Protein AF-A0A9D6WRH6-F1 (afdb_monomer)

Secondary structure (DSSP, 8-state):
---------PPPP--PPPPPPPPPPPPP----PPPPPHHHHTTSS-------------PPP-PPPPPPPPP-PPPPPHHHHHHHHHHTTSS-HHHHHHHHHHHHTT-GGGS-GGG--SS---S-HHHHHHHHHTTGGGS-HHHHHHHHHHHS-------PPPP-------PPPPPPPPPPPPSEEEEEEEEEEEEETTEEEEEETTEEEEEEPPTT--EEETTEEE-GGG--TTPEEEEEEEE-TTS-EEEEEEEEE--------S----S---------BPPPEES--SSS-EEEEEEEE-TTS-EEEEEEE-SSSPEEEEEEEETTEEEEEEPTT--TT-EEEEEEE-TT--EEEEEEEEETTEEEEEEEEEEEETTTTEEEEPPPEE-S---TTS--EEEEEEEEEEEETTEEEEEEEEEEEEEEETTEEEEEEEEEEEETTTTEEPPPEEEEEESS-EEEEEEEE-TTSEEEEEEEEEETTEEEEEEEEEETTTTTT---SGGGSPP-EEEESSS-EEEEEEE-TT--EEEEEEEE-TTS-EEEEEEEE-TT-SSPPPPEEEE--TTEEEEEEEESSTT-EEEEEEETTTTSEEEEEEE-SSSBPPPEE----S----EEEEEEE-TT--EEEEEE-TTS-EEEEEE-------SS-EEEEEEE-SSSEEEEEEEEPPS-SSS---PPP-------PPP-PPPPBPTTTSSBHHHHHHHHHHHHHHHHHHHTT--TTSS---TTSSEEEEEESS-GGGS-TTSTT--S--SEEE-SS-EEEESTTT--TTS-HHHIIIIIIIHHHHHHHHHTTS-S--TTTHHHHHHHH-HHHHHHHHHHHHHHHHHH-TT--SGGGGHHHHHHSTTTTTT----TT--HHHHHTHHHHHHIIIIISTT-THHHHHHHHHHHHHHHHHS---HHHHHHHHHHHHSTT--HHHHHHHHHHHHHSS-TTHHHHHHHHHSTTGGGS-TT---HHHHHHHHHHTSPP--S--SS-SS-S----SS--EEEEE---S-S-SS-TTS-EEEEEE----BTTBPPPTT-EEEEEEE---SS---S-S-EEEEEEES-TTSPSPSPPEEPPPEEETTEEEEEEEEETGGG-SEEEEEEES--TT--EEEEEEEE----SS----PPPEEE--

Mean predicted aligned error: 19.71 Å

Structure (mmCIF, N/CA/C/O backbone):
data_AF-A0A9D6WRH6-F1
#
_entry.id   AF-A0A9D6WRH6-F1
#
loop_
_atom_site.group_PDB
_atom_site.id
_atom_site.type_symbol
_atom_site.label_atom_id
_atom_site.label_alt_id
_atom_site.label_comp_id
_atom_site.label_asym_id
_atom_site.label_entity_id
_atom_site.label_seq_id
_atom_site.pdbx_PDB_ins_code
_atom_site.Cartn_x
_atom_site.Cartn_y
_atom_site.Cartn_z
_atom_site.occupancy
_atom_site.B_iso_or_equiv
_atom_site.auth_seq_id
_atom_site.auth_comp_id
_atom_site.auth_asym_id
_atom_site.auth_atom_id
_atom_site.pdbx_PDB_model_num
ATOM 1 N N . MET A 1 1 ? 48.234 -14.033 -48.242 1.00 42.25 1 MET A N 1
ATOM 2 C CA . MET A 1 1 ? 48.655 -15.411 -48.594 1.00 42.25 1 MET A CA 1
ATOM 3 C C . MET A 1 1 ? 48.492 -16.272 -47.348 1.00 42.25 1 MET A C 1
ATOM 5 O O . MET A 1 1 ? 48.811 -15.734 -46.292 1.00 42.25 1 MET A O 1
ATOM 9 N N . PRO A 1 2 ? 48.002 -17.525 -47.413 1.00 48.94 2 PRO A N 1
ATOM 10 C CA . PRO A 1 2 ? 47.829 -18.382 -48.590 1.00 48.94 2 PRO A CA 1
ATOM 11 C C . PRO A 1 2 ? 46.372 -18.519 -49.087 1.00 48.94 2 PRO A C 1
ATOM 13 O O . PRO A 1 2 ? 45.418 -18.184 -48.392 1.00 48.94 2 PRO A O 1
ATOM 16 N N . THR A 1 3 ? 46.264 -18.952 -50.344 1.00 34.38 3 THR A N 1
ATOM 17 C CA . THR A 1 3 ? 45.092 -19.122 -51.224 1.00 34.38 3 THR A CA 1
ATOM 18 C C . THR A 1 3 ? 44.457 -20.534 -51.128 1.00 34.38 3 THR A C 1
ATOM 20 O O . THR A 1 3 ? 45.040 -21.415 -50.499 1.00 34.38 3 THR A O 1
ATOM 23 N N . PRO A 1 4 ? 43.258 -20.756 -51.722 1.00 51.03 4 PRO A N 1
ATOM 24 C CA . PRO A 1 4 ? 42.224 -21.656 -51.201 1.00 51.03 4 PRO A CA 1
ATOM 25 C C . PRO A 1 4 ? 42.016 -22.962 -51.992 1.00 51.03 4 PRO A C 1
ATOM 27 O O . PRO A 1 4 ? 42.247 -23.035 -53.199 1.00 51.03 4 PRO A O 1
ATOM 30 N N . GLY A 1 5 ? 41.485 -23.976 -51.302 1.00 37.66 5 GLY A N 1
ATOM 31 C CA . GLY A 1 5 ? 41.056 -25.253 -51.873 1.00 37.66 5 GLY A CA 1
ATOM 32 C C . GLY A 1 5 ? 39.575 -25.276 -52.273 1.00 37.66 5 GLY A C 1
ATOM 33 O O . GLY A 1 5 ? 38.698 -25.126 -51.431 1.00 37.66 5 GLY A O 1
ATOM 34 N N . ALA A 1 6 ? 39.359 -25.486 -53.573 1.00 40.09 6 ALA A N 1
ATOM 35 C CA . ALA A 1 6 ? 38.265 -26.182 -54.263 1.00 40.09 6 ALA A CA 1
ATOM 36 C C . ALA A 1 6 ? 36.810 -26.060 -53.749 1.00 40.09 6 ALA A C 1
ATOM 38 O O . ALA A 1 6 ? 36.377 -26.682 -52.781 1.00 40.09 6 ALA A O 1
ATOM 39 N N . THR A 1 7 ? 36.011 -25.367 -54.560 1.00 39.03 7 THR A N 1
ATOM 40 C CA . THR A 1 7 ? 34.548 -25.311 -54.571 1.00 39.03 7 THR A CA 1
ATOM 41 C C . THR A 1 7 ? 33.910 -26.655 -54.948 1.00 39.03 7 THR A C 1
ATOM 43 O O . THR A 1 7 ? 34.120 -27.182 -56.039 1.00 39.03 7 THR A O 1
ATOM 46 N N . ARG A 1 8 ? 33.038 -27.181 -54.076 1.00 33.41 8 ARG A N 1
ATOM 47 C CA . ARG A 1 8 ? 32.064 -28.230 -54.416 1.00 33.41 8 ARG A CA 1
ATOM 48 C C . ARG A 1 8 ? 30.687 -27.576 -54.515 1.00 33.41 8 ARG A C 1
ATOM 50 O O . ARG A 1 8 ? 30.111 -27.177 -53.508 1.00 33.41 8 ARG A O 1
ATOM 57 N N . ALA A 1 9 ? 30.193 -27.418 -55.740 1.00 36.41 9 ALA A N 1
ATOM 58 C CA . ALA A 1 9 ? 28.872 -26.869 -56.017 1.00 36.41 9 ALA A CA 1
ATOM 59 C C . ALA A 1 9 ? 27.783 -27.822 -55.495 1.00 36.41 9 ALA A C 1
ATOM 61 O O . ALA A 1 9 ? 27.545 -28.885 -56.071 1.00 36.41 9 ALA A O 1
ATOM 62 N N . LEU A 1 10 ? 27.129 -27.444 -54.394 1.00 33.78 10 LEU A N 1
ATOM 63 C CA . LEU A 1 10 ? 25.881 -28.057 -53.956 1.00 33.78 10 LEU A CA 1
ATOM 64 C C . LEU A 1 10 ? 24.722 -27.403 -54.711 1.00 33.78 10 LEU A C 1
ATOM 66 O O . LEU A 1 10 ? 24.527 -26.190 -54.688 1.00 33.78 10 LEU A O 1
ATOM 70 N N . LYS A 1 11 ? 23.988 -28.256 -55.420 1.00 31.83 11 LYS A N 1
ATOM 71 C CA . LYS A 1 11 ? 22.773 -27.970 -56.182 1.00 31.83 11 LYS A CA 1
ATOM 72 C C . LYS A 1 11 ? 21.721 -27.334 -55.249 1.00 31.83 11 LYS A C 1
ATOM 74 O O . LYS A 1 11 ? 21.487 -27.896 -54.179 1.00 31.83 11 LYS A O 1
ATOM 79 N N . PRO A 1 12 ? 21.083 -26.206 -55.610 1.00 37.59 12 PRO A N 1
ATOM 80 C CA . PRO A 1 12 ? 20.029 -25.625 -54.784 1.00 37.59 12 PRO A CA 1
ATOM 81 C C . PRO A 1 12 ? 18.842 -26.599 -54.698 1.00 37.59 12 PRO A C 1
ATOM 83 O O . PRO A 1 12 ? 18.499 -27.220 -55.711 1.00 37.59 12 PRO A O 1
ATOM 86 N N . PRO A 1 13 ? 18.212 -26.767 -53.522 1.00 38.06 13 PRO A N 1
ATOM 87 C CA . PRO A 1 13 ? 17.014 -27.580 -53.408 1.00 38.06 13 PRO A CA 1
ATOM 88 C C . PRO A 1 13 ? 15.895 -26.940 -54.234 1.00 38.06 13 PRO A C 1
ATOM 90 O O . PRO A 1 13 ? 15.552 -25.771 -54.066 1.00 38.06 13 PRO A O 1
ATOM 93 N N . THR A 1 14 ? 15.340 -27.724 -55.152 1.00 35.69 14 THR A N 1
ATOM 94 C CA . THR A 1 14 ? 14.099 -27.423 -55.861 1.00 35.69 14 THR A CA 1
ATOM 95 C C . THR A 1 14 ? 12.988 -27.172 -54.846 1.00 35.69 14 THR A C 1
ATOM 97 O O . THR A 1 14 ? 12.613 -28.076 -54.101 1.00 35.69 14 THR A O 1
ATOM 100 N N . LEU A 1 15 ? 12.473 -25.941 -54.831 1.00 34.56 15 LEU A N 1
ATOM 101 C CA . LEU A 1 15 ? 11.236 -25.556 -54.159 1.00 34.56 15 LEU A CA 1
ATOM 102 C C . LEU A 1 15 ? 10.099 -26.460 -54.649 1.00 34.56 15 LEU A C 1
ATOM 104 O O . LEU A 1 15 ? 9.642 -26.336 -55.785 1.00 34.56 15 LEU A O 1
ATOM 108 N N . ALA A 1 16 ? 9.645 -27.369 -53.788 1.00 34.75 16 ALA A N 1
ATOM 109 C CA . ALA A 1 16 ? 8.351 -28.003 -53.957 1.00 34.75 16 ALA A CA 1
ATOM 110 C C . ALA A 1 16 ? 7.280 -26.920 -53.774 1.00 34.75 16 ALA A C 1
ATOM 112 O O . ALA A 1 16 ? 7.214 -26.265 -52.732 1.00 34.75 16 ALA A O 1
ATOM 113 N N . ALA A 1 17 ? 6.482 -26.701 -54.816 1.00 35.50 17 ALA A N 1
ATOM 114 C CA . ALA A 1 17 ? 5.327 -25.825 -54.770 1.00 35.50 17 ALA A CA 1
ATOM 115 C C . ALA A 1 17 ? 4.370 -26.300 -53.665 1.00 35.50 17 ALA A C 1
ATOM 117 O O . ALA A 1 17 ? 3.933 -27.452 -53.662 1.00 35.50 17 ALA A O 1
ATOM 118 N N . TYR A 1 18 ? 4.054 -25.407 -52.728 1.00 34.09 18 TYR A N 1
ATOM 119 C CA . TYR A 1 18 ? 2.965 -25.608 -51.781 1.00 34.09 18 TYR A CA 1
ATOM 120 C C . TYR A 1 18 ? 1.647 -25.759 -52.558 1.00 34.09 18 TYR A C 1
ATOM 122 O O . TYR A 1 18 ? 1.380 -24.940 -53.443 1.00 34.09 18 TYR A O 1
ATOM 130 N N . PRO A 1 19 ? 0.800 -26.757 -52.249 1.00 40.59 19 PRO A N 1
ATOM 131 C CA . PRO A 1 19 ? -0.558 -26.766 -52.763 1.00 40.59 19 PRO A CA 1
ATOM 132 C C . PRO A 1 19 ? -1.299 -25.536 -52.226 1.00 40.59 19 PRO A C 1
ATOM 134 O O . PRO A 1 19 ? -1.196 -25.196 -51.045 1.00 40.59 19 PRO A O 1
ATOM 137 N N . ALA A 1 20 ? -2.022 -24.857 -53.116 1.00 39.69 20 ALA A N 1
ATOM 138 C CA . ALA A 1 20 ? -2.899 -23.747 -52.771 1.00 39.69 20 ALA A CA 1
ATOM 139 C C . ALA A 1 20 ? -3.843 -24.144 -51.615 1.00 39.69 20 ALA A C 1
ATOM 141 O O . ALA A 1 20 ? -4.304 -25.290 -51.580 1.00 39.69 20 ALA A O 1
ATOM 142 N N . PRO A 1 21 ? -4.139 -23.232 -50.671 1.00 37.03 21 PRO A N 1
ATOM 143 C CA . PRO A 1 21 ? -5.006 -23.540 -49.545 1.00 37.03 21 PRO A CA 1
ATOM 144 C C . PRO A 1 21 ? -6.384 -23.966 -50.057 1.00 37.03 21 PRO A C 1
ATOM 146 O O . PRO A 1 21 ? -7.042 -23.232 -50.796 1.00 37.03 21 PRO A O 1
ATOM 149 N N . GLN A 1 22 ? -6.808 -25.170 -49.669 1.00 38.00 22 GLN A N 1
ATOM 150 C CA . GLN A 1 22 ? -8.177 -25.624 -49.867 1.00 38.00 22 GLN A CA 1
ATOM 151 C C . GLN A 1 22 ? -9.124 -24.632 -49.187 1.00 38.00 22 GLN A C 1
ATOM 153 O O . GLN A 1 22 ? -8.962 -24.307 -48.009 1.00 38.00 22 GLN A O 1
ATOM 158 N N . ALA A 1 23 ? -10.103 -24.144 -49.948 1.00 38.94 23 ALA A N 1
ATOM 159 C CA . ALA A 1 23 ? -11.191 -23.341 -49.422 1.00 38.94 23 ALA A CA 1
ATOM 160 C C . ALA A 1 23 ? -11.913 -24.126 -48.317 1.00 38.94 23 ALA A C 1
ATOM 162 O O . ALA A 1 23 ? -12.358 -25.255 -48.531 1.00 38.94 23 ALA A O 1
ATOM 163 N N . LEU A 1 24 ? -12.005 -23.522 -47.132 1.00 42.53 24 LEU A N 1
ATOM 164 C CA . LEU A 1 24 ? -12.809 -24.034 -46.029 1.00 42.53 24 LEU A CA 1
ATOM 165 C C . LEU A 1 24 ? -14.279 -24.152 -46.475 1.00 42.53 24 LEU A C 1
ATOM 167 O O . LEU A 1 24 ? -14.772 -23.252 -47.164 1.00 42.53 24 LEU A O 1
ATOM 171 N N . PRO A 1 25 ? -15.004 -25.215 -46.081 1.00 48.84 25 PRO A N 1
ATOM 172 C CA . PRO A 1 25 ? -16.443 -25.278 -46.294 1.00 48.84 25 PRO A CA 1
ATOM 173 C C . PRO A 1 25 ? -17.135 -24.119 -45.551 1.00 48.84 25 PRO A C 1
ATOM 175 O O . PRO A 1 25 ? -16.696 -23.745 -44.458 1.00 48.84 25 PRO A O 1
ATOM 178 N N . PRO A 1 26 ? -18.206 -23.533 -46.116 1.00 38.16 26 PRO A N 1
ATOM 179 C CA . PRO A 1 26 ? -18.920 -22.437 -45.478 1.00 38.16 26 PRO A CA 1
ATOM 180 C C . PRO A 1 26 ? -19.505 -22.895 -44.137 1.00 38.16 26 PRO A C 1
ATOM 182 O O . PRO A 1 26 ? -20.247 -23.875 -44.064 1.00 38.16 26 PRO A O 1
ATOM 185 N N . LEU A 1 27 ? -19.155 -22.170 -43.072 1.00 39.16 27 LEU A N 1
ATOM 186 C CA . LEU A 1 27 ? -19.776 -22.288 -41.755 1.00 39.16 27 LEU A CA 1
ATOM 187 C C . LEU A 1 27 ? -21.293 -22.037 -41.870 1.00 39.16 27 LEU A C 1
ATOM 189 O O . LEU A 1 27 ? -21.699 -21.123 -42.594 1.00 39.16 27 LEU A O 1
ATOM 193 N N . PRO A 1 28 ? -22.141 -22.801 -41.156 1.00 38.50 28 PRO A N 1
ATOM 194 C CA . PRO A 1 28 ? -23.574 -22.549 -41.130 1.00 38.50 28 PRO A CA 1
ATOM 195 C C . PRO A 1 28 ? -23.846 -21.160 -40.544 1.00 38.50 28 PRO A C 1
ATOM 197 O O . PRO A 1 28 ? -23.297 -20.784 -39.508 1.00 38.50 28 PRO A O 1
ATOM 200 N N . ALA A 1 29 ? -24.685 -20.397 -41.244 1.00 34.34 29 ALA A N 1
ATOM 201 C CA . ALA A 1 29 ? -25.076 -19.046 -40.879 1.00 34.34 29 ALA A CA 1
ATOM 202 C C . ALA A 1 29 ? -25.641 -19.008 -39.451 1.00 34.34 29 ALA A C 1
ATOM 204 O O . ALA A 1 29 ? -26.727 -19.520 -39.181 1.00 34.34 29 ALA A O 1
ATOM 205 N N . ALA A 1 30 ? -24.907 -18.370 -38.540 1.00 35.16 30 ALA A N 1
ATOM 206 C CA . ALA A 1 30 ? -25.454 -17.940 -37.268 1.00 35.16 30 ALA A CA 1
ATOM 207 C C . ALA A 1 30 ? -26.499 -16.854 -37.555 1.00 35.16 30 ALA A C 1
ATOM 209 O O . ALA A 1 30 ? -26.175 -15.773 -38.049 1.00 35.16 30 ALA A O 1
ATOM 210 N N . THR A 1 31 ? -27.764 -17.153 -37.268 1.00 34.28 31 THR A N 1
ATOM 211 C CA . THR A 1 31 ? -28.851 -16.175 -37.229 1.00 34.28 31 THR A CA 1
ATOM 212 C C . THR A 1 31 ? -28.510 -15.099 -36.206 1.00 34.28 31 THR A C 1
ATOM 214 O O . THR A 1 31 ? -28.659 -15.296 -35.001 1.00 34.28 31 THR A O 1
ATOM 217 N N . ALA A 1 32 ? -28.024 -13.963 -36.699 1.00 35.00 32 ALA A N 1
ATOM 218 C CA . ALA A 1 32 ? -27.869 -12.750 -35.925 1.00 35.00 32 ALA A CA 1
ATOM 219 C C . ALA A 1 32 ? -29.259 -12.227 -35.544 1.00 35.00 32 ALA A C 1
ATOM 221 O O . ALA A 1 32 ? -30.036 -11.796 -36.396 1.00 35.00 32 ALA A O 1
ATOM 222 N N . THR A 1 33 ? -29.577 -12.265 -34.255 1.00 38.47 33 THR A N 1
ATOM 223 C CA . THR A 1 33 ? -30.693 -11.508 -33.690 1.00 38.47 33 THR A CA 1
ATOM 224 C C . THR A 1 33 ? -30.365 -10.017 -33.843 1.00 38.47 33 THR A C 1
ATOM 226 O O . THR A 1 33 ? -29.302 -9.596 -33.378 1.00 38.47 33 THR A O 1
ATOM 229 N N . PRO A 1 34 ? -31.204 -9.199 -34.500 1.00 37.56 34 PRO A N 1
ATOM 230 C CA . PRO A 1 34 ? -30.867 -7.805 -34.744 1.00 37.56 34 PRO A CA 1
ATOM 231 C C . PRO A 1 34 ? -30.864 -7.015 -33.433 1.00 37.56 34 PRO A C 1
ATOM 233 O O . PRO A 1 34 ? -31.747 -7.167 -32.583 1.00 37.56 34 PRO A O 1
ATOM 236 N N . ALA A 1 35 ? -29.855 -6.156 -33.289 1.00 39.03 35 ALA A N 1
ATOM 237 C CA . ALA A 1 35 ? -29.775 -5.166 -32.230 1.00 39.03 35 ALA A CA 1
ATOM 238 C C . ALA A 1 35 ? -31.049 -4.308 -32.225 1.00 39.03 35 ALA A C 1
ATOM 240 O O . ALA A 1 35 ? -31.414 -3.712 -33.241 1.00 39.03 35 ALA A O 1
ATOM 241 N N . ARG A 1 36 ? -31.733 -4.256 -31.077 1.00 37.69 36 ARG A N 1
ATOM 242 C CA . ARG A 1 36 ? -32.869 -3.351 -30.873 1.00 37.69 36 ARG A CA 1
ATOM 243 C C . ARG A 1 36 ? -32.381 -1.911 -30.957 1.00 37.69 36 ARG A C 1
ATOM 245 O O . ARG A 1 36 ? -31.366 -1.556 -30.359 1.00 37.69 36 ARG A O 1
ATOM 252 N N . SER A 1 37 ? -33.116 -1.094 -31.700 1.00 45.59 37 SER A N 1
ATOM 253 C CA . SER A 1 37 ? -32.831 0.327 -31.824 1.00 45.59 37 SER A CA 1
ATOM 254 C C . SER A 1 37 ? -33.123 1.049 -30.503 1.00 45.59 37 SER A C 1
ATOM 256 O O . SER A 1 37 ? -34.049 0.696 -29.770 1.00 45.59 37 SER A O 1
ATOM 258 N N . LEU A 1 38 ? -32.365 2.109 -30.218 1.00 35.97 38 LEU A N 1
ATOM 259 C CA . LEU A 1 38 ? -32.570 3.008 -29.073 1.00 35.97 38 LEU A CA 1
ATOM 260 C C . LEU A 1 38 ? -33.975 3.662 -29.069 1.00 35.97 38 LEU A C 1
ATOM 262 O O . LEU A 1 38 ? -34.431 4.148 -28.037 1.00 35.97 38 LEU A O 1
ATOM 266 N N . ALA A 1 39 ? -34.696 3.618 -30.196 1.00 40.88 39 ALA A N 1
ATOM 267 C CA . ALA A 1 39 ? -36.069 4.100 -30.325 1.00 40.88 39 ALA A CA 1
ATOM 268 C C . ALA A 1 39 ? -37.129 3.135 -29.747 1.00 40.88 39 ALA A C 1
ATOM 270 O O . ALA A 1 39 ? -38.227 3.580 -29.411 1.00 40.88 39 ALA A O 1
ATOM 271 N N . ASP A 1 40 ? -36.805 1.848 -29.566 1.00 42.38 40 ASP A N 1
ATOM 272 C CA . ASP A 1 40 ? -37.726 0.850 -28.995 1.00 42.38 40 ASP A CA 1
ATOM 273 C C . ASP A 1 40 ? -37.671 0.807 -27.459 1.00 42.38 40 ASP A C 1
ATOM 275 O O . ASP A 1 40 ? -38.641 0.425 -26.808 1.00 42.38 40 ASP A O 1
ATOM 279 N N . PHE A 1 41 ? -36.562 1.260 -26.864 1.00 39.97 41 PHE A N 1
ATOM 280 C CA . PHE A 1 41 ? -36.383 1.347 -25.408 1.00 39.97 41 PHE A CA 1
ATOM 281 C C . PHE A 1 41 ? -37.068 2.586 -24.794 1.00 39.97 41 PHE A C 1
ATOM 283 O O . PHE A 1 41 ? -37.435 2.585 -23.622 1.00 39.97 41 PHE A O 1
ATOM 290 N N . LEU A 1 42 ? -37.305 3.633 -25.593 1.00 35.47 42 LEU A N 1
ATOM 291 C CA . LEU A 1 42 ? -37.925 4.886 -25.140 1.00 35.47 42 LEU A CA 1
ATOM 292 C C . LEU A 1 42 ? -39.463 4.900 -25.221 1.00 35.47 42 LEU A C 1
ATOM 294 O O . LEU A 1 42 ? -40.083 5.870 -24.793 1.00 35.47 42 LEU A O 1
ATOM 298 N N . ARG A 1 43 ? -40.107 3.828 -25.708 1.00 37.91 43 ARG A N 1
ATOM 299 C CA . ARG A 1 43 ? -41.583 3.713 -25.731 1.00 37.91 43 ARG A CA 1
ATOM 300 C C . ARG A 1 43 ? -42.192 3.087 -24.472 1.00 37.91 43 ARG A C 1
ATOM 302 O O . ARG A 1 43 ? -43.409 3.107 -24.331 1.00 37.91 43 ARG A O 1
ATOM 309 N N . SER A 1 44 ? -41.384 2.563 -23.548 1.00 35.12 44 SER A N 1
ATOM 310 C CA . SER A 1 44 ? -41.869 1.871 -22.340 1.00 35.12 44 SER A CA 1
ATOM 311 C C . SER A 1 44 ? -41.997 2.742 -21.083 1.00 35.12 44 SER A C 1
ATOM 313 O O . SER A 1 44 ? -42.413 2.228 -20.051 1.00 35.12 44 SER A O 1
ATOM 315 N N . PHE A 1 45 ? -41.685 4.042 -21.137 1.00 35.69 45 PHE A N 1
ATOM 316 C CA . PHE A 1 45 ? -41.757 4.923 -19.963 1.00 35.69 45 PHE A CA 1
ATOM 317 C C . PHE A 1 45 ? -42.258 6.332 -20.300 1.00 35.69 45 PHE A C 1
ATOM 319 O O . PHE A 1 45 ? -41.503 7.290 -20.220 1.00 35.69 45 PHE A O 1
ATOM 326 N N . LEU A 1 46 ? -43.546 6.471 -20.622 1.00 31.20 46 LEU A N 1
ATOM 327 C CA . LEU A 1 46 ? -44.304 7.704 -20.368 1.00 31.20 46 LEU A CA 1
ATOM 328 C C . LEU A 1 46 ? -45.782 7.355 -20.107 1.00 31.20 46 LEU A C 1
ATOM 330 O O . LEU A 1 46 ? -46.370 6.618 -20.901 1.00 31.20 46 LEU A O 1
ATOM 334 N N . PRO A 1 47 ? -46.410 7.873 -19.034 1.00 34.44 47 PRO A N 1
ATOM 335 C CA . PRO A 1 47 ? -47.842 7.727 -18.827 1.00 34.44 47 PRO A CA 1
ATOM 336 C C . PRO A 1 47 ? -48.587 8.761 -19.678 1.00 34.44 47 PRO A C 1
ATOM 338 O O . PRO A 1 47 ? -48.380 9.968 -19.549 1.00 34.44 47 PRO A O 1
ATOM 341 N N . VAL A 1 48 ? -49.476 8.282 -20.547 1.00 29.69 48 VAL A N 1
ATOM 342 C CA . VAL A 1 48 ? -50.461 9.124 -21.231 1.00 29.69 48 VAL A CA 1
ATOM 343 C C . VAL A 1 48 ? -51.580 9.440 -20.243 1.00 29.69 48 VAL A C 1
ATOM 345 O O . VAL A 1 48 ? -52.344 8.564 -19.848 1.00 29.69 48 VAL A O 1
ATOM 348 N N . ILE A 1 49 ? -51.678 10.712 -19.863 1.00 41.91 49 ILE A N 1
ATOM 349 C CA . ILE A 1 49 ? -52.904 11.303 -19.332 1.00 41.91 49 ILE A CA 1
ATOM 350 C C . ILE A 1 49 ? -53.811 11.579 -20.535 1.00 41.91 49 ILE A C 1
ATOM 352 O O . ILE A 1 49 ? -53.527 12.472 -21.329 1.00 41.91 49 ILE A O 1
ATOM 356 N N . ALA A 1 50 ? -54.903 10.829 -20.664 1.00 32.94 50 ALA A N 1
ATOM 357 C CA . ALA A 1 50 ? -56.082 11.243 -21.419 1.00 32.94 50 ALA A CA 1
ATOM 358 C C . ALA A 1 50 ? -57.311 10.524 -20.850 1.00 32.94 50 ALA A C 1
ATOM 360 O O . ALA A 1 50 ? -57.321 9.303 -20.706 1.00 32.94 50 ALA A O 1
ATOM 361 N N . GLY A 1 51 ? -58.313 11.311 -20.462 1.00 37.72 51 GLY A N 1
ATOM 362 C CA . GLY A 1 51 ? -59.524 10.847 -19.799 1.00 37.72 51 GLY A CA 1
ATOM 363 C C . GLY A 1 51 ? -60.477 10.067 -20.703 1.00 37.72 51 GLY A C 1
ATOM 364 O O . GLY A 1 51 ? -60.452 10.174 -21.926 1.00 37.72 51 GLY A O 1
ATOM 365 N N . GLY A 1 52 ? -61.368 9.320 -20.059 1.00 30.47 52 GLY A N 1
ATOM 366 C CA . GLY A 1 52 ? -62.489 8.646 -20.700 1.00 30.47 52 GLY A CA 1
ATOM 367 C C . GLY A 1 52 ? -63.265 7.830 -19.677 1.00 30.47 52 GLY A C 1
ATOM 368 O O . GLY A 1 52 ? -62.764 6.837 -19.165 1.00 30.47 52 GLY A O 1
ATOM 369 N N . ALA A 1 53 ? -64.465 8.299 -19.346 1.00 45.12 53 ALA A N 1
ATOM 370 C CA . ALA A 1 53 ? -65.392 7.667 -18.422 1.00 45.12 53 ALA A CA 1
ATOM 371 C C . ALA A 1 53 ? -65.779 6.246 -18.870 1.00 45.12 53 ALA A C 1
ATOM 373 O O . ALA A 1 53 ? -66.049 6.009 -20.044 1.00 45.12 53 ALA A O 1
ATOM 374 N N . GLY A 1 54 ? -65.877 5.324 -17.913 1.00 30.70 54 GLY A N 1
ATOM 375 C CA . GLY A 1 54 ? -66.395 3.979 -18.141 1.00 30.70 54 GLY A CA 1
ATOM 376 C C . GLY A 1 54 ? -66.571 3.241 -16.823 1.00 30.70 54 GLY A C 1
ATOM 377 O O . GLY A 1 54 ? -65.621 2.682 -16.287 1.00 30.70 54 GLY A O 1
ATOM 378 N N . ALA A 1 55 ? -67.786 3.280 -16.283 1.00 46.22 55 ALA A N 1
ATOM 379 C CA . ALA A 1 55 ? -68.181 2.496 -15.125 1.00 46.22 55 ALA A CA 1
ATOM 380 C C . ALA A 1 55 ? -68.140 0.999 -15.462 1.00 46.22 55 ALA A C 1
ATOM 382 O O . ALA A 1 55 ? -68.806 0.573 -16.400 1.00 46.22 55 ALA A O 1
ATOM 383 N N . PHE A 1 56 ? -67.425 0.207 -14.663 1.00 29.58 56 PHE A N 1
ATOM 384 C CA . PHE A 1 56 ? -67.658 -1.231 -14.558 1.00 29.58 56 PHE A CA 1
ATOM 385 C C . PHE A 1 56 ? -67.546 -1.669 -13.098 1.00 29.58 56 PHE A C 1
ATOM 387 O O . PHE A 1 56 ? -66.496 -1.602 -12.463 1.00 29.58 56 PHE A O 1
ATOM 394 N N . THR A 1 57 ? -68.690 -2.093 -12.579 1.00 42.69 57 THR A N 1
ATOM 395 C CA . THR A 1 57 ? -68.891 -2.840 -11.344 1.00 42.69 57 THR A CA 1
ATOM 396 C C . THR A 1 57 ? -68.253 -4.224 -11.467 1.00 42.69 57 THR A C 1
ATOM 398 O O . THR A 1 57 ? -68.566 -4.969 -12.393 1.00 42.69 57 THR A O 1
ATOM 401 N N . ALA A 1 58 ? -67.401 -4.596 -10.509 1.00 30.45 58 ALA A N 1
ATOM 402 C CA . ALA A 1 58 ? -66.918 -5.964 -10.354 1.00 30.45 58 ALA A CA 1
ATOM 403 C C . ALA A 1 58 ? -67.134 -6.447 -8.913 1.00 30.45 58 ALA A C 1
ATOM 405 O O . ALA A 1 58 ? -66.607 -5.893 -7.949 1.00 30.45 58 ALA A O 1
ATOM 406 N N . THR A 1 59 ? -67.957 -7.485 -8.812 1.00 29.28 59 THR A N 1
ATOM 407 C CA . THR A 1 59 ? -68.305 -8.286 -7.636 1.00 29.28 59 THR A CA 1
ATOM 408 C C . THR A 1 59 ? -67.061 -8.934 -7.001 1.00 29.28 59 THR A C 1
ATOM 410 O O . THR A 1 59 ? -66.215 -9.451 -7.734 1.00 29.28 59 THR A O 1
ATOM 413 N N . PRO A 1 60 ? -66.929 -8.968 -5.659 1.00 33.12 60 PRO A N 1
ATOM 414 C CA . PRO A 1 60 ? -65.754 -9.530 -4.999 1.00 33.12 60 PRO A CA 1
ATOM 415 C C . PRO A 1 60 ? -65.792 -11.066 -4.981 1.00 33.12 60 PRO A C 1
ATOM 417 O O . PRO A 1 60 ? -66.764 -11.678 -4.544 1.00 33.12 60 PRO A O 1
ATOM 420 N N . THR A 1 61 ? -64.695 -11.687 -5.420 1.00 31.11 61 THR A N 1
ATOM 421 C CA . THR A 1 61 ? -64.393 -13.110 -5.188 1.00 31.11 61 THR A CA 1
ATOM 422 C C . THR A 1 61 ? -63.610 -13.227 -3.870 1.00 31.11 61 THR A C 1
ATOM 424 O O . THR A 1 61 ? -62.708 -12.417 -3.649 1.00 31.11 61 THR A O 1
ATOM 427 N N . PRO A 1 62 ? -63.926 -14.176 -2.968 1.00 34.16 62 PRO A N 1
ATOM 428 C CA . PRO A 1 62 ? -63.347 -14.215 -1.628 1.00 34.16 62 PRO A CA 1
ATOM 429 C C . PRO A 1 62 ? -61.913 -14.759 -1.650 1.00 34.16 62 PRO A C 1
ATOM 431 O O . PRO A 1 62 ? -61.678 -15.938 -1.917 1.00 34.16 62 PRO A O 1
ATOM 434 N N . THR A 1 63 ? -60.946 -13.904 -1.322 1.00 32.97 63 THR A N 1
ATOM 435 C CA . THR A 1 63 ? -59.555 -14.308 -1.097 1.00 32.97 63 THR A CA 1
ATOM 436 C C . THR A 1 63 ? -59.421 -14.915 0.297 1.00 32.97 63 THR A C 1
ATOM 438 O O . THR A 1 63 ? -59.721 -14.281 1.307 1.00 32.97 63 THR A O 1
ATOM 441 N N . ARG A 1 64 ? -58.973 -16.171 0.342 1.00 36.09 64 ARG A N 1
ATOM 442 C CA . ARG A 1 64 ? -58.684 -16.941 1.556 1.00 36.09 64 ARG A CA 1
ATOM 443 C C . ARG A 1 64 ? -57.592 -16.243 2.380 1.00 36.09 64 ARG A C 1
ATOM 445 O O . ARG A 1 64 ? -56.475 -16.070 1.899 1.00 36.09 64 ARG A O 1
ATOM 452 N N . THR A 1 65 ? -57.910 -15.886 3.621 1.00 32.38 65 THR A N 1
ATOM 453 C CA . THR A 1 65 ? -56.961 -15.391 4.626 1.00 32.38 65 THR A CA 1
ATOM 454 C C . THR A 1 65 ? -55.917 -16.472 4.945 1.00 32.38 65 THR A C 1
ATOM 456 O O . THR A 1 65 ? -56.315 -17.593 5.275 1.00 32.38 65 THR A O 1
ATOM 459 N N . PRO A 1 66 ? -54.603 -16.190 4.878 1.00 34.25 66 PRO A N 1
ATOM 460 C CA . PRO A 1 66 ? -53.593 -17.116 5.368 1.00 34.25 66 PRO A CA 1
ATOM 461 C C . PRO A 1 66 ? -53.637 -17.150 6.900 1.00 34.25 66 PRO A C 1
ATOM 463 O O . PRO A 1 66 ? -53.547 -16.121 7.568 1.00 34.25 66 PRO A O 1
ATOM 466 N N . THR A 1 67 ? -53.809 -18.347 7.454 1.00 34.09 67 THR A N 1
ATOM 467 C CA . THR A 1 67 ? -53.705 -18.613 8.890 1.00 34.09 67 THR A CA 1
ATOM 468 C C . THR A 1 67 ? -52.264 -18.340 9.348 1.00 34.09 67 THR A C 1
ATOM 470 O O . THR A 1 67 ? -51.342 -18.885 8.738 1.00 34.09 67 THR A O 1
ATOM 473 N N . PRO A 1 68 ? -52.030 -17.514 10.384 1.00 34.56 68 PRO A N 1
ATOM 474 C CA . PRO A 1 68 ? -50.686 -17.280 10.897 1.00 34.56 68 PRO A CA 1
ATOM 475 C C . PRO A 1 68 ? -50.143 -18.559 11.548 1.00 34.56 68 PRO A C 1
ATOM 477 O O . PRO A 1 68 ? -50.789 -19.144 12.418 1.00 34.56 68 PRO A O 1
ATOM 480 N N . SER A 1 69 ? -48.949 -18.988 11.129 1.00 34.72 69 SER A N 1
ATOM 481 C CA . SER A 1 69 ? -48.172 -19.993 11.862 1.00 34.72 69 SER A CA 1
ATOM 482 C C . SER A 1 69 ? -47.837 -19.463 13.261 1.00 34.72 69 SER A C 1
ATOM 484 O O . SER A 1 69 ? -47.442 -18.300 13.376 1.00 34.72 69 SER A O 1
ATOM 486 N N . PRO A 1 70 ? -47.964 -20.280 14.323 1.00 38.59 70 PRO A N 1
ATOM 487 C CA . PRO A 1 70 ? -47.642 -19.856 15.678 1.00 38.59 70 PRO A CA 1
ATOM 488 C C . PRO A 1 70 ? -46.149 -19.529 15.795 1.00 38.59 70 PRO A C 1
ATOM 490 O O . PRO A 1 70 ? -45.290 -20.366 15.519 1.00 38.59 70 PRO A O 1
ATOM 493 N N . THR A 1 71 ? -45.847 -18.301 16.213 1.00 35.22 71 THR A N 1
ATOM 494 C CA . THR A 1 71 ? -44.511 -17.874 16.636 1.00 35.22 71 THR A CA 1
ATOM 495 C C . THR A 1 71 ? -44.023 -18.801 17.757 1.00 35.22 71 THR A C 1
ATOM 497 O O . THR A 1 71 ? -44.769 -18.994 18.721 1.00 35.22 71 THR A O 1
ATOM 500 N N . PRO A 1 72 ? -42.808 -19.377 17.684 1.00 39.84 72 PRO A N 1
ATOM 501 C CA . PRO A 1 72 ? -42.264 -20.162 18.785 1.00 39.84 72 PRO A CA 1
ATOM 502 C C . PRO A 1 72 ? -42.133 -19.261 20.018 1.00 39.84 72 PRO A C 1
ATOM 504 O O . PRO A 1 72 ? -41.405 -18.270 20.009 1.00 39.84 72 PRO A O 1
ATOM 507 N N . THR A 1 73 ? -42.886 -19.569 21.070 1.00 57.91 73 THR A N 1
ATOM 508 C CA . THR A 1 73 ? -42.798 -18.876 22.357 1.00 57.91 73 THR A CA 1
ATOM 509 C C . THR A 1 73 ? -41.453 -19.198 22.998 1.00 57.91 73 THR A C 1
ATOM 511 O O . THR A 1 73 ? -41.190 -20.359 23.311 1.00 57.91 73 THR A O 1
ATOM 514 N N . LEU A 1 74 ? -40.608 -18.180 23.180 1.00 68.69 74 LEU A N 1
ATOM 515 C CA . LEU A 1 74 ? -39.376 -18.273 23.968 1.00 68.69 74 LEU A CA 1
ATOM 516 C C . LEU A 1 74 ? -39.681 -18.845 25.362 1.00 68.69 74 LEU A C 1
ATOM 518 O O . LEU A 1 74 ? -40.717 -18.528 25.954 1.00 68.69 74 LEU A O 1
ATOM 522 N N . ALA A 1 75 ? -38.785 -19.689 25.876 1.00 86.06 75 ALA A N 1
ATOM 523 C CA . ALA A 1 75 ? -38.900 -20.217 27.230 1.00 86.06 75 ALA A CA 1
ATOM 524 C C . ALA A 1 75 ? -38.851 -19.058 28.252 1.00 86.06 75 ALA A C 1
ATOM 526 O O . ALA A 1 75 ? -38.080 -18.115 28.066 1.00 86.06 75 ALA A O 1
ATOM 527 N N . PRO A 1 76 ? -39.670 -19.083 29.318 1.00 91.88 76 PRO A N 1
ATOM 528 C CA . PRO A 1 76 ? -39.717 -17.991 30.283 1.00 91.88 76 PRO A CA 1
ATOM 529 C C . PRO A 1 76 ? -38.411 -17.885 31.084 1.00 91.88 76 PRO A C 1
ATOM 531 O O . PRO A 1 76 ? -37.857 -18.888 31.541 1.00 91.88 76 PRO A O 1
ATOM 534 N N . ASN A 1 77 ? -37.934 -16.657 31.293 1.00 93.62 77 ASN A N 1
ATOM 535 C CA . ASN A 1 77 ? -36.792 -16.388 32.168 1.00 93.62 77 ASN A CA 1
ATOM 536 C C . ASN A 1 77 ? -37.188 -16.472 33.659 1.00 93.62 77 ASN A C 1
ATOM 538 O O . ASN A 1 77 ? -38.368 -16.508 34.016 1.00 93.62 77 ASN A O 1
ATOM 542 N N . THR A 1 78 ? -36.190 -16.467 34.547 1.00 95.00 78 THR A N 1
ATOM 543 C CA . THR A 1 78 ? -36.385 -16.566 36.007 1.00 95.00 78 THR A CA 1
ATOM 544 C C . THR A 1 78 ? -37.364 -15.521 36.563 1.00 95.00 78 THR A C 1
ATOM 546 O O . THR A 1 78 ? -38.192 -15.853 37.404 1.00 95.00 78 THR A O 1
ATOM 549 N N . PHE A 1 79 ? -37.344 -14.272 36.080 1.00 94.94 79 PHE A N 1
ATOM 550 C CA . PHE A 1 79 ? -38.259 -13.227 36.565 1.00 94.94 79 PHE A CA 1
ATOM 551 C C . PHE A 1 79 ? -39.699 -13.493 36.126 1.00 94.94 79 PHE A C 1
ATOM 553 O O . PHE A 1 79 ? -40.609 -13.386 36.942 1.00 94.94 79 PHE A O 1
ATOM 560 N N . GLN A 1 80 ? -39.902 -13.930 34.882 1.00 95.00 80 GLN A N 1
ATOM 561 C CA . GLN A 1 80 ? -41.224 -14.300 34.368 1.00 95.00 80 GLN A CA 1
ATOM 562 C C . GLN A 1 80 ? -41.821 -15.493 35.123 1.00 95.00 80 GLN A C 1
ATOM 564 O O . GLN A 1 80 ? -43.023 -15.516 35.385 1.00 95.00 80 GLN A O 1
ATOM 569 N N . LEU A 1 81 ? -40.994 -16.469 35.509 1.00 96.12 81 LEU A N 1
ATOM 570 C CA . LEU A 1 81 ? -41.431 -17.594 36.336 1.00 96.12 81 LEU A CA 1
ATOM 571 C C . LEU A 1 81 ? -41.808 -17.155 37.758 1.00 96.12 81 LEU A C 1
ATOM 573 O O . LEU A 1 81 ? -42.824 -17.618 38.280 1.00 96.12 81 LEU A O 1
ATOM 577 N N . ILE A 1 82 ? -41.038 -16.242 38.361 1.00 96.81 82 ILE A N 1
ATOM 578 C CA . ILE A 1 82 ? -41.344 -15.658 39.676 1.00 96.81 82 ILE A CA 1
ATOM 579 C C . ILE A 1 82 ? -42.633 -14.822 39.615 1.00 96.81 82 ILE A C 1
ATOM 581 O O . ILE A 1 82 ? -43.502 -14.988 40.467 1.00 96.81 82 ILE A O 1
ATOM 585 N N . ASP A 1 83 ? -42.813 -13.986 38.591 1.00 95.38 83 ASP A N 1
ATOM 586 C CA . ASP A 1 83 ? -44.023 -13.173 38.412 1.00 95.38 83 ASP A CA 1
ATOM 587 C C . ASP A 1 83 ? -45.261 -14.034 38.152 1.00 95.38 83 ASP A C 1
ATOM 589 O O . ASP A 1 83 ? -46.323 -13.787 38.723 1.00 95.38 83 ASP A O 1
ATOM 593 N N . ALA A 1 84 ? -45.128 -15.102 37.360 1.00 95.44 84 ALA A N 1
ATOM 594 C CA . ALA A 1 84 ? -46.202 -16.069 37.157 1.00 95.44 84 ALA A CA 1
ATOM 595 C C . ALA A 1 84 ? -46.547 -16.836 38.448 1.00 95.44 84 ALA A C 1
ATOM 597 O O . ALA A 1 84 ? -47.707 -17.190 38.669 1.00 95.44 84 ALA A O 1
ATOM 598 N N . ALA A 1 85 ? -45.565 -17.111 39.311 1.00 96.75 85 ALA A N 1
ATOM 599 C CA . ALA A 1 85 ? -45.799 -17.720 40.618 1.00 96.75 85 ALA A CA 1
ATOM 600 C C . ALA A 1 85 ? -46.504 -16.751 41.579 1.00 96.75 85 ALA A C 1
ATOM 602 O O . ALA A 1 85 ? -47.472 -17.150 42.230 1.00 96.75 85 ALA A O 1
ATOM 603 N N . LEU A 1 86 ? -46.084 -15.483 41.607 1.00 96.25 86 LEU A N 1
ATOM 604 C CA . LEU A 1 86 ? -46.717 -14.427 42.396 1.00 96.25 86 LEU A CA 1
ATOM 605 C C . LEU A 1 86 ? -48.168 -14.191 41.949 1.00 96.25 86 LEU A C 1
ATOM 607 O O . LEU A 1 86 ? -49.071 -14.183 42.779 1.00 96.25 86 LEU A O 1
ATOM 611 N N . ALA A 1 87 ? -48.417 -14.091 40.639 1.00 94.00 87 ALA A N 1
ATOM 612 C CA . ALA A 1 87 ? -49.756 -13.891 40.077 1.00 94.00 87 ALA A CA 1
ATOM 613 C C . ALA A 1 87 ? -50.728 -15.046 40.388 1.00 94.00 87 ALA A C 1
ATOM 615 O O . ALA A 1 87 ? -51.937 -14.838 40.463 1.00 94.00 87 ALA A O 1
ATOM 616 N N . ARG A 1 88 ? -50.209 -16.265 40.591 1.00 96.56 88 ARG A N 1
ATOM 617 C CA . ARG A 1 88 ? -50.992 -17.443 41.007 1.00 96.56 88 ARG A CA 1
ATOM 618 C C . ARG A 1 88 ? -51.078 -17.614 42.528 1.00 96.56 88 ARG A C 1
ATOM 620 O O . ARG A 1 88 ? -51.584 -18.639 42.974 1.00 96.56 88 ARG A O 1
ATOM 627 N N . ASN A 1 89 ? -50.579 -16.658 43.316 1.00 95.56 89 ASN A N 1
ATOM 628 C CA . ASN A 1 89 ? -50.445 -16.747 44.776 1.00 95.56 89 ASN A CA 1
ATOM 629 C C . ASN A 1 89 ? -49.647 -17.981 45.258 1.00 95.56 89 ASN A C 1
ATOM 631 O O . ASN A 1 89 ? -49.854 -18.458 46.371 1.00 95.56 89 ASN A O 1
ATOM 635 N N . ALA A 1 90 ? -48.742 -18.518 44.430 1.00 95.94 90 ALA A N 1
ATOM 636 C CA . ALA A 1 90 ? -47.892 -19.661 44.786 1.00 95.94 90 ALA A CA 1
ATOM 637 C C . ALA A 1 90 ? -46.683 -19.258 45.651 1.00 95.94 90 ALA A C 1
ATOM 639 O O . ALA A 1 90 ? -46.061 -20.108 46.286 1.00 95.94 90 ALA A O 1
ATOM 640 N N . ILE A 1 91 ? -46.349 -17.968 45.656 1.00 97.56 91 ILE A N 1
ATOM 641 C CA . ILE A 1 91 ? -45.351 -17.335 46.519 1.00 97.56 91 ILE A CA 1
ATOM 642 C C . ILE A 1 91 ? -45.901 -15.988 46.993 1.00 97.56 91 ILE A C 1
ATOM 644 O O . ILE A 1 91 ? -46.705 -15.363 46.297 1.00 97.56 91 ILE A O 1
ATOM 648 N N . SER A 1 92 ? -45.476 -15.538 48.170 1.00 97.31 92 SER A N 1
ATOM 649 C CA . SER A 1 92 ? -45.809 -14.202 48.665 1.00 97.31 92 SER A CA 1
ATOM 650 C C . SER A 1 92 ? -45.028 -13.112 47.922 1.00 97.31 92 SER A C 1
ATOM 652 O O . SER A 1 92 ? -44.022 -13.377 47.262 1.00 97.31 92 SER A O 1
ATOM 654 N N . LEU A 1 93 ? -45.466 -11.860 48.075 1.00 95.62 93 LEU A N 1
ATOM 655 C CA . LEU A 1 93 ? -44.757 -10.690 47.552 1.00 95.62 93 LEU A CA 1
ATOM 656 C C . LEU A 1 93 ? -43.312 -10.606 48.082 1.00 95.62 93 LEU A C 1
ATOM 658 O O . LEU A 1 93 ? -42.384 -10.363 47.315 1.00 95.62 93 LEU A O 1
ATOM 662 N N . ASP A 1 94 ? -43.118 -10.912 49.368 1.00 96.00 94 ASP A N 1
ATOM 663 C CA . ASP A 1 94 ? -41.805 -10.973 50.022 1.00 96.00 94 ASP A CA 1
ATOM 664 C C . ASP A 1 94 ? -40.895 -12.056 49.422 1.00 96.00 94 ASP A C 1
ATOM 666 O O . ASP A 1 94 ? -39.705 -11.826 49.192 1.00 96.00 94 ASP A O 1
ATOM 670 N N . GLN A 1 95 ? -41.451 -13.238 49.135 1.00 96.38 95 GLN A N 1
ATOM 671 C CA . GLN A 1 95 ? -40.720 -14.326 48.481 1.00 96.38 95 GLN A CA 1
ATOM 672 C C . GLN A 1 95 ? -40.353 -13.959 47.040 1.00 96.38 95 GLN A C 1
ATOM 674 O O . GLN A 1 95 ? -39.225 -14.207 46.622 1.00 96.38 95 GLN A O 1
ATOM 679 N N . ALA A 1 96 ? -41.266 -13.329 46.297 1.00 96.94 96 ALA A N 1
ATOM 680 C CA . ALA A 1 96 ? -41.008 -12.889 44.930 1.00 96.94 96 ALA A CA 1
ATOM 681 C C . ALA A 1 96 ? -39.876 -11.850 44.863 1.00 96.94 96 ALA A C 1
ATOM 683 O O . ALA A 1 96 ? -38.950 -12.014 44.068 1.00 96.94 96 ALA A O 1
ATOM 684 N N . ALA A 1 97 ? -39.898 -10.834 45.734 1.00 94.69 97 ALA A N 1
ATOM 685 C CA . ALA A 1 97 ? -38.834 -9.832 45.821 1.00 94.69 97 ALA A CA 1
ATOM 686 C C . ALA A 1 97 ? -37.484 -10.468 46.200 1.00 94.69 97 ALA A C 1
ATOM 688 O O . ALA A 1 97 ? -36.471 -10.231 45.543 1.00 94.69 97 ALA A O 1
ATOM 689 N N . THR A 1 98 ? -37.484 -11.362 47.193 1.00 95.44 98 THR A N 1
ATOM 690 C CA . THR A 1 98 ? -36.280 -12.080 47.640 1.00 95.44 98 THR A CA 1
ATOM 691 C C . THR A 1 98 ? -35.687 -12.960 46.532 1.00 95.44 98 THR A C 1
ATOM 693 O O . THR A 1 98 ? -34.483 -12.924 46.282 1.00 95.44 98 THR A O 1
ATOM 696 N N . TYR A 1 99 ? -36.517 -13.721 45.811 1.00 97.19 99 TYR A N 1
ATOM 697 C CA . TYR A 1 99 ? -36.053 -14.581 44.719 1.00 97.19 99 TYR A CA 1
ATOM 698 C C . TYR A 1 99 ? -35.556 -13.786 43.511 1.00 97.19 99 TYR A C 1
ATOM 700 O O . TYR A 1 99 ? -34.558 -14.183 42.908 1.00 97.19 99 TYR A O 1
ATOM 708 N N . LYS A 1 100 ? -36.183 -12.648 43.180 1.00 95.06 100 LYS A N 1
ATOM 709 C CA . LYS A 1 100 ? -35.672 -11.743 42.138 1.00 95.06 100 LYS A CA 1
ATOM 710 C C . LYS A 1 100 ? -34.303 -11.175 42.519 1.00 95.06 100 LYS A C 1
ATOM 712 O O . LYS A 1 100 ? -33.414 -11.147 41.674 1.00 95.06 100 LYS A O 1
ATOM 717 N N . MET A 1 101 ? -34.098 -10.826 43.790 1.00 94.06 101 MET A N 1
ATOM 718 C CA . MET A 1 101 ? -32.806 -10.359 44.305 1.00 94.06 101 MET A CA 1
ATOM 719 C C . MET A 1 101 ? -31.724 -11.443 44.252 1.00 94.06 101 MET A C 1
ATOM 721 O O . MET A 1 101 ? -30.636 -11.199 43.735 1.00 94.06 101 MET A O 1
ATOM 725 N N . TYR A 1 102 ? -32.019 -12.673 44.679 1.00 94.69 102 TYR A N 1
ATOM 726 C CA . TYR A 1 102 ? -31.067 -13.780 44.542 1.00 94.69 102 TYR A CA 1
ATOM 727 C C . TYR A 1 102 ? -30.741 -14.110 43.080 1.00 94.69 102 TYR A C 1
ATOM 729 O O . TYR A 1 102 ? -29.588 -14.394 42.756 1.00 94.69 102 TYR A O 1
ATOM 737 N N . ALA A 1 103 ? -31.731 -14.048 42.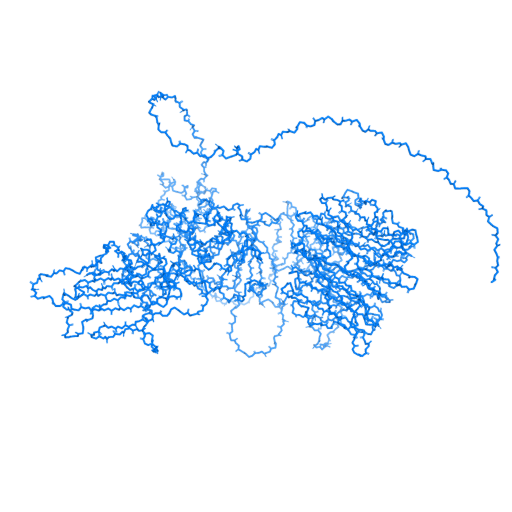187 1.00 91.56 103 ALA A N 1
ATOM 738 C CA . ALA A 1 103 ? -31.519 -14.239 40.756 1.00 91.56 103 ALA A CA 1
ATOM 739 C C . ALA A 1 103 ? -30.644 -13.132 40.142 1.00 91.56 103 ALA A C 1
ATOM 741 O O . ALA A 1 103 ? -29.809 -13.434 39.288 1.00 91.56 103 ALA A O 1
ATOM 742 N N . LEU A 1 104 ? -30.815 -11.886 40.594 1.00 90.62 104 LEU A N 1
ATOM 743 C CA . LEU A 1 104 ? -30.082 -10.712 40.124 1.00 90.62 104 LEU A CA 1
ATOM 744 C C . LEU A 1 104 ? -28.616 -10.703 40.581 1.00 90.62 104 LEU A C 1
ATOM 746 O O . LEU A 1 104 ? -27.725 -10.472 39.772 1.00 90.62 104 LEU A O 1
ATOM 750 N N . PHE A 1 105 ? -28.358 -11.010 41.854 1.00 89.38 105 PHE A N 1
ATOM 751 C CA . PHE A 1 105 ? -27.014 -10.993 42.452 1.00 89.38 105 PHE A CA 1
ATOM 752 C C . PHE A 1 105 ? -26.277 -12.342 42.349 1.00 89.38 105 PHE A C 1
ATOM 754 O O . PHE A 1 105 ? -25.342 -12.613 43.098 1.00 89.38 105 PHE A O 1
ATOM 761 N N . GLY A 1 106 ? -26.696 -13.220 41.431 1.00 83.56 106 GLY A N 1
ATOM 762 C CA . GLY A 1 106 ? -25.994 -14.474 41.131 1.00 83.56 106 GLY A CA 1
ATOM 763 C C . GLY A 1 106 ? -26.124 -15.579 42.189 1.00 83.56 106 GLY A C 1
ATOM 764 O O . GLY A 1 106 ? -25.563 -16.659 42.017 1.00 83.56 106 GLY A O 1
ATOM 765 N N . ALA A 1 107 ? -26.921 -15.382 43.239 1.00 89.62 107 ALA A N 1
ATOM 766 C CA . ALA A 1 107 ? -27.204 -16.373 44.277 1.00 89.62 107 ALA A CA 1
ATOM 767 C C . ALA A 1 107 ? -28.291 -17.383 43.843 1.00 89.62 107 ALA A C 1
ATOM 769 O O . ALA A 1 107 ? -29.204 -17.702 44.604 1.00 89.62 107 ALA A O 1
ATOM 770 N N . ARG A 1 108 ? -28.208 -17.907 42.609 1.00 87.44 108 ARG A N 1
ATOM 771 C CA . ARG A 1 108 ? -29.250 -18.763 41.997 1.00 87.44 108 ARG A CA 1
ATOM 772 C C . ARG A 1 108 ? -29.617 -20.000 42.821 1.00 87.44 108 ARG A C 1
ATOM 774 O O . ARG A 1 108 ? -30.748 -20.454 42.723 1.00 87.44 108 ARG A O 1
ATOM 781 N N . SER A 1 109 ? -28.706 -20.526 43.640 1.00 92.12 109 SER A N 1
ATOM 782 C CA . SER A 1 109 ? -28.973 -21.663 44.536 1.00 92.12 109 SER A CA 1
ATOM 783 C C . SER A 1 109 ? -30.026 -21.372 45.611 1.00 92.12 109 SER A C 1
ATOM 785 O O . SER A 1 109 ? -30.583 -22.308 46.178 1.00 92.12 109 SER A O 1
ATOM 787 N N . GLN A 1 110 ? -30.311 -20.096 45.878 1.00 94.88 110 GLN A N 1
ATOM 788 C CA . GLN A 1 110 ? -31.329 -19.647 46.830 1.00 94.88 110 GLN A CA 1
ATOM 789 C C . GLN A 1 110 ? -32.709 -19.441 46.177 1.00 94.88 110 GLN A C 1
ATOM 791 O O . GLN A 1 110 ? -33.691 -19.180 46.871 1.00 94.88 110 GLN A O 1
ATOM 796 N N . VAL A 1 111 ? -32.809 -19.556 44.846 1.00 95.75 111 VAL A N 1
ATOM 797 C CA . VAL A 1 111 ? -34.083 -19.533 44.115 1.00 95.75 111 VAL A CA 1
ATOM 798 C C . VAL A 1 111 ? -34.570 -20.979 43.963 1.00 95.75 111 VAL A C 1
ATOM 800 O O . VAL A 1 111 ? -33.823 -21.806 43.439 1.00 95.75 111 VAL A O 1
ATOM 803 N N . PRO A 1 112 ? -35.800 -21.328 44.388 1.00 96.94 112 PRO A N 1
ATOM 804 C CA . PRO A 1 112 ? -36.344 -22.665 44.170 1.00 96.94 112 PRO A CA 1
ATOM 805 C C . PRO A 1 112 ? -36.269 -23.062 42.695 1.00 96.94 112 PRO A C 1
ATOM 807 O O . PRO A 1 112 ? -36.608 -22.268 41.817 1.00 96.94 112 PRO A O 1
ATOM 810 N N . THR A 1 113 ? -35.849 -24.295 42.416 1.00 94.50 113 THR A N 1
ATOM 811 C CA . THR A 1 113 ? -35.536 -24.762 41.054 1.00 94.50 113 THR A CA 1
ATOM 812 C C . THR A 1 113 ? -36.699 -24.607 40.075 1.00 94.50 113 THR A C 1
ATOM 814 O O . THR A 1 113 ? -36.457 -24.304 38.911 1.00 94.50 113 THR A O 1
ATOM 817 N N . GLN A 1 114 ? -37.955 -24.712 40.532 1.00 95.75 114 GLN A N 1
ATOM 818 C CA . GLN A 1 114 ? -39.137 -24.486 39.686 1.00 95.75 114 GLN A CA 1
ATOM 819 C C . GLN A 1 114 ? -39.314 -23.036 39.190 1.00 95.75 114 GLN A C 1
ATOM 821 O O . GLN A 1 114 ? -40.153 -22.791 38.324 1.00 95.75 114 GLN A O 1
ATOM 826 N N . TYR A 1 115 ? -38.567 -22.077 39.743 1.00 97.25 115 TYR A N 1
ATOM 827 C CA . TYR A 1 115 ? -38.606 -20.665 39.354 1.00 97.25 115 TYR A CA 1
ATOM 828 C C . TYR A 1 115 ? -37.348 -20.218 38.600 1.00 97.25 115 TYR A C 1
ATOM 830 O O . TYR A 1 115 ? -37.258 -19.053 38.229 1.00 97.25 115 TYR A O 1
ATOM 838 N N . ILE A 1 116 ? -36.387 -21.115 38.347 1.00 94.94 116 ILE A N 1
ATOM 839 C CA . ILE A 1 116 ? -35.176 -20.811 37.575 1.00 94.94 116 ILE A CA 1
ATOM 840 C C . ILE A 1 116 ? -35.460 -21.049 36.087 1.00 94.94 116 ILE A C 1
ATOM 842 O O . ILE A 1 116 ? -35.690 -22.180 35.665 1.00 94.94 116 ILE A O 1
ATOM 846 N N . GLY A 1 117 ? -35.435 -19.979 35.290 1.00 91.75 117 GLY A N 1
ATOM 847 C CA . GLY A 1 117 ? -35.609 -20.051 33.839 1.00 91.75 117 GLY A CA 1
ATOM 848 C C . GLY A 1 117 ? -34.328 -20.483 33.128 1.00 91.75 117 GLY A C 1
ATOM 849 O O . GLY A 1 117 ? -33.221 -20.254 33.622 1.00 91.75 117 GLY A O 1
ATOM 850 N N . THR A 1 118 ? -34.473 -21.102 31.955 1.00 86.19 118 THR A N 1
ATOM 851 C CA . THR A 1 118 ? -33.338 -21.485 31.095 1.00 86.19 118 THR A CA 1
ATOM 852 C C . THR A 1 118 ? -32.748 -20.293 30.346 1.00 86.19 118 THR A C 1
ATOM 854 O O . THR A 1 118 ? -31.573 -20.319 29.995 1.00 86.19 118 THR A O 1
ATOM 857 N N . GLU A 1 119 ? -33.542 -19.240 30.145 1.00 85.19 119 GLU A N 1
ATOM 858 C CA . GLU A 1 119 ? -33.098 -17.988 29.537 1.00 85.19 119 GLU A CA 1
ATOM 859 C C . GLU A 1 119 ? -32.472 -17.051 30.589 1.00 85.19 119 GLU A C 1
ATOM 861 O O . GLU A 1 119 ? -33.009 -16.924 31.702 1.00 85.19 119 GLU A O 1
ATOM 866 N N . PRO A 1 120 ? -31.352 -16.369 30.273 1.00 76.19 120 PRO A N 1
ATOM 867 C CA . PRO A 1 120 ? -30.820 -15.312 31.126 1.00 76.19 120 PRO A CA 1
ATOM 868 C C . PRO A 1 120 ? -31.877 -14.220 31.308 1.00 76.19 120 PRO A C 1
ATOM 870 O O . PRO A 1 120 ? -32.650 -13.935 30.396 1.00 76.19 120 PRO A O 1
ATOM 873 N N . VAL A 1 121 ? -31.937 -13.615 32.497 1.00 76.06 121 VAL A N 1
ATOM 874 C CA . VAL A 1 121 ? -32.864 -12.508 32.757 1.00 76.06 121 VAL A CA 1
ATOM 875 C C . VAL A 1 121 ? -32.428 -11.326 31.873 1.00 76.06 121 VAL A C 1
ATOM 877 O O . VAL A 1 121 ? -31.327 -10.818 32.076 1.00 76.06 121 VAL A O 1
ATOM 880 N N . PRO A 1 122 ? -33.219 -10.912 30.865 1.00 57.31 122 PRO A N 1
ATOM 881 C CA . PRO A 1 122 ? -32.814 -9.872 29.932 1.00 57.31 122 PRO A CA 1
ATOM 882 C C . PRO A 1 122 ? -33.001 -8.500 30.588 1.00 57.31 122 PRO A C 1
ATOM 884 O O . PRO A 1 122 ? -34.119 -8.130 30.942 1.00 57.31 122 PRO A O 1
ATOM 887 N N . GLY A 1 123 ? -31.918 -7.742 30.751 1.00 54.88 123 GLY A N 1
ATOM 888 C CA . GLY A 1 123 ? -31.976 -6.373 31.263 1.00 54.88 123 GLY A CA 1
ATOM 889 C C . GLY A 1 123 ? -30.688 -5.919 31.941 1.00 54.88 123 GLY A C 1
ATOM 890 O O . GLY A 1 123 ? -29.886 -6.731 32.393 1.00 54.88 123 GLY A O 1
ATOM 891 N N . ASP A 1 124 ? -30.506 -4.601 32.009 1.00 57.09 124 ASP A N 1
ATOM 892 C CA . ASP A 1 124 ? -29.509 -3.961 32.866 1.00 57.09 124 ASP A CA 1
ATOM 893 C C . ASP A 1 124 ? -29.800 -4.315 34.336 1.00 57.09 124 ASP A C 1
ATOM 895 O O . ASP A 1 124 ? -30.960 -4.275 34.767 1.00 57.09 124 ASP A O 1
ATOM 899 N N . GLY A 1 125 ? -28.763 -4.654 35.110 1.00 60.31 125 GLY A N 1
ATOM 900 C CA . GLY A 1 125 ? -28.887 -4.994 36.526 1.00 60.31 125 GLY A CA 1
ATOM 901 C C . GLY A 1 125 ? -29.633 -3.931 37.340 1.00 60.31 125 GLY A C 1
ATOM 902 O O . GLY A 1 125 ? -30.344 -4.278 38.280 1.00 60.31 125 GLY A O 1
ATOM 903 N N . THR A 1 126 ? -29.574 -2.658 36.936 1.00 58.84 126 THR A N 1
ATOM 904 C CA . THR A 1 126 ? -30.334 -1.571 37.569 1.00 58.84 126 THR A CA 1
ATOM 905 C C . THR A 1 126 ? -31.839 -1.648 37.287 1.00 58.84 126 THR A C 1
ATOM 907 O O . THR A 1 126 ? -32.636 -1.454 38.202 1.00 58.84 126 THR A O 1
ATOM 910 N N . LEU A 1 127 ? -32.267 -1.974 36.062 1.00 52.88 127 LEU A N 1
ATOM 911 C CA . LEU A 1 127 ? -33.696 -2.130 35.743 1.00 52.88 127 LEU A CA 1
ATOM 912 C C . LEU A 1 127 ? -34.281 -3.384 36.390 1.00 52.88 127 LEU A C 1
ATOM 914 O O . LEU A 1 127 ? -35.406 -3.362 36.882 1.00 52.88 127 LEU A O 1
ATOM 918 N N . LEU A 1 128 ? -33.502 -4.463 36.432 1.00 65.00 128 LEU A N 1
ATOM 919 C CA . LEU A 1 128 ? -33.893 -5.693 37.114 1.00 65.00 128 LEU A CA 1
ATOM 920 C C . LEU A 1 128 ? -33.954 -5.503 38.633 1.00 65.00 128 LEU A C 1
ATOM 922 O O . LEU A 1 128 ? -34.832 -6.071 39.281 1.00 65.00 128 LEU A O 1
ATOM 926 N N . PHE A 1 129 ? -33.081 -4.661 39.192 1.00 72.12 129 PHE A N 1
ATOM 927 C CA . PHE A 1 129 ? -33.173 -4.228 40.582 1.00 72.12 129 PHE A CA 1
ATOM 928 C C . PHE A 1 129 ? -34.454 -3.426 40.827 1.00 72.12 129 PHE A C 1
ATOM 930 O O . PHE A 1 129 ? -35.213 -3.759 41.729 1.00 72.12 129 PHE A O 1
ATOM 937 N N . LEU A 1 130 ? -34.756 -2.424 39.995 1.00 69.12 130 LEU A N 1
ATOM 938 C CA . LEU A 1 130 ? -35.988 -1.634 40.123 1.00 69.12 130 LEU A CA 1
ATOM 939 C C . LEU A 1 130 ? -37.250 -2.494 39.982 1.00 69.12 130 LEU A C 1
ATOM 941 O O . LEU A 1 130 ? -38.198 -2.317 40.739 1.00 69.12 130 LEU A O 1
ATOM 945 N N . GLU A 1 131 ? -37.248 -3.471 39.080 1.00 73.00 131 GLU A N 1
ATOM 946 C CA . GLU A 1 131 ? -38.344 -4.431 38.927 1.00 73.00 131 GLU A CA 1
ATOM 947 C C . GLU A 1 131 ? -38.478 -5.370 40.140 1.00 73.00 131 GLU A C 1
ATOM 949 O O . GLU A 1 131 ? -39.592 -5.732 40.523 1.00 73.00 131 GLU A O 1
ATOM 954 N N . ALA A 1 132 ? -37.368 -5.744 40.788 1.00 75.25 132 ALA A N 1
ATOM 955 C CA . ALA A 1 132 ? -37.388 -6.461 42.067 1.00 75.25 132 ALA A CA 1
ATOM 956 C C . ALA A 1 132 ? -37.900 -5.581 43.225 1.00 75.25 132 ALA A C 1
ATOM 958 O O . ALA A 1 132 ? -38.424 -6.099 44.211 1.00 75.25 132 ALA A O 1
ATOM 959 N N . MET A 1 133 ? -37.782 -4.259 43.078 1.00 82.12 133 MET A N 1
ATOM 960 C CA . MET A 1 133 ? -38.048 -3.251 44.106 1.00 82.12 133 MET A CA 1
ATOM 961 C C . MET A 1 133 ? -39.346 -2.466 43.895 1.00 82.12 133 MET A C 1
ATOM 963 O O . MET A 1 133 ? -39.694 -1.644 44.740 1.00 82.12 133 MET A O 1
ATOM 967 N N . LYS A 1 134 ? -40.094 -2.710 42.810 1.00 83.50 134 LYS A N 1
ATOM 968 C CA . LYS A 1 134 ? -41.308 -1.948 42.453 1.00 83.50 134 LYS A CA 1
ATOM 969 C C . LYS A 1 134 ? -42.385 -1.947 43.543 1.00 83.50 134 LYS A C 1
ATOM 971 O O . LYS A 1 134 ? -43.219 -1.051 43.593 1.00 83.50 134 LYS A O 1
ATOM 976 N N . ASP A 1 135 ? -42.350 -2.950 44.413 1.00 89.44 135 ASP A N 1
ATOM 977 C CA . ASP A 1 135 ? -43.276 -3.136 45.523 1.00 89.44 135 ASP A CA 1
ATOM 978 C C . ASP A 1 135 ? -42.627 -2.854 46.893 1.00 89.44 135 ASP A C 1
ATOM 980 O O . ASP A 1 135 ? -43.154 -3.299 47.912 1.00 89.44 135 ASP A O 1
ATOM 984 N N . TRP A 1 136 ? -41.503 -2.119 46.942 1.00 91.81 136 TRP A N 1
ATOM 985 C CA . TRP A 1 136 ? -40.703 -1.891 48.155 1.00 91.81 136 TRP A CA 1
ATOM 986 C C . TRP A 1 136 ? -41.547 -1.538 49.378 1.00 91.81 136 TRP A C 1
ATOM 988 O O . TRP A 1 136 ? -41.432 -2.194 50.409 1.00 91.81 136 TRP A O 1
ATOM 998 N N . ASP A 1 137 ? -42.456 -0.569 49.270 1.00 90.38 137 ASP A N 1
ATOM 999 C CA . ASP A 1 137 ? -43.259 -0.110 50.408 1.00 90.38 137 ASP A CA 1
ATOM 1000 C C . ASP A 1 137 ? -44.166 -1.199 50.993 1.00 90.38 137 ASP A C 1
ATOM 1002 O O . ASP A 1 137 ? -44.434 -1.189 52.197 1.00 90.38 137 ASP A O 1
ATOM 1006 N N . ARG A 1 138 ? -44.553 -2.184 50.176 1.00 92.06 138 ARG A N 1
ATOM 1007 C CA . ARG A 1 138 ? -45.431 -3.307 50.535 1.00 92.06 138 ARG A CA 1
ATOM 1008 C C . ARG A 1 138 ? -44.678 -4.511 51.108 1.00 92.06 138 ARG A C 1
ATOM 1010 O O . ARG A 1 138 ? -45.332 -5.444 51.569 1.00 92.06 138 ARG A O 1
ATOM 1017 N N . LEU A 1 139 ? -43.343 -4.503 51.079 1.00 93.94 139 LEU A N 1
ATOM 1018 C CA . LEU A 1 139 ? -42.520 -5.581 51.630 1.00 93.94 139 LEU A CA 1
ATOM 1019 C C . LEU A 1 139 ? -42.482 -5.535 53.160 1.00 93.94 139 LEU A C 1
ATOM 1021 O O . LEU A 1 139 ? -42.479 -4.454 53.770 1.00 93.94 139 LEU A O 1
ATOM 1025 N N . SER A 1 140 ? -42.399 -6.710 53.786 1.00 95.38 140 SER A N 1
ATOM 1026 C CA . SER A 1 140 ? -42.219 -6.797 55.236 1.00 95.38 140 SER A CA 1
ATOM 1027 C C . SER A 1 140 ? -40.870 -6.203 55.673 1.00 95.38 140 SER A C 1
ATOM 1029 O O . SER A 1 140 ? -39.904 -6.203 54.902 1.00 95.38 140 SER A O 1
ATOM 1031 N N . PRO A 1 141 ? -40.747 -5.717 56.925 1.00 92.50 141 PRO A N 1
ATOM 1032 C CA . PRO A 1 141 ? -39.475 -5.211 57.446 1.00 92.50 141 PRO A CA 1
ATOM 1033 C C . PRO A 1 141 ? -38.328 -6.227 57.346 1.00 92.50 141 PRO A C 1
ATOM 1035 O O . PRO A 1 141 ? -37.193 -5.847 57.078 1.00 92.50 141 PRO A O 1
ATOM 1038 N N . ALA A 1 142 ? -38.623 -7.522 57.510 1.00 89.50 142 ALA A N 1
ATOM 1039 C CA . ALA A 1 142 ? -37.632 -8.587 57.387 1.00 89.50 142 ALA A CA 1
ATOM 1040 C C . ALA A 1 142 ? -37.078 -8.690 55.957 1.00 89.50 142 ALA A C 1
ATOM 1042 O O . ALA A 1 142 ? -35.864 -8.757 55.775 1.00 89.50 142 ALA A O 1
ATOM 1043 N N . THR A 1 143 ? -37.945 -8.631 54.942 1.00 93.69 143 THR A N 1
ATOM 1044 C CA . THR A 1 143 ? -37.526 -8.635 53.535 1.00 93.69 143 THR A CA 1
ATOM 1045 C C . THR A 1 143 ? -36.796 -7.349 53.159 1.00 93.69 143 THR A C 1
ATOM 1047 O O . THR A 1 143 ? -35.765 -7.421 52.498 1.00 93.69 143 THR A O 1
ATOM 1050 N N . LYS A 1 144 ? -37.246 -6.181 53.636 1.00 92.19 144 LYS A N 1
ATOM 1051 C CA . LYS A 1 144 ? -36.525 -4.907 53.445 1.00 92.19 144 LYS A CA 1
ATOM 1052 C C . LYS A 1 144 ? -35.108 -4.963 54.022 1.00 92.19 144 LYS A C 1
ATOM 1054 O O . LYS A 1 144 ? -34.172 -4.542 53.353 1.00 92.19 144 LYS A O 1
ATOM 1059 N N . ASN A 1 145 ? -34.936 -5.531 55.217 1.00 88.00 145 ASN A N 1
ATOM 1060 C CA . ASN A 1 145 ? -33.620 -5.707 55.839 1.00 88.00 145 ASN A CA 1
ATOM 1061 C C . ASN A 1 145 ? -32.739 -6.691 55.057 1.00 88.00 145 ASN A C 1
ATOM 1063 O O . ASN A 1 145 ? -31.579 -6.389 54.797 1.00 88.00 145 ASN A O 1
ATOM 1067 N N . LEU A 1 146 ? -33.302 -7.825 54.625 1.00 88.62 146 LEU A N 1
ATOM 1068 C CA . LEU A 1 146 ? -32.591 -8.798 53.794 1.00 88.62 146 LEU A CA 1
ATOM 1069 C C . LEU A 1 146 ? -32.105 -8.169 52.482 1.00 88.62 146 LEU A C 1
ATOM 1071 O O . LEU A 1 146 ? -30.978 -8.405 52.066 1.00 88.62 146 LEU A O 1
ATOM 1075 N N . ILE A 1 147 ? -32.945 -7.368 51.828 1.00 88.69 147 ILE A N 1
ATOM 1076 C CA . ILE A 1 147 ? -32.590 -6.678 50.586 1.00 88.69 147 ILE A CA 1
ATOM 1077 C C . ILE A 1 147 ? -31.574 -5.563 50.850 1.00 88.69 147 ILE A C 1
ATOM 1079 O O . ILE A 1 147 ? -30.625 -5.430 50.081 1.00 88.69 147 ILE A O 1
ATOM 1083 N N . ASN A 1 148 ? -31.714 -4.820 51.953 1.00 85.19 148 ASN A N 1
ATOM 1084 C CA . ASN A 1 148 ? -30.726 -3.834 52.393 1.00 85.19 148 ASN A CA 1
ATOM 1085 C C . ASN A 1 148 ? -29.337 -4.463 52.565 1.00 85.19 148 ASN A C 1
ATOM 1087 O O . ASN A 1 148 ? -28.357 -3.854 52.150 1.00 85.19 148 ASN A O 1
ATOM 1091 N N . ASP A 1 149 ? -29.229 -5.694 53.066 1.00 85.50 149 ASP A N 1
ATOM 1092 C CA . ASP A 1 149 ? -27.941 -6.394 53.166 1.00 85.50 149 ASP A CA 1
ATOM 1093 C C . ASP A 1 149 ? -27.267 -6.654 51.804 1.00 85.50 149 ASP A C 1
ATOM 1095 O O . ASP A 1 149 ? -26.042 -6.774 51.754 1.00 85.50 149 ASP A O 1
ATOM 1099 N N . PHE A 1 150 ? -28.035 -6.724 50.706 1.00 79.62 150 PHE A N 1
ATOM 1100 C CA . PHE A 1 150 ? -27.504 -6.855 49.340 1.00 79.62 150 PHE A CA 1
ATOM 1101 C C . PHE A 1 150 ? -27.059 -5.523 48.726 1.00 79.62 150 PHE A C 1
ATOM 1103 O O . PHE A 1 150 ? -26.189 -5.523 47.858 1.00 79.62 150 PHE A O 1
ATOM 1110 N N . ILE A 1 151 ? -27.652 -4.402 49.148 1.00 76.38 151 ILE A N 1
ATOM 1111 C CA . ILE A 1 151 ? -27.441 -3.082 48.521 1.00 76.38 151 ILE A CA 1
ATOM 1112 C C . ILE A 1 151 ? -26.650 -2.102 49.381 1.00 76.38 151 ILE A C 1
ATOM 1114 O O . ILE A 1 151 ? -26.212 -1.070 48.878 1.00 76.38 151 ILE A O 1
ATOM 1118 N N . THR A 1 152 ? -26.449 -2.409 50.662 1.00 73.56 152 THR A N 1
ATOM 1119 C CA . THR A 1 152 ? -25.614 -1.600 51.547 1.00 73.56 152 THR A CA 1
ATOM 1120 C C . THR A 1 152 ? -24.165 -2.066 51.401 1.00 73.56 152 THR A C 1
ATOM 1122 O O . THR A 1 152 ? -23.879 -3.229 51.702 1.00 73.56 152 THR A O 1
ATOM 1125 N N . PRO A 1 153 ? -23.228 -1.208 50.955 1.00 45.41 153 PRO A N 1
ATOM 1126 C CA . PRO A 1 153 ? -21.814 -1.554 50.935 1.00 45.41 153 PRO A CA 1
ATOM 1127 C C . PRO A 1 153 ? -21.376 -1.923 52.353 1.00 45.41 153 PRO A C 1
ATOM 1129 O O . PRO A 1 153 ? -21.406 -1.087 53.255 1.00 45.41 153 PRO A O 1
ATOM 1132 N N . LYS A 1 154 ? -20.998 -3.185 52.576 1.00 49.41 154 LYS A N 1
ATOM 1133 C CA . LYS A 1 154 ? -20.379 -3.572 53.844 1.00 49.41 154 LYS A CA 1
ATOM 1134 C C . LYS A 1 154 ? -18.985 -2.960 53.868 1.00 49.41 154 LYS A C 1
ATOM 1136 O O . LYS A 1 154 ? -18.167 -3.275 53.004 1.00 49.41 154 LYS A O 1
ATOM 1141 N N . GLU A 1 155 ? -18.719 -2.085 54.836 1.00 36.12 155 GLU A N 1
ATOM 1142 C CA . GLU A 1 155 ? -17.353 -1.651 55.113 1.00 36.12 155 GLU A CA 1
ATOM 1143 C C . GLU A 1 155 ? -16.502 -2.895 55.372 1.00 36.12 155 GLU A C 1
ATOM 1145 O O . GLU A 1 155 ? -16.776 -3.684 56.280 1.00 36.12 155 GLU A O 1
ATOM 1150 N N . ILE A 1 156 ? -15.471 -3.086 54.551 1.00 34.94 156 ILE A N 1
ATOM 1151 C CA . ILE A 1 156 ? -14.411 -4.042 54.844 1.00 34.94 156 ILE A CA 1
ATOM 1152 C C . ILE A 1 156 ? -13.655 -3.449 56.033 1.00 34.94 156 ILE A C 1
ATOM 1154 O O . ILE A 1 156 ? -12.748 -2.633 55.871 1.00 34.94 156 ILE A O 1
ATOM 1158 N N . THR A 1 157 ? -14.064 -3.802 57.249 1.00 34.03 157 THR A N 1
ATOM 1159 C CA . THR A 1 157 ? -13.325 -3.438 58.451 1.00 34.03 157 THR A CA 1
ATOM 1160 C C . THR A 1 157 ? -12.014 -4.215 58.450 1.00 34.03 157 THR A C 1
ATOM 1162 O O . THR A 1 157 ? -11.948 -5.388 58.813 1.00 34.03 157 THR A O 1
ATOM 1165 N N . ASN A 1 158 ? -10.942 -3.535 58.043 1.00 37.50 158 ASN A N 1
ATOM 1166 C CA . ASN A 1 158 ? -9.552 -3.949 58.237 1.00 37.50 158 ASN A CA 1
ATOM 1167 C C . ASN A 1 158 ? -9.202 -3.956 59.737 1.00 37.50 158 ASN A C 1
ATOM 1169 O O . ASN A 1 158 ? -8.362 -3.190 60.202 1.00 37.50 158 ASN A O 1
ATOM 1173 N N . THR A 1 159 ? -9.859 -4.811 60.518 1.00 32.12 159 THR A N 1
ATOM 1174 C CA . THR A 1 159 ? -9.437 -5.117 61.885 1.00 32.12 159 THR A CA 1
ATOM 1175 C C . THR A 1 159 ? -8.587 -6.376 61.849 1.00 32.12 159 THR A C 1
ATOM 1177 O O . THR A 1 159 ? -9.067 -7.502 61.770 1.00 32.12 159 THR A O 1
ATOM 1180 N N . VAL A 1 160 ? -7.276 -6.143 61.853 1.00 34.22 160 VAL A N 1
ATOM 1181 C CA . VAL A 1 160 ? -6.245 -7.147 62.114 1.00 34.22 160 VAL A CA 1
ATOM 1182 C C . VAL A 1 160 ? -6.529 -7.776 63.489 1.00 34.22 160 VAL A C 1
ATOM 1184 O O . VAL A 1 160 ? -6.589 -7.036 64.474 1.00 34.22 160 VAL A O 1
ATOM 1187 N N . PRO A 1 161 ? -6.708 -9.106 63.605 1.00 33.22 161 PRO A N 1
ATOM 1188 C CA . PRO A 1 161 ? -6.813 -9.759 64.905 1.00 33.22 161 PRO A CA 1
ATOM 1189 C C . PRO A 1 161 ? -5.482 -9.651 65.669 1.00 33.22 161 PRO A C 1
ATOM 1191 O O . PRO A 1 161 ? -4.419 -9.676 65.042 1.00 33.22 161 PRO A O 1
ATOM 1194 N N . PRO A 1 162 ? -5.501 -9.552 67.010 1.00 36.19 162 PRO A N 1
ATOM 1195 C CA . PRO A 1 162 ? -4.293 -9.348 67.788 1.00 36.19 162 PRO A CA 1
ATOM 1196 C C . PRO A 1 162 ? -3.379 -10.571 67.719 1.00 36.19 162 PRO A C 1
ATOM 1198 O O . PRO A 1 162 ? -3.815 -11.716 67.840 1.00 36.19 162 PRO A O 1
ATOM 1201 N N . VAL A 1 163 ? -2.090 -10.281 67.562 1.00 39.09 163 VAL A N 1
ATOM 1202 C CA . VAL A 1 163 ? -0.975 -11.225 67.604 1.00 39.09 163 VAL A CA 1
ATOM 1203 C C . VAL A 1 163 ? -1.014 -12.032 68.906 1.00 39.09 163 VAL A C 1
ATOM 1205 O O . VAL A 1 163 ? -0.865 -11.477 69.993 1.00 39.09 163 VAL A O 1
ATOM 1208 N N . LEU A 1 164 ? -1.148 -13.354 68.782 1.00 30.92 164 LEU A N 1
ATOM 1209 C CA . LEU A 1 164 ? -0.723 -14.313 69.799 1.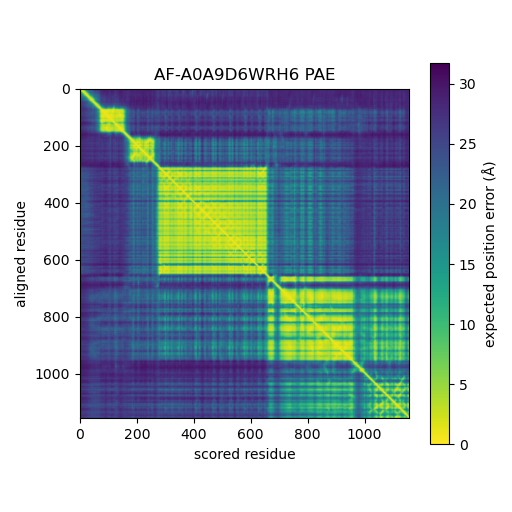00 30.92 164 LEU A CA 1
ATOM 1210 C C . LEU A 1 164 ? 0.548 -15.028 69.318 1.00 30.92 164 LEU A C 1
ATOM 1212 O O . LEU A 1 164 ? 0.727 -15.298 68.134 1.00 30.92 164 LEU A O 1
ATOM 1216 N N . ALA A 1 165 ? 1.441 -15.241 70.281 1.00 33.91 165 ALA A N 1
ATOM 1217 C CA . ALA A 1 165 ? 2.857 -15.585 70.179 1.00 33.91 165 ALA A CA 1
ATOM 1218 C C . ALA A 1 165 ? 3.167 -16.956 69.509 1.00 33.91 165 ALA A C 1
ATOM 1220 O O . ALA A 1 165 ? 2.261 -17.759 69.280 1.00 33.91 165 ALA A O 1
ATOM 1221 N N . PRO A 1 166 ? 4.449 -17.234 69.181 1.00 42.97 166 PRO A N 1
ATOM 1222 C CA . PRO A 1 166 ? 4.865 -18.193 68.163 1.00 42.97 166 PRO A CA 1
ATOM 1223 C C . PRO A 1 166 ? 5.027 -19.605 68.730 1.00 42.97 166 PRO A C 1
ATOM 1225 O O . PRO A 1 166 ? 5.643 -19.768 69.777 1.00 42.97 166 PRO A O 1
ATOM 1228 N N . ASN A 1 167 ? 4.501 -20.609 68.021 1.00 42.03 167 ASN A N 1
ATOM 1229 C CA . ASN A 1 167 ? 5.022 -21.984 67.939 1.00 42.03 167 ASN A CA 1
ATOM 1230 C C . ASN A 1 167 ? 4.026 -22.873 67.180 1.00 42.03 167 ASN A C 1
ATOM 1232 O O . ASN A 1 167 ? 3.209 -23.547 67.800 1.00 42.03 167 ASN A O 1
ATOM 1236 N N . VAL A 1 168 ? 4.109 -22.921 65.847 1.00 31.61 168 VAL A N 1
ATOM 1237 C CA . VAL A 1 168 ? 3.601 -24.062 65.067 1.00 31.61 168 VAL A CA 1
ATOM 1238 C C . VAL A 1 168 ? 4.530 -24.279 63.875 1.00 31.61 168 VAL A C 1
ATOM 1240 O O . VAL A 1 168 ? 4.848 -23.349 63.139 1.00 31.61 168 VAL A O 1
ATOM 1243 N N . ALA A 1 169 ? 4.999 -25.517 63.736 1.00 35.50 169 ALA A N 1
ATOM 1244 C CA . ALA A 1 169 ? 5.876 -25.979 62.674 1.00 35.50 169 ALA A CA 1
ATOM 1245 C C . ALA A 1 169 ? 5.315 -25.673 61.275 1.00 35.50 169 ALA A C 1
ATOM 1247 O O . ALA A 1 169 ? 4.119 -25.821 61.021 1.00 35.50 169 ALA A O 1
ATOM 1248 N N . VAL A 1 170 ? 6.214 -25.288 60.367 1.00 31.84 170 VAL A N 1
ATOM 1249 C CA . VAL A 1 170 ? 5.944 -25.079 58.942 1.00 31.84 170 VAL A CA 1
ATOM 1250 C C . VAL A 1 170 ? 5.385 -26.372 58.341 1.00 31.84 170 VAL A C 1
ATOM 1252 O O . VAL A 1 170 ? 6.108 -27.350 58.157 1.00 31.84 170 VAL A O 1
ATOM 1255 N N . GLN A 1 171 ? 4.086 -26.375 58.047 1.00 31.70 171 GLN A N 1
ATOM 1256 C CA . GLN A 1 171 ? 3.470 -27.335 57.134 1.00 31.70 171 GLN A CA 1
ATOM 1257 C C . GLN A 1 171 ? 3.966 -27.037 55.708 1.00 31.70 171 GLN A C 1
ATOM 1259 O O . GLN A 1 171 ? 4.019 -25.864 55.326 1.00 31.70 171 GLN A O 1
ATOM 1264 N N . PRO A 1 172 ? 4.333 -28.058 54.913 1.00 34.91 172 PRO A N 1
ATOM 1265 C CA . PRO A 1 172 ? 4.742 -27.860 53.532 1.00 34.91 172 PRO A CA 1
ATOM 1266 C C . PRO A 1 172 ? 3.581 -27.260 52.739 1.00 34.91 172 PRO A C 1
ATOM 1268 O O . PRO A 1 172 ? 2.452 -27.750 52.782 1.00 34.91 172 PRO A O 1
ATOM 1271 N N . THR A 1 173 ? 3.876 -26.177 52.027 1.00 31.97 173 THR A N 1
ATOM 1272 C CA . THR A 1 173 ? 2.965 -25.456 51.143 1.00 31.97 173 THR A CA 1
ATOM 1273 C C . THR A 1 173 ? 2.269 -26.449 50.213 1.00 31.97 173 THR A C 1
ATOM 1275 O O . THR A 1 173 ? 2.926 -27.126 49.421 1.00 31.97 173 THR A O 1
ATOM 1278 N N . GLN A 1 174 ? 0.942 -26.567 50.324 1.00 35.06 174 GLN A N 1
ATOM 1279 C CA . GLN A 1 174 ? 0.150 -27.369 49.396 1.00 35.06 174 GLN A CA 1
ATOM 1280 C C . GLN A 1 174 ? 0.388 -26.859 47.972 1.00 35.06 174 GLN A C 1
ATOM 1282 O O . GLN A 1 174 ? 0.080 -25.713 47.646 1.00 35.06 174 GLN A O 1
ATOM 1287 N N . VAL A 1 175 ? 0.947 -27.729 47.132 1.00 39.03 175 VAL A N 1
ATOM 1288 C CA . VAL A 1 175 ? 1.063 -27.528 45.688 1.00 39.03 175 VAL A CA 1
ATOM 1289 C C . VAL A 1 175 ? -0.345 -27.304 45.138 1.00 39.03 175 VAL A C 1
ATOM 1291 O O . VAL A 1 175 ? -1.221 -28.152 45.320 1.00 39.03 175 VAL A O 1
ATOM 1294 N N . ALA A 1 176 ? -0.573 -26.157 44.494 1.00 39.56 176 ALA A N 1
ATOM 1295 C CA . ALA A 1 176 ? -1.843 -25.858 43.845 1.00 39.56 176 ALA A CA 1
ATOM 1296 C C . ALA A 1 176 ? -2.213 -26.990 42.862 1.00 39.56 176 ALA A C 1
ATOM 1298 O O . ALA A 1 176 ? -1.331 -27.503 42.162 1.00 39.56 176 ALA A O 1
ATOM 1299 N N . PRO A 1 177 ? -3.488 -27.420 42.807 1.00 47.97 177 PRO A N 1
ATOM 1300 C CA . PRO A 1 177 ? -3.897 -28.508 41.930 1.00 47.97 177 PRO A CA 1
ATOM 1301 C C . PRO A 1 177 ? -3.585 -28.168 40.459 1.00 47.97 177 PRO A C 1
ATOM 1303 O O . PRO A 1 177 ? -3.733 -27.010 40.064 1.00 47.97 177 PRO A O 1
ATOM 1306 N N . PRO A 1 178 ? -3.169 -29.151 39.634 1.00 54.03 178 PRO A N 1
ATOM 1307 C CA . PRO A 1 178 ? -2.837 -28.920 38.230 1.00 54.03 178 PRO A CA 1
ATOM 1308 C C . PRO A 1 178 ? -3.999 -28.252 37.491 1.00 54.03 178 PRO A C 1
ATOM 1310 O O . PRO A 1 178 ? -5.122 -28.765 37.502 1.00 54.03 178 PRO A O 1
ATOM 1313 N N . GLN A 1 179 ? -3.733 -27.126 36.830 1.00 56.03 179 GLN A N 1
ATOM 1314 C CA . GLN A 1 179 ? -4.716 -26.461 35.982 1.00 56.03 179 GLN A CA 1
ATOM 1315 C C . GLN A 1 179 ? -5.027 -27.370 34.781 1.00 56.03 179 GLN A C 1
ATOM 1317 O O . GLN A 1 179 ? -4.143 -27.697 33.991 1.00 56.03 179 GLN A O 1
ATOM 1322 N N . LYS A 1 180 ? -6.277 -27.837 34.669 1.00 65.38 180 LYS A N 1
ATOM 1323 C CA . LYS A 1 180 ? -6.718 -28.684 33.550 1.00 65.38 180 LYS A CA 1
ATOM 1324 C C . LYS A 1 180 ? -7.047 -27.815 32.338 1.00 65.38 180 LYS A C 1
ATOM 1326 O O . LYS A 1 180 ? -7.880 -26.918 32.439 1.00 65.38 180 LYS A O 1
ATOM 1331 N N . PHE A 1 181 ? -6.430 -28.112 31.199 1.00 73.69 181 PHE A N 1
ATOM 1332 C CA . PHE A 1 181 ? -6.770 -27.493 29.920 1.00 73.69 181 PHE A CA 1
ATOM 1333 C C . PHE A 1 181 ? -8.089 -28.056 29.375 1.00 73.69 181 PHE A C 1
ATOM 1335 O O . PHE A 1 181 ? -8.352 -29.257 29.472 1.00 73.69 181 PHE A O 1
ATOM 1342 N N . SER A 1 182 ? -8.912 -27.191 28.782 1.00 77.94 182 SER A N 1
ATOM 1343 C CA . SER A 1 182 ? -10.046 -27.616 27.954 1.00 77.94 182 SER A CA 1
ATOM 1344 C C . SER A 1 182 ? -9.540 -28.312 26.678 1.00 77.94 182 SER A C 1
ATOM 1346 O O . SER A 1 182 ? -8.393 -28.098 26.298 1.00 77.94 182 SER A O 1
ATOM 1348 N N . PRO A 1 183 ? -10.351 -29.125 25.983 1.00 80.69 183 PRO A N 1
ATOM 1349 C CA . PRO A 1 183 ? -9.967 -29.682 24.684 1.00 80.69 183 PRO A CA 1
ATOM 1350 C C . PRO A 1 183 ? -9.628 -28.568 23.681 1.00 80.69 183 PRO A C 1
ATOM 1352 O O . PRO A 1 183 ? -10.406 -27.625 23.536 1.00 80.69 183 PRO A O 1
ATOM 1355 N N . GLY A 1 184 ? -8.488 -28.651 22.991 1.00 79.44 184 GLY A N 1
ATOM 1356 C CA . GLY A 1 184 ? -8.043 -27.594 22.076 1.00 79.44 184 GLY A CA 1
ATOM 1357 C C . GLY A 1 184 ? -6.535 -27.559 21.835 1.00 79.44 184 GLY A C 1
ATOM 1358 O O . GLY A 1 184 ? -5.796 -28.416 22.313 1.00 79.44 184 GLY A O 1
ATOM 1359 N N . THR A 1 185 ? -6.080 -26.567 21.067 1.00 76.75 185 THR A N 1
ATOM 1360 C CA . THR A 1 185 ? -4.650 -26.278 20.874 1.00 76.75 185 THR A CA 1
ATOM 1361 C C . THR A 1 185 ? -4.306 -24.983 21.600 1.00 76.75 185 THR A C 1
ATOM 1363 O O . THR A 1 185 ? -4.945 -23.962 21.358 1.00 76.75 185 THR A O 1
ATOM 1366 N N . PHE A 1 186 ? -3.310 -25.018 22.480 1.00 81.31 186 PHE A N 1
ATOM 1367 C CA . PHE A 1 186 ? -2.905 -23.894 23.323 1.00 81.31 186 PHE A CA 1
ATOM 1368 C C . PHE A 1 186 ? -1.456 -23.535 23.050 1.00 81.31 186 PHE A C 1
ATOM 1370 O O . PHE A 1 186 ? -0.620 -24.423 22.941 1.00 81.31 186 PHE A O 1
ATOM 1377 N N . HIS A 1 187 ? -1.146 -22.247 22.980 1.00 81.88 187 HIS A N 1
ATOM 1378 C CA . HIS A 1 187 ? 0.236 -21.789 22.961 1.00 81.88 187 HIS A CA 1
ATOM 1379 C C . HIS A 1 187 ? 0.757 -21.660 24.397 1.00 81.88 187 HIS A C 1
ATOM 1381 O O . HIS A 1 187 ? 0.094 -21.044 25.235 1.00 81.88 187 HIS A O 1
ATOM 1387 N N . ILE A 1 188 ? 1.921 -22.239 24.686 1.00 80.75 188 ILE A N 1
ATOM 1388 C CA . ILE A 1 188 ? 2.640 -22.086 25.947 1.00 80.75 188 ILE A CA 1
ATOM 1389 C C . ILE A 1 188 ? 3.998 -21.451 25.674 1.00 80.75 188 ILE A C 1
ATOM 1391 O O . ILE A 1 188 ? 4.776 -21.950 24.865 1.00 80.75 188 ILE A O 1
ATOM 1395 N N . HIS A 1 189 ? 4.247 -20.358 26.394 1.00 83.69 189 HIS A N 1
ATOM 1396 C CA . HIS A 1 189 ? 5.528 -19.675 26.473 1.00 83.69 189 HIS A CA 1
ATOM 1397 C C . HIS A 1 189 ? 5.908 -19.543 27.949 1.00 83.69 189 HIS A C 1
ATOM 1399 O O . HIS A 1 189 ? 5.156 -18.945 28.729 1.00 83.69 189 HIS A O 1
ATOM 1405 N N . GLY A 1 190 ? 7.026 -20.132 28.366 1.00 83.62 190 GLY A N 1
ATOM 1406 C CA . GLY A 1 190 ? 7.450 -20.058 29.763 1.00 83.62 190 GLY A CA 1
ATOM 1407 C C . GLY A 1 190 ? 8.741 -20.803 30.071 1.00 83.62 190 GLY A C 1
ATOM 1408 O O . GLY A 1 190 ? 9.213 -21.625 29.286 1.00 83.62 190 GLY A O 1
ATOM 1409 N N . ALA A 1 191 ? 9.308 -20.509 31.239 1.00 87.88 191 ALA A N 1
ATOM 1410 C CA . ALA A 1 191 ? 10.521 -21.158 31.714 1.00 87.88 191 ALA A CA 1
ATOM 1411 C C . ALA A 1 191 ? 10.188 -22.517 32.333 1.00 87.88 191 ALA A C 1
ATOM 1413 O O . ALA A 1 191 ? 9.277 -22.640 33.158 1.00 87.88 191 ALA A O 1
ATOM 1414 N N . LEU A 1 192 ? 10.948 -23.541 31.964 1.00 90.44 192 LEU A N 1
ATOM 1415 C CA . LEU A 1 192 ? 10.864 -24.852 32.587 1.00 90.44 192 LEU A CA 1
ATOM 1416 C C . LEU A 1 192 ? 11.487 -24.782 33.988 1.00 90.44 192 LEU A C 1
ATOM 1418 O O . LEU A 1 192 ? 12.702 -24.670 34.121 1.00 90.44 192 LEU A O 1
ATOM 1422 N N . THR A 1 193 ? 10.675 -24.843 35.042 1.00 91.19 193 THR A N 1
ATOM 1423 C CA . THR A 1 193 ? 11.143 -24.737 36.438 1.00 91.19 193 THR A CA 1
ATOM 1424 C C . THR A 1 193 ? 11.201 -26.072 37.163 1.00 91.19 193 THR A C 1
ATOM 1426 O O . THR A 1 193 ? 11.810 -26.165 38.226 1.00 91.19 193 THR A O 1
ATOM 1429 N N . GLY A 1 194 ? 10.585 -27.115 36.606 1.00 90.06 194 GLY A N 1
ATOM 1430 C CA . GLY A 1 194 ? 10.592 -28.447 37.196 1.00 90.06 194 GLY A CA 1
ATOM 1431 C C . GLY A 1 194 ? 10.407 -29.545 36.158 1.00 90.06 194 GLY A C 1
ATOM 1432 O O . GLY A 1 194 ? 9.641 -29.411 35.207 1.00 90.06 194 GLY A O 1
ATOM 1433 N N . LEU A 1 195 ? 11.110 -30.653 36.371 1.00 89.81 195 LEU A N 1
ATOM 1434 C CA . LEU A 1 195 ? 11.026 -31.882 35.588 1.00 89.81 195 LEU A CA 1
ATOM 1435 C C . LEU A 1 195 ? 10.837 -33.036 36.574 1.00 89.81 195 LEU A C 1
ATOM 1437 O O . LEU A 1 195 ? 11.734 -33.320 37.366 1.00 89.81 195 LEU A O 1
ATOM 1441 N N . THR A 1 196 ? 9.669 -33.681 36.581 1.00 85.69 196 THR A N 1
ATOM 1442 C CA . THR A 1 196 ? 9.398 -34.817 37.483 1.00 85.69 196 THR A CA 1
ATOM 1443 C C . THR A 1 196 ? 8.722 -35.952 36.723 1.00 85.69 196 THR A C 1
ATOM 1445 O O . THR A 1 196 ? 7.525 -35.916 36.441 1.00 85.69 196 THR A O 1
ATOM 1448 N N . GLY A 1 197 ? 9.503 -36.973 36.359 1.00 87.38 197 GLY A N 1
ATOM 1449 C CA . GLY A 1 197 ? 9.030 -38.092 35.541 1.00 87.38 197 GLY A CA 1
ATOM 1450 C C . GLY A 1 197 ? 8.504 -37.610 34.189 1.00 87.38 197 GLY A C 1
ATOM 1451 O O . GLY A 1 197 ? 9.259 -37.081 33.379 1.00 87.38 197 GLY A O 1
ATOM 1452 N N . ASN A 1 198 ? 7.197 -37.762 33.971 1.00 85.69 198 ASN A N 1
ATOM 1453 C CA . ASN A 1 198 ? 6.536 -37.370 32.729 1.00 85.69 198 ASN A CA 1
ATOM 1454 C C . ASN A 1 198 ? 5.863 -35.990 32.842 1.00 85.69 198 ASN A C 1
ATOM 1456 O O . ASN A 1 198 ? 4.987 -35.683 32.043 1.00 85.69 198 ASN A O 1
ATOM 1460 N N . GLN A 1 199 ? 6.178 -35.181 33.856 1.00 89.25 199 GLN A N 1
ATOM 1461 C CA . GLN A 1 199 ? 5.593 -33.852 34.038 1.00 89.25 199 GLN A CA 1
ATOM 1462 C C . GLN A 1 199 ? 6.627 -32.748 33.816 1.00 89.25 199 GLN A C 1
ATOM 1464 O O . GLN A 1 199 ? 7.716 -32.783 34.394 1.00 89.25 199 GLN A O 1
ATOM 1469 N N . LEU A 1 200 ? 6.254 -31.754 33.005 1.00 92.00 200 LEU A N 1
ATOM 1470 C CA . LEU A 1 200 ? 6.951 -30.473 32.898 1.00 92.00 200 LEU A CA 1
ATOM 1471 C C . LEU A 1 200 ? 6.234 -29.458 33.781 1.00 92.00 200 LEU A C 1
ATOM 1473 O O . LEU A 1 200 ? 5.047 -29.213 33.578 1.00 92.00 200 LEU A O 1
ATOM 1477 N N . GLN A 1 201 ? 6.931 -28.834 34.720 1.00 92.69 201 GLN A N 1
ATOM 1478 C CA . GLN A 1 201 ? 6.434 -27.638 35.384 1.00 92.69 201 GLN A CA 1
ATOM 1479 C C . GLN A 1 201 ? 6.966 -26.423 34.634 1.00 92.69 201 GLN A C 1
ATOM 1481 O O . GLN A 1 201 ? 8.157 -26.118 34.691 1.00 92.69 201 GLN A O 1
ATOM 1486 N N . VAL A 1 202 ? 6.076 -25.748 33.917 1.00 89.50 202 VAL A N 1
ATOM 1487 C CA . VAL A 1 202 ? 6.398 -24.551 33.143 1.00 89.50 202 VAL A CA 1
ATOM 1488 C C . VAL A 1 202 ? 5.810 -23.358 33.869 1.00 89.50 202 VAL A C 1
ATOM 1490 O O . VAL A 1 202 ? 4.593 -23.269 34.050 1.00 89.50 202 VAL A O 1
ATOM 1493 N N . VAL A 1 203 ? 6.663 -22.439 34.306 1.00 83.31 203 VAL A N 1
ATOM 1494 C CA . VAL A 1 203 ? 6.208 -21.152 34.827 1.00 83.31 203 VAL A CA 1
ATOM 1495 C C . VAL A 1 203 ? 5.931 -20.252 33.640 1.00 83.31 203 VAL A C 1
ATOM 1497 O O . VAL A 1 203 ? 6.834 -19.813 32.931 1.00 83.31 203 VAL A O 1
ATOM 1500 N N . THR A 1 204 ? 4.642 -20.030 33.418 1.00 77.94 204 THR A N 1
ATOM 1501 C CA . THR A 1 204 ? 4.124 -19.090 32.428 1.00 77.94 204 THR A CA 1
ATOM 1502 C C . THR A 1 204 ? 3.737 -17.788 33.122 1.00 77.94 204 THR A C 1
ATOM 1504 O O . THR A 1 204 ? 3.664 -17.709 34.349 1.00 77.94 204 THR A O 1
ATOM 1507 N N . GLU A 1 205 ? 3.369 -16.781 32.339 1.00 51.69 205 GLU A N 1
ATOM 1508 C CA . GLU A 1 205 ? 2.830 -15.510 32.840 1.00 51.69 205 GLU A CA 1
ATOM 1509 C C . GLU A 1 205 ? 1.504 -15.663 33.611 1.00 51.69 205 GLU A C 1
ATOM 1511 O O . GLU A 1 205 ? 1.093 -14.755 34.329 1.00 51.69 205 GLU A O 1
ATOM 1516 N N . ARG A 1 206 ? 0.831 -16.816 33.478 1.00 54.69 206 ARG A N 1
ATOM 1517 C CA . ARG A 1 206 ? -0.412 -17.164 34.189 1.00 54.69 206 ARG A CA 1
ATOM 1518 C C . ARG A 1 206 ? -0.169 -18.006 35.449 1.00 54.69 206 ARG A C 1
ATOM 1520 O O . ARG A 1 206 ? -1.128 -18.404 36.103 1.00 54.69 206 ARG A O 1
ATOM 1527 N N . GLY A 1 207 ? 1.095 -18.277 35.782 1.00 71.44 207 GLY A N 1
ATOM 1528 C CA . GLY A 1 207 ? 1.513 -19.120 36.901 1.00 71.44 207 GLY A CA 1
ATOM 1529 C C . GLY A 1 207 ? 2.191 -20.422 36.466 1.00 71.44 207 GLY A C 1
ATOM 1530 O O . GLY A 1 207 ? 2.352 -20.718 35.275 1.00 71.44 207 GLY A O 1
ATOM 1531 N N . ALA A 1 208 ? 2.611 -21.203 37.463 1.00 79.25 208 ALA A N 1
ATOM 1532 C CA . ALA A 1 208 ? 3.202 -22.520 37.261 1.00 79.25 208 ALA A CA 1
ATOM 1533 C C . ALA A 1 208 ? 2.139 -23.507 36.765 1.00 79.25 208 ALA A C 1
ATOM 1535 O O . ALA A 1 208 ? 1.171 -23.795 37.467 1.00 79.25 208 ALA A O 1
ATOM 1536 N N . THR A 1 209 ? 2.334 -24.047 35.567 1.00 82.44 209 THR A N 1
ATOM 1537 C CA . THR A 1 209 ? 1.477 -25.088 35.001 1.00 82.44 209 THR A CA 1
ATOM 1538 C C . THR A 1 209 ? 2.242 -26.397 34.925 1.00 82.44 209 THR A C 1
ATOM 1540 O O . THR A 1 209 ? 3.321 -26.464 34.342 1.00 82.44 209 THR A O 1
ATOM 1543 N N . ASN A 1 210 ? 1.659 -27.452 35.491 1.00 86.69 210 ASN A N 1
ATOM 1544 C CA . ASN A 1 210 ? 2.175 -28.809 35.358 1.00 86.69 210 ASN A CA 1
ATOM 1545 C C . ASN A 1 210 ? 1.560 -29.460 34.115 1.00 86.69 210 ASN A C 1
ATOM 1547 O O . ASN A 1 210 ? 0.354 -29.702 34.063 1.00 86.69 210 ASN A O 1
ATOM 1551 N N . ILE A 1 211 ? 2.389 -29.761 33.124 1.00 86.69 211 ILE A N 1
ATOM 1552 C CA . ILE A 1 211 ? 2.009 -30.399 31.868 1.00 86.69 211 ILE A CA 1
ATOM 1553 C C . ILE A 1 211 ? 2.394 -31.870 31.964 1.00 86.69 211 ILE A C 1
ATOM 1555 O O . ILE A 1 211 ? 3.576 -32.210 31.975 1.00 86.69 211 ILE A O 1
ATOM 1559 N N . ALA A 1 212 ? 1.400 -32.753 32.026 1.00 84.56 212 ALA A N 1
ATOM 1560 C CA . ALA A 1 212 ? 1.637 -34.187 31.930 1.00 84.56 212 ALA A CA 1
ATOM 1561 C C . ALA A 1 212 ? 1.878 -34.585 30.466 1.00 84.56 212 ALA A C 1
ATOM 1563 O O . ALA A 1 212 ? 1.042 -34.335 29.598 1.00 84.56 212 ALA A O 1
ATOM 1564 N N . ILE A 1 213 ? 3.017 -35.218 30.217 1.00 81.50 213 ILE A N 1
ATOM 1565 C CA . ILE A 1 213 ? 3.436 -35.785 28.941 1.00 81.50 213 ILE A CA 1
ATOM 1566 C C . ILE A 1 213 ? 3.119 -37.281 28.958 1.00 81.50 213 ILE A C 1
ATOM 1568 O O . ILE A 1 213 ? 3.407 -37.983 29.928 1.00 81.50 213 ILE A O 1
ATOM 1572 N N . GLN A 1 214 ? 2.513 -37.796 27.892 1.00 78.62 214 GLN A N 1
ATOM 1573 C CA . GLN A 1 214 ? 2.308 -39.235 27.757 1.00 78.62 214 GLN A CA 1
ATOM 1574 C C . GLN A 1 214 ? 3.596 -39.901 27.240 1.00 78.62 214 GLN A C 1
ATOM 1576 O O . GLN A 1 214 ? 4.339 -39.279 26.481 1.00 78.62 214 GLN A O 1
ATOM 1581 N N . PRO A 1 215 ? 3.877 -41.174 27.576 1.00 71.75 215 PRO A N 1
ATOM 1582 C CA . PRO A 1 215 ? 5.078 -41.879 27.105 1.00 71.75 215 PRO A CA 1
ATOM 1583 C C . PRO A 1 215 ? 5.253 -41.927 25.574 1.00 71.75 215 PRO A C 1
ATOM 1585 O O . PRO A 1 215 ? 6.346 -42.202 25.091 1.00 71.75 215 PRO A O 1
ATOM 1588 N N . ASN A 1 216 ? 4.185 -41.677 24.813 1.00 65.19 216 ASN A N 1
ATOM 1589 C CA . ASN A 1 216 ? 4.156 -41.641 23.350 1.00 65.19 216 ASN A CA 1
ATOM 1590 C C . ASN A 1 216 ? 4.116 -40.218 22.756 1.00 65.19 216 ASN A C 1
ATOM 1592 O O . ASN A 1 216 ? 4.006 -40.081 21.537 1.00 65.19 216 ASN A O 1
ATOM 1596 N N . SER A 1 217 ? 4.177 -39.163 23.572 1.00 68.19 217 SER A N 1
ATOM 1597 C CA . SER A 1 217 ? 4.249 -37.791 23.069 1.00 68.19 217 SER A CA 1
ATOM 1598 C C . SER A 1 217 ? 5.602 -37.549 22.394 1.00 68.19 217 SER A C 1
ATOM 1600 O O . SER A 1 217 ? 6.656 -37.801 22.975 1.00 68.19 217 SER A O 1
ATOM 1602 N N . ILE A 1 218 ? 5.576 -37.041 21.163 1.00 63.03 218 ILE A N 1
ATOM 1603 C CA . ILE A 1 218 ? 6.784 -36.668 20.422 1.00 63.03 218 ILE A CA 1
ATOM 1604 C C . ILE A 1 218 ? 7.130 -35.229 20.800 1.00 63.03 218 ILE A C 1
ATOM 1606 O O . ILE A 1 218 ? 6.401 -34.317 20.422 1.00 63.03 218 ILE A O 1
ATOM 1610 N N . LEU A 1 219 ? 8.233 -35.020 21.519 1.00 69.56 219 LEU A N 1
ATOM 1611 C CA . LEU A 1 219 ? 8.818 -33.689 21.677 1.00 69.56 219 LEU A CA 1
ATOM 1612 C C . LEU A 1 219 ? 9.746 -33.434 20.493 1.00 69.56 219 LEU A C 1
ATOM 1614 O O . LEU A 1 219 ? 10.539 -34.304 20.131 1.00 69.56 219 LEU A O 1
ATOM 1618 N N . ARG A 1 220 ? 9.660 -32.253 19.884 1.00 59.00 220 ARG A N 1
ATOM 1619 C CA . ARG A 1 220 ? 10.579 -31.831 18.822 1.00 59.00 220 ARG A CA 1
ATOM 1620 C C . ARG A 1 220 ? 11.336 -30.592 19.263 1.00 59.00 220 ARG A C 1
ATOM 1622 O O . ARG A 1 220 ? 10.706 -29.694 19.789 1.00 59.00 220 ARG A O 1
ATOM 1629 N N . LEU A 1 221 ? 12.644 -30.559 19.033 1.00 62.88 221 LEU A N 1
ATOM 1630 C CA . LEU A 1 221 ? 13.518 -29.395 19.178 1.00 62.88 221 LEU A CA 1
ATOM 1631 C C . LEU A 1 221 ? 14.232 -29.200 17.843 1.00 62.88 221 LEU A C 1
ATOM 1633 O O . LEU A 1 221 ? 14.871 -30.137 17.371 1.00 62.88 221 LEU A O 1
ATOM 1637 N N . ASP A 1 222 ? 14.087 -28.034 17.211 1.00 57.94 222 ASP A N 1
ATOM 1638 C CA . ASP A 1 222 ? 14.712 -27.728 15.913 1.00 57.94 222 ASP A CA 1
ATOM 1639 C C . ASP A 1 222 ? 14.476 -28.830 14.859 1.00 57.94 222 ASP A C 1
ATOM 1641 O O . ASP A 1 222 ? 15.384 -29.280 14.163 1.00 57.94 222 ASP A O 1
ATOM 1645 N N . ASN A 1 223 ? 13.230 -29.314 14.774 1.00 52.12 223 ASN A N 1
ATOM 1646 C CA . ASN A 1 223 ? 12.797 -30.441 13.932 1.00 52.12 223 ASN A CA 1
ATOM 1647 C C . ASN A 1 223 ? 13.412 -31.820 14.250 1.00 52.12 223 ASN A C 1
ATOM 1649 O O . ASN A 1 223 ? 13.145 -32.777 13.520 1.00 52.12 223 ASN A O 1
ATOM 1653 N N . GLN A 1 224 ? 14.151 -31.978 15.347 1.00 60.84 224 GLN A N 1
ATOM 1654 C CA . GLN A 1 224 ? 14.628 -33.276 15.830 1.00 60.84 224 GLN A CA 1
ATOM 1655 C C . GLN A 1 224 ? 13.757 -33.796 16.972 1.00 60.84 224 GLN A C 1
ATOM 1657 O O . GLN A 1 224 ? 13.397 -33.043 17.871 1.00 60.84 224 GLN A O 1
ATOM 1662 N N . ASN A 1 225 ? 13.424 -35.090 16.961 1.00 72.81 225 ASN A N 1
ATOM 1663 C CA . ASN A 1 225 ? 12.728 -35.709 18.088 1.00 72.81 225 ASN A CA 1
ATOM 1664 C C . ASN A 1 225 ? 13.665 -35.724 19.306 1.00 72.81 225 ASN A C 1
ATOM 1666 O O . ASN A 1 225 ? 14.735 -36.329 19.249 1.00 72.81 225 ASN A O 1
ATOM 1670 N N . VAL A 1 226 ? 13.251 -35.090 20.399 1.00 77.06 226 VAL A N 1
ATOM 1671 C CA . VAL A 1 226 ? 13.974 -35.084 21.673 1.00 77.06 226 VAL A CA 1
ATOM 1672 C C . VAL A 1 226 ? 13.206 -35.868 22.729 1.00 77.06 226 VAL A C 1
ATOM 1674 O O . VAL A 1 226 ? 11.987 -36.011 22.676 1.00 77.06 226 VAL A O 1
ATOM 1677 N N . THR A 1 227 ? 13.927 -36.419 23.695 1.00 81.38 227 THR A N 1
ATOM 1678 C CA . THR A 1 227 ? 13.342 -37.056 24.881 1.00 81.38 227 THR A CA 1
ATOM 1679 C C . THR A 1 227 ? 13.206 -36.026 26.001 1.00 81.38 227 THR A C 1
ATOM 1681 O O . THR A 1 227 ? 13.975 -35.070 26.058 1.00 81.38 227 THR A O 1
ATOM 1684 N N . ILE A 1 228 ? 12.271 -36.230 26.937 1.00 78.25 228 ILE A N 1
ATOM 1685 C CA . ILE A 1 228 ? 12.112 -35.365 28.129 1.00 78.25 228 ILE A CA 1
ATOM 1686 C C . ILE A 1 228 ? 13.443 -35.212 28.887 1.00 78.25 228 ILE A C 1
ATOM 1688 O O . ILE A 1 228 ? 13.736 -34.144 29.412 1.00 78.25 228 ILE A O 1
ATOM 1692 N N . ALA A 1 229 ? 14.278 -36.257 28.886 1.00 78.12 229 ALA A N 1
ATOM 1693 C CA . ALA A 1 229 ? 15.590 -36.266 29.531 1.00 78.12 229 ALA A CA 1
ATOM 1694 C C . ALA A 1 229 ? 16.598 -35.258 28.941 1.00 78.12 229 ALA A C 1
ATOM 1696 O O . ALA A 1 229 ? 17.638 -35.023 29.548 1.00 78.12 229 ALA A O 1
ATOM 1697 N N . GLN A 1 230 ? 16.320 -34.683 27.767 1.00 82.00 230 GLN A N 1
ATOM 1698 C CA . GLN A 1 230 ? 17.176 -33.684 27.116 1.00 82.00 230 GLN A CA 1
ATOM 1699 C C . GLN A 1 230 ? 16.784 -32.234 27.441 1.00 82.00 230 GLN A C 1
ATOM 1701 O O . GLN A 1 230 ? 17.504 -31.324 27.029 1.00 82.00 230 GLN A O 1
ATOM 1706 N N . LEU A 1 231 ? 15.680 -32.013 28.163 1.00 85.38 231 LEU A N 1
ATOM 1707 C CA . LEU A 1 231 ? 15.277 -30.694 28.655 1.00 85.38 231 LEU A CA 1
ATOM 1708 C C . LEU A 1 231 ? 16.007 -30.366 29.965 1.00 85.38 231 LEU A C 1
ATOM 1710 O O . LEU A 1 231 ? 16.227 -31.250 30.796 1.00 85.38 231 LEU A O 1
ATOM 1714 N N . GLN A 1 232 ? 16.360 -29.098 30.171 1.00 88.31 232 GLN A N 1
ATOM 1715 C CA . GLN A 1 232 ? 17.009 -28.609 31.390 1.00 88.31 232 GLN A CA 1
ATOM 1716 C C . GLN A 1 232 ? 16.127 -27.580 32.105 1.00 88.31 232 GLN A C 1
ATOM 1718 O O . GLN A 1 232 ? 15.455 -26.769 31.474 1.00 88.31 232 GLN A O 1
ATOM 1723 N N . ILE A 1 233 ? 16.135 -27.588 33.443 1.00 87.25 233 ILE A N 1
ATOM 1724 C CA . ILE A 1 233 ? 15.507 -26.510 34.224 1.00 87.25 233 ILE A CA 1
ATOM 1725 C C . ILE A 1 233 ? 16.185 -25.186 33.836 1.00 87.25 233 ILE A C 1
ATOM 1727 O O . ILE A 1 233 ? 17.408 -25.083 33.897 1.00 87.25 233 ILE A O 1
ATOM 1731 N N . GLY A 1 234 ? 15.390 -24.195 33.431 1.00 81.06 234 GLY A N 1
ATOM 1732 C CA . GLY A 1 234 ? 15.849 -22.918 32.875 1.00 81.06 234 GLY A CA 1
ATOM 1733 C C . GLY A 1 234 ? 15.690 -22.783 31.355 1.00 81.06 234 GLY A C 1
ATOM 1734 O O . GLY A 1 234 ? 15.791 -21.671 30.843 1.00 81.06 234 GLY A O 1
ATOM 1735 N N . ASP A 1 235 ? 15.392 -23.870 30.638 1.00 84.50 235 ASP A N 1
ATOM 1736 C CA . ASP A 1 235 ? 15.018 -23.810 29.223 1.00 84.50 235 ASP A CA 1
ATOM 1737 C C . ASP A 1 235 ? 13.716 -23.011 29.036 1.00 84.50 235 ASP A C 1
ATOM 1739 O O . ASP A 1 235 ? 12.744 -23.209 29.773 1.00 84.50 235 ASP A O 1
ATOM 1743 N N . ILE A 1 236 ? 13.673 -22.123 28.036 1.00 78.75 236 ILE A N 1
ATOM 1744 C CA . ILE A 1 236 ? 12.432 -21.444 27.644 1.00 78.75 236 ILE A CA 1
ATOM 1745 C C . ILE A 1 236 ? 11.726 -22.303 26.601 1.00 78.75 236 ILE A C 1
ATOM 1747 O O . ILE A 1 236 ? 12.286 -22.594 25.542 1.00 78.75 236 ILE A O 1
ATOM 1751 N N . LEU A 1 237 ? 10.496 -22.701 26.910 1.00 82.81 237 LEU A N 1
ATOM 1752 C CA . LEU A 1 237 ? 9.634 -23.460 26.013 1.00 82.81 237 LEU A CA 1
ATOM 1753 C C . LEU A 1 237 ? 8.696 -22.494 25.299 1.00 82.81 237 LEU A C 1
ATOM 1755 O O . LEU A 1 237 ? 7.988 -21.746 25.971 1.00 82.81 237 LEU A O 1
ATOM 1759 N N . ASP A 1 238 ? 8.679 -22.535 23.968 1.00 79.19 238 ASP A N 1
ATOM 1760 C CA . ASP A 1 238 ? 7.781 -21.731 23.135 1.00 79.19 238 ASP A CA 1
ATOM 1761 C C . ASP A 1 238 ? 7.079 -22.612 22.095 1.00 79.19 238 ASP A C 1
ATOM 1763 O O . ASP A 1 238 ? 7.721 -23.127 21.178 1.00 79.19 238 ASP A O 1
ATOM 1767 N N . GLY A 1 239 ? 5.774 -22.855 22.241 1.00 80.81 239 GLY A N 1
ATOM 1768 C CA . GLY A 1 239 ? 5.024 -23.599 21.228 1.00 80.81 239 GLY A CA 1
ATOM 1769 C C . GLY A 1 239 ? 3.655 -24.139 21.639 1.00 80.81 239 GLY A C 1
ATOM 1770 O O . GLY A 1 239 ? 3.027 -23.658 22.575 1.00 80.81 239 GLY A O 1
ATOM 1771 N N . LEU A 1 240 ? 3.136 -25.100 20.874 1.00 78.44 240 LEU A N 1
ATOM 1772 C CA . LEU A 1 240 ? 1.742 -25.544 20.901 1.00 78.44 240 LEU A CA 1
ATOM 1773 C C . LEU A 1 240 ? 1.543 -26.855 21.674 1.00 78.44 240 LEU A C 1
ATOM 1775 O O . LEU A 1 240 ? 2.265 -27.834 21.489 1.00 78.44 240 LEU A O 1
ATOM 1779 N N . ILE A 1 241 ? 0.482 -26.894 22.474 1.00 82.69 241 ILE A N 1
ATOM 1780 C CA . ILE A 1 241 ? -0.008 -28.057 23.212 1.00 82.69 241 ILE A CA 1
ATOM 1781 C C . ILE A 1 241 ? -1.377 -28.432 22.670 1.00 82.69 241 ILE A C 1
ATOM 1783 O O . ILE A 1 241 ? -2.301 -27.625 22.730 1.00 82.69 241 ILE A O 1
ATOM 1787 N N . GLN A 1 242 ? -1.531 -29.659 22.184 1.00 77.50 242 GLN A N 1
ATOM 1788 C CA . GLN A 1 242 ? -2.824 -30.198 21.785 1.00 77.50 242 GLN A CA 1
ATOM 1789 C C . GLN A 1 242 ? -3.393 -31.070 22.902 1.00 77.50 242 GLN A C 1
ATOM 1791 O O . GLN A 1 242 ? -2.751 -32.022 23.352 1.00 77.50 242 GLN A O 1
ATOM 1796 N N . VAL A 1 243 ? -4.614 -30.756 23.315 1.00 82.50 243 VAL A N 1
ATOM 1797 C CA . VAL A 1 243 ? -5.344 -31.412 24.398 1.00 82.50 243 VAL A CA 1
ATOM 1798 C C . VAL A 1 243 ? -6.612 -32.034 23.821 1.00 82.50 243 VAL A C 1
ATOM 1800 O O . VAL A 1 243 ? -7.375 -31.370 23.116 1.00 82.50 243 VAL A O 1
ATOM 1803 N N . ASP A 1 244 ? -6.827 -33.320 24.080 1.00 81.56 244 ASP A N 1
ATOM 1804 C CA . ASP A 1 244 ? -7.979 -34.062 23.577 1.00 81.56 244 ASP A CA 1
ATOM 1805 C C . ASP A 1 244 ? -9.277 -33.758 24.348 1.00 81.56 244 ASP A C 1
ATOM 1807 O O . ASP A 1 244 ? -9.303 -33.018 25.333 1.00 81.56 244 ASP A O 1
ATOM 1811 N N . ALA A 1 245 ? -10.378 -34.377 23.912 1.00 79.94 245 ALA A N 1
ATOM 1812 C CA . ALA A 1 245 ? -11.699 -34.240 24.529 1.00 79.94 245 ALA A CA 1
ATOM 1813 C C . ALA A 1 245 ? -11.756 -34.657 26.015 1.00 79.94 245 ALA A C 1
ATOM 1815 O O . ALA A 1 245 ? -12.715 -34.319 26.707 1.00 79.94 245 ALA A O 1
ATOM 1816 N N . ARG A 1 246 ? -10.755 -35.393 26.515 1.00 78.62 246 ARG A N 1
ATOM 1817 C CA . ARG A 1 246 ? -10.653 -35.859 27.906 1.00 78.62 246 ARG A CA 1
ATOM 1818 C C . ARG A 1 246 ? -9.772 -34.942 28.761 1.00 78.62 246 ARG A C 1
ATOM 1820 O O . ARG A 1 246 ? -9.562 -35.242 29.937 1.00 78.62 246 ARG A O 1
ATOM 1827 N N . GLY A 1 247 ? -9.262 -33.844 28.198 1.00 76.56 247 GLY A N 1
ATOM 1828 C CA . GLY A 1 247 ? -8.309 -32.962 28.868 1.00 76.56 247 GLY A CA 1
ATOM 1829 C C . GLY A 1 247 ? -6.892 -33.544 28.920 1.00 76.56 247 GLY A C 1
ATOM 1830 O O . GLY A 1 247 ? -6.102 -33.131 29.769 1.00 76.56 247 GLY A O 1
ATOM 1831 N N . GLN A 1 248 ? -6.574 -34.535 28.076 1.00 79.56 248 GLN A N 1
ATOM 1832 C CA . GLN A 1 248 ? -5.255 -35.166 28.019 1.00 79.56 248 GLN A CA 1
ATOM 1833 C C . GLN A 1 248 ? -4.402 -34.541 26.919 1.00 79.56 248 GLN A C 1
ATOM 1835 O O . GLN A 1 248 ? -4.839 -34.395 25.780 1.00 79.56 248 GLN A O 1
ATOM 1840 N N . THR A 1 249 ? -3.156 -34.210 27.244 1.00 77.88 249 THR A N 1
ATOM 1841 C CA . THR A 1 249 ? -2.177 -33.741 26.263 1.00 77.88 249 THR A CA 1
ATOM 1842 C C . THR A 1 249 ? -1.815 -34.868 25.294 1.00 77.88 249 THR A C 1
ATOM 1844 O O . THR A 1 249 ? -1.242 -35.877 25.706 1.00 77.88 249 THR A O 1
ATOM 1847 N N . ILE A 1 250 ? -2.136 -34.696 24.011 1.00 74.56 250 ILE A N 1
ATOM 1848 C CA . ILE A 1 250 ? -1.885 -35.685 22.950 1.00 74.56 250 ILE A CA 1
ATOM 1849 C C . ILE A 1 250 ? -0.726 -35.301 22.024 1.00 74.56 250 ILE A C 1
ATOM 1851 O O . ILE A 1 250 ? -0.122 -36.187 21.423 1.00 74.56 250 ILE A O 1
ATOM 1855 N N . ALA A 1 251 ? -0.370 -34.015 21.939 1.00 73.44 251 ALA A N 1
ATOM 1856 C CA . ALA A 1 251 ? 0.801 -33.547 21.195 1.00 73.44 251 ALA A CA 1
ATOM 1857 C C . ALA A 1 251 ? 1.399 -32.280 21.826 1.00 73.44 251 ALA A C 1
ATOM 1859 O O . ALA A 1 251 ? 0.674 -31.445 22.366 1.00 73.44 251 ALA A O 1
ATOM 1860 N N . LEU A 1 252 ? 2.726 -32.152 21.753 1.00 71.12 252 LEU A N 1
ATOM 1861 C CA . LEU A 1 252 ? 3.519 -31.066 22.336 1.00 71.12 252 LEU A CA 1
ATOM 1862 C C . LEU A 1 252 ? 4.595 -30.658 21.325 1.00 71.12 252 LEU A C 1
ATOM 1864 O O . LEU A 1 252 ? 5.504 -31.434 21.042 1.00 71.12 252 LEU A O 1
ATOM 1868 N N . HIS A 1 253 ? 4.471 -29.472 20.739 1.00 68.94 253 HIS A N 1
ATOM 1869 C CA . HIS A 1 253 ? 5.391 -28.951 19.727 1.00 68.94 253 HIS A CA 1
ATOM 1870 C C . HIS A 1 253 ? 6.012 -27.661 20.256 1.00 68.94 253 HIS A C 1
ATOM 1872 O O . HIS A 1 253 ? 5.303 -26.667 20.329 1.00 68.94 253 HIS A O 1
ATOM 1878 N N . PHE A 1 254 ? 7.304 -27.644 20.587 1.00 70.94 254 PHE A N 1
ATOM 1879 C CA . PHE A 1 254 ? 7.963 -26.453 21.138 1.00 70.94 254 PHE A CA 1
ATOM 1880 C C . PHE A 1 254 ? 9.292 -26.164 20.442 1.00 70.94 254 PHE A C 1
ATOM 1882 O O . PHE A 1 254 ? 9.982 -27.083 20.023 1.00 70.94 254 PHE A O 1
ATOM 1889 N N . ALA A 1 255 ? 9.688 -24.901 20.365 1.00 65.88 255 ALA A N 1
ATOM 1890 C CA . ALA A 1 255 ? 11.086 -24.516 20.250 1.00 65.88 255 ALA A CA 1
ATOM 1891 C C . ALA A 1 255 ? 11.650 -24.363 21.669 1.00 65.88 255 ALA A C 1
ATOM 1893 O O . ALA A 1 255 ? 11.011 -23.753 22.528 1.00 65.88 255 ALA A O 1
ATOM 1894 N N . VAL A 1 256 ? 12.828 -24.936 21.929 1.00 68.62 256 VAL A N 1
ATOM 1895 C CA . VAL A 1 256 ? 13.546 -24.710 23.188 1.00 68.62 256 VAL A CA 1
ATOM 1896 C C . VAL A 1 256 ? 14.591 -23.638 22.936 1.00 68.62 256 VAL A C 1
ATOM 1898 O O . VAL A 1 256 ? 15.576 -23.874 22.238 1.00 68.62 256 VAL A O 1
ATOM 1901 N N . LEU A 1 257 ? 14.402 -22.459 23.519 1.00 58.19 257 LEU A N 1
ATOM 1902 C CA . LEU A 1 257 ? 15.437 -21.433 23.538 1.00 58.19 257 LEU A CA 1
ATOM 1903 C C . LEU A 1 257 ? 16.325 -21.728 24.748 1.00 58.19 257 LEU A C 1
ATOM 1905 O O . LEU A 1 257 ? 16.019 -21.339 25.877 1.00 58.19 257 LEU A O 1
ATOM 1909 N N . ARG A 1 258 ? 17.402 -22.483 24.516 1.00 67.00 258 ARG A N 1
ATOM 1910 C CA . ARG A 1 258 ? 18.354 -22.834 25.572 1.00 67.00 258 ARG A CA 1
ATOM 1911 C C . ARG A 1 258 ? 19.034 -21.558 26.065 1.00 67.00 258 ARG A C 1
ATOM 1913 O O . ARG A 1 258 ? 19.696 -20.865 25.288 1.00 67.00 258 ARG A O 1
ATOM 1920 N N . ALA A 1 259 ? 18.894 -21.251 27.351 1.00 46.50 259 ALA A N 1
ATOM 1921 C CA . ALA A 1 259 ? 19.692 -20.209 27.978 1.00 46.50 259 ALA A CA 1
ATOM 1922 C C . ALA A 1 259 ? 21.166 -20.638 27.886 1.00 46.50 259 ALA A C 1
ATOM 1924 O O . ALA A 1 259 ? 21.568 -21.629 28.495 1.00 46.50 259 ALA A O 1
ATOM 1925 N N . ILE A 1 260 ? 21.975 -19.949 27.076 1.00 40.31 260 ILE A N 1
ATOM 1926 C CA . ILE A 1 260 ? 23.408 -20.243 26.943 1.00 40.31 260 ILE A CA 1
ATOM 1927 C C . ILE A 1 260 ? 24.104 -19.763 28.225 1.00 40.31 260 ILE A C 1
ATOM 1929 O O . ILE A 1 260 ? 24.667 -18.675 28.286 1.00 40.31 260 ILE A O 1
ATOM 1933 N N . GLY A 1 261 ? 24.014 -20.567 29.282 1.00 41.53 261 GLY A N 1
ATOM 1934 C CA . GLY A 1 261 ? 24.718 -20.377 30.542 1.00 41.53 261 GLY A CA 1
ATOM 1935 C C . GLY A 1 261 ? 26.040 -21.131 30.522 1.00 41.53 261 GLY A C 1
ATOM 1936 O O . GLY A 1 261 ? 26.129 -22.248 31.026 1.00 41.53 261 GLY A O 1
ATOM 1937 N N . GLY A 1 262 ? 27.076 -20.529 29.940 1.00 33.00 262 GLY A N 1
ATOM 1938 C CA . GLY A 1 262 ? 28.446 -20.948 30.216 1.00 33.00 262 GLY A CA 1
ATOM 1939 C C . GLY A 1 262 ? 28.768 -20.660 31.682 1.00 33.00 262 GLY A C 1
ATOM 1940 O O . GLY A 1 262 ? 28.688 -19.516 32.125 1.00 33.00 262 GLY A O 1
ATOM 1941 N N . THR A 1 263 ? 29.124 -21.688 32.447 1.00 41.66 263 THR A N 1
ATOM 1942 C CA . THR A 1 263 ? 29.648 -21.543 33.807 1.00 41.66 263 THR A CA 1
ATOM 1943 C C . THR A 1 263 ? 30.994 -20.818 33.771 1.00 41.66 263 THR A C 1
ATOM 1945 O O . THR A 1 263 ? 32.028 -21.450 33.567 1.00 41.66 263 THR A O 1
ATOM 1948 N N . HIS A 1 264 ? 31.000 -19.505 33.996 1.00 31.59 264 HIS A N 1
ATOM 1949 C CA . HIS A 1 264 ? 32.193 -18.769 34.407 1.00 31.59 264 HIS A CA 1
ATOM 1950 C C . HIS A 1 264 ? 31.890 -17.908 35.631 1.00 31.59 264 HIS A C 1
ATOM 1952 O O . HIS A 1 264 ? 30.858 -17.248 35.722 1.00 31.59 264 HIS A O 1
ATOM 1958 N N . GLY A 1 265 ? 32.797 -18.012 36.603 1.00 32.34 265 GLY A N 1
ATOM 1959 C CA . GLY A 1 265 ? 32.674 -17.460 37.938 1.00 32.34 265 GLY A CA 1
ATOM 1960 C C . GLY A 1 265 ? 32.563 -15.940 37.992 1.00 32.34 265 GLY A C 1
ATOM 1961 O O . GLY A 1 265 ? 32.950 -15.200 37.092 1.00 32.34 265 GLY A O 1
ATOM 1962 N N . THR A 1 266 ? 32.043 -15.511 39.131 1.00 40.28 266 THR A N 1
ATOM 1963 C CA . THR A 1 266 ? 31.951 -14.141 39.617 1.00 40.28 266 THR A CA 1
ATOM 1964 C C . THR A 1 266 ? 33.274 -13.383 39.461 1.00 40.28 266 THR A C 1
ATOM 1966 O O . THR A 1 266 ? 34.219 -13.668 40.195 1.00 40.28 266 THR A O 1
ATOM 1969 N N . ASN A 1 267 ? 33.346 -12.427 38.526 1.00 31.39 267 ASN A N 1
ATOM 1970 C CA . ASN A 1 267 ? 33.859 -11.065 38.744 1.00 31.39 267 ASN A CA 1
ATOM 1971 C C . ASN A 1 267 ? 33.857 -10.227 37.450 1.00 31.39 267 ASN A C 1
ATOM 1973 O O . ASN A 1 267 ? 34.413 -10.628 36.437 1.00 31.39 267 ASN A O 1
ATOM 1977 N N . GLN A 1 268 ? 33.243 -9.044 37.562 1.00 34.38 268 GLN A N 1
ATOM 1978 C CA . GLN A 1 268 ? 33.354 -7.832 36.736 1.00 34.38 268 GLN A CA 1
ATOM 1979 C C . GLN A 1 268 ? 33.495 -7.969 35.209 1.00 34.38 268 GLN A C 1
ATOM 1981 O O . GLN A 1 268 ? 34.582 -8.166 34.674 1.00 34.38 268 GLN A O 1
ATOM 1986 N N . VAL A 1 269 ? 32.402 -7.651 34.507 1.00 28.80 269 VAL A N 1
ATOM 1987 C CA . VAL A 1 269 ? 32.423 -7.230 33.100 1.00 28.80 269 VAL A CA 1
ATOM 1988 C C . VAL A 1 269 ? 31.917 -5.786 33.018 1.00 28.80 269 VAL A C 1
ATOM 1990 O O . VAL A 1 269 ? 30.892 -5.438 33.600 1.00 28.80 269 VAL A O 1
ATOM 1993 N N . SER A 1 270 ? 32.695 -4.948 32.334 1.00 27.64 270 SER A N 1
ATOM 1994 C CA . SER A 1 270 ? 32.466 -3.518 32.095 1.00 27.64 270 SER A CA 1
ATOM 1995 C C . SER A 1 270 ? 31.174 -3.252 31.291 1.00 27.64 270 SER A C 1
ATOM 1997 O O . SER A 1 270 ? 30.902 -3.986 30.337 1.00 27.64 270 SER A O 1
ATOM 1999 N N . PRO A 1 271 ? 30.382 -2.209 31.612 1.00 30.14 271 PRO A N 1
ATOM 2000 C CA . PRO A 1 271 ? 29.113 -1.927 30.950 1.00 30.14 271 PRO A CA 1
ATOM 2001 C C . PRO A 1 271 ? 29.319 -1.049 29.707 1.00 30.14 271 PRO A C 1
ATOM 2003 O O . PRO A 1 271 ? 29.368 0.173 29.821 1.00 30.14 271 PRO A O 1
ATOM 2006 N N . GLN A 1 272 ? 29.425 -1.638 28.508 1.00 26.78 272 GLN A N 1
ATOM 2007 C CA . GLN A 1 272 ? 29.313 -0.837 27.274 1.00 26.78 272 GLN A CA 1
ATOM 2008 C C . GLN A 1 272 ? 28.824 -1.550 25.998 1.00 26.78 272 GLN A C 1
ATOM 2010 O O . GLN A 1 272 ? 28.987 -1.014 24.907 1.00 26.78 272 GLN A O 1
ATOM 2015 N N . VAL A 1 273 ? 28.168 -2.712 26.091 1.00 35.44 273 VAL A N 1
ATOM 2016 C CA . VAL A 1 273 ? 27.588 -3.378 24.905 1.00 35.44 273 VAL A CA 1
ATOM 2017 C C . VAL A 1 273 ? 26.170 -3.864 25.209 1.00 35.44 273 VAL A C 1
ATOM 2019 O O . VAL A 1 273 ? 25.946 -5.043 25.453 1.00 35.44 273 VAL A O 1
ATOM 2022 N N . ALA A 1 274 ? 25.201 -2.949 25.253 1.00 35.50 274 ALA A N 1
ATOM 2023 C CA . ALA A 1 274 ? 23.786 -3.301 25.409 1.00 35.50 274 ALA A CA 1
ATOM 2024 C C . ALA A 1 274 ? 22.869 -2.240 24.776 1.00 35.50 274 ALA A C 1
ATOM 2026 O O . ALA A 1 274 ? 22.152 -1.529 25.471 1.00 35.50 274 ALA A O 1
ATOM 2027 N N . ALA A 1 275 ? 22.925 -2.118 23.448 1.00 34.09 275 ALA A N 1
ATOM 2028 C CA . ALA A 1 275 ? 21.913 -1.447 22.629 1.00 34.09 275 ALA A CA 1
ATOM 2029 C C . ALA A 1 275 ? 22.114 -1.850 21.160 1.00 34.09 275 ALA A C 1
ATOM 2031 O O . ALA A 1 275 ? 22.904 -1.231 20.463 1.00 34.09 275 ALA A O 1
ATOM 2032 N N . THR A 1 276 ? 21.490 -2.941 20.713 1.00 42.09 276 THR A N 1
ATOM 2033 C CA . THR A 1 276 ? 21.155 -3.230 19.299 1.00 42.09 276 THR A CA 1
ATOM 2034 C C . THR A 1 276 ? 20.490 -4.606 19.251 1.00 42.09 276 THR A C 1
ATOM 2036 O O . THR A 1 276 ? 21.140 -5.632 19.058 1.00 42.09 276 THR A O 1
ATOM 2039 N N . ALA A 1 277 ? 19.170 -4.661 19.433 1.00 48.00 277 ALA A N 1
ATOM 2040 C CA . ALA A 1 277 ? 18.404 -5.847 19.056 1.00 48.00 277 ALA A CA 1
ATOM 2041 C C . ALA A 1 277 ? 18.307 -5.891 17.522 1.00 48.00 277 ALA A C 1
ATOM 2043 O O . ALA A 1 277 ? 17.251 -5.651 16.962 1.00 48.00 277 ALA A O 1
ATOM 2044 N N . SER A 1 278 ? 19.430 -6.098 16.832 1.00 59.56 278 SER A N 1
ATOM 2045 C CA . SER A 1 278 ? 19.435 -6.300 15.381 1.00 59.56 278 SER A CA 1
ATOM 2046 C C . SER A 1 278 ? 18.593 -7.531 15.037 1.00 59.56 278 SER A C 1
ATOM 2048 O O . SER A 1 278 ? 18.539 -8.487 15.818 1.00 59.56 278 SER A O 1
ATOM 2050 N N . ALA A 1 279 ? 17.903 -7.507 13.890 1.00 67.94 279 ALA A N 1
ATOM 2051 C CA . ALA A 1 279 ? 17.175 -8.676 13.413 1.00 67.94 279 ALA A CA 1
ATOM 2052 C C . ALA A 1 279 ? 18.080 -9.915 13.440 1.00 67.94 279 ALA A C 1
ATOM 2054 O O . ALA A 1 279 ? 19.166 -9.928 12.854 1.00 67.94 279 ALA A O 1
ATOM 2055 N N . ARG A 1 280 ? 17.620 -10.960 14.134 1.00 84.50 280 ARG A N 1
ATOM 2056 C CA . ARG A 1 280 ? 18.329 -12.236 14.193 1.00 84.50 280 ARG A CA 1
ATOM 2057 C C . ARG A 1 280 ? 18.075 -12.995 12.897 1.00 84.50 280 ARG A C 1
ATOM 2059 O O . ARG A 1 280 ? 16.989 -13.533 12.688 1.00 84.50 280 ARG A O 1
ATOM 2066 N N . TRP A 1 281 ? 19.079 -13.021 12.029 1.00 90.88 281 TRP A N 1
ATOM 2067 C CA . TRP A 1 281 ? 19.104 -13.938 10.896 1.00 90.88 281 TRP A CA 1
ATOM 2068 C C . TRP A 1 281 ? 19.186 -15.380 11.400 1.00 90.88 281 TRP A C 1
ATOM 2070 O O . TRP A 1 281 ? 19.858 -15.670 12.392 1.00 90.88 281 TRP A O 1
ATOM 2080 N N . SER A 1 282 ? 18.505 -16.292 10.711 1.00 90.81 282 SER A N 1
ATOM 2081 C CA . SER A 1 282 ? 18.707 -17.724 10.878 1.00 90.81 282 SER A CA 1
ATOM 2082 C C . SER A 1 282 ? 20.151 -18.080 10.540 1.00 90.81 282 SER A C 1
ATOM 2084 O O . SER A 1 282 ? 20.813 -17.379 9.769 1.00 90.81 282 SER A O 1
ATOM 2086 N N . SER A 1 283 ? 20.619 -19.219 11.045 1.00 89.56 283 SER A N 1
ATOM 2087 C CA . SER A 1 283 ? 21.861 -19.799 10.545 1.00 89.56 283 SER A CA 1
ATOM 2088 C C . SER A 1 283 ? 21.785 -19.986 9.027 1.00 89.56 283 SER A C 1
ATOM 2090 O O . SER A 1 283 ? 20.735 -20.336 8.475 1.00 89.56 283 SER A O 1
ATOM 2092 N N . ALA A 1 284 ? 22.899 -19.708 8.350 1.00 90.62 284 ALA A N 1
ATOM 2093 C CA . ALA A 1 284 ? 23.008 -19.898 6.915 1.00 90.62 284 ALA A CA 1
ATOM 2094 C C . ALA A 1 284 ? 22.947 -21.397 6.575 1.00 90.62 284 ALA A C 1
ATOM 2096 O O . ALA A 1 284 ? 23.670 -22.209 7.155 1.00 90.62 284 ALA A O 1
ATOM 2097 N N . VAL A 1 285 ? 22.102 -21.762 5.614 1.00 91.31 285 VAL A N 1
ATOM 2098 C CA . VAL A 1 285 ? 21.921 -23.131 5.122 1.00 91.31 285 VAL A CA 1
ATOM 2099 C C . VAL A 1 285 ? 22.450 -23.221 3.696 1.00 91.31 285 VAL A C 1
ATOM 2101 O O . VAL A 1 285 ? 22.059 -22.431 2.840 1.00 91.31 285 VAL A O 1
ATOM 2104 N N . ASN A 1 286 ? 23.317 -24.195 3.419 1.00 91.75 286 ASN A N 1
ATOM 2105 C CA . ASN A 1 286 ? 23.778 -24.477 2.060 1.00 91.75 286 ASN A CA 1
ATOM 2106 C C . ASN A 1 286 ? 22.738 -25.340 1.319 1.00 91.75 286 ASN A C 1
ATOM 2108 O O . ASN A 1 286 ? 22.513 -26.497 1.674 1.00 91.75 286 ASN A O 1
ATOM 2112 N N . LEU A 1 287 ? 22.108 -24.771 0.292 1.00 91.44 287 LEU A N 1
ATOM 2113 C CA . LEU A 1 287 ? 21.101 -25.403 -0.564 1.00 91.44 287 LEU A CA 1
ATOM 2114 C C . LEU A 1 287 ? 21.705 -26.201 -1.731 1.00 91.44 287 LEU A C 1
ATOM 2116 O O . LEU A 1 287 ? 21.025 -27.054 -2.304 1.00 91.44 287 LEU A O 1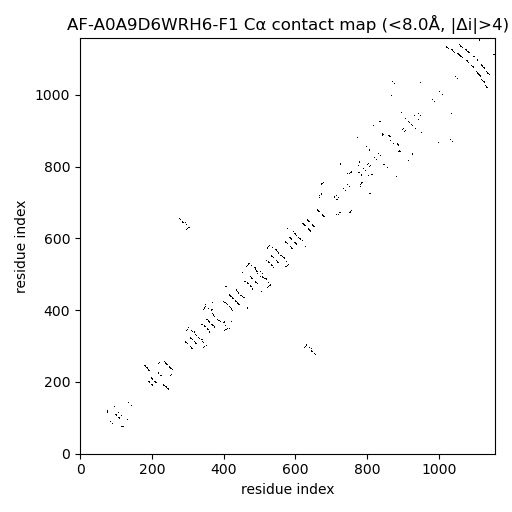
ATOM 2120 N N . ALA A 1 288 ? 22.964 -25.940 -2.094 1.00 88.69 288 ALA A N 1
ATOM 2121 C CA . ALA A 1 288 ? 23.644 -26.566 -3.226 1.00 88.69 288 ALA A CA 1
ATOM 2122 C C . ALA A 1 288 ? 25.036 -27.077 -2.819 1.00 88.69 288 ALA A C 1
ATOM 2124 O O . ALA A 1 288 ? 26.060 -26.527 -3.213 1.00 88.69 288 ALA A O 1
ATOM 2125 N N . SER A 1 289 ? 25.071 -28.169 -2.051 1.00 78.38 289 SER A N 1
ATOM 2126 C CA . SER A 1 289 ? 26.303 -28.823 -1.575 1.00 78.38 289 SER A CA 1
ATOM 2127 C C . SER A 1 289 ? 26.925 -29.826 -2.569 1.00 78.38 289 SER A C 1
ATOM 2129 O O . SER A 1 289 ? 27.744 -30.661 -2.188 1.00 78.38 289 SER A O 1
ATOM 2131 N N . GLY A 1 290 ? 26.520 -29.789 -3.844 1.00 75.31 290 GLY A N 1
ATOM 2132 C CA . GLY A 1 290 ? 26.990 -30.713 -4.884 1.00 75.31 290 GLY A CA 1
ATOM 2133 C C . GLY A 1 290 ? 28.346 -30.334 -5.494 1.00 75.31 290 GLY A C 1
ATOM 2134 O O . GLY A 1 290 ? 28.832 -29.224 -5.335 1.00 75.31 290 GLY A O 1
ATOM 2135 N N . THR A 1 291 ? 28.944 -31.250 -6.265 1.00 69.75 291 THR A N 1
ATOM 2136 C CA . THR A 1 291 ? 30.263 -31.079 -6.918 1.00 69.75 291 THR A CA 1
ATOM 2137 C C . THR A 1 291 ? 30.269 -30.131 -8.128 1.00 69.75 291 THR A C 1
ATOM 2139 O O . THR A 1 291 ? 31.291 -30.003 -8.802 1.00 69.75 291 THR A O 1
ATOM 2142 N N . GLY A 1 292 ? 29.140 -29.490 -8.441 1.00 80.81 292 GLY A N 1
ATOM 2143 C CA . GLY A 1 292 ? 28.980 -28.594 -9.584 1.00 80.81 292 GLY A CA 1
ATOM 2144 C C . GLY A 1 292 ? 28.931 -27.127 -9.173 1.00 80.81 292 GLY A C 1
ATOM 2145 O O . GLY A 1 292 ? 28.367 -26.789 -8.137 1.00 80.81 292 GLY A O 1
ATOM 2146 N N . TRP A 1 293 ? 29.466 -26.252 -10.024 1.00 87.00 293 TRP A N 1
ATOM 2147 C CA . TRP A 1 293 ? 29.369 -24.807 -9.837 1.00 87.00 293 TRP A CA 1
ATOM 2148 C C . TRP A 1 293 ? 27.905 -24.364 -9.965 1.00 87.00 293 TRP A C 1
ATOM 2150 O O . TRP A 1 293 ? 27.301 -24.536 -11.025 1.00 87.00 293 TRP A O 1
ATOM 2160 N N . SER A 1 294 ? 27.324 -23.827 -8.888 1.00 90.44 294 SER A N 1
ATOM 2161 C CA . SER A 1 294 ? 26.007 -23.184 -8.914 1.00 90.44 294 SER A CA 1
ATOM 2162 C C . SER A 1 294 ? 26.158 -21.668 -8.862 1.00 90.44 294 SER A C 1
ATOM 2164 O O . SER A 1 294 ? 27.026 -21.154 -8.156 1.00 90.44 294 SER A O 1
ATOM 2166 N N . ASN A 1 295 ? 25.346 -20.932 -9.621 1.00 92.50 295 ASN A N 1
ATOM 2167 C CA . ASN A 1 295 ? 25.457 -19.481 -9.733 1.00 92.50 295 ASN A CA 1
ATOM 2168 C C . ASN A 1 295 ? 24.114 -18.753 -9.895 1.00 92.50 295 ASN A C 1
ATOM 2170 O O . ASN A 1 295 ? 23.083 -19.346 -10.215 1.00 92.50 295 ASN A O 1
ATOM 2174 N N . ALA A 1 296 ? 24.173 -17.437 -9.661 1.00 93.12 296 ALA A N 1
ATOM 2175 C CA . ALA A 1 296 ? 23.076 -16.482 -9.821 1.00 93.12 296 ALA A CA 1
ATOM 2176 C C . ALA A 1 296 ? 21.759 -16.931 -9.150 1.00 93.12 296 ALA A C 1
ATOM 2178 O O . ALA A 1 296 ? 20.746 -17.071 -9.841 1.00 93.12 296 ALA A O 1
ATOM 2179 N N . PRO A 1 297 ? 21.758 -17.187 -7.825 1.00 96.19 297 PRO A N 1
ATOM 2180 C CA . PRO A 1 297 ? 20.536 -17.552 -7.132 1.00 96.19 297 PRO A CA 1
ATOM 2181 C C . PRO A 1 297 ? 19.529 -16.397 -7.137 1.00 96.19 297 PRO A C 1
ATOM 2183 O O . PRO A 1 297 ? 19.884 -15.227 -6.998 1.00 96.19 297 PRO A O 1
ATOM 2186 N N . THR A 1 298 ? 18.255 -16.745 -7.250 1.00 97.06 298 THR A N 1
ATOM 2187 C CA . THR A 1 298 ? 17.109 -15.853 -7.088 1.00 97.06 298 THR A CA 1
ATOM 2188 C C . THR A 1 298 ? 16.136 -16.465 -6.087 1.00 97.06 298 THR A C 1
ATOM 2190 O O . THR A 1 298 ? 16.044 -17.688 -5.986 1.00 97.06 298 THR A O 1
ATOM 2193 N N . VAL A 1 299 ? 15.425 -15.631 -5.331 1.00 97.12 299 VAL A N 1
ATOM 2194 C CA . VAL A 1 299 ? 14.417 -16.068 -4.362 1.00 97.12 299 VAL A CA 1
ATOM 2195 C C . VAL A 1 299 ? 13.096 -15.362 -4.634 1.00 97.12 299 VAL A C 1
ATOM 2197 O O . VAL A 1 299 ? 13.075 -14.171 -4.936 1.00 97.12 299 VAL A O 1
ATOM 2200 N N . ALA A 1 300 ? 11.998 -16.105 -4.534 1.00 96.81 300 ALA A N 1
ATOM 2201 C CA . ALA A 1 300 ? 10.641 -15.587 -4.631 1.00 96.81 300 ALA A CA 1
ATOM 2202 C C . ALA A 1 300 ? 9.776 -16.180 -3.515 1.00 96.81 300 ALA A C 1
ATOM 2204 O O . ALA A 1 300 ? 9.975 -17.326 -3.114 1.00 96.81 300 ALA A O 1
ATOM 2205 N N . THR A 1 301 ? 8.816 -15.407 -3.024 1.00 95.69 301 THR A N 1
ATOM 2206 C CA . THR A 1 301 ? 7.899 -15.773 -1.937 1.00 95.69 301 THR A CA 1
ATOM 2207 C C . THR A 1 301 ? 6.459 -15.698 -2.435 1.00 95.69 301 THR A C 1
ATOM 2209 O O . THR A 1 301 ? 6.153 -14.929 -3.348 1.00 95.69 301 THR A O 1
ATOM 2212 N N . ASP A 1 302 ? 5.571 -16.509 -1.863 1.00 94.00 302 ASP A N 1
ATOM 2213 C CA . ASP A 1 302 ? 4.130 -16.428 -2.116 1.00 94.00 302 ASP A CA 1
ATOM 2214 C C . ASP A 1 302 ? 3.345 -15.931 -0.895 1.00 94.00 302 ASP A C 1
ATOM 2216 O O . ASP A 1 302 ? 3.879 -15.769 0.204 1.00 94.00 302 ASP A O 1
ATOM 2220 N N . GLN A 1 303 ? 2.049 -15.675 -1.087 1.00 90.88 303 GLN A N 1
ATOM 2221 C CA . GLN A 1 303 ? 1.167 -15.163 -0.031 1.00 90.88 303 GLN A CA 1
ATOM 2222 C C . GLN A 1 303 ? 0.922 -16.170 1.103 1.00 90.88 303 GLN A C 1
ATOM 2224 O O . GLN A 1 303 ? 0.420 -15.793 2.160 1.00 90.88 303 GLN A O 1
ATOM 2229 N N . GLN A 1 304 ? 1.256 -17.447 0.904 1.00 90.69 304 GLN A N 1
ATOM 2230 C CA . GLN A 1 304 ? 1.157 -18.491 1.924 1.00 90.69 304 GLN A CA 1
ATOM 2231 C C . GLN A 1 304 ? 2.490 -18.708 2.656 1.00 90.69 304 GLN A C 1
ATOM 2233 O O . GLN A 1 304 ? 2.620 -19.677 3.406 1.00 90.69 304 GLN A O 1
ATOM 2238 N N . ASN A 1 305 ? 3.455 -17.799 2.479 1.00 89.56 305 ASN A N 1
ATOM 2239 C CA . ASN A 1 305 ? 4.789 -17.848 3.076 1.00 89.56 305 ASN A CA 1
ATOM 2240 C C . ASN A 1 305 ? 5.613 -19.067 2.646 1.00 89.56 305 ASN A C 1
ATOM 2242 O O . ASN A 1 305 ? 6.503 -19.509 3.381 1.00 89.56 305 ASN A O 1
ATOM 2246 N N . ASN A 1 306 ? 5.326 -19.616 1.465 1.00 91.19 306 ASN A N 1
ATOM 2247 C CA . ASN A 1 306 ? 6.253 -20.526 0.810 1.00 91.19 306 ASN A CA 1
ATOM 2248 C C . ASN A 1 306 ? 7.308 -19.695 0.087 1.00 91.19 306 ASN A C 1
ATOM 2250 O O . ASN A 1 306 ? 7.033 -18.589 -0.386 1.00 91.19 306 ASN A O 1
ATOM 2254 N N . PHE A 1 307 ? 8.511 -20.244 -0.026 1.00 93.00 307 PHE A N 1
ATOM 2255 C CA . PHE A 1 307 ? 9.584 -19.596 -0.762 1.00 93.00 307 PHE A CA 1
ATOM 2256 C C . PHE A 1 307 ? 10.287 -20.573 -1.696 1.00 93.00 307 PHE A C 1
ATOM 2258 O O . PHE A 1 307 ? 10.373 -21.780 -1.446 1.00 93.00 307 PHE A O 1
ATOM 2265 N N . TYR A 1 308 ? 10.762 -20.015 -2.801 1.00 95.25 308 TYR A N 1
ATOM 2266 C CA . TYR A 1 308 ? 11.327 -20.716 -3.940 1.00 95.25 308 TYR A CA 1
ATOM 2267 C C . TYR A 1 308 ? 12.692 -20.108 -4.219 1.00 95.25 308 TYR A C 1
ATOM 2269 O O . TYR A 1 308 ? 12.793 -18.903 -4.434 1.00 95.25 308 TYR A O 1
ATOM 2277 N N . VAL A 1 309 ? 13.732 -20.933 -4.219 1.00 96.06 309 VAL A N 1
ATOM 2278 C CA . VAL A 1 309 ? 15.097 -20.542 -4.562 1.00 96.06 309 VAL A CA 1
ATOM 2279 C C . VAL A 1 309 ? 15.455 -21.189 -5.887 1.00 96.06 309 VAL A C 1
ATOM 2281 O O . VAL A 1 309 ? 15.383 -22.408 -6.016 1.00 96.06 309 VAL A O 1
ATOM 2284 N N . VAL A 1 310 ? 15.838 -20.388 -6.876 1.00 96.06 310 VAL A N 1
ATOM 2285 C CA . VAL A 1 310 ? 16.216 -20.872 -8.208 1.00 96.06 310 VAL A CA 1
ATOM 2286 C C . VAL A 1 310 ? 17.644 -20.467 -8.507 1.00 96.06 310 VAL A C 1
ATOM 2288 O O . VAL A 1 310 ? 18.022 -19.332 -8.248 1.00 96.06 310 VAL A O 1
ATOM 2291 N N . TRP A 1 311 ? 18.441 -21.373 -9.060 1.00 96.06 311 TRP A N 1
ATOM 2292 C CA . TRP A 1 311 ? 19.819 -21.095 -9.464 1.00 96.06 311 TRP A CA 1
ATOM 2293 C C . TRP A 1 311 ? 20.178 -21.863 -10.732 1.00 96.06 311 TRP A C 1
ATOM 2295 O O . TRP A 1 311 ? 19.494 -22.814 -11.117 1.00 96.06 311 TRP A O 1
ATOM 2305 N N . SER A 1 312 ? 21.258 -21.451 -11.385 1.00 93.94 312 SER A N 1
ATOM 2306 C CA . SER A 1 312 ? 21.855 -22.193 -12.495 1.00 93.94 312 SER A CA 1
ATOM 2307 C C . SER A 1 312 ? 22.933 -23.132 -11.960 1.00 93.94 312 SER A C 1
ATOM 2309 O O . SER A 1 312 ? 23.711 -22.733 -11.094 1.00 93.94 312 SER A O 1
ATOM 2311 N N . ALA A 1 313 ? 22.958 -24.381 -12.429 1.00 91.94 313 ALA A N 1
ATOM 2312 C CA . ALA A 1 313 ? 23.948 -25.380 -12.041 1.00 91.94 313 ALA A CA 1
ATOM 2313 C C . ALA A 1 313 ? 24.673 -25.943 -13.272 1.00 91.94 313 ALA A C 1
ATOM 2315 O O . ALA A 1 313 ? 24.041 -26.506 -14.168 1.00 91.94 313 ALA A O 1
ATOM 2316 N N . ASP A 1 314 ? 26.004 -25.872 -13.266 1.00 86.88 314 ASP A N 1
ATOM 2317 C CA . ASP A 1 314 ? 26.850 -26.353 -14.368 1.00 86.88 314 ASP A CA 1
ATOM 2318 C C . ASP A 1 314 ? 27.146 -27.869 -14.267 1.00 86.88 314 ASP A C 1
ATOM 2320 O O . ASP A 1 314 ? 27.592 -28.497 -15.228 1.00 86.88 314 ASP A O 1
ATOM 2324 N N . GLY A 1 315 ? 26.914 -28.482 -13.097 1.00 80.06 315 GLY A N 1
ATOM 2325 C CA . GLY A 1 315 ? 27.207 -29.897 -12.826 1.00 80.06 315 GLY A CA 1
ATOM 2326 C C . GLY A 1 315 ? 26.016 -30.841 -13.048 1.00 80.06 315 GLY A C 1
ATOM 2327 O O . GLY A 1 315 ? 24.872 -30.429 -12.866 1.00 80.06 315 GLY A O 1
ATOM 2328 N N . PRO A 1 316 ? 26.247 -32.123 -13.398 1.00 73.38 316 PRO A N 1
ATOM 2329 C CA . PRO A 1 316 ? 25.188 -33.071 -13.731 1.00 73.38 316 PRO A CA 1
ATOM 2330 C C . PRO A 1 316 ? 24.226 -33.358 -12.555 1.00 73.38 316 PRO A C 1
ATOM 2332 O O . PRO A 1 316 ? 24.682 -33.714 -11.468 1.00 73.38 316 PRO A O 1
ATOM 2335 N N . PRO A 1 317 ? 22.894 -33.306 -12.773 1.00 77.19 317 PRO A N 1
ATOM 2336 C CA . PRO A 1 317 ? 22.243 -32.805 -13.988 1.00 77.19 317 PRO A CA 1
ATOM 2337 C C . PRO A 1 317 ? 22.374 -31.277 -14.138 1.00 77.19 317 PRO A C 1
ATOM 2339 O O . PRO A 1 317 ? 21.935 -30.523 -13.273 1.00 77.19 317 PRO A O 1
ATOM 2342 N N . ALA A 1 318 ? 22.979 -30.826 -15.236 1.00 81.44 318 ALA A N 1
ATOM 2343 C CA . ALA A 1 318 ? 23.174 -29.403 -15.493 1.00 81.44 318 ALA A CA 1
ATOM 2344 C C . ALA A 1 318 ? 21.847 -28.734 -15.893 1.00 81.44 318 ALA A C 1
ATOM 2346 O O . ALA A 1 318 ? 20.934 -29.414 -16.370 1.00 81.44 318 ALA A O 1
ATOM 2347 N N . GLY A 1 319 ? 21.746 -27.421 -15.697 1.00 87.75 319 GLY A N 1
ATOM 2348 C CA . GLY A 1 319 ? 20.553 -26.619 -15.983 1.00 87.75 319 GLY A CA 1
ATOM 2349 C C . GLY A 1 319 ? 20.011 -25.895 -14.754 1.00 87.75 319 GLY A C 1
ATOM 2350 O O . GLY A 1 319 ? 20.654 -25.844 -13.701 1.00 87.75 319 GLY A O 1
ATOM 2351 N N . LEU A 1 320 ? 18.813 -25.320 -14.879 1.00 87.94 320 LEU A N 1
ATOM 2352 C CA . LEU A 1 320 ? 18.213 -24.563 -13.783 1.00 87.94 320 LEU A CA 1
ATOM 2353 C C . LEU A 1 320 ? 17.635 -25.500 -12.723 1.00 87.94 320 LEU A C 1
ATOM 2355 O O . LEU A 1 320 ? 16.919 -26.468 -13.017 1.00 87.94 320 LEU A O 1
ATOM 2359 N N . ARG A 1 321 ? 17.920 -25.173 -11.467 1.00 88.44 321 ARG A N 1
ATOM 2360 C CA . ARG A 1 321 ? 17.435 -25.882 -10.287 1.00 88.44 321 ARG A CA 1
ATOM 2361 C C . ARG A 1 321 ? 16.476 -25.000 -9.521 1.00 88.44 321 ARG A C 1
ATOM 2363 O O . ARG A 1 321 ? 16.716 -23.806 -9.394 1.00 88.44 321 ARG A O 1
ATOM 2370 N N . VAL A 1 322 ? 15.422 -25.605 -8.988 1.00 88.50 322 VAL A N 1
ATOM 2371 C CA . VAL A 1 322 ? 14.527 -24.973 -8.022 1.00 88.50 322 VAL A CA 1
ATOM 2372 C C . VAL A 1 322 ? 14.549 -25.778 -6.735 1.00 88.50 322 VAL A C 1
ATOM 2374 O O . VAL A 1 322 ? 14.263 -26.972 -6.738 1.00 88.50 322 VAL A O 1
ATOM 2377 N N . TRP A 1 323 ? 14.879 -25.122 -5.635 1.00 90.50 323 TRP A N 1
ATOM 2378 C CA . TRP A 1 323 ? 14.567 -25.588 -4.297 1.00 90.50 323 TRP A CA 1
ATOM 2379 C C . TRP A 1 323 ? 13.337 -24.841 -3.810 1.00 90.50 323 TRP A C 1
ATOM 2381 O O . TRP A 1 323 ? 13.183 -23.649 -4.067 1.00 90.50 323 TRP A O 1
ATOM 2391 N N . TYR A 1 324 ? 12.445 -25.524 -3.116 1.00 87.38 324 TYR A N 1
ATOM 2392 C CA . TYR A 1 324 ? 11.277 -24.888 -2.521 1.00 87.38 324 TYR A CA 1
ATOM 2393 C C . TYR A 1 324 ? 11.099 -25.372 -1.091 1.00 87.38 324 TYR A C 1
ATOM 2395 O O . TYR A 1 324 ? 11.436 -26.514 -0.777 1.00 87.38 324 TYR A O 1
ATOM 2403 N N . GLN A 1 325 ? 10.511 -24.522 -0.255 1.00 85.38 325 GLN A N 1
ATOM 2404 C CA . GLN A 1 325 ? 9.980 -24.913 1.043 1.00 85.38 325 GLN A CA 1
ATOM 2405 C C . GLN A 1 325 ? 8.517 -24.505 1.136 1.00 85.38 325 GLN A C 1
ATOM 2407 O O . GLN A 1 325 ? 8.167 -23.333 0.995 1.00 85.38 325 GLN A O 1
ATOM 2412 N N . ARG A 1 326 ? 7.668 -25.503 1.388 1.00 78.62 326 ARG A N 1
ATOM 2413 C CA . ARG A 1 326 ? 6.226 -25.347 1.571 1.00 78.62 326 ARG A CA 1
ATOM 2414 C C . ARG A 1 326 ? 5.796 -26.103 2.821 1.00 78.62 326 ARG A C 1
ATOM 2416 O O . ARG A 1 326 ? 5.785 -27.335 2.849 1.00 78.62 326 ARG A O 1
ATOM 2423 N N . GLY A 1 327 ? 5.473 -25.361 3.879 1.00 78.56 327 GLY A N 1
ATOM 2424 C CA . GLY A 1 327 ? 5.298 -25.931 5.216 1.00 78.56 327 GLY A CA 1
ATOM 2425 C C . GLY A 1 327 ? 6.565 -26.662 5.682 1.00 78.56 327 GLY A C 1
ATOM 2426 O O . GLY A 1 327 ? 7.641 -26.070 5.732 1.00 78.56 327 GLY A O 1
ATOM 2427 N N . ASN A 1 328 ? 6.434 -27.958 5.985 1.00 72.31 328 ASN A N 1
ATOM 2428 C CA . ASN A 1 328 ? 7.544 -28.817 6.423 1.00 72.31 328 ASN A CA 1
ATOM 2429 C C . ASN A 1 328 ? 8.239 -29.575 5.277 1.00 72.31 328 ASN A C 1
ATOM 2431 O O . ASN A 1 328 ? 9.193 -30.305 5.531 1.00 72.31 328 ASN A O 1
ATOM 2435 N N . ALA A 1 329 ? 7.743 -29.466 4.041 1.00 71.19 329 ALA A N 1
ATOM 2436 C CA . ALA A 1 329 ? 8.321 -30.153 2.892 1.00 71.19 329 ALA A CA 1
ATOM 2437 C C . ALA A 1 329 ? 9.319 -29.242 2.172 1.00 71.19 329 ALA A C 1
ATOM 2439 O O . ALA A 1 329 ? 9.011 -28.081 1.891 1.00 71.19 329 ALA A O 1
ATOM 2440 N N . SER A 1 330 ? 10.482 -29.793 1.827 1.00 82.19 330 SER A N 1
ATOM 2441 C CA . SER A 1 330 ? 11.434 -29.169 0.915 1.00 82.19 330 SER A CA 1
ATOM 2442 C C . SER A 1 330 ? 11.998 -30.190 -0.068 1.00 82.19 330 SER A C 1
ATOM 2444 O O . SER A 1 330 ? 12.169 -31.363 0.269 1.00 82.19 330 SER A O 1
ATOM 2446 N N . ALA A 1 331 ? 12.255 -29.760 -1.302 1.00 84.81 331 ALA A N 1
ATOM 2447 C CA . ALA A 1 331 ? 12.938 -30.580 -2.298 1.00 84.81 331 ALA A CA 1
ATOM 2448 C C . ALA A 1 331 ? 13.637 -29.712 -3.348 1.00 84.81 331 ALA A C 1
ATOM 2450 O O . ALA A 1 331 ? 13.238 -28.574 -3.595 1.00 84.81 331 ALA A O 1
ATOM 2451 N N . THR A 1 332 ? 14.644 -30.296 -3.999 1.00 86.56 332 THR A N 1
ATOM 2452 C CA . THR A 1 332 ? 15.318 -29.722 -5.168 1.00 86.56 332 THR A CA 1
ATOM 2453 C C . THR A 1 332 ? 14.847 -30.433 -6.431 1.00 86.56 332 THR A C 1
ATOM 2455 O O . THR A 1 332 ? 14.909 -31.659 -6.516 1.00 86.56 332 THR A O 1
ATOM 2458 N N . LEU A 1 333 ? 14.425 -29.674 -7.439 1.00 88.25 333 LEU A N 1
ATOM 2459 C CA . LEU A 1 333 ? 13.972 -30.175 -8.735 1.00 88.25 333 LEU A CA 1
ATOM 2460 C C . LEU A 1 333 ? 14.798 -29.550 -9.866 1.00 88.25 333 LEU A C 1
ATOM 2462 O O . LEU A 1 333 ? 15.196 -28.388 -9.792 1.00 88.25 333 LEU A O 1
ATOM 2466 N N . THR A 1 334 ? 15.027 -30.312 -10.937 1.00 89.00 334 THR A N 1
ATOM 2467 C CA . THR A 1 334 ? 15.516 -29.762 -12.212 1.00 89.00 334 THR A CA 1
ATOM 2468 C C . THR A 1 334 ? 14.330 -29.262 -13.022 1.00 89.00 334 THR A C 1
ATOM 2470 O O . THR A 1 334 ? 13.331 -29.971 -13.155 1.00 89.00 334 THR A O 1
ATOM 2473 N N . ILE A 1 335 ? 14.438 -28.060 -13.582 1.00 88.31 335 ILE A N 1
ATOM 2474 C CA . ILE A 1 335 ? 13.388 -27.491 -14.427 1.00 88.31 335 ILE A CA 1
ATOM 2475 C C . ILE A 1 335 ? 13.464 -28.151 -15.818 1.00 88.31 335 ILE A C 1
ATOM 2477 O O . ILE A 1 335 ? 14.508 -28.063 -16.475 1.00 88.31 335 ILE A O 1
ATOM 2481 N N . PRO A 1 336 ? 12.399 -28.834 -16.286 1.00 89.12 336 PRO A N 1
ATOM 2482 C CA . PRO A 1 336 ? 12.399 -29.513 -17.578 1.00 89.12 336 PRO A CA 1
ATOM 2483 C C . PRO A 1 336 ? 12.679 -28.556 -18.740 1.00 89.12 336 PRO A C 1
ATOM 2485 O O . PRO A 1 336 ? 12.185 -27.431 -18.763 1.00 89.12 336 PRO A O 1
ATOM 2488 N N . GLY A 1 337 ? 13.440 -29.026 -19.730 1.00 86.44 337 GLY A N 1
ATOM 2489 C CA . GLY A 1 337 ? 13.747 -28.255 -20.938 1.00 86.44 337 GLY A CA 1
ATOM 2490 C C . GLY A 1 337 ? 14.815 -27.173 -20.763 1.00 86.44 337 GLY A C 1
ATOM 2491 O O . GLY A 1 337 ? 15.031 -26.413 -21.701 1.00 86.44 337 GLY A O 1
ATOM 2492 N N . THR A 1 338 ? 15.481 -27.108 -19.606 1.00 88.88 338 THR A N 1
ATOM 2493 C CA . THR A 1 338 ? 16.635 -26.221 -19.397 1.00 88.88 338 THR A CA 1
ATOM 2494 C C . THR A 1 338 ? 17.937 -26.894 -19.829 1.00 88.88 338 THR A C 1
ATOM 2496 O O . THR A 1 338 ? 18.091 -28.113 -19.716 1.00 88.88 338 THR A O 1
ATOM 2499 N N . ALA A 1 339 ? 18.862 -26.104 -20.369 1.00 87.75 339 ALA A N 1
ATOM 2500 C CA . ALA A 1 339 ? 20.173 -26.551 -20.832 1.00 87.75 339 ALA A CA 1
ATOM 2501 C C . ALA A 1 339 ? 21.276 -26.190 -19.827 1.00 87.75 339 ALA A C 1
ATOM 2503 O O . ALA A 1 339 ? 21.136 -25.264 -19.037 1.00 87.75 339 ALA A O 1
ATOM 2504 N N . ALA A 1 340 ? 22.426 -26.866 -19.911 1.00 83.56 340 ALA A N 1
ATOM 2505 C CA . ALA A 1 340 ? 23.607 -26.564 -19.089 1.00 83.56 340 ALA A CA 1
ATOM 2506 C C . ALA A 1 340 ? 24.140 -25.128 -19.264 1.00 83.56 340 ALA A C 1
ATOM 2508 O O . ALA A 1 340 ? 24.901 -24.642 -18.442 1.00 83.56 340 ALA A O 1
ATOM 2509 N N . THR A 1 341 ? 23.780 -24.469 -20.365 1.00 87.19 341 THR A N 1
ATOM 2510 C CA . THR A 1 341 ? 24.175 -23.093 -20.688 1.00 87.19 341 THR A CA 1
ATOM 2511 C C . THR A 1 341 ? 23.192 -22.042 -20.173 1.00 87.19 341 THR A C 1
ATOM 2513 O O . THR A 1 341 ? 23.439 -20.850 -20.365 1.00 87.19 341 THR A O 1
ATOM 2516 N N . ASP A 1 342 ? 22.067 -22.464 -19.590 1.00 91.69 342 ASP A N 1
ATOM 2517 C CA . ASP A 1 342 ? 21.046 -21.559 -19.075 1.00 91.69 342 ASP A CA 1
ATOM 2518 C C . ASP A 1 342 ? 21.527 -20.913 -17.778 1.00 91.69 342 ASP A C 1
ATOM 2520 O O . ASP A 1 342 ? 21.949 -21.598 -16.854 1.00 91.69 342 ASP A O 1
ATOM 2524 N N . ARG A 1 343 ? 21.460 -19.586 -17.704 1.00 93.75 343 ARG A N 1
ATOM 2525 C CA . ARG A 1 343 ? 22.043 -18.780 -16.628 1.00 93.75 343 ARG A CA 1
ATOM 2526 C C . ARG A 1 343 ? 21.135 -17.624 -16.231 1.00 93.75 343 ARG A C 1
ATOM 2528 O O . ARG A 1 343 ? 20.140 -17.335 -16.890 1.00 93.75 343 ARG A O 1
ATOM 2535 N N . ASN A 1 344 ? 21.504 -16.935 -15.152 1.00 94.00 344 ASN A N 1
ATOM 2536 C CA . ASN A 1 344 ? 20.821 -15.731 -14.666 1.00 94.00 344 ASN A CA 1
ATOM 2537 C C . ASN A 1 344 ? 19.290 -15.898 -14.527 1.00 94.00 344 ASN A C 1
ATOM 2539 O O . ASN A 1 344 ? 18.549 -15.089 -15.097 1.00 94.00 344 ASN A O 1
ATOM 2543 N N . PRO A 1 345 ? 18.796 -16.934 -13.817 1.00 96.50 345 PRO A N 1
ATOM 2544 C CA . PRO A 1 345 ? 17.366 -17.072 -13.590 1.00 96.50 345 PRO A CA 1
ATOM 2545 C C . PRO A 1 345 ? 16.830 -15.887 -12.779 1.00 96.50 345 PRO A C 1
ATOM 2547 O O . PRO A 1 345 ? 17.471 -15.394 -11.853 1.00 96.50 345 PRO A O 1
ATOM 2550 N N . ALA A 1 346 ? 15.619 -15.461 -13.108 1.00 97.25 346 ALA A N 1
ATOM 2551 C CA . ALA A 1 346 ? 14.814 -14.544 -12.325 1.00 97.25 346 ALA A CA 1
ATOM 2552 C C . ALA A 1 346 ? 13.466 -15.210 -12.047 1.00 97.25 346 ALA A C 1
ATOM 2554 O O . ALA A 1 346 ? 12.854 -15.780 -12.956 1.00 97.25 346 ALA A O 1
ATOM 2555 N N . ALA A 1 347 ? 13.014 -15.135 -10.797 1.00 97.44 347 ALA A N 1
ATOM 2556 C CA . ALA A 1 347 ? 11.798 -15.787 -10.339 1.00 97.44 347 ALA A CA 1
ATOM 2557 C C . ALA A 1 347 ? 10.832 -14.790 -9.695 1.00 97.44 347 ALA A C 1
ATOM 2559 O O . ALA A 1 347 ? 11.241 -13.828 -9.053 1.00 97.44 347 ALA A O 1
ATOM 2560 N N . THR A 1 348 ? 9.536 -15.042 -9.848 1.00 97.62 348 THR A N 1
ATOM 2561 C CA . THR A 1 348 ? 8.470 -14.349 -9.116 1.00 97.62 348 THR A CA 1
ATOM 2562 C C . THR A 1 348 ? 7.279 -15.291 -8.943 1.00 97.62 348 THR A C 1
ATOM 2564 O O . THR A 1 348 ? 7.183 -16.288 -9.663 1.00 97.62 348 THR A O 1
ATOM 2567 N N . VAL A 1 349 ? 6.371 -14.989 -8.016 1.00 96.62 349 VAL A N 1
ATOM 2568 C CA . VAL A 1 349 ? 5.134 -15.754 -7.818 1.00 96.62 349 VAL A CA 1
ATOM 2569 C C . VAL A 1 349 ? 3.934 -14.840 -8.043 1.00 96.62 349 VAL A C 1
ATOM 2571 O O . VAL A 1 349 ? 3.929 -13.706 -7.567 1.00 96.62 349 VAL A O 1
ATOM 2574 N N . ASP A 1 350 ? 2.935 -15.306 -8.795 1.00 95.69 350 ASP A N 1
ATOM 2575 C CA . ASP A 1 350 ? 1.677 -14.570 -8.964 1.00 95.69 350 ASP A CA 1
ATOM 2576 C C . ASP A 1 350 ? 0.741 -14.705 -7.744 1.00 95.69 350 ASP A C 1
ATOM 2578 O O . ASP A 1 350 ? 0.998 -15.458 -6.802 1.00 95.69 350 ASP A O 1
ATOM 2582 N N . GLY A 1 351 ? -0.376 -13.968 -7.750 1.00 91.25 351 GLY A N 1
ATOM 2583 C CA . GLY A 1 351 ? -1.370 -14.002 -6.668 1.00 91.25 351 GLY A CA 1
ATOM 2584 C C . GLY A 1 351 ? -2.073 -15.357 -6.483 1.00 91.25 351 GLY A C 1
ATOM 2585 O O . GLY A 1 351 ? -2.776 -15.550 -5.496 1.00 91.25 351 GLY A O 1
ATOM 2586 N N . GLN A 1 352 ? -1.887 -16.302 -7.405 1.00 92.00 352 GLN A N 1
ATOM 2587 C CA . GLN A 1 352 ? -2.442 -17.655 -7.383 1.00 92.00 352 GLN A CA 1
ATOM 2588 C C . GLN A 1 352 ? -1.409 -18.684 -6.905 1.00 92.00 352 GLN A C 1
ATOM 2590 O O . GLN A 1 352 ? -1.730 -19.871 -6.815 1.00 92.00 352 GLN A O 1
ATOM 2595 N N . GLY A 1 353 ? -0.179 -18.259 -6.600 1.00 92.25 353 GLY A N 1
ATOM 2596 C CA . GLY A 1 353 ? 0.894 -19.152 -6.171 1.00 92.25 353 GLY A CA 1
ATOM 2597 C C . GLY A 1 353 ? 1.606 -19.875 -7.322 1.00 92.25 353 GLY A C 1
ATOM 2598 O O . GLY A 1 353 ? 2.266 -20.887 -7.078 1.00 92.25 353 GLY A O 1
ATOM 2599 N N . ASN A 1 354 ? 1.475 -19.421 -8.575 1.00 94.75 354 ASN A N 1
ATOM 2600 C CA . ASN A 1 354 ? 2.247 -19.969 -9.694 1.00 94.75 354 ASN A CA 1
ATOM 2601 C C . ASN A 1 354 ? 3.644 -19.350 -9.736 1.00 94.75 354 ASN A C 1
ATOM 2603 O O . ASN A 1 354 ? 3.802 -18.129 -9.730 1.00 94.75 354 ASN A O 1
ATOM 2607 N N . LEU A 1 355 ? 4.660 -20.203 -9.862 1.00 96.00 355 LEU A N 1
ATOM 2608 C CA . LEU A 1 355 ? 6.046 -19.783 -10.017 1.00 96.00 355 LEU A CA 1
ATOM 2609 C C . LEU A 1 355 ? 6.306 -19.402 -11.478 1.00 96.00 355 LEU A C 1
ATOM 2611 O O . LEU A 1 355 ? 6.073 -20.190 -12.396 1.00 96.00 355 LEU A O 1
ATOM 2615 N N . HIS A 1 356 ? 6.824 -18.205 -11.709 1.00 97.38 356 HIS A N 1
ATOM 2616 C CA . HIS A 1 356 ? 7.183 -17.708 -13.030 1.00 97.38 356 HIS A CA 1
ATOM 2617 C C . HIS A 1 356 ? 8.684 -17.514 -13.122 1.00 97.38 356 HIS A C 1
ATOM 2619 O O . HIS A 1 356 ? 9.265 -16.812 -12.296 1.00 97.38 356 HIS A O 1
ATOM 2625 N N . LEU A 1 357 ? 9.293 -18.107 -14.146 1.00 97.31 357 LEU A N 1
ATOM 2626 C CA . LEU A 1 357 ? 10.726 -18.029 -14.383 1.00 97.31 357 LEU A CA 1
ATOM 2627 C C . LEU A 1 357 ? 11.010 -17.361 -15.716 1.00 97.31 357 LEU A C 1
ATOM 2629 O O . LEU A 1 357 ? 10.412 -17.717 -16.732 1.00 97.31 357 LEU A O 1
ATOM 2633 N N . ALA A 1 358 ? 11.962 -16.438 -15.700 1.00 97.50 358 ALA A N 1
ATOM 2634 C CA . ALA A 1 358 ? 12.647 -15.959 -16.887 1.00 97.50 358 ALA A CA 1
ATOM 2635 C C . ALA A 1 358 ? 14.142 -16.236 -16.732 1.00 97.50 358 ALA A C 1
ATOM 2637 O O . ALA A 1 358 ? 14.682 -16.090 -15.638 1.00 97.50 358 ALA A O 1
ATOM 2638 N N . TRP A 1 359 ? 14.821 -16.645 -17.795 1.00 97.25 359 TRP A N 1
ATOM 2639 C CA . TRP A 1 359 ? 16.261 -16.899 -17.741 1.00 97.25 359 TRP A CA 1
ATOM 2640 C C . TRP A 1 359 ? 16.934 -16.599 -19.066 1.00 97.25 359 TRP A C 1
ATOM 2642 O O . TRP A 1 359 ? 16.289 -16.439 -20.102 1.00 97.25 359 TRP A O 1
ATOM 2652 N N . GLU A 1 360 ? 18.253 -16.516 -19.003 1.00 95.06 360 GLU A N 1
ATOM 2653 C CA . GLU A 1 360 ? 19.117 -16.381 -20.156 1.00 95.06 360 GLU A CA 1
ATOM 2654 C C . GLU A 1 360 ? 19.506 -17.773 -20.662 1.00 95.06 360 GLU A C 1
ATOM 2656 O O . GLU A 1 360 ? 20.071 -18.553 -19.902 1.00 95.06 360 GLU A O 1
ATOM 2661 N N . GLY A 1 361 ? 19.230 -18.091 -21.925 1.00 93.12 361 GLY A N 1
ATOM 2662 C CA . GLY A 1 361 ? 19.582 -19.378 -22.529 1.00 93.12 361 GLY A CA 1
ATOM 2663 C C . GLY A 1 361 ? 20.280 -19.218 -23.875 1.00 93.12 361 GLY A C 1
ATOM 2664 O O . GLY A 1 361 ? 20.063 -18.238 -24.594 1.00 93.12 361 GLY A O 1
ATOM 2665 N N . ALA A 1 362 ? 21.122 -20.188 -24.231 1.00 87.00 362 ALA A N 1
ATOM 2666 C CA . ALA A 1 362 ? 21.820 -20.195 -25.512 1.00 87.00 362 ALA A CA 1
ATOM 2667 C C . ALA A 1 362 ? 20.928 -20.790 -26.613 1.00 87.00 362 ALA A C 1
ATOM 2669 O O . ALA A 1 362 ? 20.587 -21.971 -26.587 1.00 87.00 362 ALA A O 1
ATOM 2670 N N . ALA A 1 363 ? 20.601 -19.986 -27.622 1.00 79.50 363 ALA A N 1
ATOM 2671 C CA . ALA A 1 363 ? 19.911 -20.421 -28.829 1.00 79.50 363 ALA A CA 1
ATOM 2672 C C . ALA A 1 363 ? 20.717 -19.997 -30.060 1.00 79.50 363 ALA A C 1
ATOM 2674 O O . ALA A 1 363 ? 20.852 -18.807 -30.340 1.00 79.50 363 ALA A O 1
ATOM 2675 N N . ASN A 1 364 ? 21.241 -20.967 -30.818 1.00 78.56 364 ASN A N 1
ATOM 2676 C CA . ASN A 1 364 ? 22.005 -20.725 -32.052 1.00 78.56 364 ASN A CA 1
ATOM 2677 C C . ASN A 1 364 ? 23.187 -19.751 -31.856 1.00 78.56 364 ASN A C 1
ATOM 2679 O O . ASN A 1 364 ? 23.280 -18.746 -32.558 1.00 78.56 364 ASN A O 1
ATOM 2683 N N . GLU A 1 365 ? 24.051 -20.023 -30.869 1.00 80.94 365 GLU A N 1
ATOM 2684 C CA . GLU A 1 365 ? 25.222 -19.191 -30.507 1.00 80.94 365 GLU A CA 1
ATOM 2685 C C . GLU A 1 365 ? 24.884 -17.791 -29.958 1.00 80.94 365 GLU A C 1
ATOM 2687 O O . GLU A 1 365 ? 25.775 -16.967 -29.752 1.00 80.94 365 GLU A O 1
ATOM 2692 N N . ARG A 1 366 ? 23.604 -17.510 -29.693 1.00 86.56 366 ARG A N 1
ATOM 2693 C CA . ARG A 1 366 ? 23.131 -16.223 -29.178 1.00 86.56 366 ARG A CA 1
ATOM 2694 C C . ARG A 1 366 ? 22.427 -16.394 -27.851 1.00 86.56 366 ARG A C 1
ATOM 2696 O O . ARG A 1 366 ? 21.773 -17.407 -27.610 1.00 86.56 366 ARG A O 1
ATOM 2703 N N . SER A 1 367 ? 22.538 -15.374 -27.015 1.00 91.62 367 SER A N 1
ATOM 2704 C CA . SER A 1 367 ? 21.828 -15.344 -25.748 1.00 91.62 367 SER A CA 1
ATOM 2705 C C . SER A 1 367 ? 20.403 -14.818 -25.925 1.00 91.62 367 SER A C 1
ATOM 2707 O O . SER A 1 367 ? 20.210 -13.731 -26.474 1.00 91.62 367 SER A O 1
ATOM 2709 N N . GLN A 1 368 ? 19.406 -15.590 -25.496 1.00 94.19 368 GLN A N 1
ATOM 2710 C CA . GLN A 1 368 ? 17.984 -15.253 -25.571 1.00 94.19 368 GLN A CA 1
ATOM 2711 C C . GLN A 1 368 ? 17.331 -15.306 -24.192 1.00 94.19 368 GLN A C 1
ATOM 2713 O O . GLN A 1 368 ? 17.799 -16.006 -23.298 1.00 94.19 368 GLN A O 1
ATOM 2718 N N . VAL A 1 369 ? 16.209 -14.598 -24.040 1.00 95.94 369 VAL A N 1
ATOM 2719 C CA . VAL A 1 369 ? 15.392 -14.681 -22.826 1.00 95.94 369 VAL A CA 1
ATOM 2720 C C . VAL A 1 369 ? 14.295 -15.713 -23.029 1.00 95.94 369 VAL A C 1
ATOM 2722 O O . VAL A 1 369 ? 13.446 -15.565 -23.916 1.00 95.94 369 VAL A O 1
ATOM 2725 N N . PHE A 1 370 ? 14.305 -16.733 -22.182 1.00 96.56 370 PHE A N 1
ATOM 2726 C CA . PHE A 1 370 ? 13.286 -17.769 -22.105 1.00 96.56 370 PHE A CA 1
ATOM 2727 C C . PHE A 1 370 ? 12.343 -17.516 -20.936 1.00 96.56 370 PHE A C 1
ATOM 2729 O O . PHE A 1 370 ? 12.691 -16.828 -19.979 1.00 96.56 370 PHE A O 1
ATOM 2736 N N . TYR A 1 371 ? 11.144 -18.082 -21.029 1.00 96.94 371 TYR A N 1
ATOM 2737 C CA . TYR A 1 371 ? 10.133 -18.041 -19.985 1.00 96.94 371 TYR A CA 1
ATOM 2738 C C . TYR A 1 371 ? 9.438 -19.392 -19.828 1.00 96.94 371 TYR A C 1
ATOM 2740 O O . TYR A 1 371 ? 9.078 -20.025 -20.824 1.00 96.94 371 TYR A O 1
ATOM 2748 N N . ALA A 1 372 ? 9.166 -19.775 -18.582 1.00 96.50 372 ALA A N 1
ATOM 2749 C CA . ALA A 1 372 ? 8.267 -20.870 -18.241 1.00 96.50 372 ALA A CA 1
ATOM 2750 C C . ALA A 1 372 ? 7.467 -20.553 -16.973 1.00 96.50 372 ALA A C 1
ATOM 2752 O O . ALA A 1 372 ? 7.921 -19.841 -16.074 1.00 96.50 372 ALA A O 1
ATOM 2753 N N . ARG A 1 373 ? 6.265 -21.124 -16.897 1.00 95.88 373 ARG A N 1
ATOM 2754 C CA . ARG A 1 373 ? 5.400 -21.091 -15.719 1.00 95.88 373 ARG A CA 1
ATOM 2755 C C . ARG A 1 373 ? 5.366 -22.473 -15.083 1.00 95.88 373 ARG A C 1
ATOM 2757 O O . ARG A 1 373 ? 5.073 -23.452 -15.766 1.00 95.88 373 ARG A O 1
ATOM 2764 N N . GLY A 1 374 ? 5.628 -22.534 -13.787 1.00 94.31 374 GLY A N 1
ATOM 2765 C CA . GLY A 1 374 ? 5.452 -23.708 -12.949 1.00 94.31 374 GLY A CA 1
ATOM 2766 C C . GLY A 1 374 ? 4.177 -23.575 -12.129 1.00 94.31 374 GLY A C 1
ATOM 2767 O O . GLY A 1 374 ? 4.057 -22.676 -11.299 1.00 94.31 374 GLY A O 1
ATOM 2768 N N . THR A 1 375 ? 3.234 -24.492 -12.323 1.00 93.06 375 THR A N 1
ATOM 2769 C CA . THR A 1 375 ? 2.057 -24.609 -11.453 1.00 93.06 375 THR A CA 1
ATOM 2770 C C . THR A 1 375 ? 2.298 -25.720 -10.445 1.00 93.06 375 THR A C 1
ATOM 2772 O O . THR A 1 375 ? 2.644 -26.843 -10.817 1.00 93.06 375 THR A O 1
ATOM 2775 N N . TRP A 1 376 ? 2.141 -25.413 -9.160 1.00 86.56 376 TRP A N 1
ATOM 2776 C CA . TRP A 1 376 ? 2.345 -26.396 -8.105 1.00 86.56 376 TRP A CA 1
ATOM 2777 C C . TRP A 1 376 ? 1.273 -27.490 -8.153 1.00 86.56 376 TRP A C 1
ATOM 2779 O O . TRP A 1 376 ? 0.084 -27.219 -7.978 1.00 86.56 376 TRP A O 1
ATOM 2789 N N . ASN A 1 377 ? 1.690 -28.741 -8.341 1.00 83.31 377 ASN A N 1
ATOM 2790 C CA . ASN A 1 377 ? 0.818 -29.899 -8.211 1.00 83.31 377 ASN A CA 1
ATOM 2791 C C . ASN A 1 377 ? 0.882 -30.407 -6.765 1.00 83.31 377 ASN A C 1
ATOM 2793 O O . ASN A 1 377 ? 1.783 -31.157 -6.387 1.00 83.31 377 ASN A O 1
ATOM 2797 N N . GLY A 1 378 ? -0.092 -29.991 -5.950 1.00 76.44 378 GLY A N 1
ATOM 2798 C CA . GLY A 1 378 ? -0.170 -30.339 -4.527 1.00 76.44 378 GLY A CA 1
ATOM 2799 C C . GLY A 1 378 ? -0.224 -31.837 -4.228 1.00 76.44 378 GLY A C 1
ATOM 2800 O O . GLY A 1 378 ? 0.122 -32.235 -3.120 1.00 76.44 378 GLY A O 1
ATOM 2801 N N . THR A 1 379 ? -0.606 -32.666 -5.201 1.00 76.44 379 THR A N 1
ATOM 2802 C CA . THR A 1 379 ? -0.676 -34.122 -5.041 1.00 76.44 379 THR A CA 1
ATOM 2803 C C . THR A 1 379 ? 0.685 -34.783 -5.222 1.00 76.44 379 THR A C 1
ATOM 2805 O O . THR A 1 379 ? 1.039 -35.670 -4.452 1.00 76.44 379 THR A O 1
ATOM 2808 N N . THR A 1 380 ? 1.462 -34.359 -6.221 1.00 74.75 380 THR A N 1
ATOM 2809 C CA . THR A 1 380 ? 2.779 -34.949 -6.515 1.00 74.75 380 THR A CA 1
ATOM 2810 C C . THR A 1 380 ? 3.931 -34.202 -5.855 1.00 74.75 380 THR A C 1
ATOM 2812 O O . THR A 1 380 ? 5.061 -34.673 -5.913 1.00 74.75 380 THR A O 1
ATOM 2815 N N . GLN A 1 381 ? 3.659 -33.046 -5.240 1.00 76.56 381 GLN A N 1
ATOM 2816 C CA . GLN A 1 381 ? 4.669 -32.115 -4.735 1.00 76.56 381 GLN A CA 1
ATOM 2817 C C . GLN A 1 381 ? 5.713 -31.742 -5.800 1.00 76.56 381 GLN A C 1
ATOM 2819 O O . GLN A 1 381 ? 6.899 -31.598 -5.521 1.00 76.56 381 GLN A O 1
ATOM 2824 N N . THR A 1 382 ? 5.270 -31.596 -7.048 1.00 79.06 382 THR A N 1
ATOM 2825 C CA . THR A 1 382 ? 6.120 -31.181 -8.167 1.00 79.06 382 THR A CA 1
ATOM 2826 C C . THR A 1 382 ? 5.485 -30.016 -8.904 1.00 79.06 382 THR A C 1
ATOM 2828 O O . THR A 1 382 ? 4.269 -29.834 -8.894 1.00 79.06 382 THR A O 1
ATOM 2831 N N . PHE A 1 383 ? 6.297 -29.248 -9.619 1.00 84.44 383 PHE A N 1
ATOM 2832 C CA . PHE A 1 383 ? 5.786 -28.255 -10.555 1.00 84.44 383 PHE A CA 1
ATOM 2833 C C . PHE A 1 383 ? 5.411 -28.901 -11.890 1.00 84.44 383 PHE A C 1
ATOM 2835 O O . PHE A 1 383 ? 6.223 -29.590 -12.509 1.00 84.44 383 PHE A O 1
ATOM 2842 N N . GLY A 1 384 ? 4.189 -28.645 -12.352 1.00 88.06 384 GLY A N 1
ATOM 2843 C CA . GLY A 1 384 ? 3.818 -28.801 -13.753 1.00 88.06 384 GLY A CA 1
ATOM 2844 C C . GLY A 1 384 ? 4.330 -27.597 -14.537 1.00 88.06 384 GLY A C 1
ATOM 2845 O O . GLY A 1 384 ? 3.725 -26.526 -14.479 1.00 88.06 384 GLY A O 1
ATOM 2846 N N . TRP A 1 385 ? 5.462 -27.758 -15.222 1.00 91.25 385 TRP A N 1
ATOM 2847 C CA . TRP A 1 385 ? 6.076 -26.703 -16.028 1.00 91.25 385 TRP A CA 1
ATOM 2848 C C . TRP A 1 385 ? 5.450 -26.622 -17.420 1.00 91.25 385 TRP A C 1
ATOM 2850 O O . TRP A 1 385 ? 5.231 -27.640 -18.076 1.00 91.25 385 TRP A O 1
ATOM 2860 N N . THR A 1 386 ? 5.204 -25.406 -17.901 1.00 92.81 386 THR A N 1
ATOM 2861 C CA . THR A 1 386 ? 4.961 -25.170 -19.328 1.00 92.81 386 THR A CA 1
ATOM 2862 C C . THR A 1 386 ? 6.249 -25.375 -20.120 1.00 92.81 386 THR A C 1
ATOM 2864 O O . THR A 1 386 ? 7.334 -25.099 -19.607 1.00 92.81 386 THR A O 1
ATOM 2867 N N . ASN A 1 387 ? 6.139 -25.755 -21.395 1.00 93.69 387 ASN A N 1
ATOM 2868 C CA . ASN A 1 387 ? 7.292 -25.730 -22.295 1.00 93.69 387 ASN A CA 1
ATOM 2869 C C . ASN A 1 387 ? 7.910 -24.319 -22.317 1.00 93.69 387 ASN A C 1
ATOM 2871 O O . ASN A 1 387 ? 7.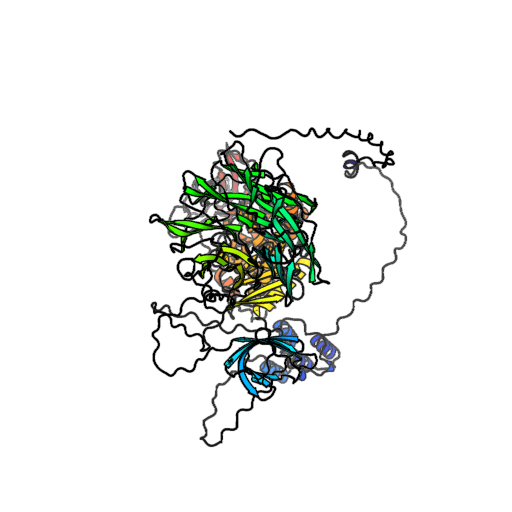152 -23.348 -22.448 1.00 93.69 387 ASN A O 1
ATOM 2875 N N . PRO A 1 388 ? 9.244 -24.190 -22.196 1.00 94.81 388 PRO A N 1
ATOM 2876 C CA . PRO A 1 388 ? 9.913 -22.906 -22.322 1.00 94.81 388 PRO A CA 1
ATOM 2877 C C . PRO A 1 388 ? 9.579 -22.222 -23.649 1.00 94.81 388 PRO A C 1
ATOM 2879 O O . PRO A 1 388 ? 9.595 -22.858 -24.704 1.00 94.81 388 PRO A O 1
ATOM 2882 N N . ILE A 1 389 ? 9.299 -20.921 -23.604 1.00 94.94 389 ILE A N 1
ATOM 2883 C CA . ILE A 1 389 ? 9.111 -20.087 -24.796 1.00 94.94 389 ILE A CA 1
ATOM 2884 C C . ILE A 1 389 ? 10.135 -18.958 -24.821 1.00 94.94 389 ILE A C 1
ATOM 2886 O O . ILE A 1 389 ? 10.471 -18.389 -23.784 1.00 94.94 389 ILE A O 1
ATOM 2890 N N . THR A 1 390 ? 10.605 -18.595 -26.010 1.00 95.00 390 THR A N 1
ATOM 2891 C CA . THR A 1 390 ? 11.476 -17.431 -26.197 1.00 95.00 390 THR A CA 1
ATOM 2892 C C . THR A 1 390 ? 10.645 -16.148 -26.159 1.00 95.00 390 THR A C 1
ATOM 2894 O O . THR A 1 390 ? 9.721 -15.972 -26.958 1.00 95.00 390 THR A O 1
ATOM 2897 N N . ILE A 1 391 ? 10.977 -15.226 -25.252 1.00 95.94 391 ILE A N 1
ATOM 2898 C CA . ILE A 1 391 ? 10.288 -13.934 -25.105 1.00 95.94 391 ILE A CA 1
ATOM 2899 C C . ILE A 1 391 ? 11.119 -12.735 -25.578 1.00 95.94 391 ILE A C 1
ATOM 2901 O O . ILE A 1 391 ? 10.556 -11.659 -25.792 1.00 95.94 391 ILE A O 1
ATOM 2905 N N . SER A 1 392 ? 12.419 -12.899 -25.815 1.00 94.25 392 SER A N 1
ATOM 2906 C CA . SER A 1 392 ? 13.200 -11.922 -26.582 1.00 94.25 392 SER A CA 1
ATOM 2907 C C . SER A 1 392 ? 12.902 -12.064 -28.085 1.00 94.25 392 SER A C 1
ATOM 2909 O O . SER A 1 392 ? 12.832 -13.192 -28.577 1.00 94.25 392 SER A O 1
ATOM 2911 N N . PRO A 1 393 ? 12.730 -10.972 -28.848 1.00 86.38 393 PRO A N 1
ATOM 2912 C CA . PRO A 1 393 ? 12.516 -11.064 -30.289 1.00 86.38 393 PRO A CA 1
ATOM 2913 C C . PRO A 1 393 ? 13.735 -11.674 -30.999 1.00 86.38 393 PRO A C 1
ATOM 2915 O O . PRO A 1 393 ? 14.879 -11.340 -30.698 1.00 86.38 393 PRO A O 1
ATOM 2918 N N . VAL A 1 394 ? 13.494 -12.540 -31.987 1.00 77.44 394 VAL A N 1
ATOM 2919 C CA . VAL A 1 394 ? 14.543 -12.991 -32.913 1.00 77.44 394 VAL A CA 1
ATOM 2920 C C . VAL A 1 394 ? 14.706 -11.915 -33.982 1.00 77.44 394 VAL A C 1
ATOM 2922 O O . VAL A 1 394 ? 13.958 -11.888 -34.957 1.00 77.44 394 VAL A O 1
ATOM 2925 N N . ILE A 1 395 ? 15.640 -10.984 -33.794 1.00 69.75 395 ILE A N 1
ATOM 2926 C CA . ILE A 1 395 ? 15.905 -9.948 -34.801 1.00 69.75 395 ILE A CA 1
ATOM 2927 C C . ILE A 1 395 ? 16.786 -10.549 -35.905 1.00 69.75 395 ILE A C 1
ATOM 2929 O O . ILE A 1 395 ? 17.883 -11.050 -35.652 1.00 69.75 395 ILE A O 1
ATOM 2933 N N . SER A 1 396 ? 16.288 -10.523 -37.144 1.00 61.94 396 SER A N 1
ATOM 2934 C CA . SER A 1 396 ? 16.890 -11.200 -38.301 1.00 61.94 396 SER A CA 1
ATOM 2935 C C . SER A 1 396 ? 18.178 -10.551 -38.829 1.00 61.94 396 SER A C 1
ATOM 2937 O O . SER A 1 396 ? 18.868 -11.168 -39.635 1.00 61.94 396 SER A O 1
ATOM 2939 N N . THR A 1 397 ? 18.531 -9.336 -38.389 1.00 63.72 397 THR A N 1
ATOM 2940 C CA . THR A 1 397 ? 19.582 -8.514 -39.026 1.00 63.72 397 THR A CA 1
ATOM 2941 C C . THR A 1 397 ? 20.770 -8.139 -38.129 1.00 63.72 397 THR A C 1
ATOM 2943 O O . THR A 1 397 ? 21.510 -7.220 -38.460 1.00 63.72 397 THR A O 1
ATOM 2946 N N . GLY A 1 398 ? 21.010 -8.842 -37.018 1.00 63.91 398 GLY A N 1
ATOM 2947 C CA . GLY A 1 398 ? 22.177 -8.602 -36.154 1.00 63.91 398 GLY A CA 1
ATOM 2948 C C . GLY A 1 398 ? 22.407 -9.726 -35.145 1.00 63.91 398 GLY A C 1
ATOM 2949 O O . GLY A 1 398 ? 21.508 -10.533 -34.901 1.00 63.91 398 GLY A O 1
ATOM 2950 N N . VAL A 1 399 ? 23.622 -9.830 -34.594 1.00 61.59 399 VAL A N 1
ATOM 2951 C CA . VAL A 1 399 ? 23.912 -10.710 -33.449 1.00 61.59 399 VAL A CA 1
ATOM 2952 C C . VAL A 1 399 ? 23.356 -10.025 -32.206 1.00 61.59 399 VAL A C 1
ATOM 2954 O O . VAL A 1 399 ? 23.948 -9.066 -31.732 1.00 61.59 399 VAL A O 1
ATOM 2957 N N . ASN A 1 400 ? 22.215 -10.483 -31.694 1.00 77.69 400 ASN A N 1
ATOM 2958 C CA . ASN A 1 400 ? 21.647 -9.920 -30.474 1.00 77.69 400 ASN A CA 1
ATOM 2959 C C . ASN A 1 400 ? 21.877 -10.866 -29.306 1.00 77.69 400 ASN A C 1
ATOM 2961 O O . ASN A 1 400 ? 21.539 -12.046 -29.399 1.00 77.69 400 ASN A O 1
ATOM 2965 N N . ASN A 1 401 ? 22.439 -10.337 -28.223 1.00 90.88 401 ASN A N 1
ATOM 2966 C CA . ASN A 1 401 ? 22.532 -11.034 -26.947 1.00 90.88 401 ASN A CA 1
ATOM 2967 C C . ASN A 1 401 ? 21.591 -10.355 -25.960 1.00 90.88 401 ASN A C 1
ATOM 2969 O O . ASN A 1 401 ? 21.735 -9.162 -25.699 1.00 90.88 401 ASN A O 1
ATOM 2973 N N . ALA A 1 402 ? 20.650 -11.113 -25.412 1.00 92.38 402 ALA A N 1
ATOM 2974 C CA . ALA A 1 402 ? 19.769 -10.674 -24.346 1.00 92.38 402 ALA A CA 1
ATOM 2975 C C . ALA A 1 402 ? 20.221 -11.303 -23.022 1.00 92.38 402 ALA A C 1
ATOM 2977 O O . ALA A 1 402 ? 20.331 -12.520 -22.929 1.00 92.38 402 ALA A O 1
ATOM 2978 N N . TYR A 1 403 ? 20.510 -10.486 -22.012 1.00 93.62 403 TYR A N 1
ATOM 2979 C CA . TYR A 1 403 ? 21.079 -10.941 -20.742 1.00 93.62 403 TYR A CA 1
ATOM 2980 C C . TYR A 1 403 ? 20.545 -10.148 -19.542 1.00 93.62 403 TYR A C 1
ATOM 2982 O O . TYR A 1 403 ? 19.887 -9.115 -19.695 1.00 93.62 403 TYR A O 1
ATOM 2990 N N . LEU A 1 404 ? 20.856 -10.633 -18.332 1.00 91.44 404 LEU A N 1
ATOM 2991 C CA . LEU A 1 404 ? 20.488 -10.017 -17.045 1.00 91.44 404 LEU A CA 1
ATOM 2992 C C . LEU A 1 404 ? 18.975 -9.776 -16.902 1.00 91.44 404 LEU A C 1
ATOM 2994 O O . LEU A 1 404 ? 18.535 -8.673 -16.581 1.00 91.44 404 LEU A O 1
ATOM 2998 N N . THR A 1 405 ? 18.174 -10.811 -17.154 1.00 96.00 405 THR A N 1
ATOM 2999 C CA . THR A 1 405 ? 16.717 -10.702 -17.049 1.00 96.00 405 THR A CA 1
ATOM 3000 C C . THR A 1 405 ? 16.255 -10.497 -15.601 1.00 96.00 405 THR A C 1
ATOM 3002 O O . THR A 1 405 ? 16.890 -10.963 -14.650 1.00 96.00 405 THR A O 1
ATOM 3005 N N . ARG A 1 406 ? 15.148 -9.775 -15.425 1.00 97.69 406 ARG A N 1
ATOM 3006 C CA . ARG A 1 406 ? 14.399 -9.650 -14.170 1.00 97.69 406 ARG A CA 1
ATOM 3007 C C . ARG A 1 406 ? 12.921 -9.822 -14.458 1.00 97.69 406 ARG A C 1
ATOM 3009 O O . ARG A 1 406 ? 12.442 -9.341 -15.483 1.00 97.69 406 ARG A O 1
ATOM 3016 N N . ILE A 1 407 ? 12.213 -10.462 -13.535 1.00 98.19 407 ILE A N 1
ATOM 3017 C CA . ILE A 1 407 ? 10.773 -10.685 -13.613 1.00 98.19 407 ILE A CA 1
ATOM 3018 C C . ILE A 1 407 ? 10.108 -10.259 -12.305 1.00 98.19 407 ILE A C 1
ATOM 3020 O O . ILE A 1 407 ? 10.669 -10.459 -11.232 1.00 98.19 407 ILE A O 1
ATOM 3024 N N . ALA A 1 408 ? 8.918 -9.679 -12.403 1.00 97.94 408 ALA A N 1
ATOM 3025 C CA . ALA A 1 408 ? 8.064 -9.383 -11.261 1.00 97.94 408 ALA A CA 1
ATOM 3026 C C . ALA A 1 408 ? 6.590 -9.579 -11.644 1.00 97.94 408 ALA A C 1
ATOM 3028 O O . ALA A 1 408 ? 6.201 -9.333 -12.792 1.00 97.94 408 ALA A O 1
ATOM 3029 N N . ALA A 1 409 ? 5.784 -10.040 -10.691 1.00 96.94 409 ALA A N 1
ATOM 3030 C CA . ALA A 1 409 ? 4.354 -10.257 -10.859 1.00 96.94 409 ALA A CA 1
ATOM 3031 C C . ALA A 1 409 ? 3.536 -9.169 -10.157 1.00 96.94 409 ALA A C 1
ATOM 3033 O O . ALA A 1 409 ? 3.917 -8.634 -9.118 1.00 96.94 409 ALA A O 1
ATOM 3034 N N . THR A 1 410 ? 2.381 -8.859 -10.729 1.00 96.19 410 THR A N 1
ATOM 3035 C CA . THR A 1 410 ? 1.368 -7.996 -10.122 1.00 96.19 410 THR A CA 1
ATOM 3036 C C . THR A 1 410 ? -0.016 -8.569 -10.378 1.00 96.19 410 THR A C 1
ATOM 3038 O O . THR A 1 410 ? -0.178 -9.512 -11.155 1.00 96.19 410 THR A O 1
ATOM 3041 N N . THR A 1 411 ? -1.023 -7.963 -9.760 1.00 93.12 411 THR A N 1
ATOM 3042 C CA . THR A 1 411 ? -2.428 -8.249 -10.039 1.00 93.12 411 THR A CA 1
ATOM 3043 C C . THR A 1 411 ? -3.106 -6.972 -10.514 1.00 93.12 411 THR A C 1
ATOM 3045 O O . THR A 1 411 ? -3.013 -5.932 -9.869 1.00 93.12 411 THR A O 1
ATOM 3048 N N . TRP A 1 412 ? -3.810 -7.048 -11.638 1.00 91.69 412 TRP A N 1
ATOM 3049 C CA . TRP A 1 412 ? -4.600 -5.948 -12.184 1.00 91.69 412 TRP A CA 1
ATOM 3050 C C . TRP A 1 412 ? -5.991 -6.466 -12.525 1.00 91.69 412 TRP A C 1
ATOM 3052 O O . TRP A 1 412 ? -6.121 -7.424 -13.283 1.00 91.69 412 TRP A O 1
ATOM 3062 N N . ASN A 1 413 ? -7.035 -5.842 -11.975 1.00 90.38 413 ASN A N 1
ATOM 3063 C CA . ASN A 1 413 ? -8.420 -6.317 -12.091 1.00 90.38 413 ASN A CA 1
ATOM 3064 C C . ASN A 1 413 ? -8.602 -7.787 -11.655 1.00 90.38 413 ASN A C 1
ATOM 3066 O O . ASN A 1 413 ? -9.348 -8.531 -12.282 1.00 90.38 413 ASN A O 1
ATOM 3070 N N . GLY A 1 414 ? -7.892 -8.212 -10.603 1.00 90.50 414 GLY A N 1
ATOM 3071 C CA . GLY A 1 414 ? -7.929 -9.594 -10.103 1.00 90.50 414 GLY A CA 1
ATOM 3072 C C . GLY A 1 414 ? -7.143 -10.606 -10.944 1.00 90.50 414 GLY A C 1
ATOM 3073 O O . GLY A 1 414 ? -7.033 -11.762 -10.549 1.00 90.50 414 GLY A O 1
ATOM 3074 N N . GLU A 1 415 ? -6.554 -10.178 -12.062 1.00 93.44 415 GLU A N 1
ATOM 3075 C CA . GLU A 1 415 ? -5.826 -11.048 -12.980 1.00 93.44 415 GLU A CA 1
ATOM 3076 C C . GLU A 1 415 ? -4.311 -10.812 -12.908 1.00 93.44 415 GLU A C 1
ATOM 3078 O O . GLU A 1 415 ? -3.866 -9.657 -12.852 1.00 93.44 415 GLU A O 1
ATOM 3083 N N . PRO A 1 416 ? -3.489 -11.873 -12.968 1.00 95.19 416 PRO A N 1
ATOM 3084 C CA . PRO A 1 416 ? -2.042 -11.737 -12.963 1.00 95.19 416 PRO A CA 1
ATOM 3085 C C . PRO A 1 416 ? -1.525 -11.011 -14.190 1.00 95.19 416 PRO A C 1
ATOM 3087 O O . PRO A 1 416 ? -1.941 -11.254 -15.331 1.00 95.19 416 PRO A O 1
ATOM 3090 N N . GLN A 1 417 ? -0.526 -10.177 -13.957 1.00 96.81 417 GLN A N 1
ATOM 3091 C CA . GLN A 1 417 ? 0.344 -9.687 -15.008 1.00 96.81 417 GLN A CA 1
ATOM 3092 C C . GLN A 1 417 ? 1.791 -9.952 -14.631 1.00 96.81 417 GLN A C 1
ATOM 3094 O O . GLN A 1 417 ? 2.166 -9.898 -13.460 1.00 96.81 417 GLN A O 1
ATOM 3099 N N . LEU A 1 418 ? 2.603 -10.215 -15.649 1.00 97.94 418 LEU A N 1
ATOM 3100 C CA . LEU A 1 418 ? 4.039 -10.382 -15.482 1.00 97.94 418 LEU A CA 1
ATOM 3101 C C . LEU A 1 418 ? 4.751 -9.274 -16.222 1.00 97.94 418 LEU A C 1
ATOM 3103 O O . LEU A 1 418 ? 4.373 -8.891 -17.332 1.00 97.94 418 LEU A O 1
ATOM 3107 N N . HIS A 1 419 ? 5.814 -8.804 -15.602 1.00 98.19 419 HIS A N 1
ATOM 3108 C CA . HIS A 1 419 ? 6.670 -7.758 -16.108 1.00 98.19 419 HIS A CA 1
ATOM 3109 C C . HIS A 1 419 ? 8.068 -8.338 -16.207 1.00 98.19 419 HIS A C 1
ATOM 3111 O O . HIS A 1 419 ? 8.572 -8.880 -15.228 1.00 98.19 419 HIS A O 1
ATOM 3117 N N . VAL A 1 420 ? 8.673 -8.259 -17.388 1.00 98.25 420 VAL A N 1
ATOM 3118 C CA . VAL A 1 420 ? 10.030 -8.747 -17.630 1.00 98.25 420 VAL A CA 1
ATOM 3119 C C . VAL A 1 420 ? 10.853 -7.618 -18.220 1.00 98.25 420 VAL A C 1
ATOM 3121 O O . VAL A 1 420 ? 10.406 -6.947 -19.149 1.00 98.25 420 VAL A O 1
ATOM 3124 N N . ILE A 1 421 ? 12.059 -7.424 -17.699 1.00 98.12 421 ILE A N 1
ATOM 3125 C CA . ILE A 1 421 ? 13.059 -6.521 -18.270 1.00 98.12 421 ILE A CA 1
ATOM 3126 C C . ILE A 1 421 ? 14.362 -7.281 -18.505 1.00 98.12 421 ILE A C 1
ATOM 3128 O O . ILE A 1 421 ? 14.701 -8.195 -17.754 1.00 98.12 421 ILE A O 1
ATOM 3132 N N . TRP A 1 422 ? 15.084 -6.930 -19.562 1.00 97.69 422 TRP A N 1
ATOM 3133 C CA . TRP A 1 422 ? 16.421 -7.445 -19.847 1.00 97.69 422 TRP A CA 1
ATOM 3134 C C . TRP A 1 422 ? 17.261 -6.389 -20.560 1.00 97.69 422 TRP A C 1
ATOM 3136 O O . TRP A 1 422 ? 16.740 -5.408 -21.098 1.00 97.69 422 TRP A O 1
ATOM 3146 N N . THR A 1 423 ? 18.574 -6.607 -20.585 1.00 96.25 423 THR A N 1
ATOM 3147 C CA . THR A 1 423 ? 19.481 -5.842 -21.438 1.00 96.25 423 THR A CA 1
ATOM 3148 C C . THR A 1 423 ? 19.686 -6.587 -22.749 1.00 96.25 423 THR A C 1
ATOM 3150 O O . THR A 1 423 ? 20.014 -7.770 -22.745 1.00 96.25 423 THR A O 1
ATOM 3153 N N . GLU A 1 424 ? 19.504 -5.905 -23.872 1.00 95.00 424 GLU A N 1
ATOM 3154 C CA . GLU A 1 424 ? 19.815 -6.413 -25.207 1.00 95.00 424 GLU A CA 1
ATOM 3155 C C . GLU A 1 424 ? 21.023 -5.660 -25.770 1.00 95.00 424 GLU A C 1
ATOM 3157 O O . GLU A 1 424 ? 21.062 -4.431 -25.737 1.00 95.00 424 GLU A O 1
ATOM 3162 N N . VAL A 1 425 ? 22.002 -6.387 -26.303 1.00 93.25 425 VAL A N 1
ATOM 3163 C CA . VAL A 1 425 ? 23.107 -5.814 -27.081 1.00 93.25 425 VAL A CA 1
ATOM 3164 C C . VAL A 1 425 ? 22.905 -6.157 -28.530 1.00 93.25 425 VAL A C 1
ATOM 3166 O O . VAL A 1 425 ? 22.774 -7.335 -28.854 1.00 93.25 425 VAL A O 1
ATOM 3169 N N . TYR A 1 426 ? 22.929 -5.141 -29.386 1.00 90.12 426 TYR A N 1
ATOM 3170 C CA . TYR A 1 426 ? 22.935 -5.318 -30.830 1.00 90.12 426 TYR A CA 1
ATOM 3171 C C . TYR A 1 426 ? 24.072 -4.514 -31.468 1.00 90.12 426 TYR A C 1
ATOM 3173 O O . TYR A 1 426 ? 24.529 -3.505 -30.924 1.00 90.12 426 TYR A O 1
ATOM 3181 N N . TYR A 1 427 ? 24.532 -4.975 -32.630 1.00 90.50 427 TYR A N 1
ATOM 3182 C CA . TYR A 1 427 ? 25.682 -4.410 -33.337 1.00 90.50 427 TYR A CA 1
ATOM 3183 C C . TYR A 1 427 ? 25.221 -3.775 -34.656 1.00 90.50 427 TYR A C 1
ATOM 3185 O O . TYR A 1 427 ? 25.150 -4.478 -35.666 1.00 90.50 427 TYR A O 1
ATOM 3193 N N . PRO A 1 428 ? 24.865 -2.473 -34.683 1.00 87.94 428 PRO A N 1
ATOM 3194 C CA . PRO A 1 428 ? 24.420 -1.815 -35.917 1.00 87.94 428 PRO A CA 1
ATOM 3195 C C . PRO A 1 428 ? 25.513 -1.754 -36.992 1.00 87.94 428 PRO A C 1
ATOM 3197 O O . PRO A 1 428 ? 25.204 -1.676 -38.178 1.00 87.94 428 PRO A O 1
ATOM 3200 N N . ALA A 1 429 ? 26.782 -1.769 -36.582 1.00 89.75 429 ALA A N 1
ATOM 3201 C CA . ALA A 1 429 ? 27.951 -1.765 -37.450 1.00 89.75 429 ALA A CA 1
ATOM 3202 C C . ALA A 1 429 ? 29.119 -2.500 -36.763 1.00 89.75 429 ALA A C 1
ATOM 3204 O O . ALA A 1 429 ? 29.142 -2.577 -35.530 1.00 89.75 429 ALA A O 1
ATOM 3205 N N . PRO A 1 430 ? 30.110 -3.022 -37.515 1.00 90.00 430 PRO A N 1
ATOM 3206 C CA . PRO A 1 430 ? 31.308 -3.621 -36.930 1.00 90.00 430 PRO A CA 1
ATOM 3207 C C . PRO A 1 430 ? 31.987 -2.674 -35.929 1.00 90.00 430 PRO A C 1
ATOM 3209 O O . PRO A 1 430 ? 32.307 -1.537 -36.265 1.00 90.00 430 PRO A O 1
ATOM 3212 N N . GLY A 1 431 ? 32.196 -3.143 -34.696 1.00 88.81 431 GLY A N 1
ATOM 3213 C CA . GLY A 1 431 ? 32.837 -2.369 -33.625 1.00 88.81 431 GLY A CA 1
ATOM 3214 C C . GLY A 1 431 ? 31.929 -1.384 -32.877 1.00 88.81 431 GLY A C 1
ATOM 3215 O O . GLY A 1 431 ? 32.398 -0.754 -31.932 1.00 88.81 431 GLY A O 1
ATOM 3216 N N . VAL A 1 432 ? 30.649 -1.260 -33.247 1.00 90.38 432 VAL A N 1
ATOM 3217 C CA . VAL A 1 432 ? 29.666 -0.448 -32.515 1.00 90.38 432 VAL A CA 1
ATOM 3218 C C . VAL A 1 432 ? 28.746 -1.372 -31.729 1.00 90.38 432 VAL A C 1
ATOM 3220 O O . VAL A 1 432 ? 28.048 -2.196 -32.316 1.00 90.38 432 VAL A O 1
ATOM 3223 N N . ASN A 1 433 ? 28.719 -1.207 -30.408 1.00 92.00 433 ASN A N 1
ATOM 3224 C CA . ASN A 1 433 ? 27.816 -1.935 -29.522 1.00 92.00 433 ASN A CA 1
ATOM 3225 C C . ASN A 1 433 ? 26.728 -0.969 -29.070 1.00 92.00 433 ASN A C 1
ATOM 3227 O O . ASN A 1 433 ? 27.046 0.112 -28.583 1.00 92.00 433 ASN A O 1
ATOM 3231 N N . VAL A 1 434 ? 25.463 -1.350 -29.201 1.00 93.31 434 VAL A N 1
ATOM 3232 C CA . VAL A 1 434 ? 24.353 -0.570 -28.654 1.00 93.31 434 VAL A CA 1
ATOM 3233 C C . VAL A 1 434 ? 23.613 -1.418 -27.636 1.00 93.31 434 VAL A C 1
ATOM 3235 O O . VAL A 1 434 ? 23.210 -2.545 -27.922 1.00 93.31 434 VAL A O 1
ATOM 3238 N N . TYR A 1 435 ? 23.451 -0.857 -26.443 1.00 94.88 435 TYR A N 1
ATOM 3239 C CA . TYR A 1 435 ? 22.807 -1.480 -25.299 1.00 94.88 435 TYR A CA 1
ATOM 3240 C C . TYR A 1 435 ? 21.396 -0.915 -25.157 1.00 94.88 435 TYR A C 1
ATOM 3242 O O . TYR A 1 435 ? 21.202 0.301 -25.066 1.00 94.88 435 TYR A O 1
ATOM 3250 N N . ARG A 1 436 ? 20.407 -1.804 -25.117 1.00 95.06 436 ARG A N 1
ATOM 3251 C CA . ARG A 1 436 ? 18.994 -1.477 -24.934 1.00 95.06 436 ARG A CA 1
ATOM 3252 C C . ARG A 1 436 ? 18.472 -2.068 -23.638 1.00 95.06 436 ARG A C 1
ATOM 3254 O O . ARG A 1 436 ? 18.734 -3.229 -23.344 1.00 95.06 436 ARG A O 1
ATOM 3261 N N . GLN A 1 437 ? 17.682 -1.297 -22.900 1.00 96.44 437 GLN A N 1
ATOM 3262 C CA . GLN A 1 437 ? 16.845 -1.840 -21.829 1.00 96.44 437 GLN A CA 1
ATOM 3263 C C . GLN A 1 437 ? 15.477 -2.153 -22.418 1.00 96.44 437 GLN A C 1
ATOM 3265 O O . GLN A 1 437 ? 14.760 -1.239 -22.831 1.00 96.44 437 GLN A O 1
ATOM 3270 N N . VAL A 1 438 ? 15.140 -3.436 -22.504 1.00 96.88 438 VAL A N 1
ATOM 3271 C CA . VAL A 1 438 ? 13.924 -3.906 -23.168 1.00 96.88 438 VAL A CA 1
ATOM 3272 C C . VAL A 1 438 ? 12.973 -4.472 -22.134 1.00 96.88 438 VAL A C 1
ATOM 3274 O O . VAL A 1 438 ? 13.345 -5.310 -21.318 1.00 96.88 438 VAL A O 1
ATOM 3277 N N . TYR A 1 439 ? 11.736 -4.002 -22.183 1.00 97.81 439 TYR A N 1
ATOM 3278 C CA . TYR A 1 439 ? 10.656 -4.401 -21.301 1.00 97.81 439 TYR A CA 1
ATOM 3279 C C . TYR A 1 439 ? 9.580 -5.160 -22.069 1.00 97.81 439 TYR A C 1
ATOM 3281 O O . TYR A 1 439 ? 9.249 -4.810 -23.202 1.00 97.81 439 TYR A O 1
ATOM 3289 N N . ARG A 1 440 ? 8.978 -6.167 -21.439 1.00 97.81 440 ARG A N 1
ATOM 3290 C CA . ARG A 1 440 ? 7.830 -6.894 -21.980 1.00 97.81 440 ARG A CA 1
ATOM 3291 C C . ARG A 1 440 ? 6.843 -7.238 -20.874 1.00 97.81 440 ARG A C 1
ATOM 3293 O O . ARG A 1 440 ? 7.226 -7.500 -19.738 1.00 97.81 440 ARG A O 1
ATOM 3300 N N . GLN A 1 441 ? 5.566 -7.258 -21.231 1.00 97.81 441 GLN A N 1
ATOM 3301 C CA . GLN A 1 441 ? 4.470 -7.537 -20.309 1.00 97.81 441 GLN A CA 1
ATOM 3302 C C . GLN A 1 441 ? 3.662 -8.742 -20.800 1.00 97.81 441 GLN A C 1
ATOM 3304 O O . GLN A 1 441 ? 3.367 -8.840 -21.992 1.00 97.81 441 GLN A O 1
ATOM 3309 N N . TRP A 1 442 ? 3.278 -9.631 -19.887 1.00 97.88 442 TRP A N 1
ATOM 3310 C CA . TRP A 1 442 ? 2.303 -10.699 -20.122 1.00 97.88 442 TRP A CA 1
ATOM 3311 C C . TRP A 1 442 ? 1.023 -10.427 -19.340 1.00 97.88 442 TRP A C 1
ATOM 3313 O O . TRP A 1 442 ? 1.066 -9.883 -18.236 1.00 97.88 442 TRP A O 1
ATOM 3323 N N . ARG A 1 443 ? -0.114 -10.821 -19.912 1.00 95.31 443 ARG A N 1
ATOM 3324 C CA . ARG A 1 443 ? -1.442 -10.691 -19.301 1.00 95.31 443 ARG A CA 1
ATOM 3325 C C . ARG A 1 443 ? -2.117 -12.048 -19.226 1.00 95.31 443 ARG A C 1
ATOM 3327 O O . ARG A 1 443 ? -2.263 -12.700 -20.263 1.00 95.31 443 ARG A O 1
ATOM 3334 N N . ALA A 1 444 ? -2.584 -12.422 -18.037 1.00 92.94 444 ALA A N 1
ATOM 3335 C CA . ALA A 1 444 ? -3.256 -13.698 -17.820 1.00 92.94 444 ALA A CA 1
ATOM 3336 C C . ALA A 1 444 ? -4.544 -13.841 -18.633 1.00 92.94 444 ALA A C 1
ATOM 3338 O O . ALA A 1 444 ? -4.708 -14.836 -19.335 1.00 92.94 444 ALA A O 1
ATOM 3339 N N . TRP A 1 445 ? -5.407 -12.821 -18.635 1.00 91.31 445 TRP A N 1
ATOM 3340 C CA . TRP A 1 445 ? -6.724 -12.894 -19.281 1.00 91.31 445 TRP A CA 1
ATOM 3341 C C . TRP A 1 445 ? -6.676 -13.039 -20.809 1.00 91.31 445 TRP A C 1
ATOM 3343 O O . TRP A 1 445 ? -7.610 -13.561 -21.409 1.00 91.31 445 TRP A O 1
ATOM 3353 N N . THR A 1 446 ? -5.599 -12.589 -21.460 1.00 93.50 446 THR A N 1
ATOM 3354 C CA . THR A 1 446 ? -5.360 -12.849 -22.891 1.00 93.50 446 THR A CA 1
ATOM 3355 C C . THR A 1 446 ? -4.381 -13.992 -23.126 1.00 93.50 446 THR A C 1
ATOM 3357 O O . THR A 1 446 ? -4.196 -14.392 -24.271 1.00 93.50 446 THR A O 1
ATOM 3360 N N . ASN A 1 447 ? -3.715 -14.478 -22.075 1.00 93.69 447 ASN A N 1
ATOM 3361 C CA . ASN A 1 447 ? -2.583 -15.400 -22.129 1.00 93.69 447 ASN A CA 1
ATOM 3362 C C . ASN A 1 447 ? -1.560 -15.022 -23.220 1.00 93.69 447 ASN A C 1
ATOM 3364 O O . ASN A 1 447 ? -1.108 -15.854 -24.006 1.00 93.69 447 ASN A O 1
ATOM 3368 N N . GLN A 1 448 ? -1.232 -13.732 -23.309 1.00 95.44 448 GLN A N 1
ATOM 3369 C CA . GLN A 1 448 ? -0.405 -13.186 -24.385 1.00 95.44 448 GLN A CA 1
ATOM 3370 C C . GLN A 1 448 ? 0.676 -12.271 -23.829 1.00 95.44 448 GLN A C 1
ATOM 3372 O O . GLN A 1 448 ? 0.429 -11.433 -22.960 1.00 95.44 448 GLN A O 1
ATOM 3377 N N . TRP A 1 449 ? 1.874 -12.422 -24.389 1.00 97.06 449 TRP A N 1
ATOM 3378 C CA . TRP A 1 449 ? 2.956 -11.461 -24.248 1.00 97.06 449 TRP A CA 1
ATOM 3379 C C . TRP A 1 449 ? 2.745 -10.311 -25.228 1.00 97.06 449 TRP A C 1
ATOM 3381 O O . TRP A 1 449 ? 2.734 -10.524 -26.442 1.00 97.06 449 TRP A O 1
ATOM 3391 N N . LEU A 1 450 ? 2.641 -9.092 -24.711 1.00 96.44 450 LEU A N 1
ATOM 3392 C CA . LEU A 1 450 ? 2.566 -7.877 -25.519 1.00 96.44 450 LEU A CA 1
ATOM 3393 C C . LEU A 1 450 ? 3.879 -7.640 -26.276 1.00 96.44 450 LEU A C 1
ATOM 3395 O O . LEU A 1 450 ? 4.891 -8.299 -26.019 1.00 96.44 450 LEU A O 1
ATOM 3399 N N . ALA A 1 451 ? 3.867 -6.705 -27.224 1.00 95.56 451 ALA A N 1
ATOM 3400 C CA . ALA A 1 451 ? 5.079 -6.314 -27.936 1.00 95.56 451 ALA A CA 1
ATOM 3401 C C . ALA A 1 451 ? 6.147 -5.792 -26.947 1.00 95.56 451 ALA A C 1
ATOM 3403 O O . ALA A 1 451 ? 5.795 -5.100 -25.986 1.00 95.56 451 ALA A O 1
ATOM 3404 N N . PRO A 1 452 ? 7.434 -6.136 -27.142 1.00 95.94 452 PRO A N 1
ATOM 3405 C CA . PRO A 1 452 ? 8.511 -5.583 -26.333 1.00 95.94 452 PRO A CA 1
ATOM 3406 C C . PRO A 1 452 ? 8.672 -4.080 -26.594 1.00 95.94 452 PRO A C 1
ATOM 3408 O O . PRO A 1 452 ? 8.449 -3.600 -27.705 1.00 95.94 452 PRO A O 1
ATOM 3411 N N . VAL A 1 453 ? 9.099 -3.347 -25.570 1.00 95.62 453 VAL A N 1
ATOM 3412 C CA . VAL A 1 453 ? 9.313 -1.899 -25.594 1.00 95.62 453 VAL A CA 1
ATOM 3413 C C . VAL A 1 453 ? 10.755 -1.600 -25.228 1.00 95.62 453 VAL A C 1
ATOM 3415 O O . VAL A 1 453 ? 11.244 -2.065 -24.201 1.00 95.62 453 VAL A O 1
ATOM 3418 N N . VAL A 1 454 ? 11.424 -0.779 -26.033 1.00 95.69 454 VAL A N 1
ATOM 3419 C CA . VAL A 1 454 ? 12.750 -0.248 -25.700 1.00 95.69 454 VAL A CA 1
ATOM 3420 C C . VAL A 1 454 ? 12.572 0.958 -24.779 1.00 95.69 454 VAL A C 1
ATOM 3422 O O . VAL A 1 454 ? 12.001 1.973 -25.172 1.00 95.69 454 VAL A O 1
ATOM 3425 N N . LEU A 1 455 ? 13.036 0.840 -23.537 1.00 95.62 455 LEU A N 1
ATOM 3426 C CA . LEU A 1 455 ? 12.927 1.884 -22.516 1.00 95.62 455 LEU A CA 1
ATOM 3427 C C . LEU A 1 455 ? 14.166 2.773 -22.435 1.00 95.62 455 LEU A C 1
ATOM 3429 O O . LEU A 1 455 ? 14.072 3.896 -21.943 1.00 95.62 455 LEU A O 1
ATOM 3433 N N . ASN A 1 456 ? 15.308 2.285 -22.907 1.00 95.50 456 ASN A N 1
ATOM 3434 C CA . ASN A 1 456 ? 16.530 3.061 -23.064 1.00 95.50 456 ASN A CA 1
ATOM 3435 C C . ASN A 1 456 ? 17.376 2.454 -24.182 1.00 95.50 456 ASN A C 1
ATOM 3437 O O . ASN A 1 456 ? 17.388 1.232 -24.327 1.00 95.50 456 ASN A O 1
ATOM 3441 N N . GLU A 1 457 ? 18.102 3.287 -24.922 1.00 94.25 457 GLU A N 1
ATOM 3442 C CA . GLU A 1 457 ? 19.054 2.867 -25.950 1.00 94.25 457 GLU A CA 1
ATOM 3443 C C . GLU A 1 457 ? 20.282 3.776 -25.899 1.00 94.25 457 GLU A C 1
ATOM 3445 O O . GLU A 1 457 ? 20.159 4.992 -26.040 1.00 94.25 457 GLU A O 1
ATOM 3450 N N . ASN A 1 458 ? 21.464 3.195 -25.686 1.00 91.94 458 ASN A N 1
ATOM 3451 C CA . ASN A 1 458 ? 22.718 3.943 -25.668 1.00 91.94 458 ASN A CA 1
ATOM 3452 C C . ASN A 1 458 ? 23.849 3.141 -26.335 1.00 91.94 458 ASN A C 1
ATOM 3454 O O . ASN A 1 458 ? 23.944 1.926 -26.176 1.00 91.94 458 ASN A O 1
ATOM 3458 N N . ALA A 1 459 ? 24.717 3.831 -27.079 1.00 90.56 459 ALA A N 1
ATOM 3459 C CA . ALA A 1 459 ? 25.966 3.284 -27.612 1.00 90.56 459 ALA A CA 1
ATOM 3460 C C . ALA A 1 459 ? 26.998 2.972 -26.509 1.00 90.56 459 ALA A C 1
ATOM 3462 O O . ALA A 1 459 ? 27.893 2.148 -26.680 1.00 90.56 459 ALA A O 1
ATOM 3463 N N . ASN A 1 460 ? 26.874 3.617 -25.354 1.00 89.00 460 ASN A N 1
ATOM 3464 C CA . ASN A 1 460 ? 27.641 3.268 -24.175 1.00 89.00 460 ASN A CA 1
ATOM 3465 C C . ASN A 1 460 ? 26.985 2.117 -23.410 1.00 89.00 460 ASN A C 1
ATOM 3467 O O . ASN A 1 460 ? 25.780 1.881 -23.506 1.00 89.00 460 ASN A O 1
ATOM 3471 N N . PHE A 1 461 ? 27.789 1.438 -22.592 1.00 89.31 461 PHE A N 1
ATOM 3472 C CA . PHE A 1 461 ? 27.324 0.333 -21.765 1.00 89.31 461 PHE A CA 1
ATOM 3473 C C . PHE A 1 461 ? 26.115 0.745 -20.911 1.00 89.31 461 PHE A C 1
ATOM 3475 O O . PHE A 1 461 ? 26.220 1.634 -20.066 1.00 89.31 461 PHE A O 1
ATOM 3482 N N . SER A 1 462 ? 24.986 0.062 -21.097 1.00 90.88 462 SER A N 1
ATOM 3483 C CA . SER A 1 462 ? 23.824 0.128 -20.213 1.00 90.88 462 SER A CA 1
ATOM 3484 C C . SER A 1 462 ? 23.486 -1.286 -19.760 1.00 90.88 462 SER A C 1
ATOM 3486 O O . SER A 1 462 ? 23.403 -2.185 -20.594 1.00 90.88 462 SER A O 1
ATOM 3488 N N . GLY A 1 463 ? 23.321 -1.510 -18.457 1.00 90.94 463 GLY A N 1
ATOM 3489 C CA . GLY A 1 463 ? 23.157 -2.869 -17.942 1.00 90.94 463 GLY A CA 1
ATOM 3490 C C . GLY A 1 463 ? 22.646 -2.968 -16.511 1.00 90.94 463 GLY A C 1
ATOM 3491 O O . GLY A 1 463 ? 22.339 -1.962 -15.873 1.00 90.94 463 GLY A O 1
ATOM 3492 N N . ALA A 1 464 ? 22.554 -4.225 -16.061 1.00 91.44 464 ALA A N 1
ATOM 3493 C CA . ALA A 1 464 ? 22.014 -4.669 -14.774 1.00 91.44 464 ALA A CA 1
ATOM 3494 C C . ALA A 1 464 ? 20.682 -4.000 -14.406 1.00 91.44 464 ALA A C 1
ATOM 3496 O O . ALA A 1 464 ? 20.620 -3.265 -13.419 1.00 91.44 464 ALA A O 1
ATOM 3497 N N . PRO A 1 465 ? 19.615 -4.227 -15.195 1.00 96.75 465 PRO A N 1
ATOM 3498 C CA . PRO A 1 465 ? 18.319 -3.714 -14.822 1.00 96.75 465 PRO A CA 1
ATOM 3499 C C . PRO A 1 465 ? 17.855 -4.361 -13.511 1.00 96.75 465 PRO A C 1
ATOM 3501 O O . PRO A 1 465 ? 18.064 -5.557 -13.293 1.00 96.75 465 PRO A O 1
ATOM 3504 N N . ALA A 1 466 ? 17.180 -3.587 -12.668 1.00 97.38 466 ALA A N 1
ATOM 3505 C CA . ALA A 1 466 ? 16.339 -4.102 -11.594 1.00 97.38 466 ALA A CA 1
ATOM 3506 C C . ALA A 1 466 ? 14.889 -3.674 -11.832 1.00 97.38 466 ALA A C 1
ATOM 3508 O O . ALA A 1 466 ? 14.619 -2.643 -12.453 1.00 97.38 466 ALA A O 1
ATOM 3509 N N . LEU A 1 467 ? 13.962 -4.499 -11.360 1.00 97.88 467 LEU A N 1
ATOM 3510 C CA . LEU A 1 467 ? 12.527 -4.356 -11.557 1.00 97.88 467 LEU A CA 1
ATOM 3511 C C . LEU A 1 467 ? 11.847 -4.596 -10.217 1.00 97.88 467 LEU A C 1
ATOM 3513 O O . LEU A 1 467 ? 12.112 -5.608 -9.575 1.00 97.88 467 LEU A O 1
ATOM 3517 N N . ALA A 1 468 ? 10.960 -3.689 -9.832 1.00 97.75 468 ALA A N 1
ATOM 3518 C CA . ALA A 1 468 ? 10.121 -3.850 -8.657 1.00 97.75 468 ALA A CA 1
ATOM 3519 C C . ALA A 1 468 ? 8.708 -3.359 -8.953 1.00 97.75 468 ALA A C 1
ATOM 3521 O O . ALA A 1 468 ? 8.484 -2.564 -9.872 1.00 97.75 468 ALA A O 1
ATOM 3522 N N . ILE A 1 469 ? 7.755 -3.840 -8.164 1.00 96.94 469 ILE A N 1
ATOM 3523 C CA . ILE A 1 469 ? 6.347 -3.497 -8.312 1.00 96.94 469 ILE A CA 1
ATOM 3524 C C . ILE A 1 469 ? 5.788 -3.133 -6.942 1.00 96.94 469 ILE A C 1
ATOM 3526 O O . ILE A 1 469 ? 5.981 -3.869 -5.980 1.00 96.94 469 ILE A O 1
ATOM 3530 N N . ALA A 1 470 ? 5.092 -2.003 -6.867 1.00 95.44 470 ALA A N 1
ATOM 3531 C CA . ALA A 1 470 ? 4.352 -1.600 -5.682 1.00 95.44 470 ALA A CA 1
ATOM 3532 C C . ALA A 1 470 ? 2.976 -2.278 -5.626 1.00 95.44 470 ALA A C 1
ATOM 3534 O O . ALA A 1 470 ? 2.364 -2.533 -6.666 1.00 95.44 470 ALA A O 1
ATOM 3535 N N . LEU A 1 471 ? 2.423 -2.453 -4.422 1.00 90.06 471 LEU A N 1
ATOM 3536 C CA . LEU A 1 471 ? 1.059 -2.974 -4.226 1.00 90.06 471 LEU A CA 1
ATOM 3537 C C . LEU A 1 471 ? -0.015 -2.143 -4.952 1.00 90.06 471 LEU A C 1
ATOM 3539 O O . LEU A 1 471 ? -1.046 -2.672 -5.354 1.00 90.06 471 LEU A O 1
ATOM 3543 N N . THR A 1 472 ? 0.247 -0.854 -5.184 1.00 90.62 472 THR A N 1
ATOM 3544 C CA . THR A 1 472 ? -0.626 0.060 -5.944 1.00 90.62 472 THR A CA 1
ATOM 3545 C C . THR A 1 472 ? -0.552 -0.118 -7.466 1.00 90.62 472 THR A C 1
ATOM 3547 O O . THR A 1 472 ? -1.212 0.610 -8.206 1.00 90.62 472 THR A O 1
ATOM 3550 N N . GLY A 1 473 ? 0.260 -1.057 -7.964 1.00 93.94 473 GLY A N 1
ATOM 3551 C CA . GLY A 1 473 ? 0.451 -1.290 -9.396 1.00 93.94 473 GLY A CA 1
ATOM 3552 C C . GLY A 1 473 ? 1.445 -0.332 -10.061 1.00 93.94 473 GLY A C 1
ATOM 3553 O O . GLY A 1 473 ? 1.430 -0.179 -11.282 1.00 93.94 473 GLY A O 1
ATOM 3554 N N . ARG A 1 474 ? 2.324 0.335 -9.302 1.00 96.12 474 ARG A N 1
ATOM 3555 C CA . ARG A 1 474 ? 3.475 1.048 -9.886 1.00 96.12 474 ARG A CA 1
ATOM 3556 C C . ARG A 1 474 ? 4.550 0.038 -10.264 1.00 96.12 474 ARG A C 1
ATOM 3558 O O . ARG A 1 474 ? 4.962 -0.753 -9.426 1.00 96.12 474 ARG A O 1
ATOM 3565 N N . VAL A 1 475 ? 5.019 0.088 -11.503 1.00 97.88 475 VAL A N 1
ATOM 3566 C CA . VAL A 1 475 ? 6.130 -0.721 -12.011 1.00 97.88 475 VAL A CA 1
ATOM 3567 C C . VAL A 1 475 ? 7.339 0.191 -12.137 1.00 97.88 475 VAL A C 1
ATOM 3569 O O . VAL A 1 475 ? 7.346 1.098 -12.969 1.00 97.88 475 VAL A O 1
ATOM 3572 N N . GLY A 1 476 ? 8.347 -0.025 -11.301 1.00 97.88 476 GLY A N 1
ATOM 3573 C CA . GLY A 1 476 ? 9.587 0.744 -11.308 1.00 97.88 476 GLY A CA 1
ATOM 3574 C C . GLY A 1 476 ? 10.722 -0.066 -11.915 1.00 97.88 476 GLY A C 1
ATOM 3575 O O . GLY A 1 476 ? 10.836 -1.270 -11.678 1.00 97.88 476 GLY A O 1
ATOM 3576 N N . ILE A 1 477 ? 11.575 0.604 -12.683 1.00 98.06 477 ILE A N 1
ATOM 3577 C CA . ILE A 1 477 ? 12.806 0.024 -13.207 1.00 98.06 477 ILE A CA 1
ATOM 3578 C C . ILE A 1 477 ? 13.993 0.917 -12.891 1.00 98.06 477 ILE A C 1
ATOM 3580 O O . ILE A 1 477 ? 13.909 2.146 -12.921 1.00 98.06 477 ILE A O 1
ATOM 3584 N N . THR A 1 478 ? 15.128 0.283 -12.657 1.00 97.94 478 THR A N 1
ATOM 3585 C CA . THR A 1 478 ? 16.424 0.949 -12.583 1.00 97.94 478 THR A CA 1
ATOM 3586 C C . THR A 1 478 ? 17.412 0.223 -13.476 1.00 97.94 478 THR A C 1
ATOM 3588 O O . THR A 1 478 ? 17.249 -0.960 -13.745 1.00 97.94 478 THR A O 1
ATOM 3591 N N . PHE A 1 479 ? 18.399 0.944 -13.981 1.00 97.06 479 PHE A N 1
ATOM 3592 C CA . PHE A 1 479 ? 19.527 0.420 -14.741 1.00 97.06 479 PHE A CA 1
ATOM 3593 C C . PHE A 1 479 ? 20.676 1.409 -14.591 1.00 97.06 479 PHE A C 1
ATOM 3595 O O . PHE A 1 479 ? 20.440 2.577 -14.271 1.00 97.06 479 PHE A O 1
ATOM 3602 N N . TYR A 1 480 ? 21.911 0.987 -14.849 1.00 95.50 480 TYR A N 1
ATOM 3603 C CA . TYR A 1 480 ? 23.008 1.942 -14.958 1.00 95.50 480 TYR A CA 1
ATOM 3604 C C . TYR A 1 480 ? 23.407 2.181 -16.409 1.00 95.50 480 TYR A C 1
ATOM 3606 O O . TYR A 1 480 ? 23.157 1.372 -17.307 1.00 95.50 480 TYR A O 1
ATOM 3614 N N . GLU A 1 481 ? 24.014 3.335 -16.636 1.00 95.06 481 GLU A N 1
ATOM 3615 C CA . GLU A 1 481 ? 24.477 3.799 -17.934 1.00 95.06 481 GLU A CA 1
ATOM 3616 C C . GLU A 1 481 ? 25.876 4.389 -17.778 1.00 95.06 481 GLU A C 1
ATOM 3618 O O . GLU A 1 481 ? 26.090 5.271 -16.949 1.00 95.06 481 GLU A O 1
ATOM 3623 N N . SER A 1 482 ? 26.834 3.910 -18.564 1.00 92.88 482 SER A N 1
ATOM 3624 C CA . SER A 1 482 ? 28.169 4.493 -18.631 1.00 92.88 482 SER A CA 1
ATOM 3625 C C . SER A 1 482 ? 28.145 5.708 -19.555 1.00 92.88 482 SER A C 1
ATOM 3627 O O . SER A 1 482 ? 27.702 5.626 -20.691 1.00 92.88 482 SER A O 1
ATOM 3629 N N . VAL A 1 483 ? 28.616 6.859 -19.096 1.00 88.88 483 VAL A N 1
ATOM 3630 C CA . VAL A 1 483 ? 28.814 8.054 -19.917 1.00 88.88 483 VAL A CA 1
ATOM 3631 C C . VAL A 1 483 ? 30.199 8.590 -19.586 1.00 88.88 483 VAL A C 1
ATOM 3633 O O . VAL A 1 483 ? 30.432 9.039 -18.466 1.00 88.88 483 VAL A O 1
ATOM 3636 N N . ASN A 1 484 ? 31.131 8.534 -20.541 1.00 86.75 484 ASN A N 1
ATOM 3637 C CA . ASN A 1 484 ? 32.521 8.979 -20.354 1.00 86.75 484 ASN A CA 1
ATOM 3638 C C . ASN A 1 484 ? 33.204 8.326 -19.133 1.00 86.75 484 ASN A C 1
ATOM 3640 O O . ASN A 1 484 ? 33.747 9.023 -18.282 1.00 86.75 484 ASN A O 1
ATOM 3644 N N . ALA A 1 485 ? 33.118 6.996 -19.015 1.00 84.81 485 ALA A N 1
ATOM 3645 C CA . ALA A 1 485 ? 33.590 6.198 -17.872 1.00 84.81 485 ALA A CA 1
ATOM 3646 C C . ALA A 1 485 ? 32.847 6.410 -16.532 1.00 84.81 485 ALA A C 1
ATOM 3648 O O . ALA A 1 485 ? 33.031 5.613 -15.612 1.00 84.81 485 ALA A O 1
ATOM 3649 N N . ASN A 1 486 ? 31.939 7.384 -16.427 1.00 90.12 486 ASN A N 1
ATOM 3650 C CA . ASN A 1 486 ? 31.081 7.548 -15.254 1.00 90.12 486 ASN A CA 1
ATOM 3651 C C . ASN A 1 486 ? 29.813 6.714 -15.409 1.00 90.12 486 ASN A C 1
ATOM 3653 O O . ASN A 1 486 ? 29.056 6.904 -16.356 1.00 90.12 486 ASN A O 1
ATOM 3657 N N . CYS A 1 487 ? 29.555 5.800 -14.479 1.00 93.62 487 CYS A N 1
ATOM 3658 C CA . CYS A 1 487 ? 28.293 5.064 -14.456 1.00 93.62 487 CYS A CA 1
ATOM 3659 C C . CYS A 1 487 ? 27.243 5.885 -13.715 1.00 93.62 487 CYS A C 1
ATOM 3661 O O . CYS A 1 487 ? 27.542 6.408 -12.655 1.00 93.62 487 CYS A O 1
ATOM 3663 N N . ARG A 1 488 ? 26.041 6.032 -14.264 1.00 95.31 488 ARG A N 1
ATOM 3664 C CA . ARG A 1 488 ? 24.925 6.740 -13.629 1.00 95.31 488 ARG A CA 1
ATOM 3665 C C . ARG A 1 488 ? 23.785 5.777 -13.410 1.00 95.31 488 ARG A C 1
ATOM 3667 O O . ARG A 1 488 ? 23.429 5.054 -14.340 1.00 95.31 488 ARG A O 1
ATOM 3674 N N . VAL A 1 489 ? 23.175 5.819 -12.232 1.00 96.94 489 VAL A N 1
ATOM 3675 C CA . VAL A 1 489 ? 21.957 5.050 -11.969 1.00 96.94 489 VAL A CA 1
ATOM 3676 C C . VAL A 1 489 ? 20.763 5.826 -12.503 1.00 96.94 489 VAL A C 1
ATOM 3678 O O . VAL A 1 489 ? 20.547 6.993 -12.162 1.00 96.94 489 VAL A O 1
ATOM 3681 N N . ARG A 1 490 ? 20.004 5.169 -13.372 1.00 97.38 490 ARG A N 1
ATOM 3682 C CA . ARG A 1 490 ? 18.800 5.684 -14.011 1.00 97.38 490 ARG A CA 1
ATOM 3683 C C . ARG A 1 490 ? 17.564 5.024 -13.419 1.00 97.38 490 ARG A C 1
ATOM 3685 O O . ARG A 1 490 ? 17.627 3.884 -12.953 1.00 97.38 490 ARG A O 1
ATOM 3692 N N . TYR A 1 491 ? 16.447 5.739 -13.473 1.00 98.00 491 TYR A N 1
ATOM 3693 C CA . TYR A 1 491 ? 15.145 5.260 -13.023 1.00 98.00 491 TYR A CA 1
ATOM 3694 C C . TYR A 1 491 ? 14.039 5.653 -14.007 1.00 98.00 491 TYR A C 1
ATOM 3696 O O . TYR A 1 491 ? 14.064 6.749 -14.574 1.00 98.00 491 TYR A O 1
ATOM 3704 N N . ARG A 1 492 ? 13.072 4.753 -14.211 1.00 97.56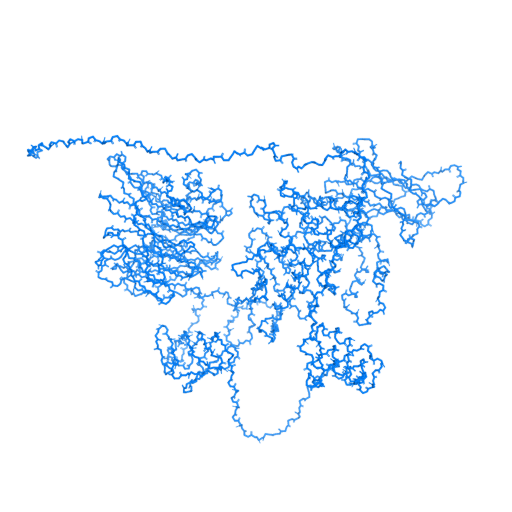 492 ARG A N 1
ATOM 3705 C CA . ARG A 1 492 ? 11.792 5.028 -14.883 1.00 97.56 492 ARG A CA 1
ATOM 3706 C C . ARG A 1 492 ? 10.681 4.280 -14.161 1.00 97.56 492 ARG A C 1
ATOM 3708 O O . ARG A 1 492 ? 10.918 3.222 -13.582 1.00 97.56 492 ARG A O 1
ATOM 3715 N N . GLU A 1 493 ? 9.458 4.771 -14.275 1.00 97.50 493 GLU A N 1
ATOM 3716 C CA . GLU A 1 493 ? 8.287 4.084 -13.738 1.00 97.50 493 GLU A CA 1
ATOM 3717 C C . GLU A 1 493 ? 7.079 4.173 -14.664 1.00 97.50 493 GLU A C 1
ATOM 3719 O O . GLU A 1 493 ? 6.947 5.113 -15.444 1.00 97.50 493 GLU A O 1
ATOM 3724 N N . CYS A 1 494 ? 6.189 3.195 -14.550 1.00 97.62 494 CYS A N 1
ATOM 3725 C CA . CYS A 1 494 ? 4.876 3.176 -15.176 1.00 97.62 494 CYS A CA 1
ATOM 3726 C C . CYS A 1 494 ? 3.828 2.869 -14.101 1.00 97.62 494 CYS A C 1
ATOM 3728 O O . CYS A 1 494 ? 3.963 1.906 -13.350 1.00 97.62 494 CYS A O 1
ATOM 3730 N N . ASN A 1 495 ? 2.778 3.684 -14.007 1.00 95.94 495 ASN A N 1
ATOM 3731 C CA . ASN A 1 495 ? 1.677 3.456 -13.072 1.00 95.94 495 ASN A CA 1
ATOM 3732 C C . ASN A 1 495 ? 0.549 2.711 -13.798 1.00 95.94 495 ASN A C 1
ATOM 3734 O O . ASN A 1 495 ? -0.074 3.277 -14.694 1.00 95.94 495 ASN A O 1
ATOM 3738 N N . LEU A 1 496 ? 0.271 1.456 -13.420 1.00 92.56 496 LEU A N 1
ATOM 3739 C CA . LEU A 1 496 ? -0.755 0.640 -14.080 1.00 92.56 496 LEU A CA 1
ATOM 3740 C C . LEU A 1 496 ? -2.146 1.275 -14.018 1.00 92.56 496 LEU A C 1
ATOM 3742 O O . LEU A 1 496 ? -2.911 1.098 -14.961 1.00 92.56 496 LEU A O 1
ATOM 3746 N N . VAL A 1 497 ? -2.461 2.062 -12.984 1.00 90.25 497 VAL A N 1
ATOM 3747 C CA . VAL A 1 497 ? -3.752 2.754 -12.873 1.00 90.25 497 VAL A CA 1
ATOM 3748 C C . VAL A 1 497 ? -3.919 3.780 -13.988 1.00 90.25 497 VAL A C 1
ATOM 3750 O O . VAL A 1 497 ? -4.866 3.697 -14.770 1.00 90.25 497 VAL A O 1
ATOM 3753 N N . SER A 1 498 ? -2.975 4.715 -14.120 1.00 90.06 498 SER A N 1
ATOM 3754 C CA . SER A 1 498 ? -3.028 5.725 -15.187 1.00 90.06 498 SER A CA 1
ATOM 3755 C C . SER A 1 498 ? -2.776 5.120 -16.570 1.00 90.06 498 SER A C 1
ATOM 3757 O O . SER A 1 498 ? -3.276 5.620 -17.577 1.00 90.06 498 SER A O 1
ATOM 3759 N N . ALA A 1 499 ? -2.053 4.004 -16.619 1.00 86.81 499 ALA A N 1
ATOM 3760 C CA . ALA A 1 499 ? -1.769 3.253 -17.824 1.00 86.81 499 ALA A CA 1
ATOM 3761 C C . ALA A 1 499 ? -2.846 2.202 -18.155 1.00 86.81 499 ALA A C 1
ATOM 3763 O O . ALA A 1 499 ? -2.614 1.380 -19.038 1.00 86.81 499 ALA A O 1
ATOM 3764 N N . ASN A 1 500 ? -4.009 2.181 -17.493 1.00 91.75 500 ASN A N 1
ATOM 3765 C CA . ASN A 1 500 ? -5.088 1.211 -17.748 1.00 91.75 500 ASN A CA 1
ATOM 3766 C C . ASN A 1 500 ? -4.580 -0.249 -17.874 1.00 91.75 500 ASN A C 1
ATOM 3768 O O . ASN A 1 500 ? -4.842 -0.943 -18.862 1.00 91.75 500 ASN A O 1
ATOM 3772 N N . GLY A 1 501 ? -3.738 -0.670 -16.929 1.00 91.12 501 GLY A N 1
ATOM 3773 C CA . GLY A 1 501 ? -3.121 -1.995 -16.876 1.00 91.12 501 GLY A CA 1
ATOM 3774 C C . GLY A 1 501 ? -2.085 -2.287 -17.965 1.00 91.12 501 GLY A C 1
ATOM 3775 O O . GLY A 1 501 ? -1.761 -3.454 -18.190 1.00 91.12 501 GLY A O 1
ATOM 3776 N N . ASN A 1 502 ? -1.583 -1.283 -18.688 1.00 93.50 502 ASN A N 1
ATOM 3777 C CA . ASN A 1 502 ? -0.720 -1.489 -19.847 1.00 93.50 502 ASN A CA 1
ATOM 3778 C C . ASN A 1 502 ? 0.538 -0.617 -19.828 1.00 93.50 502 ASN A C 1
ATOM 3780 O O . ASN A 1 502 ? 0.476 0.552 -20.196 1.00 93.50 502 ASN A O 1
ATOM 3784 N N . CYS A 1 503 ? 1.683 -1.227 -19.529 1.00 95.94 503 CYS A N 1
ATOM 3785 C CA . CYS A 1 503 ? 2.997 -0.586 -19.587 1.00 95.94 503 CYS A CA 1
ATOM 3786 C C . CYS A 1 503 ? 3.796 -0.981 -20.845 1.00 95.94 503 CYS A C 1
ATOM 3788 O O . CYS A 1 503 ? 4.988 -0.692 -20.936 1.00 95.94 503 CYS A O 1
ATOM 3790 N N . SER A 1 504 ? 3.166 -1.614 -21.844 1.00 93.12 504 SER A N 1
ATOM 3791 C CA . SER A 1 504 ? 3.798 -1.974 -23.124 1.00 93.12 504 SER A CA 1
ATOM 3792 C C . SER A 1 504 ? 3.879 -0.815 -24.128 1.00 93.12 504 SER A C 1
ATOM 3794 O O . SER A 1 504 ? 3.953 -1.041 -25.333 1.00 93.12 504 SER A O 1
ATOM 3796 N N . ASP A 1 505 ? 3.845 0.424 -23.656 1.00 93.00 505 ASP A N 1
ATOM 3797 C CA . ASP A 1 505 ? 3.956 1.628 -24.472 1.00 93.00 505 ASP A CA 1
ATOM 3798 C C . ASP A 1 505 ? 4.958 2.566 -23.795 1.00 93.00 505 ASP A C 1
ATOM 3800 O O . ASP A 1 505 ? 4.757 2.966 -22.647 1.00 93.00 505 ASP A O 1
ATOM 3804 N N . ALA A 1 506 ? 6.044 2.903 -24.498 1.00 93.31 506 ALA A N 1
ATOM 3805 C CA . ALA A 1 506 ? 7.134 3.727 -23.973 1.00 93.31 506 ALA A CA 1
ATOM 3806 C C . ALA A 1 506 ? 6.667 5.110 -23.490 1.00 93.31 506 ALA A C 1
ATOM 3808 O O . ALA A 1 506 ? 7.309 5.684 -22.609 1.00 93.31 506 ALA A O 1
ATOM 3809 N N . THR A 1 507 ? 5.561 5.630 -24.038 1.00 94.25 507 THR A N 1
ATOM 3810 C CA . THR A 1 507 ? 4.991 6.938 -23.666 1.00 94.25 507 THR A CA 1
ATOM 3811 C C . THR A 1 507 ? 4.310 6.932 -22.297 1.00 94.25 507 THR A C 1
ATOM 3813 O O . THR A 1 507 ? 4.075 7.988 -21.718 1.00 94.25 507 THR A O 1
ATOM 3816 N N . ARG A 1 508 ? 4.018 5.743 -21.755 1.00 95.44 508 ARG A N 1
ATOM 3817 C CA . ARG A 1 508 ? 3.395 5.558 -20.434 1.00 95.44 508 ARG A CA 1
ATOM 3818 C C . ARG A 1 508 ? 4.406 5.456 -19.301 1.00 95.44 508 ARG A C 1
ATOM 3820 O O . ARG A 1 508 ? 4.019 5.415 -18.137 1.00 95.44 508 ARG A O 1
ATOM 3827 N N . TRP A 1 509 ? 5.686 5.401 -19.648 1.00 97.25 509 TRP A N 1
ATOM 3828 C CA . TRP A 1 509 ? 6.783 5.446 -18.699 1.00 97.25 509 TRP A CA 1
ATOM 3829 C C . TRP A 1 509 ? 7.214 6.890 -18.481 1.00 97.25 509 TRP A C 1
ATOM 3831 O O . TRP A 1 509 ? 7.317 7.659 -19.439 1.00 97.25 509 TRP A O 1
ATOM 3841 N N . THR A 1 510 ? 7.551 7.242 -17.244 1.00 96.38 510 THR A N 1
ATOM 3842 C CA . THR A 1 510 ? 8.167 8.536 -16.938 1.00 96.38 510 THR A CA 1
ATOM 3843 C C . THR A 1 510 ? 9.447 8.747 -17.745 1.00 96.38 510 THR A C 1
ATOM 3845 O O . THR A 1 510 ? 10.047 7.804 -18.277 1.00 96.38 510 THR A O 1
ATOM 3848 N N . ASN A 1 511 ? 9.883 10.000 -17.854 1.00 96.12 511 ASN A N 1
ATOM 3849 C CA . ASN A 1 511 ? 11.193 10.306 -18.418 1.00 96.12 511 ASN A CA 1
ATOM 3850 C C . ASN A 1 511 ? 12.305 9.627 -17.604 1.00 96.12 511 ASN A C 1
ATOM 3852 O O . ASN A 1 511 ? 12.129 9.324 -16.426 1.00 96.12 511 ASN A O 1
ATOM 3856 N N . VAL A 1 512 ? 13.455 9.389 -18.240 1.00 95.81 512 VAL A N 1
ATOM 3857 C CA . VAL A 1 512 ? 14.629 8.827 -17.562 1.00 95.81 512 VAL A CA 1
ATOM 3858 C C . VAL A 1 512 ? 15.134 9.815 -16.511 1.00 95.81 512 VAL A C 1
ATOM 3860 O O . VAL A 1 512 ? 15.645 10.885 -16.842 1.00 95.81 512 VAL A O 1
ATOM 3863 N N . GLU A 1 513 ? 15.021 9.437 -15.244 1.00 96.31 513 GLU A N 1
ATOM 3864 C CA . GLU A 1 513 ? 15.533 10.200 -14.108 1.00 96.31 513 GLU A CA 1
ATOM 3865 C C . GLU A 1 513 ? 16.955 9.740 -13.761 1.00 96.31 513 GLU A C 1
ATOM 3867 O O . GLU A 1 513 ? 17.284 8.559 -13.882 1.00 96.31 513 GLU A O 1
ATOM 3872 N N . THR A 1 514 ? 17.816 10.667 -13.332 1.00 96.38 514 THR A N 1
ATOM 3873 C CA . THR A 1 514 ? 19.146 10.336 -12.786 1.00 96.38 514 THR A CA 1
ATOM 3874 C C . THR A 1 514 ? 19.039 10.287 -11.273 1.00 96.38 514 THR A C 1
ATOM 3876 O O . THR A 1 514 ? 18.708 11.309 -10.679 1.00 96.38 514 THR A O 1
ATOM 3879 N N . VAL A 1 515 ? 19.334 9.140 -10.662 1.00 95.56 515 VAL A N 1
ATOM 3880 C CA . VAL A 1 515 ? 19.329 9.007 -9.195 1.00 95.56 515 VAL A CA 1
ATOM 3881 C C . VAL A 1 515 ? 20.719 9.268 -8.625 1.00 95.56 515 VAL A C 1
ATOM 3883 O O . VAL A 1 515 ? 20.874 10.072 -7.714 1.00 95.56 515 VAL A O 1
ATOM 3886 N N . ALA A 1 516 ? 21.742 8.665 -9.236 1.00 92.06 516 ALA A N 1
ATOM 3887 C CA . ALA A 1 516 ? 23.145 8.897 -8.906 1.00 92.06 516 ALA A CA 1
ATOM 3888 C C . ALA A 1 516 ? 23.851 9.570 -10.090 1.00 92.06 516 ALA A C 1
ATOM 3890 O O . ALA A 1 516 ? 23.886 9.027 -11.200 1.00 92.06 516 ALA A O 1
ATOM 3891 N N . SER A 1 517 ? 24.373 10.778 -9.864 1.00 84.19 517 SER A N 1
ATOM 3892 C CA . SER A 1 517 ? 25.099 11.563 -10.873 1.00 84.19 517 SER A CA 1
ATOM 3893 C C . SER A 1 517 ? 26.596 11.226 -10.934 1.00 84.19 517 SER A C 1
ATOM 3895 O O . SER A 1 517 ? 27.216 11.425 -11.985 1.00 84.19 517 SER A O 1
ATOM 3897 N N . SER A 1 518 ? 27.147 10.700 -9.837 1.00 84.12 518 SER A N 1
ATOM 3898 C CA . SER A 1 518 ? 28.475 10.089 -9.708 1.00 84.12 518 SER A CA 1
ATOM 3899 C C . SER A 1 518 ? 28.441 8.597 -10.069 1.00 84.12 518 SER A C 1
ATOM 3901 O O . SER A 1 518 ? 27.376 8.058 -10.365 1.00 84.12 518 SER A O 1
ATOM 3903 N N . PHE A 1 519 ? 29.612 7.945 -10.074 1.00 89.94 519 PHE A N 1
ATOM 3904 C CA . PHE A 1 519 ? 29.781 6.517 -10.367 1.00 89.94 519 PHE A CA 1
ATOM 3905 C C . PHE A 1 519 ? 28.812 5.660 -9.538 1.00 89.94 519 PHE A C 1
ATOM 3907 O O . PHE A 1 519 ? 29.027 5.459 -8.351 1.00 89.94 519 PHE A O 1
ATOM 3914 N N . GLY A 1 520 ? 27.760 5.161 -10.184 1.00 91.31 520 GLY A N 1
ATOM 3915 C CA . GLY A 1 520 ? 26.728 4.313 -9.610 1.00 91.31 520 GLY A CA 1
ATOM 3916 C C . GLY A 1 520 ? 26.497 3.070 -10.472 1.00 91.31 520 GLY A C 1
ATOM 3917 O O . GLY A 1 520 ? 26.196 3.181 -11.664 1.00 91.31 520 GLY A O 1
ATOM 3918 N N . GLN A 1 521 ? 26.663 1.885 -9.885 1.00 94.19 521 GLN A N 1
ATOM 3919 C CA . GLN A 1 521 ? 26.506 0.579 -10.542 1.00 94.19 521 GLN A CA 1
ATOM 3920 C C . GLN A 1 521 ? 25.689 -0.385 -9.674 1.00 94.19 521 GLN A C 1
ATOM 3922 O O . GLN A 1 521 ? 25.480 -0.135 -8.489 1.00 94.19 521 GLN A O 1
ATOM 3927 N N . ASN A 1 522 ? 25.274 -1.516 -10.258 1.00 93.50 522 ASN A N 1
ATOM 3928 C CA . ASN A 1 522 ? 24.645 -2.632 -9.537 1.00 93.50 522 ASN A CA 1
ATOM 3929 C C . ASN A 1 522 ? 23.462 -2.194 -8.657 1.00 93.50 522 ASN A C 1
ATOM 3931 O O . ASN A 1 522 ? 23.409 -2.541 -7.480 1.00 93.50 522 ASN A O 1
ATOM 3935 N N . SER A 1 523 ? 22.553 -1.384 -9.205 1.00 96.31 523 SER A N 1
ATOM 3936 C CA . SER A 1 523 ? 21.407 -0.897 -8.446 1.00 96.31 523 SER A CA 1
ATOM 3937 C C . SER A 1 523 ? 20.368 -1.993 -8.203 1.00 96.31 523 SER A C 1
ATOM 3939 O O . SER A 1 523 ? 20.157 -2.875 -9.037 1.00 96.31 523 SER A O 1
ATOM 3941 N N . HIS A 1 524 ? 19.684 -1.909 -7.065 1.00 97.38 524 HIS A N 1
ATOM 3942 C CA . HIS A 1 524 ? 18.522 -2.725 -6.734 1.00 97.38 524 HIS A CA 1
ATOM 3943 C C . HIS A 1 524 ? 17.380 -1.830 -6.272 1.00 97.38 524 HIS A C 1
ATOM 3945 O O . HIS A 1 524 ? 17.608 -0.814 -5.617 1.00 97.38 524 HIS A O 1
ATOM 3951 N N . LEU A 1 525 ? 16.156 -2.222 -6.613 1.00 97.69 525 LEU A N 1
ATOM 3952 C CA . LEU A 1 525 ? 14.941 -1.455 -6.375 1.00 97.69 525 LEU A CA 1
ATOM 3953 C C . LEU A 1 525 ? 13.951 -2.297 -5.568 1.00 97.69 525 LEU A C 1
ATOM 3955 O O . LEU A 1 525 ? 13.786 -3.481 -5.846 1.00 97.69 525 LEU A O 1
ATOM 3959 N N . ALA A 1 526 ? 13.265 -1.670 -4.620 1.00 97.44 526 ALA A N 1
ATOM 3960 C CA . ALA A 1 526 ? 12.092 -2.217 -3.946 1.00 97.44 526 ALA A CA 1
ATOM 3961 C C . ALA A 1 526 ? 11.027 -1.127 -3.783 1.00 97.44 526 ALA A C 1
ATOM 3963 O O . ALA A 1 526 ? 11.340 0.063 -3.834 1.00 97.44 526 ALA A O 1
ATOM 3964 N N . PHE A 1 527 ? 9.778 -1.534 -3.574 1.00 96.56 527 PHE A N 1
ATOM 3965 C CA . PHE A 1 527 ? 8.716 -0.644 -3.112 1.00 96.56 527 PHE A CA 1
ATOM 3966 C C . PHE A 1 527 ? 8.275 -1.077 -1.721 1.00 96.56 527 PHE A C 1
ATOM 3968 O O . PHE A 1 527 ? 8.164 -2.277 -1.480 1.00 96.56 527 PHE A O 1
ATOM 3975 N N . ASP A 1 528 ? 8.026 -0.122 -0.829 1.00 94.31 528 ASP A N 1
ATOM 3976 C CA . ASP A 1 528 ? 7.354 -0.411 0.439 1.00 94.31 528 ASP A CA 1
ATOM 3977 C C . ASP A 1 528 ? 5.830 -0.544 0.258 1.00 94.31 528 ASP A C 1
ATOM 3979 O O . ASP A 1 528 ? 5.273 -0.299 -0.822 1.00 94.31 528 ASP A O 1
ATOM 3983 N N . ALA A 1 529 ? 5.123 -0.916 1.328 1.00 90.44 529 ALA A N 1
ATOM 3984 C CA . ALA A 1 529 ? 3.662 -1.001 1.305 1.00 90.44 529 ALA A CA 1
ATOM 3985 C C . ALA A 1 529 ? 2.968 0.355 1.038 1.00 90.44 529 ALA A C 1
ATOM 3987 O O . ALA A 1 529 ? 1.853 0.375 0.516 1.00 90.44 529 ALA A O 1
ATOM 3988 N N . ALA A 1 530 ? 3.631 1.484 1.321 1.00 91.06 530 ALA A N 1
ATOM 3989 C CA . ALA A 1 530 ? 3.162 2.831 0.977 1.00 91.06 530 ALA A CA 1
ATOM 3990 C C . ALA A 1 530 ? 3.475 3.220 -0.484 1.00 91.06 530 ALA A C 1
ATOM 3992 O O . ALA A 1 530 ? 3.130 4.312 -0.938 1.00 91.06 530 ALA A O 1
ATOM 3993 N N . SER A 1 531 ? 4.060 2.301 -1.259 1.00 94.38 531 SER A N 1
ATOM 3994 C CA . SER A 1 531 ? 4.481 2.492 -2.647 1.00 94.38 531 SER A CA 1
ATOM 3995 C C . SER A 1 531 ? 5.579 3.538 -2.845 1.00 94.38 531 SER A C 1
ATOM 3997 O O . SER A 1 531 ? 5.717 4.051 -3.958 1.00 94.38 531 SER A O 1
ATOM 3999 N N . ASN A 1 532 ? 6.373 3.847 -1.822 1.00 95.38 532 ASN A N 1
ATOM 4000 C CA . ASN A 1 532 ? 7.609 4.612 -1.965 1.00 95.38 532 ASN A CA 1
ATOM 4001 C C . ASN A 1 532 ? 8.664 3.739 -2.650 1.00 95.38 532 ASN A C 1
ATOM 4003 O O . ASN A 1 532 ? 8.762 2.542 -2.381 1.00 95.38 532 ASN A O 1
ATOM 4007 N N . ALA A 1 533 ? 9.436 4.318 -3.570 1.00 97.00 533 ALA A N 1
ATOM 4008 C CA . ALA A 1 533 ? 10.513 3.593 -4.238 1.00 97.00 533 ALA A CA 1
ATOM 4009 C C . ALA A 1 533 ? 11.786 3.671 -3.390 1.00 97.00 533 ALA A C 1
ATOM 4011 O O . ALA A 1 533 ? 12.169 4.753 -2.951 1.00 97.00 533 ALA A O 1
ATOM 4012 N N . HIS A 1 534 ? 12.465 2.548 -3.205 1.00 97.06 534 HIS A N 1
ATOM 4013 C CA . HIS A 1 534 ? 13.700 2.432 -2.435 1.00 97.06 534 HIS A CA 1
ATOM 4014 C C . HIS A 1 534 ? 14.789 1.879 -3.331 1.00 97.06 534 HIS A C 1
ATOM 4016 O O . HIS A 1 534 ? 14.628 0.811 -3.923 1.00 97.06 534 HIS A O 1
ATOM 4022 N N . LEU A 1 535 ? 15.889 2.611 -3.439 1.00 97.69 535 LEU A N 1
ATOM 4023 C CA . LEU A 1 535 ? 16.989 2.277 -4.321 1.00 97.69 535 LEU A CA 1
ATOM 4024 C C . LEU A 1 535 ? 18.267 2.157 -3.508 1.00 97.69 535 LEU A C 1
ATOM 4026 O O . LEU A 1 535 ? 18.605 3.065 -2.752 1.00 97.69 535 LEU A O 1
ATOM 4030 N N . VAL A 1 536 ? 18.993 1.065 -3.715 1.00 97.75 536 VAL A N 1
ATOM 4031 C CA . VAL A 1 536 ? 20.381 0.924 -3.269 1.00 97.75 536 VAL A CA 1
ATOM 4032 C C . VAL A 1 536 ? 21.281 0.736 -4.476 1.00 97.75 536 VAL A C 1
ATOM 4034 O O . VAL A 1 536 ? 20.868 0.131 -5.465 1.00 97.75 536 VAL A O 1
ATOM 4037 N N . TRP A 1 537 ? 22.498 1.264 -4.426 1.00 97.56 537 TRP A N 1
ATOM 4038 C CA . TRP A 1 537 ? 23.487 1.098 -5.489 1.00 97.56 537 TRP A CA 1
ATOM 4039 C C . TRP A 1 537 ? 24.904 1.141 -4.935 1.00 97.56 537 TRP A C 1
ATOM 4041 O O . TRP A 1 537 ? 25.152 1.569 -3.809 1.00 97.56 537 TRP A O 1
ATOM 4051 N N . GLN A 1 538 ? 25.844 0.668 -5.746 1.00 95.62 538 GLN A N 1
ATOM 4052 C CA . GLN A 1 538 ? 27.262 0.807 -5.473 1.00 95.62 538 GLN A CA 1
ATOM 4053 C C . GLN A 1 538 ? 27.745 2.161 -5.993 1.00 95.62 538 GLN A C 1
ATOM 4055 O O . GLN A 1 538 ? 27.763 2.371 -7.208 1.00 95.62 538 GLN A O 1
ATOM 4060 N N . GLY A 1 539 ? 28.130 3.046 -5.082 1.00 95.00 539 GLY A N 1
ATOM 4061 C CA . GLY A 1 539 ? 28.728 4.347 -5.347 1.00 95.00 539 GLY A CA 1
ATOM 4062 C C . GLY A 1 539 ? 30.262 4.321 -5.419 1.00 95.00 539 GLY A C 1
ATOM 4063 O O . GLY A 1 539 ? 30.911 3.284 -5.232 1.00 95.00 539 GLY A O 1
ATOM 4064 N N . LEU A 1 540 ? 30.847 5.494 -5.671 1.00 93.12 540 LEU A N 1
ATOM 4065 C CA . LEU A 1 540 ? 32.278 5.762 -5.523 1.00 93.12 540 LEU A CA 1
ATOM 4066 C C . LEU A 1 540 ? 32.460 7.099 -4.804 1.00 93.12 540 LEU A C 1
ATOM 4068 O O . LEU A 1 540 ? 32.104 8.155 -5.337 1.00 93.12 540 LEU A O 1
ATOM 4072 N N . ALA A 1 541 ? 33.040 7.054 -3.610 1.00 91.19 541 ALA A N 1
ATOM 4073 C CA . ALA A 1 541 ? 33.420 8.246 -2.871 1.00 91.19 541 ALA A CA 1
ATOM 4074 C C . ALA A 1 541 ? 34.533 9.021 -3.601 1.00 91.19 541 ALA A C 1
ATOM 4076 O O . ALA A 1 541 ? 35.252 8.492 -4.452 1.00 91.19 541 ALA A O 1
ATOM 4077 N N . SER A 1 542 ? 34.716 10.291 -3.233 1.00 90.62 542 SER A N 1
ATOM 4078 C CA . SER A 1 542 ? 35.707 11.190 -3.851 1.00 90.62 542 SER A CA 1
ATOM 4079 C C . SER A 1 542 ? 37.158 10.703 -3.736 1.00 90.62 542 SER A C 1
ATOM 4081 O O . SER A 1 542 ? 38.002 11.099 -4.534 1.00 90.62 542 SER A O 1
ATOM 4083 N N . ASN A 1 543 ? 37.451 9.824 -2.776 1.00 90.56 543 ASN A N 1
ATOM 4084 C CA . ASN A 1 543 ? 38.755 9.187 -2.578 1.00 90.56 543 ASN A CA 1
ATOM 4085 C C . ASN A 1 543 ? 38.931 7.870 -3.368 1.00 90.56 543 ASN A C 1
ATOM 4087 O O . ASN A 1 543 ? 39.926 7.176 -3.170 1.00 90.56 543 ASN A O 1
ATOM 4091 N N . GLY A 1 544 ? 37.976 7.502 -4.231 1.00 90.69 544 GLY A N 1
ATOM 4092 C CA . GLY A 1 544 ? 38.001 6.260 -5.009 1.00 90.69 544 GLY A CA 1
ATOM 4093 C C . GLY A 1 544 ? 37.577 5.008 -4.233 1.00 90.69 544 GLY A C 1
ATOM 4094 O O . GLY A 1 544 ? 37.663 3.905 -4.773 1.00 90.69 544 GLY A O 1
ATOM 4095 N N . VAL A 1 545 ? 37.120 5.147 -2.985 1.00 91.94 545 VAL A N 1
ATOM 4096 C CA . VAL A 1 545 ? 36.573 4.033 -2.199 1.00 91.94 545 VAL A CA 1
ATOM 4097 C C . VAL A 1 545 ? 35.141 3.756 -2.650 1.00 91.94 545 VAL A C 1
ATOM 4099 O O . VAL A 1 545 ? 34.342 4.678 -2.815 1.00 91.94 545 VAL A O 1
ATOM 4102 N N . LYS A 1 546 ? 34.818 2.482 -2.875 1.00 91.62 546 LYS A N 1
ATOM 4103 C CA . LYS A 1 546 ? 33.455 2.046 -3.194 1.00 91.62 546 LYS A CA 1
ATOM 4104 C C . LYS A 1 546 ? 32.552 2.240 -1.978 1.00 91.62 546 LYS A C 1
ATOM 4106 O O . LYS A 1 546 ? 32.975 2.025 -0.849 1.00 91.62 546 LYS A O 1
ATOM 4111 N N . THR A 1 547 ? 31.323 2.665 -2.219 1.00 95.06 547 THR A N 1
ATOM 4112 C CA . THR A 1 547 ? 30.316 2.888 -1.176 1.00 95.06 547 THR A CA 1
ATOM 4113 C C . THR A 1 547 ? 29.066 2.092 -1.503 1.00 95.06 547 THR A C 1
ATOM 4115 O O . THR A 1 547 ? 28.766 1.858 -2.675 1.00 95.06 547 THR A O 1
ATOM 4118 N N . ILE A 1 548 ? 28.306 1.695 -0.487 1.00 95.94 548 ILE A N 1
ATOM 4119 C CA . ILE A 1 548 ? 26.898 1.335 -0.676 1.00 95.94 548 ILE A CA 1
ATOM 4120 C C . ILE A 1 548 ? 26.062 2.557 -0.346 1.00 95.94 548 ILE A C 1
ATOM 4122 O O . ILE A 1 548 ? 26.137 3.084 0.760 1.00 95.94 548 ILE A O 1
ATOM 4126 N N . GLU A 1 549 ? 25.276 3.013 -1.307 1.00 97.31 549 GLU A N 1
ATOM 4127 C CA . GLU A 1 549 ? 24.436 4.197 -1.187 1.00 97.31 549 GLU A CA 1
ATOM 4128 C C . GLU A 1 549 ? 22.965 3.813 -1.300 1.00 97.31 549 GLU A C 1
ATOM 4130 O O . GLU A 1 549 ? 22.605 2.836 -1.959 1.00 97.31 549 GLU A O 1
ATOM 4135 N N . TYR A 1 550 ? 22.121 4.591 -0.635 1.00 97.25 550 TYR A N 1
ATOM 4136 C CA . TYR A 1 550 ? 20.682 4.403 -0.566 1.00 97.25 550 TYR A CA 1
ATOM 4137 C C . TYR A 1 550 ? 19.952 5.722 -0.784 1.00 97.25 550 TYR A C 1
ATOM 4139 O O . TYR A 1 550 ? 20.354 6.749 -0.246 1.00 97.25 550 TYR A O 1
ATOM 4147 N N . SER A 1 551 ? 18.837 5.694 -1.505 1.00 97.25 551 SER A N 1
ATOM 4148 C CA . SER A 1 551 ? 17.894 6.807 -1.577 1.00 97.25 551 SER A CA 1
ATOM 4149 C C . SER A 1 551 ? 16.469 6.278 -1.702 1.00 97.25 551 SER A C 1
ATOM 4151 O O . SER A 1 551 ? 16.235 5.158 -2.160 1.00 97.25 551 SER A O 1
ATOM 4153 N N . THR A 1 552 ? 15.506 7.097 -1.296 1.00 96.50 552 THR A N 1
ATOM 4154 C CA . THR A 1 552 ? 14.082 6.819 -1.462 1.00 96.50 552 THR A CA 1
ATOM 4155 C C . THR A 1 552 ? 13.404 7.936 -2.244 1.00 96.50 552 THR A C 1
ATOM 4157 O O . THR A 1 552 ? 13.798 9.103 -2.164 1.00 96.50 552 THR A O 1
ATOM 4160 N N . LYS A 1 553 ? 12.380 7.573 -3.011 1.00 97.12 553 LYS A N 1
ATOM 4161 C CA . LYS A 1 553 ? 11.472 8.493 -3.690 1.00 97.12 553 LYS A CA 1
ATOM 4162 C C . LYS A 1 553 ? 10.065 8.275 -3.129 1.00 97.12 553 LYS A C 1
ATOM 4164 O O . LYS A 1 553 ? 9.404 7.305 -3.526 1.00 97.12 553 LYS A O 1
ATOM 4169 N N . PRO A 1 554 ? 9.599 9.160 -2.228 1.00 95.50 554 PRO A N 1
ATOM 4170 C CA . PRO A 1 554 ? 8.235 9.108 -1.726 1.00 95.50 554 PRO A CA 1
ATOM 4171 C C . PRO A 1 554 ? 7.215 9.147 -2.867 1.00 95.50 554 PRO A C 1
ATOM 4173 O O . PRO A 1 554 ? 7.428 9.851 -3.853 1.00 95.50 554 PRO A O 1
ATOM 4176 N N . VAL A 1 555 ? 6.088 8.442 -2.741 1.00 92.81 555 VAL A N 1
ATOM 4177 C CA . VAL A 1 555 ? 5.024 8.430 -3.771 1.00 92.81 555 VAL A CA 1
ATOM 4178 C C . VAL A 1 555 ? 4.476 9.829 -4.082 1.00 92.81 555 VAL A C 1
ATOM 4180 O O . VAL A 1 555 ? 4.060 10.101 -5.206 1.00 92.81 555 VAL A O 1
ATOM 4183 N N . THR A 1 556 ? 4.520 10.733 -3.104 1.00 90.00 556 THR A N 1
ATOM 4184 C CA . THR A 1 556 ? 4.099 12.137 -3.220 1.00 90.00 556 THR A CA 1
ATOM 4185 C C . THR A 1 556 ? 5.174 13.052 -3.810 1.00 90.00 556 THR A C 1
ATOM 4187 O O . THR A 1 556 ? 4.881 14.198 -4.149 1.00 90.00 556 THR A O 1
ATOM 4190 N N . SER A 1 557 ? 6.413 12.570 -3.940 1.00 92.56 557 SER A N 1
ATOM 4191 C CA . SER A 1 557 ? 7.555 13.349 -4.408 1.00 92.56 557 SER A CA 1
ATOM 4192 C C . SER A 1 557 ? 7.889 13.037 -5.864 1.00 92.56 557 SER A C 1
ATOM 4194 O O . SER A 1 557 ? 7.925 11.889 -6.307 1.00 92.56 557 SER A O 1
ATOM 4196 N N . THR A 1 558 ? 8.227 14.080 -6.616 1.00 91.94 558 THR A N 1
ATOM 4197 C CA . THR A 1 558 ? 8.818 13.944 -7.954 1.00 91.94 558 THR A CA 1
ATOM 4198 C C . THR A 1 558 ? 10.334 13.750 -7.906 1.00 91.94 558 THR A C 1
ATOM 4200 O O . THR A 1 558 ? 10.929 13.397 -8.921 1.00 91.94 558 THR A O 1
ATOM 4203 N N . GLN A 1 559 ? 10.961 13.944 -6.742 1.00 95.19 559 GLN A N 1
ATOM 4204 C CA . GLN A 1 559 ? 12.409 13.899 -6.550 1.00 95.19 559 GLN A CA 1
ATOM 4205 C C . GLN A 1 559 ? 12.822 12.798 -5.570 1.00 95.19 559 GLN A C 1
ATOM 4207 O O . GLN A 1 559 ? 12.118 12.506 -4.599 1.00 95.19 559 GLN A O 1
ATOM 4212 N N . TRP A 1 560 ? 13.992 12.218 -5.829 1.00 97.31 560 TRP A N 1
ATOM 4213 C CA . TRP A 1 560 ? 14.697 11.345 -4.896 1.00 97.31 560 TRP A CA 1
ATOM 4214 C C . TRP A 1 560 ? 15.235 12.162 -3.722 1.00 97.31 560 TRP A C 1
ATOM 4216 O O . TRP A 1 560 ? 15.718 13.279 -3.914 1.00 97.31 560 TRP A O 1
ATOM 4226 N N . LEU A 1 561 ? 15.171 11.603 -2.514 1.00 95.81 561 LEU A N 1
ATOM 4227 C CA . LEU A 1 561 ? 15.830 12.189 -1.351 1.00 95.81 561 LEU A CA 1
ATOM 4228 C C . LEU A 1 561 ? 17.357 12.104 -1.493 1.00 95.81 561 LEU A C 1
ATOM 4230 O O . LEU A 1 561 ? 17.891 11.318 -2.282 1.00 95.81 561 LEU A O 1
ATOM 4234 N N . THR A 1 562 ? 18.074 12.904 -0.707 1.00 96.06 562 THR A N 1
ATOM 4235 C CA . THR A 1 562 ? 19.540 12.857 -0.660 1.00 96.06 562 THR A CA 1
ATOM 4236 C C . THR A 1 562 ? 20.028 11.447 -0.330 1.00 96.06 562 THR A C 1
ATOM 4238 O O . THR A 1 562 ? 19.524 10.803 0.592 1.00 96.06 562 THR A O 1
ATOM 4241 N N . ALA A 1 563 ? 21.016 10.971 -1.090 1.00 96.50 563 ALA A N 1
ATOM 4242 C CA . ALA A 1 563 ? 21.590 9.651 -0.890 1.00 96.50 563 ALA A CA 1
ATOM 4243 C C . ALA A 1 563 ? 22.277 9.535 0.482 1.00 96.50 563 ALA A C 1
ATOM 4245 O O . ALA A 1 563 ? 23.021 10.424 0.896 1.00 96.50 563 ALA A O 1
ATOM 4246 N N . THR A 1 564 ? 22.047 8.420 1.169 1.00 95.94 564 THR A N 1
ATOM 4247 C CA . THR A 1 564 ? 22.683 8.048 2.436 1.00 95.94 564 THR A CA 1
ATOM 4248 C C . THR A 1 564 ? 23.693 6.933 2.188 1.00 95.94 564 THR A C 1
ATOM 4250 O O . THR A 1 564 ? 23.379 5.959 1.507 1.00 95.94 564 THR A O 1
ATOM 4253 N N . VAL A 1 565 ? 24.896 7.048 2.752 1.00 95.94 565 VAL A N 1
ATOM 4254 C CA . VAL A 1 565 ? 25.931 6.008 2.660 1.00 95.94 565 VAL A CA 1
ATOM 4255 C C . VAL A 1 565 ? 25.696 4.951 3.744 1.00 95.94 565 VAL A C 1
ATOM 4257 O O . VAL A 1 565 ? 25.720 5.254 4.935 1.00 95.94 565 VAL A O 1
ATOM 4260 N N . LEU A 1 566 ? 25.479 3.704 3.331 1.00 94.88 566 LEU A N 1
ATOM 4261 C CA . LEU A 1 566 ? 25.258 2.541 4.194 1.00 94.88 566 LEU A CA 1
ATOM 4262 C C . LEU A 1 566 ? 26.552 1.767 4.494 1.00 94.88 566 LEU A C 1
ATOM 4264 O O . LEU A 1 566 ? 26.678 1.160 5.558 1.00 94.88 566 LEU A O 1
ATOM 4268 N N . GLY A 1 567 ? 27.518 1.799 3.579 1.00 91.25 567 GLY A N 1
ATOM 4269 C CA . GLY A 1 567 ? 28.790 1.081 3.683 1.00 91.25 567 GLY A CA 1
ATOM 4270 C C . GLY A 1 567 ? 29.927 1.849 3.008 1.00 91.25 567 GLY A C 1
ATOM 4271 O O . GLY A 1 567 ? 29.680 2.663 2.112 1.00 91.25 567 GLY A O 1
ATOM 4272 N N . THR A 1 568 ? 31.159 1.643 3.480 1.00 86.88 568 THR A N 1
ATOM 4273 C CA . THR A 1 568 ? 32.363 2.373 3.031 1.00 86.88 568 THR A CA 1
ATOM 4274 C C . THR A 1 568 ? 33.600 1.485 2.836 1.00 86.88 568 THR A C 1
ATOM 4276 O O . THR A 1 568 ? 34.729 1.982 2.847 1.00 86.88 568 THR A O 1
ATOM 4279 N N . SER A 1 569 ? 33.438 0.169 2.669 1.00 80.88 569 SER A N 1
ATOM 4280 C CA . SER A 1 569 ? 34.572 -0.732 2.406 1.00 80.88 569 SER A CA 1
ATOM 4281 C C . SER A 1 569 ? 35.065 -0.646 0.948 1.00 80.88 569 SER A C 1
ATOM 4283 O O . SER A 1 569 ? 34.300 -0.487 -0.002 1.00 80.88 569 SER A O 1
ATOM 4285 N N . SER A 1 570 ? 36.378 -0.813 0.740 1.00 75.44 570 SER A N 1
ATOM 4286 C CA . SER A 1 570 ? 37.013 -0.745 -0.587 1.00 75.44 570 SER A CA 1
ATOM 4287 C C . SER A 1 570 ? 36.536 -1.813 -1.579 1.00 75.44 570 SER A C 1
ATOM 4289 O O . SER A 1 570 ? 36.797 -1.679 -2.778 1.00 75.44 570 SER A O 1
ATOM 4291 N N . LEU A 1 571 ? 35.834 -2.856 -1.119 1.00 81.75 571 LEU A N 1
ATOM 4292 C CA . LEU A 1 571 ? 35.381 -3.970 -1.951 1.00 81.75 571 LEU A CA 1
ATOM 4293 C C . LEU A 1 571 ? 33.907 -4.359 -1.718 1.00 81.75 571 LEU A C 1
ATOM 4295 O O . LEU A 1 571 ? 33.536 -5.508 -1.963 1.00 81.75 571 LEU A O 1
ATOM 4299 N N . GLU A 1 572 ? 33.057 -3.423 -1.289 1.00 77.56 572 GLU A N 1
ATOM 4300 C CA . GLU A 1 572 ? 31.609 -3.666 -1.184 1.00 77.56 572 GLU A CA 1
ATOM 4301 C C . GLU A 1 572 ? 30.968 -3.802 -2.567 1.00 77.56 572 GLU A C 1
ATOM 4303 O O . GLU A 1 572 ? 31.221 -2.974 -3.446 1.00 77.56 572 GLU A O 1
ATOM 4308 N N . LEU A 1 573 ? 30.153 -4.838 -2.792 1.00 85.62 573 LEU A N 1
ATOM 4309 C CA . LEU A 1 573 ? 29.543 -5.142 -4.091 1.00 85.62 573 LEU A CA 1
ATOM 4310 C C . LEU A 1 573 ? 28.112 -5.679 -3.966 1.00 85.62 573 LEU A C 1
ATOM 4312 O O . LEU A 1 573 ? 27.737 -6.275 -2.961 1.00 85.62 573 LEU A O 1
ATOM 4316 N N . TYR A 1 574 ? 27.356 -5.521 -5.059 1.00 90.88 574 TYR A N 1
ATOM 4317 C CA . TYR A 1 574 ? 26.020 -6.095 -5.275 1.00 90.88 574 TYR A CA 1
ATOM 4318 C C . TYR A 1 574 ? 25.006 -5.788 -4.161 1.00 90.88 574 TYR A C 1
ATOM 4320 O O . TYR A 1 574 ? 24.461 -6.721 -3.566 1.00 90.88 574 TYR A O 1
ATOM 4328 N N . PRO A 1 575 ? 24.738 -4.502 -3.869 1.00 95.94 575 PRO A N 1
ATOM 4329 C CA . PRO A 1 575 ? 23.730 -4.164 -2.885 1.00 95.94 575 PRO A CA 1
ATOM 4330 C C . PRO A 1 575 ? 22.339 -4.595 -3.354 1.00 95.94 575 PRO A C 1
ATOM 4332 O O . PRO A 1 575 ? 21.984 -4.484 -4.527 1.00 95.94 575 PRO A O 1
ATOM 4335 N N . MET A 1 576 ? 21.543 -5.060 -2.405 1.00 96.69 576 MET A N 1
ATOM 4336 C CA . MET A 1 576 ? 20.158 -5.466 -2.574 1.00 96.69 576 MET A CA 1
ATOM 4337 C C . MET A 1 576 ? 19.313 -4.755 -1.535 1.00 96.69 576 MET A C 1
ATOM 4339 O O . MET A 1 576 ? 19.758 -4.541 -0.409 1.00 96.69 576 MET A O 1
ATOM 4343 N N . VAL A 1 577 ? 18.087 -4.415 -1.911 1.00 97.31 577 VAL A N 1
ATOM 4344 C CA . VAL A 1 577 ? 17.104 -3.850 -0.988 1.00 97.31 577 VAL A CA 1
ATOM 4345 C C . VAL A 1 577 ? 15.824 -4.660 -1.054 1.00 97.31 577 VAL A C 1
ATOM 4347 O O . VAL A 1 577 ? 15.330 -4.950 -2.142 1.00 97.31 577 VAL A O 1
ATOM 4350 N N . GLY A 1 578 ? 15.315 -5.034 0.113 1.00 95.50 578 GLY A N 1
ATOM 4351 C CA . GLY A 1 578 ? 14.016 -5.664 0.301 1.00 95.50 578 GLY A CA 1
ATOM 4352 C C . GLY A 1 578 ? 13.187 -4.765 1.201 1.00 95.50 578 GLY A C 1
ATOM 4353 O O . GLY A 1 578 ? 13.698 -4.272 2.207 1.00 95.50 578 GLY A O 1
ATOM 4354 N N . SER A 1 579 ? 11.937 -4.526 0.821 1.00 91.31 579 SER A N 1
ATOM 4355 C CA . SER A 1 579 ? 11.014 -3.700 1.593 1.00 91.31 579 SER A CA 1
ATOM 4356 C C . SER A 1 579 ? 9.722 -4.465 1.839 1.00 91.31 579 SER A C 1
ATOM 4358 O O . SER A 1 579 ? 9.185 -5.088 0.921 1.00 91.31 579 SER A O 1
ATOM 4360 N N . GLY A 1 580 ? 9.291 -4.485 3.098 1.00 82.88 580 GLY A N 1
ATOM 4361 C CA . GLY A 1 580 ? 7.997 -5.000 3.525 1.00 82.88 580 GLY A CA 1
ATOM 4362 C C . GLY A 1 580 ? 7.041 -3.838 3.791 1.00 82.88 580 GLY A C 1
ATOM 4363 O O . GLY A 1 580 ? 6.686 -3.069 2.894 1.00 82.88 580 GLY A O 1
ATOM 4364 N N . THR A 1 581 ? 6.630 -3.678 5.046 1.00 81.00 581 THR A N 1
ATOM 4365 C CA . THR A 1 581 ? 5.948 -2.460 5.509 1.00 81.00 581 THR A CA 1
ATOM 4366 C C . THR A 1 581 ? 6.892 -1.242 5.453 1.00 81.00 581 THR A C 1
ATOM 4368 O O . THR A 1 581 ? 8.109 -1.419 5.390 1.00 81.00 581 THR A O 1
ATOM 4371 N N . PRO A 1 582 ? 6.376 0.005 5.498 1.00 72.31 582 PRO A N 1
ATOM 4372 C CA . PRO A 1 582 ? 7.180 1.228 5.326 1.00 72.31 582 PRO A CA 1
ATOM 4373 C C . PRO A 1 582 ? 8.352 1.368 6.307 1.00 72.31 582 PRO A C 1
ATOM 4375 O O . PRO A 1 582 ? 9.357 2.002 6.001 1.00 72.31 582 PRO A O 1
ATOM 4378 N N . ASN A 1 583 ? 8.256 0.712 7.464 1.00 78.06 583 ASN A N 1
ATOM 4379 C CA . ASN A 1 583 ? 9.288 0.741 8.495 1.00 78.06 583 ASN A CA 1
ATOM 4380 C C . ASN A 1 583 ? 10.202 -0.489 8.472 1.00 78.06 583 ASN A C 1
ATOM 4382 O O . ASN A 1 583 ? 11.082 -0.586 9.315 1.00 78.06 583 ASN A O 1
ATOM 4386 N N . HIS A 1 584 ? 10.014 -1.432 7.542 1.00 85.25 584 HIS A N 1
ATOM 4387 C CA . HIS A 1 584 ? 10.758 -2.692 7.496 1.00 85.25 584 HIS A CA 1
ATOM 4388 C C . HIS A 1 584 ? 11.505 -2.822 6.172 1.00 85.25 584 HIS A C 1
ATOM 4390 O O . HIS A 1 584 ? 11.012 -3.401 5.200 1.00 85.25 584 HIS A O 1
ATOM 4396 N N . MET A 1 585 ? 12.731 -2.302 6.158 1.00 93.62 585 MET A N 1
ATOM 4397 C CA . MET A 1 585 ? 13.627 -2.433 5.015 1.00 93.62 585 MET A CA 1
ATOM 4398 C C . MET A 1 585 ? 14.943 -3.072 5.413 1.00 93.62 585 MET A C 1
ATOM 4400 O O . MET A 1 585 ? 15.503 -2.775 6.468 1.00 93.62 585 MET A O 1
ATOM 4404 N N . TYR A 1 586 ? 15.461 -3.898 4.515 1.00 95.69 586 TYR A N 1
ATOM 4405 C CA . TYR A 1 586 ? 16.783 -4.491 4.617 1.00 95.69 586 TYR A CA 1
ATOM 4406 C C . TYR A 1 586 ? 17.610 -4.049 3.421 1.00 95.69 586 TYR A C 1
ATOM 4408 O O . TYR A 1 586 ? 17.187 -4.227 2.279 1.00 95.69 586 TYR A O 1
ATOM 4416 N N . ALA A 1 587 ? 18.792 -3.502 3.686 1.00 96.56 587 ALA A N 1
ATOM 4417 C CA . ALA A 1 587 ? 19.832 -3.310 2.687 1.00 96.56 587 ALA A CA 1
ATOM 4418 C C . ALA A 1 587 ? 20.937 -4.327 2.959 1.00 96.56 587 ALA A C 1
ATOM 4420 O O . ALA A 1 587 ? 21.472 -4.365 4.064 1.00 96.56 587 ALA A O 1
ATOM 4421 N N . VAL A 1 588 ? 21.265 -5.151 1.969 1.00 95.44 588 VAL A N 1
ATOM 4422 C CA . VAL A 1 588 ? 22.224 -6.256 2.092 1.00 95.44 588 VAL A CA 1
ATOM 4423 C C . VAL A 1 588 ? 23.287 -6.118 1.011 1.00 95.44 588 VAL A C 1
ATOM 4425 O O . VAL A 1 588 ? 22.949 -5.814 -0.129 1.00 95.44 588 VAL A O 1
ATOM 4428 N N . TRP A 1 589 ? 24.558 -6.333 1.337 1.00 94.69 589 TRP A N 1
ATOM 4429 C CA . TRP A 1 589 ? 25.664 -6.277 0.377 1.00 94.69 589 TRP A CA 1
ATOM 4430 C C . TRP A 1 589 ? 26.804 -7.210 0.781 1.00 94.69 589 TRP A C 1
ATOM 4432 O O . TRP A 1 589 ? 26.985 -7.506 1.961 1.00 94.69 589 TRP A O 1
ATOM 4442 N N . GLY A 1 590 ? 27.601 -7.645 -0.192 1.00 90.94 590 GLY A N 1
ATOM 4443 C CA . GLY A 1 590 ? 28.812 -8.417 0.088 1.00 90.94 590 GLY A CA 1
ATOM 4444 C C . GLY A 1 590 ? 30.014 -7.506 0.326 1.00 90.94 590 GLY A C 1
ATOM 4445 O O . GLY A 1 590 ? 30.182 -6.515 -0.386 1.00 90.94 590 GLY A O 1
ATOM 4446 N N . ASP A 1 591 ? 30.868 -7.843 1.294 1.00 88.44 591 ASP A N 1
ATOM 4447 C CA . ASP A 1 591 ? 32.167 -7.194 1.531 1.00 88.44 591 ASP A CA 1
ATOM 4448 C C . ASP A 1 591 ? 33.325 -8.153 1.248 1.00 88.44 591 ASP A C 1
ATOM 4450 O O . ASP A 1 591 ? 33.609 -9.055 2.037 1.00 88.44 591 ASP A O 1
ATOM 4454 N N . TRP A 1 592 ? 34.050 -7.928 0.152 1.00 83.81 592 TRP A N 1
ATOM 4455 C CA . TRP A 1 592 ? 35.209 -8.747 -0.220 1.00 83.81 592 TRP A CA 1
ATOM 4456 C C . TRP A 1 592 ? 36.498 -8.423 0.548 1.00 83.81 592 TRP A C 1
ATOM 4458 O O . TRP A 1 592 ? 37.455 -9.190 0.436 1.00 83.81 592 TRP A O 1
ATOM 4468 N N . ALA A 1 593 ? 36.564 -7.338 1.326 1.00 78.62 593 ALA A N 1
ATOM 4469 C CA . ALA A 1 593 ? 37.797 -6.951 2.015 1.00 78.62 593 ALA A CA 1
ATOM 4470 C C . ALA A 1 593 ? 38.091 -7.807 3.260 1.00 78.62 593 ALA A C 1
ATOM 4472 O O . ALA A 1 593 ? 39.255 -7.960 3.630 1.00 78.62 593 ALA A O 1
ATOM 4473 N N . SER A 1 594 ? 37.065 -8.390 3.894 1.00 62.94 594 SER A N 1
ATOM 4474 C CA . SER A 1 594 ? 37.186 -9.049 5.202 1.00 62.94 594 SER A CA 1
ATOM 4475 C C . SER A 1 594 ? 36.619 -10.477 5.226 1.00 62.94 594 SER A C 1
ATOM 4477 O O . SER A 1 594 ? 35.572 -10.743 5.805 1.00 62.94 594 SER A O 1
ATOM 4479 N N . ASN A 1 595 ? 37.324 -11.430 4.601 1.00 68.25 595 ASN A N 1
ATOM 4480 C CA . ASN A 1 595 ? 36.909 -12.843 4.493 1.00 68.25 595 ASN A CA 1
ATOM 4481 C C . ASN A 1 595 ? 35.579 -13.091 3.760 1.00 68.25 595 ASN A C 1
ATOM 4483 O O . ASN A 1 595 ? 35.070 -14.207 3.823 1.00 68.25 595 ASN A O 1
ATOM 4487 N N . SER A 1 596 ? 35.105 -12.105 2.985 1.00 73.94 596 SER A N 1
ATOM 4488 C CA . SER A 1 596 ? 33.880 -12.195 2.184 1.00 73.94 596 SER A CA 1
ATOM 4489 C C . SER A 1 596 ? 32.644 -12.453 3.043 1.00 73.94 596 SER A C 1
ATOM 4491 O O . SER A 1 596 ? 32.196 -13.584 3.187 1.00 73.94 596 SER A O 1
ATOM 4493 N N . SER A 1 597 ? 32.147 -11.383 3.663 1.00 86.56 597 SER A N 1
ATOM 4494 C CA . SER A 1 597 ? 30.968 -11.423 4.529 1.00 86.56 597 SER A CA 1
ATOM 4495 C C . SER A 1 597 ? 29.780 -10.706 3.897 1.00 86.56 597 SER A C 1
ATOM 4497 O O . SER A 1 597 ? 29.950 -9.582 3.412 1.00 86.56 597 SER A O 1
ATOM 4499 N N . VAL A 1 598 ? 28.582 -11.274 4.047 1.00 90.75 598 VAL A N 1
ATOM 4500 C CA . VAL A 1 598 ? 27.323 -10.555 3.845 1.00 90.75 598 VAL A CA 1
ATOM 4501 C C . VAL A 1 598 ? 27.189 -9.565 4.998 1.00 90.75 598 VAL A C 1
ATOM 4503 O O . VAL A 1 598 ? 27.097 -9.952 6.167 1.00 90.75 598 VAL A O 1
ATOM 4506 N N . ASN A 1 599 ? 27.133 -8.283 4.661 1.00 92.81 599 ASN A N 1
ATOM 4507 C CA . ASN A 1 599 ? 26.730 -7.225 5.571 1.00 92.81 599 ASN A CA 1
ATOM 4508 C C . ASN A 1 599 ? 25.277 -6.857 5.300 1.00 92.81 599 ASN A C 1
ATOM 4510 O O . ASN A 1 599 ? 24.790 -6.945 4.171 1.00 92.81 599 ASN A O 1
ATOM 4514 N N . PHE A 1 600 ? 24.596 -6.393 6.336 1.00 94.12 600 PHE A N 1
ATOM 4515 C CA . PHE A 1 600 ? 23.276 -5.818 6.193 1.00 94.12 600 PHE A CA 1
ATOM 4516 C C . PHE A 1 600 ? 23.082 -4.629 7.125 1.00 94.12 600 PHE A C 1
ATOM 4518 O O . PHE A 1 600 ? 23.722 -4.510 8.170 1.00 94.12 600 PHE A O 1
ATOM 4525 N N . ARG A 1 601 ? 22.146 -3.763 6.752 1.00 94.94 601 ARG A N 1
ATOM 4526 C CA . ARG A 1 601 ? 21.502 -2.802 7.644 1.00 94.94 601 ARG A CA 1
ATOM 4527 C C . ARG A 1 601 ? 20.002 -2.985 7.573 1.00 94.94 601 ARG A C 1
ATOM 4529 O O . ARG A 1 601 ? 19.461 -3.409 6.552 1.00 94.94 601 ARG A O 1
ATOM 4536 N N . GLN A 1 602 ? 19.353 -2.635 8.668 1.00 93.56 602 GLN A N 1
ATOM 4537 C CA . GLN A 1 602 ? 17.907 -2.610 8.783 1.00 93.56 602 GLN A CA 1
ATOM 4538 C C . GLN A 1 602 ? 17.469 -1.165 9.011 1.00 93.56 602 GLN A C 1
ATOM 4540 O O . GLN A 1 602 ? 18.094 -0.454 9.794 1.00 93.56 602 GLN A O 1
ATOM 4545 N N . TRP A 1 603 ? 16.426 -0.735 8.312 1.00 91.69 603 TRP A N 1
ATOM 4546 C CA . TRP A 1 603 ? 15.723 0.507 8.617 1.00 91.69 603 TRP A CA 1
ATOM 4547 C C . TRP A 1 603 ? 14.703 0.226 9.716 1.00 91.69 603 TRP A C 1
ATOM 4549 O O . TRP A 1 603 ? 13.972 -0.759 9.609 1.00 91.69 603 TRP A O 1
ATOM 4559 N N . ASP A 1 604 ? 14.665 1.049 10.759 1.00 81.69 604 ASP A N 1
ATOM 4560 C CA . ASP A 1 604 ? 13.729 0.896 11.884 1.00 81.69 604 ASP A CA 1
ATOM 4561 C C . ASP A 1 604 ? 12.488 1.806 11.791 1.00 81.69 604 ASP A C 1
ATOM 4563 O O . ASP A 1 604 ? 11.635 1.791 12.677 1.00 81.69 604 ASP A O 1
ATOM 4567 N N . GLY A 1 605 ? 12.375 2.584 10.712 1.00 82.25 605 GLY A N 1
ATOM 4568 C CA . GLY A 1 605 ? 11.351 3.614 10.522 1.00 82.25 605 GLY A CA 1
ATOM 4569 C C . GLY A 1 605 ? 11.903 5.036 10.641 1.00 82.25 605 GLY A C 1
ATOM 4570 O O . GLY A 1 605 ? 11.361 5.943 10.013 1.00 82.25 605 GLY A O 1
ATOM 4571 N N . LEU A 1 606 ? 13.007 5.228 11.368 1.00 81.62 606 LEU A N 1
ATOM 4572 C CA . LEU A 1 606 ? 13.624 6.535 11.611 1.00 81.62 606 LEU A CA 1
ATOM 4573 C C . LEU A 1 606 ? 15.016 6.638 10.992 1.00 81.62 606 LEU A C 1
ATOM 4575 O O . LEU A 1 606 ? 15.332 7.642 10.348 1.00 81.62 606 LEU A O 1
ATOM 4579 N N . GLU A 1 607 ? 15.843 5.612 11.179 1.00 90.12 607 GLU A N 1
ATOM 4580 C CA . GLU A 1 607 ? 17.212 5.573 10.682 1.00 90.12 607 GLU A CA 1
ATOM 4581 C C . GLU A 1 607 ? 17.658 4.161 10.271 1.00 90.12 607 GLU A C 1
ATOM 4583 O O . GLU A 1 607 ? 17.008 3.144 10.521 1.00 90.12 607 GLU A O 1
ATOM 4588 N N . TRP A 1 608 ? 18.797 4.092 9.577 1.00 93.62 608 TRP A N 1
ATOM 4589 C CA . TRP A 1 608 ? 19.457 2.821 9.307 1.00 93.62 608 TRP A CA 1
ATOM 4590 C C . TRP A 1 608 ? 20.249 2.405 10.541 1.00 93.62 608 TRP A C 1
ATOM 4592 O O . TRP A 1 608 ? 21.241 3.056 10.881 1.00 93.62 608 TRP A O 1
ATOM 4602 N N . LEU A 1 609 ? 19.874 1.276 11.143 1.00 91.62 609 LEU A N 1
ATOM 4603 C CA . LEU A 1 609 ? 20.630 0.660 12.228 1.00 91.62 609 LEU A CA 1
ATOM 4604 C C . LEU A 1 609 ? 22.092 0.407 11.808 1.00 91.62 609 LEU A C 1
ATOM 4606 O O . LEU A 1 609 ? 22.383 0.278 10.608 1.00 91.62 609 LEU A O 1
ATOM 4610 N N . PRO A 1 610 ? 23.029 0.311 12.773 1.00 92.94 610 PRO A N 1
ATOM 4611 C CA . PRO A 1 610 ? 24.417 -0.030 12.485 1.00 92.94 610 PRO A CA 1
ATOM 4612 C C . PRO A 1 610 ? 24.535 -1.299 11.633 1.00 92.94 610 PRO A C 1
ATOM 4614 O O . PRO A 1 610 ? 23.763 -2.244 11.793 1.00 92.94 610 PRO A O 1
ATOM 4617 N N . SER A 1 611 ? 25.518 -1.326 10.728 1.00 90.62 611 SER A N 1
ATOM 4618 C CA . SER A 1 611 ? 25.765 -2.497 9.886 1.00 90.62 611 SER A CA 1
ATOM 4619 C C . SER A 1 611 ? 26.118 -3.709 10.736 1.00 90.62 611 SER A C 1
ATOM 4621 O O . SER A 1 611 ? 27.028 -3.642 11.565 1.00 90.62 611 SER A O 1
ATOM 4623 N N . ALA A 1 612 ? 25.445 -4.820 10.475 1.00 90.44 612 ALA A N 1
ATOM 4624 C CA . ALA A 1 612 ? 25.726 -6.110 11.076 1.00 90.44 612 ALA A CA 1
ATOM 4625 C C . ALA A 1 612 ? 26.211 -7.093 10.005 1.00 90.44 612 ALA A C 1
ATOM 4627 O O . ALA A 1 612 ? 25.914 -6.949 8.817 1.00 90.44 612 ALA A O 1
ATOM 4628 N N . LYS A 1 613 ? 26.981 -8.092 10.438 1.00 90.56 613 LYS A N 1
ATOM 4629 C CA . LYS A 1 613 ? 27.440 -9.192 9.589 1.00 90.56 613 LYS A CA 1
ATOM 4630 C C . LYS A 1 613 ? 26.527 -10.389 9.786 1.00 90.56 613 LYS A C 1
ATOM 4632 O O . LYS A 1 613 ? 26.087 -10.654 10.902 1.00 90.56 613 LYS A O 1
ATOM 4637 N N . LEU A 1 614 ? 26.250 -11.104 8.706 1.00 88.06 614 LEU A N 1
ATOM 4638 C CA . LEU A 1 614 ? 25.597 -12.401 8.784 1.00 88.06 614 LEU A CA 1
ATOM 4639 C C . LEU A 1 614 ? 26.660 -13.429 9.196 1.00 88.06 614 LEU A C 1
ATOM 4641 O O . LEU A 1 614 ? 27.700 -13.516 8.540 1.00 88.06 614 LEU A O 1
ATOM 4645 N N . ASP A 1 615 ? 26.438 -14.160 10.292 1.00 76.81 615 ASP A N 1
ATOM 4646 C CA . ASP A 1 615 ? 27.375 -15.188 10.756 1.00 76.81 615 ASP A CA 1
ATOM 4647 C C . ASP A 1 615 ? 27.507 -16.273 9.682 1.00 76.81 615 ASP A C 1
ATOM 4649 O O . ASP A 1 615 ? 26.578 -17.043 9.426 1.00 76.81 615 ASP A O 1
ATOM 4653 N N . GLN A 1 616 ? 28.666 -16.314 9.025 1.00 67.31 616 GLN A N 1
ATOM 4654 C CA . GLN A 1 616 ? 28.968 -17.291 7.986 1.00 67.31 616 GLN A CA 1
ATOM 4655 C C . GLN A 1 616 ? 30.117 -18.208 8.407 1.00 67.31 616 GLN A C 1
ATOM 4657 O O . GLN A 1 616 ? 31.050 -17.765 9.087 1.00 67.31 616 GLN A O 1
ATOM 4662 N N . PRO A 1 617 ? 30.112 -19.479 7.963 1.00 60.94 617 PRO A N 1
ATOM 4663 C CA . PRO A 1 617 ? 31.330 -20.277 7.972 1.00 60.94 617 PRO A CA 1
ATOM 4664 C C . PRO A 1 617 ? 32.413 -19.531 7.170 1.00 60.94 617 PRO A C 1
ATOM 4666 O O . PRO A 1 617 ? 32.144 -18.962 6.119 1.00 60.94 617 PRO A O 1
ATOM 4669 N N . THR A 1 618 ? 33.635 -19.456 7.687 1.00 54.53 618 THR A N 1
ATOM 4670 C CA . THR A 1 618 ? 34.708 -18.608 7.143 1.00 54.53 618 THR A CA 1
ATOM 4671 C C . THR A 1 618 ? 35.143 -19.025 5.723 1.00 54.53 618 THR A C 1
ATOM 4673 O O . THR A 1 618 ? 35.393 -20.203 5.481 1.00 54.53 618 THR A O 1
ATOM 4676 N N . GLY A 1 619 ? 35.311 -18.061 4.793 1.00 56.00 619 GLY A N 1
ATOM 4677 C CA . GLY A 1 619 ? 36.085 -18.254 3.546 1.00 56.00 619 GLY A CA 1
ATOM 4678 C C . GLY A 1 619 ? 35.433 -17.932 2.184 1.00 56.00 619 GLY A C 1
ATOM 4679 O O . GLY A 1 619 ? 36.055 -18.231 1.154 1.00 56.00 619 GLY A O 1
ATOM 4680 N N . TYR A 1 620 ? 34.241 -17.325 2.111 1.00 55.44 620 TYR A N 1
ATOM 4681 C CA . TYR A 1 620 ? 33.415 -17.384 0.891 1.00 55.44 620 TYR A CA 1
ATOM 4682 C C . TYR A 1 620 ? 33.211 -16.060 0.141 1.00 55.44 620 TYR A C 1
ATOM 4684 O O . TYR A 1 620 ? 32.288 -15.324 0.427 1.00 55.44 620 TYR A O 1
ATOM 4692 N N . GLY A 1 621 ? 34.013 -15.787 -0.896 1.00 54.94 621 GLY A N 1
ATOM 4693 C CA . GLY A 1 621 ? 33.770 -14.753 -1.916 1.00 54.94 621 GLY A CA 1
ATOM 4694 C C . GLY A 1 621 ? 32.354 -14.761 -2.491 1.00 54.94 621 GLY A C 1
ATOM 4695 O O . GLY A 1 621 ? 32.016 -15.635 -3.282 1.00 54.94 621 GLY A O 1
ATOM 4696 N N . GLU A 1 622 ? 31.567 -13.750 -2.140 1.00 59.50 622 GLU A N 1
ATOM 4697 C CA . GLU A 1 622 ? 30.170 -13.628 -2.552 1.00 59.50 622 GLU A CA 1
ATOM 4698 C C . GLU A 1 622 ? 30.053 -13.044 -3.958 1.00 59.50 622 GLU A C 1
ATOM 4700 O O . GLU A 1 622 ? 30.714 -12.059 -4.305 1.00 59.50 622 GLU A O 1
ATOM 4705 N N . ARG A 1 623 ? 29.203 -13.648 -4.784 1.00 68.94 623 ARG A N 1
ATOM 4706 C CA . ARG A 1 623 ? 28.746 -13.075 -6.055 1.00 68.94 623 ARG A CA 1
ATOM 4707 C C . ARG A 1 623 ? 27.244 -13.272 -6.124 1.00 68.94 623 ARG A C 1
ATOM 4709 O O . ARG A 1 623 ? 26.780 -14.336 -5.771 1.00 68.94 623 ARG A O 1
ATOM 4716 N N . TRP A 1 624 ? 26.500 -12.272 -6.588 1.00 80.62 624 TRP A N 1
ATOM 4717 C CA . TRP A 1 624 ? 25.075 -12.407 -6.922 1.00 80.62 624 TRP A CA 1
ATOM 4718 C C . TRP A 1 624 ? 24.191 -12.958 -5.786 1.00 80.62 624 TRP A C 1
ATOM 4720 O O . TRP A 1 624 ? 24.097 -14.163 -5.557 1.00 80.62 624 TRP A O 1
ATOM 4730 N N . GLY A 1 625 ? 23.493 -12.061 -5.098 1.00 92.12 625 GLY A N 1
ATOM 4731 C CA . GLY A 1 625 ? 22.411 -12.446 -4.201 1.00 92.12 625 GLY A CA 1
ATOM 4732 C C . GLY A 1 625 ? 21.040 -12.110 -4.770 1.00 92.12 625 GLY A C 1
ATOM 4733 O O . GLY A 1 625 ? 20.916 -11.383 -5.762 1.00 92.12 625 GLY A O 1
ATOM 4734 N N . ALA A 1 626 ? 20.018 -12.596 -4.079 1.00 95.62 626 ALA A N 1
ATOM 4735 C CA . ALA A 1 626 ? 18.667 -12.079 -4.177 1.00 95.62 626 ALA A CA 1
ATOM 4736 C C . ALA A 1 626 ? 18.039 -11.991 -2.787 1.00 95.62 626 ALA A C 1
ATOM 4738 O O . ALA A 1 626 ? 18.314 -12.807 -1.906 1.00 95.62 626 ALA A O 1
ATOM 4739 N N . LEU A 1 627 ? 17.176 -10.996 -2.620 1.00 96.12 627 LEU A N 1
ATOM 4740 C CA . LEU A 1 627 ? 16.454 -10.717 -1.391 1.00 96.12 627 LEU A CA 1
ATOM 4741 C C . LEU A 1 627 ? 14.966 -10.606 -1.722 1.00 96.12 627 LEU A C 1
ATOM 4743 O O . LEU A 1 627 ? 14.591 -9.837 -2.606 1.00 96.12 627 LEU A O 1
ATOM 4747 N N . ALA A 1 628 ? 14.130 -11.357 -1.013 1.00 96.19 628 ALA A N 1
ATOM 4748 C CA . ALA A 1 628 ? 12.677 -11.254 -1.098 1.00 96.19 628 ALA A CA 1
ATOM 4749 C C . ALA A 1 628 ? 12.076 -11.098 0.299 1.00 96.19 628 ALA A C 1
ATOM 4751 O O . ALA A 1 628 ? 12.608 -11.627 1.272 1.00 96.19 628 ALA A O 1
ATOM 4752 N N . MET A 1 629 ? 10.955 -10.388 0.381 1.00 95.25 629 MET A N 1
ATOM 4753 C CA . MET A 1 629 ? 10.151 -10.283 1.597 1.00 95.25 629 MET A CA 1
ATOM 4754 C C . MET A 1 629 ? 8.922 -11.178 1.443 1.00 95.25 629 MET A C 1
ATOM 4756 O O . MET A 1 629 ? 8.311 -11.196 0.373 1.00 95.25 629 MET A O 1
ATOM 4760 N N . ASP A 1 630 ? 8.562 -11.946 2.468 1.00 93.88 630 ASP A N 1
ATOM 4761 C CA . ASP A 1 630 ? 7.292 -12.684 2.474 1.00 93.88 630 ASP A CA 1
ATOM 4762 C C . ASP A 1 630 ? 6.130 -11.851 3.046 1.00 93.88 630 ASP A C 1
ATOM 4764 O O . ASP A 1 630 ? 6.303 -10.707 3.474 1.00 93.88 630 ASP A O 1
ATOM 4768 N N . ALA A 1 631 ? 4.924 -12.427 3.057 1.00 89.62 631 ALA A N 1
ATOM 4769 C CA . ALA A 1 631 ? 3.724 -11.754 3.556 1.00 89.62 631 ALA A CA 1
ATOM 4770 C C . ALA A 1 631 ? 3.755 -11.483 5.075 1.00 89.62 631 ALA A C 1
ATOM 4772 O O . ALA A 1 631 ? 2.929 -10.722 5.578 1.00 89.62 631 ALA A O 1
ATOM 4773 N N . LEU A 1 632 ? 4.706 -12.075 5.806 1.00 88.69 632 LEU A N 1
ATOM 4774 C CA . LEU A 1 632 ? 4.953 -11.839 7.230 1.00 88.69 632 LEU A CA 1
ATOM 4775 C C . LEU A 1 632 ? 6.097 -10.839 7.471 1.00 88.69 632 LEU A C 1
ATOM 4777 O O . LEU A 1 632 ? 6.539 -10.692 8.609 1.00 88.69 632 LEU A O 1
ATOM 4781 N N . ASN A 1 633 ? 6.579 -10.148 6.430 1.00 91.12 633 ASN A N 1
ATOM 4782 C CA . ASN A 1 633 ? 7.751 -9.266 6.470 1.00 91.12 633 ASN A CA 1
ATOM 4783 C C . ASN A 1 633 ? 9.044 -9.969 6.910 1.00 91.12 633 ASN A C 1
ATOM 4785 O O . ASN A 1 633 ? 9.950 -9.326 7.446 1.00 91.12 633 ASN A O 1
ATOM 4789 N N . ARG A 1 634 ? 9.161 -11.279 6.686 1.00 92.81 634 ARG A N 1
ATOM 4790 C CA . ARG A 1 634 ? 10.427 -11.987 6.879 1.00 92.81 634 ARG A CA 1
ATOM 4791 C C . ARG A 1 634 ? 11.289 -11.775 5.645 1.00 92.81 634 ARG A C 1
ATOM 4793 O O . ARG A 1 634 ? 10.834 -11.951 4.514 1.00 92.81 634 ARG A O 1
ATOM 4800 N N . ALA A 1 635 ? 12.536 -11.384 5.873 1.00 94.69 635 ALA A N 1
A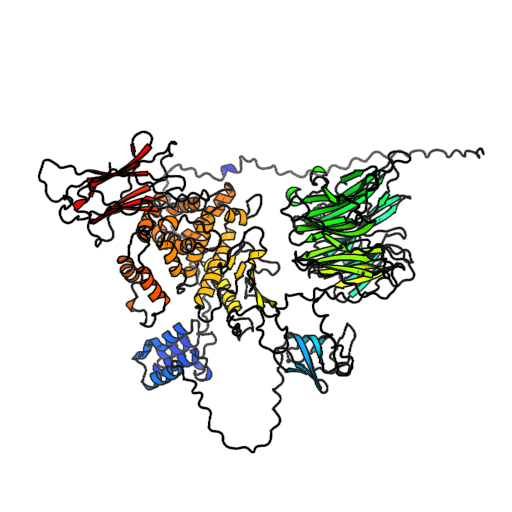TOM 4801 C CA . ALA A 1 635 ? 13.519 -11.245 4.813 1.00 94.69 635 ALA A CA 1
ATOM 4802 C C . ALA A 1 635 ? 14.102 -12.619 4.486 1.00 94.69 635 ALA A C 1
ATOM 4804 O O . ALA A 1 635 ? 14.595 -13.304 5.379 1.00 94.69 635 ALA A O 1
ATOM 4805 N N . HIS A 1 636 ? 14.070 -13.007 3.215 1.00 95.69 636 HIS A N 1
ATOM 4806 C CA . HIS A 1 636 ? 14.686 -14.218 2.684 1.00 95.69 636 HIS A CA 1
ATOM 4807 C C . HIS A 1 636 ? 15.856 -13.820 1.796 1.00 95.69 636 HIS A C 1
ATOM 4809 O O . HIS A 1 636 ? 15.660 -13.209 0.745 1.00 95.69 636 HIS A O 1
ATOM 4815 N N . LEU A 1 637 ? 17.067 -14.164 2.220 1.00 95.56 637 LEU A N 1
ATOM 4816 C CA . LEU A 1 637 ? 18.298 -13.872 1.505 1.00 95.56 637 LEU A CA 1
ATOM 4817 C C . LEU A 1 637 ? 18.879 -15.160 0.934 1.00 95.56 637 LEU A C 1
ATOM 4819 O O . LEU A 1 637 ? 19.049 -16.146 1.652 1.00 95.56 637 LEU A O 1
ATOM 4823 N N . VAL A 1 638 ? 19.241 -15.121 -0.345 1.00 95.56 638 VAL A N 1
ATOM 4824 C CA . VAL A 1 638 ? 20.050 -16.156 -0.995 1.00 95.56 638 VAL A CA 1
ATOM 4825 C C . VAL A 1 638 ? 21.277 -15.532 -1.634 1.00 95.56 638 VAL A C 1
ATOM 4827 O O . VAL A 1 638 ? 21.195 -14.434 -2.182 1.00 95.56 638 VAL A O 1
ATOM 4830 N N . TRP A 1 639 ? 22.414 -16.217 -1.576 1.00 94.00 639 TRP A N 1
ATOM 4831 C CA . TRP A 1 639 ? 23.659 -15.739 -2.177 1.00 94.00 639 TRP A CA 1
ATOM 4832 C C . TRP A 1 639 ? 24.538 -16.889 -2.650 1.00 94.00 639 TRP A C 1
ATOM 4834 O O . TRP A 1 639 ? 24.448 -18.012 -2.152 1.00 94.00 639 TRP A O 1
ATOM 4844 N N . GLN A 1 640 ? 25.385 -16.614 -3.641 1.00 91.75 640 GLN A N 1
ATOM 4845 C CA . GLN A 1 640 ? 26.395 -17.565 -4.087 1.00 91.75 640 GLN A CA 1
ATOM 4846 C C . GLN A 1 640 ? 27.647 -17.449 -3.208 1.00 91.75 640 GLN A C 1
ATOM 4848 O O . GLN A 1 640 ? 28.220 -16.365 -3.080 1.00 91.75 640 GLN A O 1
ATOM 4853 N N . GLY A 1 641 ? 28.108 -18.569 -2.656 1.00 88.19 641 GLY A N 1
ATOM 4854 C CA . GLY A 1 641 ? 29.425 -18.687 -2.033 1.00 88.19 641 GLY A CA 1
ATOM 4855 C C . GLY A 1 641 ? 30.551 -18.821 -3.067 1.00 88.19 641 GLY A C 1
ATOM 4856 O O . GLY A 1 641 ? 30.322 -19.083 -4.250 1.00 88.19 641 GLY A O 1
ATOM 4857 N N . ARG A 1 642 ? 31.808 -18.708 -2.616 1.00 83.19 642 ARG A N 1
ATOM 4858 C CA . ARG A 1 642 ? 33.007 -18.706 -3.487 1.00 83.19 642 ARG A CA 1
ATOM 4859 C C . ARG A 1 642 ? 33.144 -19.923 -4.388 1.00 83.19 642 ARG A C 1
ATOM 4861 O O . ARG A 1 642 ? 33.687 -19.807 -5.482 1.00 83.19 642 ARG A O 1
ATOM 4868 N N . ASN A 1 643 ? 32.709 -21.074 -3.890 1.00 85.56 643 ASN A N 1
ATOM 4869 C CA . ASN A 1 643 ? 32.879 -22.367 -4.541 1.00 85.56 643 ASN A CA 1
ATOM 4870 C C . ASN A 1 643 ? 31.652 -22.752 -5.382 1.00 85.56 643 ASN A C 1
ATOM 4872 O O . ASN A 1 643 ? 31.506 -23.910 -5.757 1.00 85.56 643 ASN A O 1
ATOM 4876 N N . GLY A 1 644 ? 30.763 -21.793 -5.660 1.00 87.06 644 GLY A N 1
ATOM 4877 C CA . GLY A 1 644 ? 29.507 -22.053 -6.353 1.00 87.06 644 GLY A CA 1
ATOM 4878 C C . GLY A 1 644 ? 28.462 -22.740 -5.476 1.00 87.06 644 GLY A C 1
ATOM 4879 O O . GLY A 1 644 ? 27.575 -23.393 -6.005 1.00 87.06 644 GLY A O 1
ATOM 4880 N N . GLU A 1 645 ? 28.561 -22.622 -4.154 1.00 90.06 645 GLU A N 1
ATOM 4881 C CA . GLU A 1 645 ? 27.506 -23.045 -3.226 1.00 90.06 645 GLU A CA 1
ATOM 4882 C C . GLU A 1 645 ? 26.381 -22.010 -3.225 1.00 90.06 645 GLU A C 1
ATOM 4884 O O . GLU A 1 645 ? 26.639 -20.819 -3.399 1.00 90.06 645 GLU A O 1
ATOM 4889 N N . ILE A 1 646 ? 25.145 -22.440 -2.984 1.00 92.56 646 ILE A N 1
ATOM 4890 C CA . ILE A 1 646 ? 24.011 -21.529 -2.806 1.00 92.56 646 ILE A CA 1
ATOM 4891 C C . ILE A 1 646 ? 23.650 -21.519 -1.333 1.00 92.56 646 ILE A C 1
ATOM 4893 O O . ILE A 1 646 ? 23.214 -22.534 -0.800 1.00 92.56 646 ILE A O 1
ATOM 4897 N N . TRP A 1 647 ? 23.826 -20.381 -0.681 1.00 93.19 647 TRP A N 1
ATOM 4898 C CA . TRP A 1 647 ? 23.492 -20.195 0.721 1.00 93.19 647 TRP A CA 1
ATOM 4899 C C . TRP A 1 647 ? 22.154 -19.484 0.863 1.00 93.19 647 TRP A C 1
ATOM 4901 O O . TRP A 1 647 ? 21.770 -18.675 0.016 1.00 93.19 647 TRP A O 1
ATOM 4911 N N . TYR A 1 648 ? 21.449 -19.804 1.940 1.00 94.12 648 TYR A N 1
ATOM 4912 C CA . TYR A 1 648 ? 20.165 -19.230 2.303 1.00 94.12 648 TYR A CA 1
ATOM 4913 C C . TYR A 1 648 ? 20.152 -18.851 3.779 1.00 94.12 648 TYR A C 1
ATOM 4915 O O . TYR A 1 648 ? 20.591 -19.628 4.625 1.00 94.12 648 TYR A O 1
ATOM 4923 N N . ALA A 1 649 ? 19.596 -17.689 4.095 1.00 94.00 649 ALA A N 1
ATOM 4924 C CA . ALA A 1 649 ? 19.271 -17.285 5.453 1.00 94.00 649 ALA A CA 1
ATOM 4925 C C . ALA A 1 649 ? 17.973 -16.481 5.441 1.00 94.00 649 ALA A C 1
ATOM 4927 O O . ALA A 1 649 ? 17.635 -15.826 4.453 1.00 94.00 649 ALA A O 1
ATOM 4928 N N . SER A 1 650 ? 17.256 -16.496 6.557 1.00 94.38 650 SER A N 1
ATOM 4929 C CA . SER A 1 650 ? 16.077 -15.658 6.740 1.00 94.38 650 SER A CA 1
ATOM 4930 C C . SER A 1 650 ? 16.147 -14.882 8.035 1.00 94.38 650 SER A C 1
ATOM 4932 O O . SER A 1 650 ? 16.474 -15.458 9.067 1.00 94.38 650 SER A O 1
ATOM 4934 N N . ALA A 1 651 ? 15.780 -13.610 8.008 1.00 92.31 651 ALA A N 1
ATOM 4935 C CA . ALA A 1 651 ? 15.536 -12.837 9.212 1.00 92.31 651 ALA A CA 1
ATOM 4936 C C . ALA A 1 651 ? 14.029 -12.718 9.407 1.00 92.31 651 ALA A C 1
ATOM 4938 O O . ALA A 1 651 ? 13.341 -12.011 8.668 1.00 92.31 651 ALA A O 1
ATOM 4939 N N . SER A 1 652 ? 13.511 -13.409 10.423 1.00 81.81 652 SER A N 1
ATOM 4940 C CA . SER A 1 652 ? 12.261 -12.971 11.024 1.00 81.81 652 SER A CA 1
ATOM 4941 C C . SER A 1 652 ? 12.546 -11.689 11.779 1.00 81.81 652 SER A C 1
ATOM 4943 O O . SER A 1 652 ? 13.551 -11.600 12.490 1.00 81.81 652 SER A O 1
ATOM 4945 N N . GLN A 1 653 ? 11.647 -10.724 11.695 1.00 69.19 653 GLN A N 1
ATOM 4946 C CA . GLN A 1 653 ? 11.673 -9.658 12.670 1.00 69.19 653 GLN A CA 1
ATOM 4947 C C . GLN A 1 653 ? 11.443 -10.305 14.045 1.00 69.19 653 GLN A C 1
ATOM 4949 O O . GLN A 1 653 ? 10.346 -10.757 14.365 1.00 69.19 653 GLN A O 1
ATOM 4954 N N . THR A 1 654 ? 12.482 -10.377 14.880 1.00 52.19 654 THR A N 1
ATOM 4955 C CA . THR A 1 654 ? 12.241 -10.255 16.315 1.00 52.19 654 THR A CA 1
ATOM 4956 C C . THR A 1 654 ? 11.626 -8.885 16.423 1.00 52.19 654 THR A C 1
ATOM 4958 O O . THR A 1 654 ? 12.337 -7.923 16.150 1.00 52.19 654 THR A O 1
ATOM 4961 N N . ASN A 1 655 ? 10.315 -8.806 16.644 1.00 42.19 655 ASN A N 1
ATOM 4962 C CA . ASN A 1 655 ? 9.611 -7.547 16.808 1.00 42.19 655 ASN A CA 1
ATOM 4963 C C . ASN A 1 655 ? 10.473 -6.628 17.680 1.00 42.19 655 ASN A C 1
ATOM 4965 O O . ASN A 1 655 ? 10.471 -6.759 18.904 1.00 42.19 655 ASN A O 1
ATOM 4969 N N . ILE A 1 656 ? 11.201 -5.694 17.057 1.00 42.84 656 ILE A N 1
ATOM 4970 C CA . ILE A 1 656 ? 11.701 -4.501 17.727 1.00 42.84 656 ILE A CA 1
ATOM 4971 C C . ILE A 1 656 ? 10.455 -3.628 17.848 1.00 42.84 656 ILE A C 1
ATOM 4973 O O . ILE A 1 656 ? 10.314 -2.575 17.242 1.00 42.84 656 ILE A O 1
ATOM 4977 N N . LEU A 1 657 ? 9.485 -4.143 18.600 1.00 41.03 657 LEU A N 1
ATOM 4978 C CA . LEU A 1 657 ? 8.634 -3.316 19.408 1.00 41.03 657 LEU A CA 1
ATOM 4979 C C . LEU A 1 657 ? 9.635 -2.539 20.251 1.00 41.03 657 LEU A C 1
ATOM 4981 O O . LEU A 1 657 ? 10.357 -3.140 21.051 1.00 41.03 657 LEU A O 1
ATOM 4985 N N . LEU A 1 658 ? 9.741 -1.234 19.994 1.00 38.31 658 LEU A N 1
ATOM 4986 C CA . LEU A 1 658 ? 10.145 -0.245 20.992 1.00 38.31 658 LEU A CA 1
ATOM 4987 C C . LEU A 1 658 ? 9.904 -0.838 22.376 1.00 38.31 658 LEU A C 1
ATOM 4989 O O . LEU A 1 658 ? 8.759 -1.169 22.664 1.00 38.31 658 LEU A O 1
ATOM 4993 N N . ALA A 1 659 ? 10.973 -1.068 23.143 1.00 34.44 659 ALA A N 1
ATOM 4994 C CA . ALA A 1 659 ? 10.975 -1.789 24.413 1.00 34.44 659 ALA A CA 1
ATOM 4995 C C . ALA A 1 659 ? 9.764 -1.417 25.290 1.00 34.44 659 ALA A C 1
ATOM 4997 O O . ALA A 1 659 ? 9.768 -0.461 26.059 1.00 34.44 659 ALA A O 1
ATOM 4998 N N . GLY A 1 660 ? 8.711 -2.199 25.101 1.00 38.78 660 GLY A N 1
ATOM 4999 C CA . GLY A 1 660 ? 7.332 -1.861 25.392 1.00 38.78 660 GLY A CA 1
ATOM 5000 C C . GLY A 1 660 ? 6.523 -2.996 24.795 1.00 38.78 660 GLY A C 1
ATOM 5001 O O . GLY A 1 660 ? 6.080 -2.938 23.656 1.00 38.78 660 GLY A O 1
ATOM 5002 N N . CYS A 1 661 ? 6.453 -4.100 25.537 1.00 43.28 661 CYS A N 1
ATOM 5003 C CA . CYS A 1 661 ? 5.785 -5.335 25.145 1.00 43.28 661 CYS A CA 1
ATOM 5004 C C . CYS A 1 661 ? 4.333 -5.049 24.730 1.00 43.28 661 CYS A C 1
ATOM 5006 O O . CYS A 1 661 ? 3.453 -4.986 25.589 1.00 43.28 661 CYS A O 1
ATOM 5008 N N . ALA A 1 662 ? 4.101 -4.861 23.433 1.00 48.19 662 ALA A N 1
ATOM 5009 C CA . ALA A 1 662 ? 2.801 -4.588 22.847 1.00 48.19 662 ALA A CA 1
ATOM 5010 C C . ALA A 1 662 ? 2.443 -5.733 21.895 1.00 48.19 662 ALA A C 1
ATOM 5012 O O . ALA A 1 662 ? 2.889 -5.782 20.753 1.00 48.19 662 ALA A O 1
ATOM 5013 N N . TYR A 1 663 ? 1.647 -6.684 22.383 1.00 59.59 663 TYR A N 1
ATOM 5014 C CA . TYR A 1 663 ? 1.035 -7.708 21.537 1.00 59.59 663 TYR A CA 1
ATOM 5015 C C . TYR A 1 663 ? -0.256 -7.142 20.948 1.00 59.59 663 TYR A C 1
ATOM 5017 O O . TYR A 1 663 ? -1.104 -6.645 21.696 1.00 59.59 663 TYR A O 1
ATOM 5025 N N . THR A 1 664 ? -0.389 -7.209 19.620 1.00 74.75 664 THR A N 1
ATOM 5026 C CA . THR A 1 664 ? -1.668 -6.961 18.947 1.00 74.75 664 THR A CA 1
ATOM 5027 C C . THR A 1 664 ? -2.453 -8.265 18.937 1.00 74.75 664 THR A C 1
ATOM 5029 O O . THR A 1 664 ? -2.058 -9.234 18.291 1.00 74.75 664 THR A O 1
ATOM 5032 N N . GLU A 1 665 ? -3.549 -8.297 19.681 1.00 86.94 665 GLU A N 1
ATOM 5033 C CA . GLU A 1 665 ? -4.515 -9.394 19.695 1.00 86.94 665 GLU A CA 1
ATOM 5034 C C . GLU A 1 665 ? -5.739 -8.990 18.863 1.00 86.94 665 GLU A C 1
ATOM 5036 O O . GLU A 1 665 ? -5.908 -7.814 18.535 1.00 86.94 665 GLU A O 1
ATOM 5041 N N . TYR A 1 666 ? -6.601 -9.948 18.512 1.00 91.44 666 TYR A N 1
ATOM 5042 C CA . TYR A 1 666 ? -7.894 -9.638 17.906 1.00 91.44 666 TYR A CA 1
ATOM 5043 C C . TYR A 1 666 ? -9.049 -10.340 18.622 1.00 91.44 666 TYR A C 1
ATOM 5045 O O . TYR A 1 666 ? -8.909 -11.461 19.117 1.00 91.44 666 TYR A O 1
ATOM 5053 N N . TYR A 1 667 ? -10.196 -9.667 18.652 1.00 93.62 667 TYR A N 1
ATOM 5054 C CA . TYR A 1 667 ? -11.481 -10.182 19.108 1.00 93.62 667 TYR A CA 1
ATOM 5055 C C . TYR A 1 667 ? -12.462 -10.186 17.936 1.00 93.62 667 TYR A C 1
ATOM 5057 O O . TYR A 1 667 ? -12.796 -9.135 17.388 1.00 93.62 667 TYR A O 1
ATOM 5065 N N . ASP A 1 668 ? -12.913 -11.373 17.539 1.00 94.38 668 ASP A N 1
ATOM 5066 C CA . ASP A 1 668 ? -13.983 -11.520 16.558 1.00 94.38 668 ASP A CA 1
ATOM 5067 C C . ASP A 1 668 ? -15.325 -11.442 17.282 1.00 94.38 668 ASP A C 1
ATOM 5069 O O . ASP A 1 668 ? -15.627 -12.272 18.140 1.00 94.38 668 ASP A O 1
ATOM 5073 N N . THR A 1 669 ? -16.161 -10.472 16.909 1.00 94.19 669 THR A N 1
ATOM 5074 C CA . THR A 1 669 ? -17.556 -10.463 17.366 1.00 94.19 669 THR A CA 1
ATOM 5075 C C . THR A 1 669 ? -18.295 -11.668 16.770 1.00 94.19 669 THR A C 1
ATOM 5077 O O . THR A 1 669 ? -17.787 -12.312 15.847 1.00 94.19 669 THR A O 1
ATOM 5080 N N . PRO A 1 670 ? -19.516 -12.013 17.205 1.00 91.94 670 PRO A N 1
ATOM 5081 C CA . PRO A 1 670 ? -20.204 -13.178 16.654 1.00 91.94 670 PRO A CA 1
ATOM 5082 C C . PRO A 1 670 ? -20.330 -13.170 15.120 1.00 91.94 670 PRO A C 1
ATOM 5084 O O . PRO A 1 670 ? -20.186 -14.223 14.504 1.00 91.94 670 PRO A O 1
ATOM 5087 N N . ASN A 1 671 ? -20.514 -12.002 14.482 1.00 90.38 671 ASN A N 1
ATOM 5088 C CA . ASN A 1 671 ? -20.955 -11.969 13.083 1.00 90.38 671 ASN A CA 1
ATOM 5089 C C . ASN A 1 671 ? -20.222 -10.986 12.158 1.00 90.38 671 ASN A C 1
ATOM 5091 O O . ASN A 1 671 ? -20.051 -11.290 10.975 1.00 90.38 671 ASN A O 1
ATOM 5095 N N . ASN A 1 672 ? -19.888 -9.778 12.620 1.00 95.31 672 ASN A N 1
ATOM 5096 C CA . ASN A 1 672 ? -19.660 -8.668 11.688 1.00 95.31 672 ASN A CA 1
ATOM 5097 C C . ASN A 1 672 ? -18.324 -7.948 11.828 1.00 95.31 672 ASN A C 1
ATOM 5099 O O . ASN A 1 672 ? -17.889 -7.365 10.839 1.00 95.31 672 ASN A O 1
ATOM 5103 N N . PHE A 1 673 ? -17.661 -8.003 12.981 1.00 96.31 673 PHE A N 1
ATOM 5104 C CA . PHE A 1 673 ? -16.476 -7.193 13.253 1.00 96.31 673 PHE A CA 1
ATOM 5105 C C . PHE A 1 673 ? -15.296 -8.052 13.697 1.00 96.31 673 PHE A C 1
ATOM 5107 O O . PHE A 1 673 ? -15.471 -9.144 14.251 1.00 96.31 673 PHE A O 1
ATOM 5114 N N . ARG A 1 674 ? -14.096 -7.538 13.430 1.00 95.38 674 ARG A N 1
ATOM 5115 C CA . ARG A 1 674 ? -12.835 -8.010 14.001 1.00 95.38 674 ARG A CA 1
ATOM 5116 C C . ARG A 1 674 ? -12.134 -6.822 14.639 1.00 95.38 674 ARG A C 1
ATOM 5118 O O . ARG A 1 674 ? -11.776 -5.883 13.937 1.00 95.38 674 ARG A O 1
ATOM 5125 N N . ILE A 1 675 ? -11.941 -6.876 15.950 1.00 94.06 675 ILE A N 1
ATOM 5126 C CA . ILE A 1 675 ? -11.352 -5.794 16.735 1.00 94.06 675 ILE A CA 1
ATOM 5127 C C . ILE A 1 675 ? -9.909 -6.146 17.074 1.00 94.06 675 ILE A C 1
ATOM 5129 O O . ILE A 1 675 ? -9.668 -6.979 17.941 1.00 94.06 675 ILE A O 1
ATOM 5133 N N . TYR A 1 676 ? -8.958 -5.512 16.403 1.00 91.44 676 TYR A N 1
ATOM 5134 C CA . TYR A 1 676 ? -7.534 -5.560 16.709 1.00 91.44 676 TYR A CA 1
ATOM 5135 C C . TYR A 1 676 ? -7.233 -4.608 17.867 1.00 91.44 676 TYR A C 1
ATOM 5137 O O . TYR A 1 676 ? -7.653 -3.456 17.822 1.00 91.44 676 TYR A O 1
ATOM 5145 N N . TYR A 1 677 ? -6.508 -5.038 18.897 1.00 87.81 677 TYR A N 1
ATOM 5146 C CA . TYR A 1 677 ? -6.135 -4.162 20.010 1.00 87.81 677 TYR A CA 1
ATOM 5147 C C . TYR A 1 677 ? -4.752 -4.485 20.573 1.00 87.81 677 TYR A C 1
ATOM 5149 O O . TYR A 1 677 ? -4.326 -5.641 20.599 1.00 87.81 677 TYR A O 1
ATOM 5157 N N . THR A 1 678 ? -4.073 -3.456 21.080 1.00 78.62 678 THR A N 1
ATOM 5158 C CA . THR A 1 678 ? -2.717 -3.577 21.634 1.00 78.62 678 THR A CA 1
ATOM 5159 C C . THR A 1 678 ? -2.723 -3.518 23.163 1.00 78.62 678 THR A C 1
ATOM 5161 O O . THR A 1 678 ? -3.140 -2.515 23.757 1.00 78.62 678 THR A O 1
ATOM 5164 N N . ARG A 1 679 ? -2.218 -4.566 23.831 1.00 68.94 679 ARG A N 1
ATOM 5165 C CA . ARG A 1 679 ? -1.981 -4.546 25.290 1.00 68.94 679 ARG A CA 1
ATOM 5166 C C . ARG A 1 679 ? -0.603 -3.951 25.589 1.00 68.94 679 ARG A C 1
ATOM 5168 O O . ARG A 1 679 ? 0.398 -4.573 25.262 1.00 68.94 679 ARG A O 1
ATOM 5175 N N . THR A 1 680 ? -0.543 -2.796 26.250 1.00 53.88 680 THR A N 1
ATOM 5176 C CA . THR A 1 680 ? 0.699 -2.254 26.841 1.00 53.88 680 THR A CA 1
ATOM 5177 C C . THR A 1 680 ? 0.880 -2.815 28.255 1.00 53.88 680 THR A C 1
ATOM 5179 O O . THR A 1 680 ? -0.057 -2.777 29.053 1.00 53.88 680 THR A O 1
ATOM 5182 N N . ARG A 1 681 ? 2.050 -3.388 28.577 1.00 50.59 681 ARG A N 1
ATOM 5183 C CA . ARG A 1 681 ? 2.339 -3.926 29.924 1.00 50.59 681 ARG A CA 1
ATOM 5184 C C . ARG A 1 681 ? 2.673 -2.818 30.928 1.00 50.59 681 ARG A C 1
ATOM 5186 O O . ARG A 1 681 ? 3.390 -1.880 30.598 1.00 50.59 681 ARG A O 1
ATOM 5193 N N . SER A 1 682 ? 2.207 -2.983 32.168 1.00 44.75 682 SER A N 1
ATOM 5194 C CA . SER A 1 682 ? 2.605 -2.162 33.320 1.00 44.75 682 SER A CA 1
ATOM 5195 C C . SER A 1 682 ? 4.027 -2.535 33.793 1.00 44.75 682 SER A C 1
ATOM 5197 O O . SER A 1 682 ? 4.346 -3.726 33.831 1.00 44.75 682 SER A O 1
ATOM 5199 N N . PRO A 1 683 ? 4.883 -1.566 34.175 1.00 41.59 683 PRO A N 1
ATOM 5200 C CA . PRO A 1 683 ? 6.303 -1.791 34.483 1.00 41.59 683 PRO A CA 1
ATOM 5201 C C . PRO A 1 683 ? 6.618 -2.440 35.853 1.00 41.59 683 PRO A C 1
ATOM 5203 O O . PRO A 1 683 ? 7.786 -2.536 36.218 1.00 41.59 683 PRO A O 1
ATOM 5206 N N . TRP A 1 684 ? 5.633 -2.895 36.635 1.00 39.16 684 TRP A N 1
ATOM 5207 C CA . TRP A 1 684 ? 5.831 -3.245 38.059 1.00 39.16 684 TRP A CA 1
ATOM 5208 C C . TRP A 1 684 ? 6.108 -4.727 38.390 1.00 39.16 684 TRP A C 1
ATOM 5210 O O . TRP A 1 684 ? 5.982 -5.121 39.547 1.00 39.16 684 TRP A O 1
ATOM 5220 N N . PHE A 1 685 ? 6.545 -5.553 37.435 1.00 35.88 685 PHE A N 1
ATOM 5221 C CA . PHE A 1 685 ? 7.093 -6.887 37.738 1.00 35.88 685 PHE A CA 1
ATOM 5222 C C . PHE A 1 685 ? 8.591 -6.948 37.404 1.00 35.88 685 PHE A C 1
ATOM 5224 O O . PHE A 1 685 ? 9.025 -6.542 36.331 1.00 35.88 685 PHE A O 1
ATOM 5231 N N . HIS A 1 686 ? 9.377 -7.422 38.372 1.00 37.97 686 HIS A N 1
ATOM 5232 C CA . HIS A 1 686 ? 10.806 -7.153 38.577 1.00 37.97 686 HIS A CA 1
ATOM 5233 C C . HIS A 1 686 ? 11.832 -7.690 37.551 1.00 37.97 686 HIS A C 1
ATOM 5235 O O . HIS A 1 686 ? 13.017 -7.634 37.853 1.00 37.97 686 HIS A O 1
ATOM 5241 N N . ASP A 1 687 ? 11.451 -8.089 36.335 1.00 41.66 687 ASP A N 1
ATOM 5242 C CA . ASP A 1 687 ? 12.404 -8.547 35.297 1.00 41.66 687 ASP A CA 1
ATOM 5243 C C . ASP A 1 687 ? 12.486 -7.632 34.059 1.00 41.66 687 ASP A C 1
ATOM 5245 O O . ASP A 1 687 ? 12.835 -8.048 32.957 1.00 41.66 687 ASP A O 1
ATOM 5249 N N . CYS A 1 688 ? 12.219 -6.336 34.235 1.00 34.56 688 CYS A N 1
ATOM 5250 C CA . CYS A 1 688 ? 12.493 -5.305 33.227 1.00 34.56 688 CYS A CA 1
ATOM 5251 C C . CYS A 1 688 ? 13.179 -4.083 33.864 1.00 34.56 688 CYS A C 1
ATOM 5253 O O . CYS A 1 688 ? 12.592 -3.008 33.956 1.00 34.56 688 CYS A O 1
ATOM 5255 N N . GLN A 1 689 ? 14.428 -4.225 34.324 1.00 32.81 689 GLN A N 1
ATOM 5256 C CA . GLN A 1 689 ? 15.251 -3.067 34.698 1.00 32.81 689 GLN A CA 1
ATOM 5257 C C . GLN A 1 689 ? 16.059 -2.554 33.497 1.00 32.81 689 GLN A C 1
ATOM 5259 O O . GLN A 1 689 ? 17.156 -3.030 33.223 1.00 32.81 689 GLN A O 1
ATOM 5264 N N . LEU A 1 690 ? 15.551 -1.511 32.837 1.00 31.62 690 LEU A N 1
ATOM 5265 C CA . LEU A 1 690 ? 16.398 -0.467 32.258 1.00 31.62 690 LEU A CA 1
ATOM 5266 C C . LEU A 1 690 ? 16.300 0.741 33.193 1.00 31.62 690 LEU A C 1
ATOM 5268 O O . LEU A 1 690 ? 15.246 1.359 33.324 1.00 31.62 690 LEU A O 1
ATOM 5272 N N . TRP A 1 691 ? 17.388 1.038 33.903 1.00 29.89 691 TRP A N 1
ATOM 5273 C CA . TRP A 1 691 ? 17.501 2.263 34.693 1.00 29.89 691 TRP A CA 1
ATOM 5274 C C . TRP A 1 691 ? 17.523 3.486 33.759 1.00 29.89 691 TRP A C 1
ATOM 5276 O O . TRP A 1 691 ? 18.242 3.456 32.757 1.00 29.89 691 TRP A O 1
ATOM 5286 N N . PRO A 1 692 ? 16.805 4.580 34.069 1.00 36.91 692 PRO A N 1
ATOM 5287 C CA . PRO A 1 692 ? 16.818 5.771 33.229 1.00 36.91 692 PRO A CA 1
ATOM 5288 C C . PRO A 1 692 ? 18.056 6.650 33.507 1.00 36.91 692 PRO A C 1
ATOM 5290 O O . PRO A 1 692 ? 18.506 6.737 34.656 1.00 36.91 692 PRO A O 1
ATOM 5293 N N . PRO A 1 693 ? 18.582 7.388 32.507 1.00 34.91 693 PRO A N 1
ATOM 5294 C CA . PRO A 1 693 ? 19.386 8.572 32.772 1.00 34.91 693 PRO A CA 1
ATOM 5295 C C . PRO A 1 693 ? 18.486 9.645 33.401 1.00 34.91 693 PRO A C 1
ATOM 5297 O O . PRO A 1 693 ? 17.369 9.883 32.946 1.00 34.91 693 PRO A O 1
ATOM 5300 N N . ARG A 1 694 ? 18.975 10.303 34.455 1.00 36.53 694 ARG A N 1
ATOM 5301 C CA . ARG A 1 694 ? 18.280 11.411 35.125 1.00 36.53 694 ARG A CA 1
ATOM 5302 C C . ARG A 1 694 ? 17.980 12.549 34.137 1.00 36.53 694 ARG A C 1
ATOM 5304 O O . ARG A 1 694 ? 18.903 13.234 33.706 1.00 36.53 694 ARG A O 1
ATOM 5311 N N . LEU A 1 695 ? 16.700 12.813 33.888 1.00 34.12 695 LEU A N 1
ATOM 5312 C CA . LEU A 1 695 ? 16.183 14.142 33.548 1.00 34.12 695 LEU A CA 1
ATOM 5313 C C . LEU A 1 695 ? 15.310 14.646 34.716 1.00 34.12 695 LEU A C 1
ATOM 5315 O O . LEU A 1 695 ? 14.785 13.828 35.476 1.00 34.12 695 LEU A O 1
ATOM 5319 N N . PRO A 1 696 ? 15.236 15.969 34.946 1.00 37.62 696 PRO A N 1
ATOM 5320 C CA . PRO A 1 696 ? 14.737 16.529 36.197 1.00 37.62 696 PRO A CA 1
ATOM 5321 C C . PRO A 1 696 ? 13.211 16.415 36.327 1.00 37.62 696 PRO A C 1
ATOM 5323 O O . PRO A 1 696 ? 12.475 16.802 35.431 1.00 37.62 696 PRO A O 1
ATOM 5326 N N . ALA A 1 697 ? 12.805 15.883 37.483 1.00 38.62 697 ALA A N 1
ATOM 5327 C CA . ALA A 1 697 ? 11.483 15.840 38.110 1.00 38.62 697 ALA A CA 1
ATOM 5328 C C . ALA A 1 697 ? 10.312 16.528 37.373 1.00 38.62 697 ALA A C 1
ATOM 5330 O O . ALA A 1 697 ? 10.065 17.717 37.568 1.00 38.62 697 ALA A O 1
ATOM 5331 N N . ASP A 1 698 ? 9.521 15.725 36.661 1.00 29.75 698 ASP A N 1
ATOM 5332 C CA . ASP A 1 698 ? 8.091 15.968 36.447 1.00 29.75 698 ASP A CA 1
ATOM 5333 C C . ASP A 1 698 ? 7.314 14.951 37.312 1.00 29.75 698 ASP A C 1
ATOM 5335 O O . ASP A 1 698 ? 7.568 13.743 37.201 1.00 29.75 698 ASP A O 1
ATOM 5339 N N . PRO A 1 699 ? 6.464 15.372 38.267 1.00 40.62 699 PRO A N 1
ATOM 5340 C CA . PRO A 1 699 ? 5.811 14.440 39.169 1.00 40.62 699 PRO A CA 1
ATOM 5341 C C . PRO A 1 699 ? 4.608 13.747 38.501 1.00 40.62 699 PRO A C 1
ATOM 5343 O O . PRO A 1 699 ? 3.541 14.325 38.333 1.00 40.62 699 PRO A O 1
ATOM 5346 N N . THR A 1 700 ? 4.776 12.437 38.282 1.00 35.34 700 THR A N 1
ATOM 5347 C CA . THR A 1 700 ? 3.756 11.361 38.255 1.00 35.34 700 THR A CA 1
ATOM 5348 C C . THR A 1 700 ? 2.883 11.157 36.999 1.00 35.34 700 THR A C 1
ATOM 5350 O O . THR A 1 700 ? 1.821 11.758 36.872 1.00 35.34 700 THR A O 1
ATOM 5353 N N . PRO A 1 701 ? 3.185 10.141 36.165 1.00 37.78 701 PRO A N 1
ATOM 5354 C CA . PRO A 1 701 ? 2.161 9.327 35.521 1.00 37.78 701 PRO A CA 1
ATOM 5355 C C . PRO A 1 701 ? 1.656 8.280 36.527 1.00 37.78 701 PRO A C 1
ATOM 5357 O O . PRO A 1 701 ? 2.439 7.517 37.100 1.00 37.78 701 PRO A O 1
ATOM 5360 N N . VAL A 1 702 ? 0.345 8.245 36.758 1.00 40.41 702 VAL A N 1
ATOM 5361 C CA . VAL A 1 702 ? -0.318 7.180 37.526 1.00 40.41 702 VAL A CA 1
ATOM 5362 C C . VAL A 1 702 ? -0.103 5.849 36.783 1.00 40.41 702 VAL A C 1
ATOM 5364 O O . VAL A 1 702 ? -0.343 5.806 35.578 1.00 40.41 702 VAL A O 1
ATOM 5367 N N . PRO A 1 703 ? 0.353 4.763 37.436 1.00 47.66 703 PRO A N 1
ATOM 5368 C CA . PRO A 1 703 ? 0.451 3.453 36.797 1.00 47.66 703 PRO A CA 1
ATOM 5369 C C . PRO A 1 703 ? -0.921 3.011 36.275 1.00 47.66 703 PRO A C 1
ATOM 5371 O O . PRO A 1 703 ? -1.887 3.025 37.041 1.00 47.66 703 PRO A O 1
ATOM 5374 N N . ASP A 1 704 ? -1.002 2.592 35.008 1.00 48.81 704 ASP A N 1
ATOM 5375 C CA . ASP A 1 704 ? -2.205 1.976 34.437 1.00 48.81 704 ASP A CA 1
ATOM 5376 C C . ASP A 1 704 ? -2.700 0.870 35.381 1.00 48.81 704 ASP A C 1
ATOM 5378 O O . ASP A 1 704 ? -2.025 -0.146 35.589 1.00 48.81 704 ASP A O 1
ATOM 5382 N N . SER A 1 705 ? -3.875 1.073 35.985 1.00 51.03 705 SER A N 1
ATOM 5383 C CA . SER A 1 705 ? -4.543 0.019 36.748 1.00 51.03 705 SER A CA 1
ATOM 5384 C C . SER A 1 705 ? -4.801 -1.178 35.826 1.00 51.03 705 SER A C 1
ATOM 5386 O O . SER A 1 705 ? -5.114 -0.976 34.648 1.00 51.03 705 SER A O 1
ATOM 5388 N N . PRO A 1 706 ? -4.672 -2.425 36.320 1.00 61.62 706 PRO A N 1
ATOM 5389 C CA . PRO A 1 706 ? -4.904 -3.613 35.509 1.00 61.62 706 PRO A CA 1
ATOM 5390 C C . PRO A 1 706 ? -6.284 -3.526 34.854 1.00 61.62 706 PRO A C 1
ATOM 5392 O O . PRO A 1 706 ? -7.299 -3.409 35.540 1.00 61.62 706 PRO A O 1
ATOM 5395 N N . VAL A 1 707 ? -6.312 -3.543 33.519 1.00 67.00 707 VAL A N 1
ATOM 5396 C CA . VAL A 1 707 ? -7.560 -3.472 32.754 1.00 67.00 707 VAL A CA 1
ATOM 5397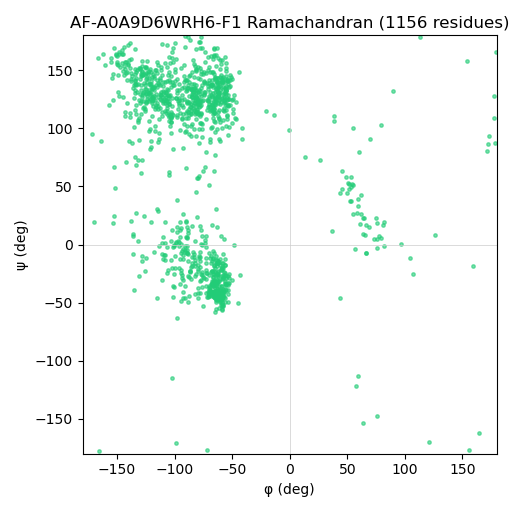 C C . VAL A 1 707 ? -8.398 -4.708 33.104 1.00 67.00 707 VAL A C 1
ATOM 5399 O O . VAL A 1 707 ? -7.908 -5.824 32.908 1.00 67.00 707 VAL A O 1
ATOM 5402 N N . PRO A 1 708 ? -9.636 -4.547 33.612 1.00 77.44 708 PRO A N 1
ATOM 5403 C CA . PRO A 1 708 ? -10.524 -5.668 33.886 1.00 77.44 708 PRO A CA 1
ATOM 5404 C C . PRO A 1 708 ? -10.687 -6.549 32.644 1.00 77.44 708 PRO A C 1
ATOM 5406 O O . PRO A 1 708 ? -10.977 -6.053 31.552 1.00 77.44 708 PRO A O 1
ATOM 5409 N N . LEU A 1 709 ? -10.485 -7.855 32.810 1.00 83.25 709 LEU A N 1
ATOM 5410 C CA . LEU A 1 709 ? -10.780 -8.842 31.777 1.00 83.25 709 LEU A CA 1
ATOM 5411 C C . LEU A 1 709 ? -12.225 -9.304 31.929 1.00 83.25 709 LEU A C 1
ATOM 5413 O O . LEU A 1 709 ? -12.708 -9.488 33.047 1.00 83.25 709 LEU A O 1
ATOM 5417 N N . ASP A 1 710 ? -12.895 -9.513 30.806 1.00 78.69 710 ASP A N 1
ATOM 5418 C CA . ASP A 1 710 ? -14.185 -10.176 30.763 1.00 78.69 710 ASP A CA 1
ATOM 5419 C C . ASP A 1 710 ? -13.997 -11.649 31.184 1.00 78.69 710 ASP A C 1
ATOM 5421 O O . ASP A 1 710 ? -13.264 -12.400 30.525 1.00 78.69 710 ASP A O 1
ATOM 5425 N N . PRO A 1 711 ? -14.622 -12.087 32.294 1.00 77.56 711 PRO A N 1
ATOM 5426 C CA . PRO A 1 711 ? -14.429 -13.431 32.825 1.00 77.56 711 PRO A CA 1
ATOM 5427 C C . PRO A 1 711 ? -14.955 -14.530 31.892 1.00 77.56 711 PRO A C 1
ATOM 5429 O O . PRO A 1 711 ? -14.550 -15.682 32.044 1.00 77.56 711 PRO A O 1
ATOM 5432 N N . ALA A 1 712 ? -15.837 -14.209 30.938 1.00 80.38 712 ALA A N 1
ATOM 5433 C CA . ALA A 1 712 ? -16.414 -15.195 30.030 1.00 80.38 712 ALA A CA 1
ATOM 5434 C C . ALA A 1 712 ? -15.461 -15.598 28.894 1.00 80.38 712 ALA A C 1
ATOM 5436 O O . ALA A 1 712 ? -15.524 -16.731 28.417 1.00 80.38 712 ALA A O 1
ATOM 5437 N N . ASN A 1 713 ? -14.592 -14.687 28.444 1.00 82.50 713 ASN A N 1
ATOM 5438 C CA . ASN A 1 713 ? -13.800 -14.877 27.222 1.00 82.50 713 ASN A CA 1
ATOM 5439 C C . ASN A 1 713 ? -12.316 -14.468 27.351 1.00 82.50 713 ASN A C 1
ATOM 5441 O O . ASN A 1 713 ? -11.529 -14.772 26.458 1.00 82.50 713 ASN A O 1
ATOM 5445 N N . GLY A 1 714 ? -11.904 -13.836 28.457 1.00 85.69 714 GLY A N 1
ATOM 5446 C CA . GLY A 1 714 ? -10.508 -13.467 28.730 1.00 85.69 714 GLY A CA 1
ATOM 5447 C C . GLY A 1 714 ? -9.986 -12.252 27.950 1.00 85.69 714 GLY A C 1
ATOM 5448 O O . GLY A 1 714 ? -8.799 -11.908 28.065 1.00 85.69 714 GLY A O 1
ATOM 5449 N N . TYR A 1 715 ? -10.846 -11.588 27.177 1.00 87.81 715 TYR A N 1
ATOM 5450 C CA . TYR A 1 715 ? -10.532 -10.336 26.493 1.00 87.81 715 TYR A CA 1
ATOM 5451 C C . TYR A 1 715 ? -10.707 -9.143 27.445 1.00 87.81 715 TYR A C 1
ATOM 5453 O O . TYR A 1 715 ? -11.443 -9.244 28.428 1.00 87.81 715 TYR A O 1
ATOM 5461 N N . PRO A 1 716 ? -10.035 -8.001 27.218 1.00 88.75 716 PRO A N 1
ATOM 5462 C CA . PRO A 1 716 ? -10.292 -6.799 28.003 1.00 88.75 716 PRO A CA 1
ATOM 5463 C C . PRO A 1 716 ? -11.760 -6.382 27.888 1.00 88.75 716 PRO A C 1
ATOM 5465 O O . PRO A 1 716 ? -12.300 -6.338 26.784 1.00 88.75 716 PRO A O 1
ATOM 5468 N N . TYR A 1 717 ? -12.388 -6.030 29.011 1.00 85.31 717 TYR A N 1
ATOM 5469 C CA . TYR A 1 717 ? -13.825 -5.738 29.069 1.00 85.31 717 TYR A CA 1
ATOM 5470 C C . TYR A 1 717 ? -14.261 -4.642 28.082 1.00 85.31 717 TYR A C 1
ATOM 5472 O O . TYR A 1 717 ? -15.337 -4.710 27.505 1.00 85.31 717 TYR A O 1
ATOM 5480 N N . PHE A 1 718 ? -13.410 -3.645 27.818 1.00 85.75 718 PHE A N 1
ATOM 5481 C CA . PHE A 1 718 ? -13.724 -2.599 26.840 1.00 85.75 718 PHE A CA 1
ATOM 5482 C C . PHE A 1 718 ? -13.797 -3.120 25.395 1.00 85.75 718 PHE A C 1
ATOM 5484 O O . PHE A 1 718 ? -14.570 -2.589 24.603 1.00 85.75 718 PHE A O 1
ATOM 5491 N N . VAL A 1 719 ? -13.012 -4.147 25.045 1.00 89.56 719 VAL A N 1
ATOM 5492 C CA . VAL A 1 719 ? -12.997 -4.743 23.698 1.00 89.56 719 VAL A CA 1
ATOM 5493 C C . VAL A 1 719 ? -14.302 -5.489 23.455 1.00 89.56 719 VAL A C 1
ATOM 5495 O O . VAL A 1 719 ? -14.913 -5.337 22.398 1.00 89.56 719 VAL A O 1
ATOM 5498 N N . THR A 1 720 ? -14.752 -6.262 24.446 1.00 91.75 720 THR A N 1
ATOM 5499 C CA . THR A 1 720 ? -15.997 -7.032 24.355 1.00 91.75 720 THR A CA 1
ATOM 5500 C C . THR A 1 720 ? -17.204 -6.104 24.371 1.00 91.75 720 THR A C 1
ATOM 5502 O O . THR A 1 720 ? -18.051 -6.195 23.486 1.00 91.75 720 THR A O 1
ATOM 5505 N N . LEU A 1 721 ? -17.209 -5.114 25.268 1.00 89.56 721 LEU A N 1
ATOM 5506 C CA . LEU A 1 721 ? -18.226 -4.065 25.342 1.00 89.56 721 LEU A CA 1
ATOM 5507 C C . LEU A 1 721 ? -18.368 -3.275 24.032 1.00 89.56 721 LEU A C 1
ATOM 5509 O O . LEU A 1 721 ? -19.486 -3.007 23.589 1.00 89.56 721 LEU A O 1
ATOM 5513 N N . LEU A 1 722 ? -17.247 -2.887 23.417 1.00 91.69 722 LEU A N 1
ATOM 5514 C CA . LEU A 1 722 ? -17.254 -2.211 22.123 1.00 91.69 722 LEU A CA 1
ATOM 5515 C C . LEU A 1 722 ? -17.794 -3.135 21.028 1.00 91.69 722 LEU A C 1
ATOM 5517 O O . LEU A 1 722 ? -18.632 -2.709 20.239 1.00 91.69 722 LEU A O 1
ATOM 5521 N N . GLY A 1 723 ? -17.346 -4.393 20.987 1.00 93.75 723 GLY A N 1
ATOM 5522 C CA . GLY A 1 723 ? -17.836 -5.377 20.022 1.00 93.75 723 GLY A CA 1
ATOM 5523 C C . GLY A 1 723 ? -19.343 -5.595 20.106 1.00 93.75 723 GLY A C 1
ATOM 5524 O O . GLY A 1 723 ? -20.020 -5.572 19.078 1.00 93.75 723 GLY A O 1
ATOM 5525 N N . ASP A 1 724 ? -19.880 -5.711 21.318 1.00 93.25 724 ASP A N 1
ATOM 5526 C CA . ASP A 1 724 ? -21.321 -5.813 21.553 1.00 93.25 724 ASP A CA 1
ATOM 5527 C C . ASP A 1 724 ? -22.051 -4.546 21.096 1.00 93.25 724 ASP A C 1
ATOM 5529 O O . ASP A 1 724 ? -23.103 -4.626 20.455 1.00 93.25 724 ASP A O 1
ATOM 5533 N N . SER A 1 725 ? -21.470 -3.373 21.365 1.00 93.31 725 SER A N 1
ATOM 5534 C CA . SER A 1 725 ? -22.051 -2.104 20.939 1.00 93.31 725 SER A CA 1
ATOM 5535 C C . SER A 1 725 ? -22.101 -1.951 19.417 1.00 93.31 725 SER A C 1
ATOM 5537 O O . SER A 1 725 ? -23.124 -1.540 18.861 1.00 93.31 725 SER A O 1
ATOM 5539 N N . LEU A 1 726 ? -21.039 -2.344 18.711 1.00 95.38 726 LEU A N 1
ATOM 5540 C CA . LEU A 1 726 ? -20.992 -2.333 17.247 1.00 95.38 726 LEU A CA 1
ATOM 5541 C C . LEU A 1 726 ? -22.043 -3.281 16.645 1.00 95.38 726 LEU A C 1
ATOM 5543 O O . LEU A 1 726 ? -22.751 -2.912 15.703 1.00 95.38 726 LEU A O 1
ATOM 5547 N N . GLU A 1 727 ? -22.208 -4.482 17.208 1.00 95.94 727 GLU A N 1
ATOM 5548 C CA . GLU A 1 727 ? -23.226 -5.448 16.772 1.00 95.94 727 GLU A CA 1
ATOM 5549 C C . GLU A 1 727 ? -24.658 -4.952 17.028 1.00 95.94 727 GLU A C 1
ATOM 5551 O O . GLU A 1 727 ? -25.536 -5.066 16.157 1.00 95.94 727 GLU A O 1
ATOM 5556 N N . GLN A 1 728 ? -24.899 -4.347 18.193 1.00 95.44 728 GLN A N 1
ATOM 5557 C CA . GLN A 1 728 ? -26.187 -3.748 18.536 1.00 95.44 728 GLN A CA 1
ATOM 5558 C C . GLN A 1 728 ? -26.513 -2.569 17.614 1.00 95.44 728 GLN A C 1
ATOM 5560 O O . GLN A 1 728 ? -27.612 -2.508 17.055 1.00 95.44 728 GLN A O 1
ATOM 5565 N N . SER A 1 729 ? -25.548 -1.675 17.398 1.00 95.88 729 SER A N 1
ATOM 5566 C CA . SER A 1 729 ? -25.667 -0.521 16.505 1.00 95.88 729 SER A CA 1
ATOM 5567 C C . SER A 1 729 ? -25.971 -0.966 15.079 1.00 95.88 729 SER A C 1
ATOM 5569 O O . SER A 1 729 ? -26.943 -0.506 14.476 1.00 95.88 729 SER A O 1
ATOM 5571 N N . ARG A 1 730 ? -25.233 -1.957 14.560 1.00 96.00 730 ARG A N 1
ATOM 5572 C CA . ARG A 1 730 ? -25.494 -2.553 13.244 1.00 96.00 730 ARG A CA 1
ATOM 5573 C C . ARG A 1 730 ? -26.915 -3.095 13.133 1.00 96.00 730 ARG A C 1
ATOM 5575 O O . ARG A 1 730 ? -27.609 -2.804 12.160 1.00 96.00 730 ARG A O 1
ATOM 5582 N N . THR A 1 731 ? -27.354 -3.877 14.115 1.00 96.50 731 THR A N 1
ATOM 5583 C CA . THR A 1 731 ? -28.704 -4.459 14.136 1.00 96.50 731 THR A CA 1
ATOM 5584 C C . THR A 1 731 ? -29.771 -3.368 14.160 1.00 96.50 731 THR A C 1
ATOM 5586 O O . THR A 1 731 ? -30.751 -3.421 13.410 1.00 96.50 731 THR A O 1
ATOM 5589 N N . ARG A 1 732 ? -29.558 -2.328 14.969 1.00 96.19 732 ARG A N 1
ATOM 5590 C CA . ARG A 1 732 ? -30.475 -1.200 15.071 1.00 96.19 732 ARG A CA 1
ATOM 5591 C C . ARG A 1 732 ? -30.573 -0.429 13.760 1.00 96.19 732 ARG A C 1
ATOM 5593 O O . ARG A 1 732 ? -31.685 -0.199 13.286 1.00 96.19 732 ARG A O 1
ATOM 5600 N N . TYR A 1 733 ? -29.453 -0.097 13.132 1.00 97.25 733 TYR A N 1
ATOM 5601 C CA . TYR A 1 733 ? -29.458 0.615 11.857 1.00 97.25 733 TYR A CA 1
ATOM 5602 C C . TYR A 1 733 ? -30.046 -0.222 10.716 1.00 97.25 733 TYR A C 1
ATOM 5604 O O . TYR A 1 733 ? -30.761 0.322 9.873 1.00 97.25 733 TYR A O 1
ATOM 5612 N N . ALA A 1 734 ? -29.861 -1.546 10.738 1.00 96.88 734 ALA A N 1
ATOM 5613 C CA . ALA A 1 734 ? -30.554 -2.455 9.825 1.00 96.88 734 ALA A CA 1
ATOM 5614 C C . ALA A 1 734 ? -32.081 -2.345 9.971 1.00 96.88 734 ALA A C 1
ATOM 5616 O O . ALA A 1 734 ? -32.789 -2.233 8.973 1.00 96.88 734 ALA A O 1
ATOM 5617 N N . SER A 1 735 ? -32.592 -2.298 11.210 1.00 96.31 735 SER A N 1
ATOM 5618 C CA . SER A 1 735 ? -34.032 -2.118 11.477 1.00 96.31 735 SER A CA 1
ATOM 5619 C C . SER A 1 735 ? -34.571 -0.752 11.033 1.00 96.31 735 SER A C 1
ATOM 5621 O O . SER A 1 735 ? -35.758 -0.613 10.757 1.00 96.31 735 SER A O 1
ATOM 5623 N N . MET A 1 736 ? -33.694 0.249 10.914 1.00 95.56 736 MET A N 1
ATOM 5624 C CA . MET A 1 736 ? -33.995 1.578 10.370 1.00 95.56 736 MET A CA 1
ATOM 5625 C C . MET A 1 736 ? -33.814 1.642 8.839 1.00 95.56 736 MET A C 1
ATOM 5627 O O . MET A 1 736 ? -33.815 2.725 8.254 1.00 95.56 736 MET A O 1
ATOM 5631 N N . SER A 1 737 ? -33.667 0.485 8.183 1.00 97.06 737 SER A N 1
ATOM 5632 C CA . SER A 1 737 ? -33.487 0.322 6.734 1.00 97.06 737 SER A CA 1
ATOM 5633 C C . SER A 1 737 ? -32.192 0.914 6.162 1.00 97.06 737 SER A C 1
ATOM 5635 O O . SER A 1 737 ? -32.119 1.193 4.965 1.00 97.06 737 SER A O 1
ATOM 5637 N N . TYR A 1 738 ? -31.149 1.106 6.977 1.00 97.69 738 TYR A N 1
ATOM 5638 C CA . TYR A 1 738 ? -29.825 1.473 6.464 1.00 97.69 738 TYR A CA 1
ATOM 5639 C C . TYR A 1 738 ? -29.127 0.265 5.805 1.00 97.69 738 TYR A C 1
ATOM 5641 O O . TYR A 1 738 ? -29.317 -0.874 6.243 1.00 97.69 738 TYR A O 1
ATOM 5649 N N . PRO A 1 739 ? -28.283 0.479 4.778 1.00 96.38 739 PRO A N 1
ATOM 5650 C CA . PRO A 1 739 ? -27.652 -0.577 3.988 1.00 96.38 739 PRO A CA 1
ATOM 5651 C C . PRO A 1 739 ? -26.448 -1.209 4.710 1.00 96.38 739 PRO A C 1
ATOM 5653 O O . PRO A 1 739 ? -25.336 -1.240 4.192 1.00 96.38 739 PRO A O 1
ATOM 5656 N N . VAL A 1 740 ? -26.660 -1.783 5.898 1.00 96.69 740 VAL A N 1
ATOM 5657 C CA . VAL A 1 740 ? -25.618 -2.458 6.707 1.00 96.69 740 VAL A CA 1
ATOM 5658 C C . VAL A 1 740 ? -24.965 -3.664 6.011 1.00 96.69 740 VAL A C 1
ATOM 5660 O O . VAL A 1 740 ? -23.984 -4.220 6.505 1.00 96.69 740 VAL A O 1
ATOM 5663 N N . SER A 1 741 ? -25.546 -4.138 4.907 1.00 96.00 741 SER A N 1
ATOM 5664 C CA . SER A 1 741 ? -24.984 -5.189 4.056 1.00 96.00 741 SER A CA 1
ATOM 5665 C C . SER A 1 741 ? -23.947 -4.665 3.059 1.00 96.00 741 SER A C 1
ATOM 5667 O O . SER A 1 741 ? -23.204 -5.469 2.513 1.00 96.00 741 SER A O 1
ATOM 5669 N N . GLN A 1 742 ? -23.895 -3.348 2.824 1.00 95.12 742 GLN A N 1
ATOM 5670 C CA . GLN A 1 742 ? -22.926 -2.693 1.935 1.00 95.12 742 GLN A CA 1
ATOM 5671 C C . GLN A 1 742 ? -21.654 -2.245 2.668 1.00 95.12 742 GLN A C 1
ATOM 5673 O O . GLN A 1 742 ? -20.757 -1.698 2.035 1.00 95.12 742 GLN A O 1
ATOM 5678 N N . ILE A 1 743 ? -21.577 -2.456 3.986 1.00 94.06 743 ILE A N 1
ATOM 5679 C CA . ILE A 1 743 ? -20.363 -2.196 4.764 1.00 94.06 743 ILE A CA 1
ATOM 5680 C C . ILE A 1 743 ? -19.256 -3.122 4.243 1.00 94.06 743 ILE A C 1
ATOM 5682 O O . ILE A 1 743 ? -19.503 -4.333 4.161 1.00 94.06 743 ILE A O 1
ATOM 5686 N N . PRO A 1 744 ? -18.072 -2.589 3.882 1.00 90.06 744 PRO A N 1
ATOM 5687 C CA . PRO A 1 744 ? -16.961 -3.404 3.409 1.00 90.06 744 PRO A CA 1
ATOM 5688 C C . PRO A 1 744 ? -16.586 -4.501 4.402 1.00 90.06 744 PRO A C 1
ATOM 5690 O O . PRO A 1 744 ? -16.808 -4.393 5.604 1.00 90.06 744 PRO A O 1
ATOM 5693 N N . ARG A 1 745 ? -16.042 -5.600 3.893 1.00 90.81 745 ARG A N 1
ATOM 5694 C CA . ARG A 1 745 ? -15.567 -6.712 4.713 1.00 90.81 745 ARG A CA 1
ATOM 5695 C C . ARG A 1 745 ? -14.200 -7.133 4.210 1.00 90.81 745 ARG A C 1
ATOM 5697 O O . ARG A 1 745 ? -13.956 -7.116 3.005 1.00 90.81 745 ARG A O 1
ATOM 5704 N N . ASP A 1 746 ? -13.328 -7.483 5.139 1.00 85.75 746 ASP A N 1
ATOM 5705 C CA . ASP A 1 746 ? -12.000 -8.007 4.862 1.00 85.75 746 ASP A CA 1
ATOM 5706 C C . ASP A 1 746 ? -12.065 -9.448 4.310 1.00 85.75 746 ASP A C 1
ATOM 5708 O O . ASP A 1 746 ? -13.136 -10.034 4.121 1.00 85.75 746 ASP A O 1
ATOM 5712 N N . ALA A 1 747 ? -10.898 -10.057 4.090 1.00 85.19 747 ALA A N 1
ATOM 5713 C CA . ALA A 1 747 ? -10.786 -11.455 3.662 1.00 85.19 747 ALA A CA 1
ATOM 5714 C C . ALA A 1 747 ? -11.393 -12.463 4.664 1.00 85.19 747 ALA A C 1
ATOM 5716 O O . ALA A 1 747 ? -11.681 -13.602 4.298 1.00 85.19 747 ALA A O 1
ATOM 5717 N N . SER A 1 748 ? -11.619 -12.047 5.913 1.00 81.31 748 SER A N 1
ATOM 5718 C CA . SER A 1 748 ? -12.270 -12.830 6.969 1.00 81.31 748 SER A CA 1
ATOM 5719 C C . SER A 1 748 ? -13.789 -12.645 6.982 1.00 81.31 748 SER A C 1
ATOM 5721 O O . SER A 1 748 ? -14.461 -13.158 7.879 1.00 81.31 748 SER A O 1
ATOM 5723 N N . ASN A 1 749 ? -14.339 -11.914 6.006 1.00 93.00 749 ASN A N 1
ATOM 5724 C CA . ASN A 1 749 ? -15.742 -11.528 5.929 1.00 93.00 749 ASN A CA 1
ATOM 5725 C C . ASN A 1 749 ? -16.199 -10.692 7.147 1.00 93.00 749 ASN A C 1
ATOM 5727 O O . ASN A 1 749 ? -17.357 -10.779 7.571 1.00 93.00 749 ASN A O 1
ATOM 5731 N N . ARG A 1 750 ? -15.304 -9.870 7.714 1.00 94.12 750 ARG A N 1
ATOM 5732 C CA . ARG A 1 750 ? -15.550 -9.005 8.882 1.00 94.12 750 ARG A CA 1
ATOM 5733 C C . ARG A 1 750 ? -15.090 -7.574 8.605 1.00 94.12 750 ARG A C 1
ATOM 5735 O O . ARG A 1 750 ? -14.181 -7.349 7.817 1.00 94.12 750 ARG A O 1
ATOM 5742 N N . TYR A 1 751 ? -15.718 -6.593 9.239 1.00 94.81 751 TYR A N 1
ATOM 5743 C CA . TYR A 1 751 ? -15.252 -5.211 9.191 1.00 94.81 751 TYR A CA 1
ATOM 5744 C C . TYR A 1 751 ? -14.127 -5.011 10.225 1.00 94.81 751 TYR A C 1
ATOM 5746 O O . TYR A 1 751 ? -14.349 -5.301 11.409 1.00 94.81 751 TYR A O 1
ATOM 5754 N N . PRO A 1 752 ? -12.923 -4.583 9.807 1.00 94.44 752 PRO A N 1
ATOM 5755 C CA . PRO A 1 752 ? -11.784 -4.431 10.705 1.00 94.44 752 PRO A CA 1
ATOM 5756 C C . PRO A 1 752 ? -11.881 -3.145 11.546 1.00 94.44 752 PRO A C 1
ATOM 5758 O O . PRO A 1 752 ? -12.116 -2.049 11.035 1.00 94.44 752 PRO A O 1
ATOM 5761 N N . VAL A 1 753 ? -11.666 -3.289 12.852 1.00 94.38 753 VAL A N 1
ATOM 5762 C CA . VAL A 1 753 ? -11.633 -2.208 13.847 1.00 94.38 753 VAL A CA 1
ATOM 5763 C C . VAL A 1 753 ? -10.300 -2.282 14.580 1.00 94.38 753 VAL A C 1
ATOM 5765 O O . VAL A 1 753 ? -9.924 -3.348 15.049 1.00 94.38 753 VAL A O 1
ATOM 5768 N N . TYR A 1 754 ? -9.578 -1.178 14.701 1.00 91.19 754 TYR A N 1
ATOM 5769 C CA . TYR A 1 754 ? -8.242 -1.124 15.288 1.00 91.19 754 TYR A CA 1
ATOM 5770 C C . TYR A 1 754 ? -8.240 -0.215 16.515 1.00 91.19 754 TYR A C 1
ATOM 5772 O O . TYR A 1 754 ? -8.589 0.955 16.419 1.00 91.19 754 TYR A O 1
ATOM 5780 N N . ILE A 1 755 ? -7.802 -0.732 17.660 1.00 88.69 755 ILE A N 1
ATOM 5781 C CA . ILE A 1 755 ? -7.669 0.007 18.914 1.00 88.69 755 ILE A CA 1
ATOM 5782 C C . ILE A 1 755 ? -6.189 0.137 19.262 1.00 88.69 755 ILE A C 1
ATOM 5784 O O . ILE A 1 755 ? -5.516 -0.862 19.530 1.00 88.69 755 ILE A O 1
ATOM 5788 N N . SER A 1 756 ? -5.679 1.365 19.321 1.00 80.06 756 SER A N 1
ATOM 5789 C CA . SER A 1 756 ? -4.267 1.619 19.637 1.00 80.06 756 SER A CA 1
ATOM 5790 C C . SER A 1 756 ? -4.097 2.517 20.855 1.00 80.06 756 SER A C 1
ATOM 5792 O O . SER A 1 756 ? -4.849 3.465 21.065 1.00 80.06 756 SER A O 1
ATOM 5794 N N . SER A 1 757 ? -3.069 2.222 21.655 1.00 65.44 757 SER A N 1
ATOM 5795 C CA . SER A 1 757 ? -2.578 3.074 22.746 1.00 65.44 757 SER A CA 1
ATOM 5796 C C . SER A 1 757 ? -1.700 4.226 22.278 1.00 65.44 757 SER A C 1
ATOM 5798 O O . SER A 1 757 ? -1.534 5.187 23.020 1.00 65.44 757 SER A O 1
ATOM 5800 N N . ALA A 1 758 ? -1.115 4.125 21.086 1.00 60.69 758 ALA A N 1
ATOM 5801 C CA . ALA A 1 758 ? -0.393 5.225 20.471 1.00 60.69 758 ALA A CA 1
ATOM 5802 C C . ALA A 1 758 ? -1.335 5.952 19.502 1.00 60.69 758 ALA A C 1
ATOM 5804 O O . ALA A 1 758 ? -2.051 5.262 18.765 1.00 60.69 758 ALA A O 1
ATOM 5805 N N . PRO A 1 759 ? -1.330 7.295 19.465 1.00 53.81 759 PRO A N 1
ATOM 5806 C CA . PRO A 1 759 ? -2.016 8.051 18.427 1.00 53.81 759 PRO A CA 1
ATOM 5807 C C . PRO A 1 759 ? -1.511 7.573 17.060 1.00 53.81 759 PRO A C 1
ATOM 5809 O O . PRO A 1 759 ? -0.417 7.922 16.626 1.00 53.81 759 PRO A O 1
ATOM 5812 N N . ILE A 1 760 ? -2.312 6.749 16.381 1.00 51.88 760 ILE A N 1
ATOM 5813 C CA . ILE A 1 760 ? -2.031 6.210 15.033 1.00 51.88 760 ILE A CA 1
ATOM 5814 C C . ILE A 1 760 ? -2.035 7.351 13.991 1.00 51.88 760 ILE A C 1
ATOM 5816 O O . ILE A 1 760 ? -1.688 7.178 12.827 1.00 51.88 760 ILE A O 1
ATOM 5820 N N . TRP A 1 761 ? -2.419 8.550 14.432 1.00 54.81 761 TRP A N 1
ATOM 5821 C CA . TRP A 1 761 ? -2.643 9.764 13.665 1.00 54.81 761 TRP A CA 1
ATOM 5822 C C . TRP A 1 761 ? -1.412 10.298 12.917 1.00 54.81 761 TRP A C 1
ATOM 5824 O O . TRP A 1 761 ? -1.582 11.130 12.030 1.00 54.81 761 TRP A O 1
ATOM 5834 N N . PHE A 1 762 ? -0.193 9.846 13.233 1.00 46.19 762 PHE A N 1
ATOM 5835 C CA . PHE A 1 762 ? 1.031 10.407 12.646 1.00 46.19 762 PHE A CA 1
ATOM 5836 C C . PHE A 1 762 ? 1.407 9.854 11.260 1.00 46.19 762 PHE A C 1
ATOM 5838 O O . PHE A 1 762 ? 2.119 10.544 10.534 1.00 46.19 762 PHE A O 1
ATOM 5845 N N . ASP A 1 763 ? 0.875 8.696 10.846 1.00 45.69 763 ASP A N 1
ATOM 5846 C CA . ASP A 1 763 ? 1.304 8.027 9.602 1.00 45.69 763 ASP A CA 1
ATOM 5847 C C . ASP A 1 763 ? 0.261 8.025 8.468 1.00 45.69 763 ASP A C 1
ATOM 5849 O O . ASP A 1 763 ? 0.534 7.493 7.392 1.00 45.69 763 ASP A O 1
ATOM 5853 N N . LEU A 1 764 ? -0.925 8.630 8.644 1.00 48.81 764 LEU A N 1
ATOM 5854 C CA . LEU A 1 764 ? -1.907 8.779 7.558 1.00 48.81 764 LEU A CA 1
ATOM 5855 C C . LEU A 1 764 ? -1.587 10.033 6.714 1.00 48.81 764 LEU A C 1
ATOM 5857 O O . LEU A 1 764 ? -1.934 11.144 7.119 1.00 48.81 764 LEU A O 1
ATOM 5861 N N . PRO A 1 765 ? -1.005 9.910 5.499 1.00 45.25 765 PRO A N 1
ATOM 5862 C CA . PRO A 1 765 ? -0.430 11.051 4.769 1.00 45.25 765 PRO A CA 1
ATOM 5863 C C . PRO A 1 765 ? -1.467 12.062 4.255 1.00 45.25 765 PRO A C 1
ATOM 5865 O O . PRO A 1 765 ? -1.110 13.134 3.771 1.00 45.25 765 PRO A O 1
ATOM 5868 N N . VAL A 1 766 ? -2.755 11.704 4.299 1.00 49.03 766 VAL A N 1
ATOM 5869 C CA . VAL A 1 766 ? -3.862 12.472 3.706 1.00 49.03 766 VAL A CA 1
ATOM 5870 C C . VAL A 1 766 ? -4.552 13.379 4.731 1.00 49.03 766 VAL A C 1
ATOM 5872 O O . VAL A 1 766 ? -5.200 14.350 4.342 1.00 49.03 766 VAL A O 1
ATOM 5875 N N . ILE A 1 767 ? -4.401 13.111 6.032 1.00 51.88 767 ILE A N 1
ATOM 5876 C CA . ILE A 1 767 ? -5.084 13.855 7.095 1.00 51.88 767 ILE A CA 1
ATOM 5877 C C . ILE A 1 767 ? -4.013 14.475 7.993 1.00 51.88 767 ILE A C 1
ATOM 5879 O O . ILE A 1 767 ? -3.588 13.884 8.977 1.00 51.88 767 ILE A O 1
ATOM 5883 N N . GLY A 1 768 ? -3.501 15.643 7.590 1.00 47.62 768 GLY A N 1
ATOM 5884 C CA . GLY A 1 768 ? -2.422 16.320 8.314 1.00 47.62 768 GLY A CA 1
ATOM 5885 C C . GLY A 1 768 ? -2.752 16.523 9.796 1.00 47.62 768 GLY A C 1
ATOM 5886 O O . GLY A 1 768 ? -3.903 16.810 10.107 1.00 47.62 768 GLY A O 1
ATOM 5887 N N . ASN A 1 769 ? -1.741 16.368 10.667 1.00 45.41 769 ASN A N 1
ATOM 5888 C CA . ASN A 1 769 ? -1.741 16.607 12.122 1.00 45.41 769 ASN A CA 1
ATOM 5889 C C . ASN A 1 769 ? -3.146 16.774 12.731 1.00 45.41 769 ASN A C 1
ATOM 5891 O O . ASN A 1 769 ? -3.559 17.888 13.064 1.00 45.41 769 ASN A O 1
ATOM 5895 N N . ILE A 1 770 ? -3.885 15.670 12.880 1.00 50.94 770 ILE A N 1
ATOM 5896 C CA . ILE A 1 770 ? -5.057 15.668 13.757 1.00 50.94 770 ILE A CA 1
ATOM 5897 C C . ILE A 1 770 ? -4.504 15.889 15.166 1.00 50.94 770 ILE A C 1
ATOM 5899 O O . ILE A 1 770 ? -3.848 15.020 15.739 1.00 50.94 770 ILE A O 1
ATOM 5903 N N . SER A 1 771 ? -4.685 17.097 15.695 1.00 44.94 771 SER A N 1
ATOM 5904 C CA . SER A 1 771 ? -4.330 17.404 17.074 1.00 44.94 771 SER A CA 1
ATOM 5905 C C . SER A 1 771 ? -5.161 16.522 18.004 1.00 44.94 771 SER A C 1
ATOM 5907 O O . SER A 1 771 ? -6.382 16.499 17.874 1.00 44.94 771 SER A O 1
ATOM 5909 N N . GLN A 1 772 ? -4.474 15.817 18.906 1.00 50.50 772 GLN A N 1
ATOM 5910 C CA . GLN A 1 772 ? -4.968 15.077 20.076 1.00 50.50 772 GLN A CA 1
ATOM 5911 C C . GLN A 1 772 ? -6.429 15.407 20.452 1.00 50.50 772 GLN A C 1
ATOM 5913 O O . GLN A 1 772 ? -6.700 16.521 20.903 1.00 50.50 772 GLN A O 1
ATOM 5918 N N . GLY A 1 773 ? -7.366 14.461 20.288 1.00 58.72 773 GLY A N 1
ATOM 5919 C CA . GLY A 1 773 ? -8.720 14.645 20.829 1.00 58.72 773 GLY A CA 1
ATOM 5920 C C . GLY A 1 773 ? -9.860 13.813 20.239 1.00 58.72 773 GLY A C 1
ATOM 5921 O O . GLY A 1 773 ? -10.885 13.699 20.904 1.00 58.72 773 GLY A O 1
ATOM 5922 N N . ALA A 1 774 ? -9.730 13.233 19.041 1.00 60.94 774 ALA A N 1
ATOM 5923 C CA . ALA A 1 774 ? -10.799 12.407 18.474 1.00 60.94 774 ALA A CA 1
ATOM 5924 C C . ALA A 1 774 ? -10.749 10.977 19.059 1.00 60.94 774 ALA A C 1
ATOM 5926 O O . ALA A 1 774 ? -9.748 10.289 18.859 1.00 60.94 774 ALA A O 1
ATOM 5927 N N . PRO A 1 775 ? -11.797 10.504 19.761 1.00 75.06 775 PRO A N 1
ATOM 5928 C CA . PRO A 1 775 ? -11.810 9.169 20.365 1.00 75.06 775 PRO A CA 1
ATOM 5929 C C . PRO A 1 775 ? -11.838 8.038 19.316 1.00 75.06 775 PRO A C 1
ATOM 5931 O O . PRO A 1 775 ? -11.387 6.924 19.595 1.00 75.06 775 PRO A O 1
ATOM 5934 N N . GLY A 1 776 ? -12.307 8.326 18.098 1.00 82.31 776 GLY A N 1
ATOM 5935 C CA . GLY A 1 776 ? -12.292 7.422 16.954 1.00 82.31 776 GLY A CA 1
ATOM 5936 C C . GLY A 1 776 ? -12.217 8.164 15.618 1.00 82.31 776 GLY A C 1
ATOM 5937 O O . GLY A 1 776 ? -12.428 9.373 15.536 1.00 82.31 776 GLY A O 1
ATOM 5938 N N . ILE A 1 777 ? -11.850 7.431 14.568 1.00 83.88 777 ILE A N 1
ATOM 5939 C CA . ILE A 1 777 ? -12.086 7.809 13.176 1.00 83.88 777 ILE A CA 1
ATOM 5940 C C . ILE A 1 777 ? -12.590 6.586 12.428 1.00 83.88 777 ILE A C 1
ATOM 5942 O O . ILE A 1 777 ? -12.023 5.491 12.498 1.00 83.88 777 ILE A O 1
ATOM 5946 N N . THR A 1 778 ? -13.624 6.792 11.634 1.00 85.94 778 THR A N 1
ATOM 5947 C CA . THR A 1 778 ? -14.112 5.771 10.723 1.00 85.94 778 THR A CA 1
ATOM 5948 C C . THR A 1 778 ? -13.743 6.116 9.293 1.00 85.94 778 THR A C 1
ATOM 5950 O O . THR A 1 778 ? -14.126 7.162 8.764 1.00 85.94 778 THR A O 1
ATOM 5953 N N . LEU A 1 779 ? -13.036 5.200 8.646 1.00 87.06 779 LEU A N 1
ATOM 5954 C CA . LEU A 1 779 ? -12.722 5.230 7.224 1.00 87.06 779 LEU A CA 1
ATOM 5955 C C . LEU A 1 779 ? -13.667 4.264 6.487 1.00 87.06 779 LEU A C 1
ATOM 5957 O O . LEU A 1 779 ? -14.407 3.524 7.131 1.00 87.06 779 LEU A O 1
ATOM 5961 N N . PRO A 1 780 ? -13.726 4.278 5.146 1.00 86.12 780 PRO A N 1
ATOM 5962 C CA . PRO A 1 780 ? -14.677 3.433 4.428 1.00 86.12 780 PRO A CA 1
ATOM 5963 C C . PRO A 1 780 ? -14.523 1.930 4.675 1.00 86.12 780 PRO A C 1
ATOM 5965 O O . PRO A 1 780 ? -15.510 1.199 4.674 1.00 86.12 780 PRO A O 1
ATOM 5968 N N . ASP A 1 781 ? -13.290 1.466 4.835 1.00 87.38 781 ASP A N 1
ATOM 5969 C CA . ASP A 1 781 ? -12.903 0.058 4.862 1.00 87.38 781 ASP A CA 1
ATOM 5970 C C . ASP A 1 781 ? -12.429 -0.424 6.240 1.00 87.38 781 ASP A C 1
ATOM 5972 O O . ASP A 1 781 ? -12.244 -1.626 6.425 1.00 87.38 781 ASP A O 1
ATOM 5976 N N . HIS A 1 782 ? -12.258 0.485 7.202 1.00 91.56 782 HIS A N 1
ATOM 5977 C CA . HIS A 1 782 ? -11.836 0.171 8.564 1.00 91.56 782 HIS A CA 1
ATOM 5978 C C . HIS A 1 782 ? -12.140 1.312 9.546 1.00 91.56 782 HIS A C 1
ATOM 5980 O O . HIS A 1 782 ? -12.381 2.456 9.164 1.00 91.56 782 HIS A O 1
ATOM 5986 N N . MET A 1 783 ? -12.106 1.005 10.840 1.00 93.00 783 MET A N 1
ATOM 5987 C CA . MET A 1 783 ? -12.293 1.973 11.927 1.00 93.00 783 MET A CA 1
ATOM 5988 C C . MET A 1 783 ? -11.069 1.977 12.843 1.00 93.00 783 MET A C 1
ATOM 5990 O O . MET A 1 783 ? -10.558 0.911 13.176 1.00 93.00 783 MET A O 1
ATOM 5994 N N . PHE A 1 784 ? -10.615 3.154 13.269 1.00 89.56 784 PHE A N 1
ATOM 5995 C CA . PHE A 1 784 ? -9.573 3.317 14.283 1.00 89.56 784 PHE A CA 1
ATOM 5996 C C . PHE A 1 784 ? -10.157 3.962 15.536 1.00 89.56 784 PHE A C 1
ATOM 5998 O O . PHE A 1 784 ? -10.929 4.910 15.449 1.00 89.56 784 PHE A O 1
ATOM 6005 N N . ILE A 1 785 ? -9.764 3.465 16.702 1.00 86.38 785 ILE A N 1
ATOM 6006 C CA . ILE A 1 785 ? -10.211 3.940 18.011 1.00 86.38 785 ILE A CA 1
ATOM 6007 C C . ILE A 1 785 ? -8.980 4.184 18.883 1.00 86.38 785 ILE A C 1
ATOM 6009 O O . ILE A 1 785 ? -8.100 3.325 19.011 1.00 86.38 785 ILE A O 1
ATOM 6013 N N . GLU A 1 786 ? -8.911 5.362 19.496 1.00 82.06 786 GLU A N 1
ATOM 6014 C CA . GLU A 1 786 ? -7.828 5.732 20.402 1.00 82.06 786 GLU A CA 1
ATOM 6015 C C . GLU A 1 786 ? -8.108 5.211 21.822 1.00 82.06 786 GLU A C 1
ATOM 6017 O O . GLU A 1 786 ? -9.174 5.428 22.395 1.00 82.06 786 GLU A O 1
ATOM 6022 N N . ARG A 1 787 ? -7.136 4.515 22.426 1.00 71.50 787 ARG A N 1
ATOM 6023 C CA . ARG A 1 787 ? -7.286 3.931 23.774 1.00 71.50 787 ARG A CA 1
ATOM 6024 C C . ARG A 1 787 ? -7.149 4.967 24.899 1.00 71.50 787 ARG A C 1
ATOM 6026 O O . ARG A 1 787 ? -7.724 4.771 25.966 1.00 71.50 787 ARG A O 1
ATOM 6033 N N . THR A 1 788 ? -6.359 6.024 24.698 1.00 61.06 788 THR A N 1
ATOM 6034 C CA . THR A 1 788 ? -5.887 6.940 25.761 1.00 61.06 788 THR A CA 1
ATOM 6035 C C . THR A 1 788 ? -6.963 7.899 26.274 1.00 61.06 788 THR A C 1
ATOM 6037 O O . THR A 1 788 ? -6.928 8.269 27.444 1.00 61.06 788 THR A O 1
ATOM 6040 N N . ALA A 1 789 ? -7.940 8.276 25.447 1.00 52.81 789 ALA A N 1
ATOM 6041 C CA . ALA A 1 789 ? -8.930 9.292 25.808 1.00 52.81 789 ALA A CA 1
ATOM 6042 C C . ALA A 1 789 ? -10.102 8.767 26.667 1.00 52.81 789 ALA A C 1
ATOM 6044 O O . ALA A 1 789 ? -10.858 9.567 27.212 1.00 52.81 789 ALA A O 1
ATOM 6045 N N . ILE A 1 790 ? -10.281 7.443 26.785 1.00 53.22 790 ILE A N 1
ATOM 6046 C CA . ILE A 1 790 ? -11.627 6.881 27.024 1.00 53.22 790 ILE A CA 1
ATOM 6047 C C . ILE A 1 790 ? -11.694 5.910 28.210 1.00 53.22 790 ILE A C 1
ATOM 6049 O O . ILE A 1 790 ? -12.775 5.617 28.716 1.00 53.22 790 ILE A O 1
ATOM 6053 N N . TYR A 1 791 ? -10.556 5.435 28.723 1.00 55.81 791 TYR A N 1
ATOM 6054 C CA . TYR A 1 791 ? -10.545 4.491 29.843 1.00 55.81 791 TYR A CA 1
ATOM 6055 C C . TYR A 1 791 ? -10.147 5.153 31.162 1.00 55.81 791 TYR A C 1
ATOM 6057 O O . TYR A 1 791 ? -9.158 4.785 31.793 1.00 55.81 791 TYR A O 1
ATOM 6065 N N . SER A 1 792 ? -10.954 6.115 31.610 1.00 51.91 792 SER A N 1
ATOM 6066 C CA . SER A 1 792 ? -11.042 6.351 33.048 1.00 51.91 792 SER A CA 1
ATOM 6067 C C . SER A 1 792 ? -12.075 5.373 33.611 1.00 51.91 792 SER A C 1
ATOM 6069 O O . SER A 1 792 ? -13.205 5.382 33.125 1.00 51.91 792 SER A O 1
ATOM 6071 N N . PRO A 1 793 ? -11.782 4.575 34.654 1.00 49.75 793 PRO A N 1
ATOM 6072 C CA . PRO A 1 793 ? -12.806 3.788 35.350 1.00 49.75 793 PRO A CA 1
ATOM 6073 C C . PRO A 1 793 ? -13.947 4.651 35.929 1.00 49.75 793 PRO A C 1
ATOM 6075 O O . PRO A 1 793 ? -14.945 4.111 36.395 1.00 49.75 793 PRO A O 1
ATOM 6078 N N . THR A 1 794 ? -13.813 5.984 35.895 1.00 45.25 794 THR A N 1
ATOM 6079 C CA . THR A 1 794 ? -14.862 6.952 36.242 1.00 45.25 794 THR A CA 1
ATOM 6080 C C . THR A 1 794 ? -15.702 7.441 35.057 1.00 45.25 794 THR A C 1
ATOM 6082 O O . THR A 1 794 ? -16.726 8.079 35.293 1.00 45.25 794 THR A O 1
ATOM 6085 N N . MET A 1 795 ? -15.309 7.187 33.801 1.00 52.91 795 MET A N 1
ATOM 6086 C CA . MET A 1 795 ? -16.168 7.501 32.657 1.00 52.91 795 MET A CA 1
ATOM 6087 C C . MET A 1 795 ? -17.309 6.478 32.586 1.00 52.91 795 MET A C 1
ATOM 6089 O O . MET A 1 795 ? -17.052 5.273 32.660 1.00 52.91 795 MET A O 1
ATOM 6093 N N . PRO A 1 796 ? -18.570 6.919 32.437 1.00 59.19 796 PRO A N 1
ATOM 6094 C CA . PRO A 1 796 ? -19.691 6.007 32.285 1.00 59.19 796 PRO A CA 1
ATOM 6095 C C . PRO A 1 796 ? -19.477 5.097 31.070 1.00 59.19 796 PRO A C 1
ATOM 6097 O O . PRO A 1 796 ? -19.165 5.572 29.977 1.00 59.19 796 PRO A O 1
ATOM 6100 N N . ILE A 1 797 ? -19.714 3.796 31.254 1.00 65.88 797 ILE A N 1
ATOM 6101 C CA . ILE A 1 797 ? -19.799 2.761 30.201 1.00 65.88 797 ILE A CA 1
ATOM 6102 C C . ILE A 1 797 ? -20.617 3.232 28.979 1.00 65.88 797 ILE A C 1
ATOM 6104 O O . ILE A 1 797 ? -20.393 2.780 27.854 1.00 65.88 797 ILE A O 1
ATOM 6108 N N . ASP A 1 798 ? -21.535 4.171 29.192 1.00 67.56 798 ASP A N 1
ATOM 6109 C CA . ASP A 1 798 ? -22.416 4.741 28.182 1.00 67.56 798 ASP A CA 1
ATOM 6110 C C . ASP A 1 798 ? -21.694 5.586 27.122 1.00 67.56 798 ASP A C 1
ATOM 6112 O O . ASP A 1 798 ? -22.093 5.518 25.959 1.00 67.56 798 ASP A O 1
ATOM 6116 N N . SER A 1 799 ? -20.606 6.300 27.454 1.00 70.19 799 SER A N 1
ATOM 6117 C CA . SER A 1 799 ? -19.824 7.025 26.433 1.00 70.19 799 SER A CA 1
ATOM 6118 C C . SER A 1 799 ? -19.126 6.046 25.487 1.00 70.19 799 SER A C 1
ATOM 6120 O O . SER A 1 799 ? -19.247 6.194 24.280 1.00 70.19 799 SER A O 1
ATOM 6122 N N . LEU A 1 800 ? -18.504 4.970 25.990 1.00 72.38 800 LEU A N 1
ATOM 6123 C CA . LEU A 1 800 ? -17.907 3.927 25.134 1.00 72.38 800 LEU A CA 1
ATOM 6124 C C . LEU A 1 800 ? -18.944 3.290 24.199 1.00 72.38 800 LEU A C 1
ATOM 6126 O O . LEU A 1 800 ? -18.707 3.131 23.002 1.00 72.38 800 LEU A O 1
ATOM 6130 N N . ARG A 1 801 ? -20.113 2.924 24.735 1.00 80.56 801 ARG A N 1
ATOM 6131 C CA . ARG A 1 801 ? -21.174 2.305 23.934 1.00 80.56 801 ARG A CA 1
ATOM 6132 C C . ARG A 1 801 ? -21.676 3.250 22.852 1.00 80.56 801 ARG A C 1
ATOM 6134 O O . ARG A 1 801 ? -21.787 2.837 21.701 1.00 80.56 801 ARG A O 1
ATOM 6141 N N . ALA A 1 802 ? -21.959 4.498 23.196 1.00 79.25 802 ALA A N 1
ATOM 6142 C CA . ALA A 1 802 ? -22.610 5.404 22.271 1.00 79.25 802 ALA A CA 1
ATOM 6143 C C . ALA A 1 802 ? -21.647 6.191 21.373 1.00 79.25 802 ALA A C 1
ATOM 6145 O O . ALA A 1 802 ? -21.838 6.174 20.161 1.00 79.25 802 ALA A O 1
ATOM 6146 N N . GLU A 1 803 ? -20.609 6.820 21.927 1.00 81.56 803 GLU A N 1
ATOM 6147 C CA . GLU A 1 803 ? -19.659 7.651 21.166 1.00 81.56 803 GLU A CA 1
ATOM 6148 C C . GLU A 1 803 ? -18.718 6.827 20.295 1.00 81.56 803 GLU A C 1
ATOM 6150 O O . GLU A 1 803 ? -18.298 7.302 19.254 1.00 81.56 803 GLU A O 1
ATOM 6155 N N . LEU A 1 804 ? -18.373 5.596 20.677 1.00 81.62 804 LEU A N 1
ATOM 6156 C CA . LEU A 1 804 ? -17.550 4.744 19.812 1.00 81.62 804 LEU A CA 1
ATOM 6157 C C . LEU A 1 804 ? -18.387 3.711 19.081 1.00 81.62 804 LEU A C 1
ATOM 6159 O O . LEU A 1 804 ? -18.207 3.485 17.894 1.00 81.62 804 LEU A O 1
ATOM 6163 N N . GLY A 1 805 ? -19.303 3.045 19.776 1.00 87.12 805 GLY A N 1
ATOM 6164 C CA . GLY A 1 805 ? -20.064 1.978 19.145 1.00 87.12 805 GLY A CA 1
ATOM 6165 C C . GLY A 1 805 ? -21.146 2.497 18.203 1.00 87.12 805 GLY A C 1
ATOM 6166 O O . GLY A 1 805 ? -21.180 2.096 17.047 1.00 87.12 805 GLY A O 1
ATOM 6167 N N . ALA A 1 806 ? -22.022 3.397 18.656 1.00 92.88 806 ALA A N 1
ATOM 6168 C CA . ALA A 1 806 ? -23.128 3.880 17.826 1.00 92.88 806 ALA A CA 1
ATOM 6169 C C . ALA A 1 806 ? -22.697 4.957 16.819 1.00 92.88 806 ALA A C 1
ATOM 6171 O O . ALA A 1 806 ? -23.070 4.861 15.645 1.00 92.88 806 ALA A O 1
ATOM 6172 N N . HIS A 1 807 ? -21.920 5.945 17.257 1.00 94.25 807 HIS A N 1
ATOM 6173 C CA . HIS A 1 807 ? -21.479 7.082 16.446 1.00 94.25 807 HIS A CA 1
ATOM 6174 C C . HIS A 1 807 ? -20.567 6.654 15.284 1.00 94.25 807 HIS A C 1
ATOM 6176 O O . HIS A 1 807 ? -20.920 6.838 14.118 1.00 94.25 807 HIS A O 1
ATOM 6182 N N . GLU A 1 808 ? -19.440 5.994 15.577 1.00 93.69 808 GLU A N 1
ATOM 6183 C CA . GLU A 1 808 ? -18.471 5.557 14.558 1.00 93.69 808 GLU A CA 1
ATOM 6184 C C . GLU A 1 808 ? -19.067 4.492 13.625 1.00 93.69 808 GLU A C 1
ATOM 6186 O O . GLU A 1 808 ? -18.862 4.490 12.405 1.00 93.69 808 GLU A O 1
ATOM 6191 N N . MET A 1 809 ? -19.927 3.615 14.151 1.00 95.50 809 MET A N 1
ATOM 6192 C CA . MET A 1 809 ? -20.669 2.684 13.299 1.00 95.50 809 MET A CA 1
ATOM 6193 C C . MET A 1 809 ? -21.605 3.411 12.325 1.00 95.50 809 MET A C 1
ATOM 6195 O O . MET A 1 809 ? -21.815 2.952 11.197 1.00 95.50 809 MET A O 1
ATOM 6199 N N . PHE A 1 810 ? -22.171 4.554 12.716 1.00 96.75 810 PHE A N 1
ATOM 6200 C CA . PHE A 1 810 ? -22.987 5.344 11.804 1.00 96.75 810 PHE A CA 1
ATOM 6201 C C . PHE A 1 810 ? -22.139 6.008 10.713 1.00 96.75 810 PHE A C 1
ATOM 6203 O O . PHE A 1 810 ? -22.565 6.015 9.558 1.00 96.75 810 PHE A O 1
ATOM 6210 N N . HIS A 1 811 ? -20.912 6.450 11.010 1.00 95.75 811 HIS A N 1
ATOM 6211 C CA . HIS A 1 811 ? -19.966 6.870 9.968 1.00 95.75 811 HIS A CA 1
ATOM 6212 C C . HIS A 1 811 ? -19.682 5.752 8.959 1.00 95.75 811 HIS A C 1
ATOM 6214 O O . HIS A 1 811 ? -19.686 5.995 7.750 1.00 95.75 811 HIS A O 1
ATOM 6220 N N . THR A 1 812 ? -19.549 4.506 9.428 1.00 94.06 812 THR A N 1
ATOM 6221 C CA . THR A 1 812 ? -19.348 3.337 8.551 1.00 94.06 812 THR A CA 1
ATOM 6222 C C . THR A 1 812 ? -20.504 3.206 7.549 1.00 94.06 812 THR A C 1
ATOM 6224 O O . THR A 1 812 ? -20.306 2.909 6.371 1.00 94.06 812 THR A O 1
ATOM 6227 N N . LEU A 1 813 ? -21.734 3.498 7.987 1.00 95.62 813 LEU A N 1
ATOM 6228 C CA . LEU A 1 813 ? -22.909 3.528 7.116 1.00 95.62 813 LEU A CA 1
ATOM 6229 C C . LEU A 1 813 ? -22.934 4.732 6.184 1.00 95.62 813 LEU A C 1
ATOM 6231 O O . LEU A 1 813 ? -23.277 4.574 5.013 1.00 95.62 813 LEU A O 1
ATOM 6235 N N . GLN A 1 814 ? -22.584 5.920 6.667 1.00 95.88 814 GLN A N 1
ATOM 6236 C CA . GLN A 1 814 ? -22.531 7.130 5.845 1.00 95.88 814 GLN A CA 1
ATOM 6237 C C . GLN A 1 814 ? -21.576 6.953 4.661 1.00 95.88 814 GLN A C 1
ATOM 6239 O O . GLN A 1 814 ? -21.928 7.325 3.540 1.00 95.88 814 GLN A O 1
ATOM 6244 N N . TRP A 1 815 ? -20.433 6.286 4.861 1.00 94.62 815 TRP A N 1
ATOM 6245 C CA . TRP A 1 815 ? -19.500 5.965 3.778 1.00 94.62 815 TRP A CA 1
ATOM 6246 C C . TRP A 1 815 ? -20.130 5.134 2.655 1.00 94.62 815 TRP A C 1
ATOM 6248 O O . TRP A 1 815 ? -19.765 5.313 1.497 1.00 94.62 815 TRP A O 1
ATOM 6258 N N . THR A 1 816 ? -21.151 4.314 2.926 1.00 94.25 816 THR A N 1
ATOM 6259 C CA . THR A 1 816 ? -21.882 3.585 1.868 1.00 94.25 816 THR A CA 1
ATOM 6260 C C . THR A 1 816 ? -22.716 4.502 0.953 1.00 94.25 816 THR A C 1
ATOM 6262 O O . THR A 1 816 ? -23.124 4.090 -0.141 1.00 94.25 816 THR A O 1
ATOM 6265 N N . TYR A 1 817 ? -22.964 5.750 1.369 1.00 94.62 817 TYR A N 1
ATOM 6266 C CA . TYR A 1 817 ? -23.660 6.779 0.591 1.00 94.62 817 TYR A CA 1
ATOM 6267 C C . TYR A 1 817 ? -22.722 7.777 -0.089 1.00 94.62 817 TYR A C 1
ATOM 6269 O O . TYR A 1 817 ? -23.128 8.425 -1.055 1.00 94.62 817 TYR A O 1
ATOM 6277 N N . VAL A 1 818 ? -21.477 7.897 0.373 1.00 91.50 818 VAL A N 1
ATOM 6278 C CA . VAL A 1 818 ? -20.487 8.785 -0.243 1.00 91.50 818 VAL A CA 1
ATOM 6279 C C . VAL A 1 818 ? -19.915 8.099 -1.490 1.00 91.50 818 VAL A C 1
ATOM 6281 O O . VAL A 1 818 ? -19.359 7.010 -1.384 1.00 91.50 818 VAL A O 1
ATOM 6284 N N . PRO A 1 819 ? -20.013 8.681 -2.693 1.00 84.75 819 PRO A N 1
ATOM 6285 C CA . PRO A 1 819 ? -19.462 8.054 -3.889 1.00 84.75 819 PRO A CA 1
ATOM 6286 C C . PRO A 1 819 ? -17.931 8.088 -3.899 1.00 84.75 819 PRO A C 1
ATOM 6288 O O . PRO A 1 819 ? -17.309 9.038 -3.424 1.00 84.75 819 PRO A O 1
ATOM 6291 N N . SER A 1 820 ? -17.315 7.087 -4.531 1.00 76.19 820 SER A N 1
ATOM 6292 C CA . SER A 1 820 ? -15.858 6.970 -4.706 1.00 76.19 820 SER A CA 1
ATOM 6293 C C . SER A 1 820 ? -15.259 7.928 -5.748 1.00 76.19 820 SER A C 1
ATOM 6295 O O . SER A 1 820 ? -14.055 7.908 -5.983 1.00 76.19 820 SER A O 1
ATOM 6297 N N . ALA A 1 821 ? -16.080 8.777 -6.372 1.00 57.41 821 ALA A N 1
ATOM 6298 C CA . ALA A 1 821 ? -15.816 9.416 -7.663 1.00 57.41 821 ALA A CA 1
ATOM 6299 C C . ALA A 1 821 ? -14.835 10.611 -7.679 1.00 57.41 821 ALA A C 1
ATOM 6301 O O . ALA A 1 821 ? -14.743 11.293 -8.702 1.00 57.41 821 ALA A O 1
ATOM 6302 N N . CYS A 1 822 ? -14.070 10.890 -6.619 1.00 61.12 822 CYS A N 1
ATOM 6303 C CA . CYS A 1 822 ? -13.018 11.905 -6.732 1.00 61.12 822 CYS A CA 1
ATOM 6304 C C . CYS A 1 822 ? -11.814 11.344 -7.509 1.00 61.12 822 CYS A C 1
ATOM 6306 O O . CYS A 1 822 ? -11.226 10.334 -7.119 1.00 61.12 822 CYS A O 1
ATOM 6308 N N . ARG A 1 823 ? -11.425 12.033 -8.596 1.00 50.75 823 ARG A N 1
ATOM 6309 C CA . ARG A 1 823 ? -10.397 11.606 -9.571 1.00 50.75 823 ARG A CA 1
ATOM 6310 C C . ARG A 1 823 ? -9.016 11.286 -8.978 1.00 50.75 823 ARG A C 1
ATOM 6312 O O . ARG A 1 823 ? -8.224 10.656 -9.668 1.00 50.75 823 ARG A O 1
ATOM 6319 N N . THR A 1 824 ? -8.710 11.724 -7.757 1.00 49.88 824 THR A N 1
ATOM 6320 C CA . THR A 1 824 ? -7.354 11.655 -7.183 1.00 49.88 824 THR A CA 1
ATOM 6321 C C . THR A 1 824 ? -7.272 11.093 -5.758 1.00 49.88 824 THR A C 1
ATOM 6323 O O . THR A 1 824 ? -6.173 11.047 -5.218 1.00 49.88 824 THR A O 1
ATOM 6326 N N . GLY A 1 825 ? -8.373 10.646 -5.132 1.00 57.25 825 GLY A N 1
ATOM 6327 C CA . GLY A 1 825 ? -8.312 10.237 -3.713 1.00 57.25 825 GLY A CA 1
ATOM 6328 C C . GLY A 1 825 ? -9.528 9.519 -3.117 1.00 57.25 825 GLY A C 1
ATOM 6329 O O . GLY A 1 825 ? -9.681 9.512 -1.898 1.00 57.25 825 GLY A O 1
ATOM 6330 N N . GLY A 1 826 ? -10.418 8.946 -3.936 1.00 76.38 826 GLY A N 1
ATOM 6331 C CA . GLY A 1 826 ? -11.551 8.150 -3.441 1.00 76.38 826 GLY A CA 1
ATOM 6332 C C . GLY A 1 826 ? -12.567 8.943 -2.603 1.00 76.38 826 GLY A C 1
ATOM 6333 O O . GLY A 1 826 ? -12.721 10.154 -2.766 1.00 76.38 826 GLY A O 1
ATOM 6334 N N . GLN A 1 827 ? -13.285 8.261 -1.704 1.00 77.94 827 GLN A N 1
ATOM 6335 C CA . GLN A 1 827 ? -14.334 8.864 -0.862 1.00 77.94 827 GLN A CA 1
ATOM 6336 C C . GLN A 1 827 ? -13.776 9.915 0.119 1.00 77.94 827 GLN A C 1
ATOM 6338 O O . GLN A 1 827 ? -14.437 10.920 0.389 1.00 77.94 827 GLN A O 1
ATOM 6343 N N . LEU A 1 828 ? -12.532 9.741 0.580 1.00 77.12 828 LEU A N 1
ATOM 6344 C CA . LEU A 1 828 ? -11.853 10.670 1.490 1.00 77.12 828 LEU A CA 1
ATOM 6345 C C . LEU A 1 828 ? -11.650 12.060 0.894 1.00 77.12 828 LEU A C 1
ATOM 6347 O O . LEU A 1 828 ? -11.727 13.052 1.610 1.00 77.12 828 LEU A O 1
ATOM 6351 N N . CYS A 1 829 ? -11.454 12.159 -0.419 1.00 77.25 829 CYS A N 1
ATOM 6352 C CA . CYS A 1 829 ? -11.361 13.452 -1.090 1.00 77.25 829 CYS A CA 1
ATOM 6353 C C . CYS A 1 829 ? -12.683 14.239 -1.011 1.00 77.25 829 CYS A C 1
ATOM 6355 O O . CYS A 1 829 ? -12.662 15.445 -0.762 1.00 77.25 829 CYS A O 1
ATOM 6357 N N . ASN A 1 830 ? -13.839 13.579 -1.161 1.00 76.06 830 ASN A N 1
ATOM 6358 C CA . ASN A 1 830 ? -15.139 14.248 -1.022 1.00 76.06 830 ASN A CA 1
ATOM 6359 C C . ASN A 1 830 ? -15.330 14.773 0.404 1.00 76.06 830 ASN A C 1
ATOM 6361 O O . ASN A 1 830 ? -15.677 15.936 0.587 1.00 76.06 830 ASN A O 1
ATOM 6365 N N . TRP A 1 831 ? -15.010 13.959 1.409 1.00 81.50 831 TRP A N 1
ATOM 6366 C CA . TRP A 1 831 ? -15.022 14.381 2.811 1.00 81.50 831 TRP A CA 1
ATOM 6367 C C . TRP A 1 831 ? -14.020 15.511 3.097 1.00 81.50 831 TRP A C 1
ATOM 6369 O O . TRP A 1 831 ? -14.341 16.487 3.769 1.00 81.50 831 TRP A O 1
ATOM 6379 N N . GLY A 1 832 ? -12.814 15.441 2.533 1.00 78.19 832 GLY A N 1
ATOM 6380 C CA . GLY A 1 832 ? -11.766 16.451 2.691 1.00 78.19 832 GLY A CA 1
ATOM 6381 C C . GLY A 1 832 ? -12.100 17.805 2.052 1.00 78.19 832 GLY A C 1
ATOM 6382 O O . GLY A 1 832 ? -11.653 18.842 2.545 1.00 78.19 832 GLY A O 1
ATOM 6383 N N . THR A 1 833 ? -12.923 17.822 1.002 1.00 76.12 833 THR A N 1
ATOM 6384 C CA . THR A 1 833 ? -13.220 19.032 0.212 1.00 76.12 833 THR A CA 1
ATOM 6385 C C . THR A 1 833 ? -14.615 19.615 0.452 1.00 76.12 833 THR A C 1
ATOM 6387 O O . THR A 1 833 ? -14.798 20.818 0.273 1.00 76.12 833 THR A O 1
ATOM 6390 N N . GLN A 1 834 ? -15.590 18.814 0.895 1.00 82.38 834 GLN A N 1
ATOM 6391 C CA . GLN A 1 834 ? -16.974 19.251 1.108 1.00 82.38 834 GLN A CA 1
ATOM 6392 C C . GLN A 1 834 ? -17.255 19.462 2.600 1.00 82.38 834 GLN A C 1
ATOM 6394 O O . GLN A 1 834 ? -17.574 18.536 3.343 1.00 82.38 834 GLN A O 1
ATOM 6399 N N . SER A 1 835 ? -17.137 20.711 3.051 1.00 79.75 835 SER A N 1
ATOM 6400 C CA . SER A 1 835 ? -17.340 21.066 4.465 1.00 79.75 835 SER A CA 1
ATOM 6401 C C . SER A 1 835 ? -18.752 20.764 4.985 1.00 79.75 835 SER A C 1
ATOM 6403 O O . SER A 1 835 ? -18.914 20.336 6.124 1.00 79.75 835 SER A O 1
ATOM 6405 N N . ASP A 1 836 ? -19.757 20.939 4.131 1.00 83.62 836 ASP A N 1
ATOM 6406 C CA . ASP A 1 836 ? -21.161 20.627 4.383 1.00 83.62 836 ASP A CA 1
ATOM 6407 C C . ASP A 1 836 ? -21.383 19.123 4.586 1.00 83.62 836 ASP A C 1
ATOM 6409 O O . ASP A 1 836 ? -22.097 18.736 5.510 1.00 83.62 836 ASP A O 1
ATOM 6413 N N . LEU A 1 837 ? -20.720 18.278 3.785 1.00 88.56 837 LEU A N 1
ATOM 6414 C CA . LEU A 1 837 ? -20.754 16.827 3.959 1.00 88.56 837 LEU A CA 1
ATOM 6415 C C . LEU A 1 837 ? -20.206 16.432 5.334 1.00 88.56 837 LEU A C 1
ATOM 6417 O O . LEU A 1 837 ? -20.873 15.686 6.043 1.00 88.56 837 LEU A O 1
ATOM 6421 N N . ARG A 1 838 ? -19.036 16.959 5.731 1.00 86.56 838 ARG A N 1
ATOM 6422 C CA . ARG A 1 838 ? -18.445 16.669 7.051 1.00 86.56 838 ARG A CA 1
ATOM 6423 C C . ARG A 1 838 ? -19.372 17.066 8.189 1.00 86.56 838 ARG A C 1
ATOM 6425 O O . ARG A 1 838 ? -19.637 16.258 9.066 1.00 86.56 838 ARG A O 1
ATOM 6432 N N . TRP A 1 839 ? -19.895 18.291 8.142 1.00 89.06 839 TRP A N 1
ATOM 6433 C CA . TRP A 1 839 ? -20.853 18.779 9.130 1.00 89.06 839 TRP A CA 1
ATOM 6434 C C . TRP A 1 839 ? -22.052 17.829 9.271 1.00 89.06 839 TRP A C 1
ATOM 6436 O O . TRP A 1 839 ? -22.383 17.414 10.379 1.00 89.06 839 TRP A O 1
ATOM 6446 N N . TRP A 1 840 ? -22.667 17.435 8.153 1.00 93.00 840 TRP A N 1
ATOM 6447 C CA . TRP A 1 840 ? -23.814 16.530 8.175 1.00 93.00 840 TRP A CA 1
ATOM 6448 C C . TRP A 1 840 ? -23.454 15.110 8.643 1.00 93.00 840 TRP A C 1
ATOM 6450 O O . TRP A 1 840 ? -24.283 14.450 9.278 1.00 93.00 840 TRP A O 1
ATOM 6460 N N . MET A 1 841 ? -22.232 14.638 8.366 1.00 93.19 841 MET A N 1
ATOM 6461 C CA . MET A 1 841 ? -21.726 13.360 8.880 1.00 93.19 841 MET A CA 1
ATOM 6462 C C . MET A 1 841 ? -21.675 13.359 10.408 1.00 93.19 841 MET A C 1
ATOM 6464 O O . MET A 1 841 ? -22.334 12.520 11.017 1.00 93.19 841 MET A O 1
ATOM 6468 N N . GLU A 1 842 ? -21.004 14.330 11.023 1.00 91.06 842 GLU A N 1
ATOM 6469 C CA . GLU A 1 842 ? -20.922 14.442 12.491 1.00 91.06 842 GLU A CA 1
ATOM 6470 C C . GLU A 1 842 ? -22.309 14.630 13.126 1.00 91.06 842 GLU A C 1
ATOM 6472 O O . GLU A 1 842 ? -22.690 13.924 14.062 1.00 91.06 842 GLU A O 1
ATOM 6477 N N . ALA A 1 843 ? -23.121 15.531 12.558 1.00 91.81 843 ALA A N 1
ATOM 6478 C CA . ALA A 1 843 ? -24.459 15.831 13.061 1.00 91.81 843 ALA A CA 1
ATOM 6479 C C . ALA A 1 843 ? -25.361 14.591 13.078 1.00 91.81 843 ALA A C 1
ATOM 6481 O O . ALA A 1 843 ? -26.087 14.344 14.045 1.00 91.81 843 ALA A O 1
ATOM 6482 N N . THR A 1 844 ? -25.340 13.805 11.995 1.00 95.88 844 THR A N 1
ATOM 6483 C CA . THR A 1 844 ? -26.186 12.612 11.898 1.00 95.88 844 THR A CA 1
ATOM 6484 C C . THR A 1 844 ? -25.605 11.401 12.620 1.00 95.88 844 THR A C 1
ATOM 6486 O O . THR A 1 844 ? -26.390 10.578 13.082 1.00 95.88 844 THR A O 1
ATOM 6489 N N . ALA A 1 845 ? -24.283 11.312 12.800 1.00 94.69 845 ALA A N 1
ATOM 6490 C CA . ALA A 1 845 ? -23.666 10.306 13.666 1.00 94.69 845 ALA A CA 1
ATOM 6491 C C . ALA A 1 845 ? -24.059 10.528 15.132 1.00 94.69 845 ALA A C 1
ATOM 6493 O O . ALA A 1 845 ? -24.553 9.604 15.779 1.00 94.69 845 ALA A O 1
ATOM 6494 N N . ARG A 1 846 ? -24.014 11.778 15.612 1.00 92.25 846 ARG A N 1
ATOM 6495 C CA . ARG A 1 846 ? -24.472 12.130 16.964 1.00 92.25 846 ARG A CA 1
ATOM 6496 C C . ARG A 1 846 ? -25.989 11.972 17.141 1.00 92.25 846 ARG A C 1
ATOM 6498 O O . ARG A 1 846 ? -26.439 11.523 18.190 1.00 92.25 846 ARG A O 1
ATOM 6505 N N . TRP A 1 847 ? -26.793 12.239 16.103 1.00 94.44 847 TRP A N 1
ATOM 6506 C CA . TRP A 1 847 ? -28.236 11.920 16.090 1.00 94.44 847 TRP A CA 1
ATOM 6507 C C . TRP A 1 847 ? -28.510 10.410 16.174 1.00 94.44 847 TRP A C 1
ATOM 6509 O O . TRP A 1 847 ? -29.520 9.987 16.741 1.00 94.44 847 TRP A O 1
ATOM 6519 N N . ALA A 1 848 ? -27.638 9.577 15.609 1.00 95.06 848 ALA A N 1
ATOM 6520 C CA . ALA A 1 848 ? -27.828 8.132 15.577 1.00 95.06 848 ALA A CA 1
ATOM 6521 C C . ALA A 1 848 ? -27.629 7.477 16.955 1.00 95.06 848 ALA A C 1
ATOM 6523 O O . ALA A 1 848 ? -28.241 6.450 17.247 1.00 95.06 848 ALA A O 1
ATOM 6524 N N . GLU A 1 849 ? -26.866 8.100 17.846 1.00 93.19 849 GLU A N 1
ATOM 6525 C CA . GLU A 1 849 ? -26.597 7.561 19.177 1.00 93.19 849 GLU A CA 1
ATOM 6526 C C . GLU A 1 849 ? -27.842 7.307 20.036 1.00 93.19 849 GLU A C 1
ATOM 6528 O O . GLU A 1 849 ? -28.032 6.154 20.430 1.00 93.19 849 GLU A O 1
ATOM 6533 N N . PRO A 1 850 ? -28.749 8.279 20.292 1.00 90.62 850 PRO A N 1
ATOM 6534 C CA . PRO A 1 850 ? -29.978 8.016 21.045 1.00 90.62 850 PRO A CA 1
ATOM 6535 C C . PRO A 1 850 ? -30.925 7.036 20.338 1.00 90.62 850 PRO A C 1
ATOM 6537 O O . PRO A 1 850 ? -31.863 6.524 20.952 1.00 90.62 850 PRO A O 1
ATOM 6540 N N . ASN A 1 851 ? -30.702 6.746 19.050 1.00 92.00 851 ASN A N 1
ATOM 6541 C CA . ASN A 1 851 ? -31.455 5.723 18.333 1.00 92.00 851 ASN A CA 1
ATOM 6542 C C . ASN A 1 851 ? -30.995 4.300 18.673 1.00 92.00 851 ASN A C 1
ATOM 6544 O O . ASN A 1 851 ? -31.815 3.382 18.553 1.00 92.00 851 ASN A O 1
ATOM 6548 N N . VAL A 1 852 ? -29.743 4.123 19.106 1.00 92.50 852 VAL A N 1
ATOM 6549 C CA . VAL A 1 852 ? -29.197 2.857 19.624 1.00 92.50 852 VAL A CA 1
ATOM 6550 C C . VAL A 1 852 ? -29.297 2.808 21.150 1.00 92.50 852 VAL A C 1
ATOM 6552 O O . VAL A 1 852 ? -29.829 1.842 21.695 1.00 92.50 852 VAL A O 1
ATOM 6555 N N . TYR A 1 853 ? -28.861 3.875 21.822 1.00 87.75 853 TYR A N 1
ATOM 6556 C CA . TYR A 1 853 ? -28.792 4.018 23.275 1.00 87.75 853 TYR A CA 1
ATOM 6557 C C . TYR A 1 853 ? -29.618 5.219 23.734 1.00 87.75 853 TYR A C 1
ATOM 6559 O O . TYR A 1 853 ? -29.101 6.303 23.986 1.00 87.75 853 TYR A O 1
ATOM 6567 N N . ASN A 1 854 ? -30.926 5.027 23.870 1.00 80.56 854 ASN A N 1
ATOM 6568 C CA . ASN A 1 854 ? -31.868 6.085 24.254 1.00 80.56 854 ASN A CA 1
ATOM 6569 C C . ASN A 1 854 ? -31.636 6.683 25.659 1.00 80.56 854 ASN A C 1
ATOM 6571 O O . ASN A 1 854 ? -32.178 7.747 25.946 1.00 80.56 854 ASN A O 1
ATOM 6575 N N . LEU A 1 855 ? -30.853 6.021 26.517 1.00 71.94 855 LEU A N 1
ATOM 6576 C CA . LEU A 1 855 ? -30.504 6.482 27.867 1.00 71.94 855 LEU A CA 1
ATOM 6577 C C . LEU A 1 855 ? -29.109 7.123 27.962 1.00 71.94 855 LEU A C 1
ATOM 6579 O O . LEU A 1 855 ? -28.715 7.565 29.037 1.00 71.94 855 LEU A O 1
ATOM 6583 N N . ASN A 1 856 ? -28.361 7.197 26.858 1.00 69.00 856 ASN A N 1
ATOM 6584 C CA . ASN A 1 856 ? -27.032 7.795 26.858 1.00 69.00 856 ASN A CA 1
ATOM 6585 C C . ASN A 1 856 ? -27.123 9.328 26.997 1.00 69.00 856 ASN A C 1
ATOM 6587 O O . ASN A 1 856 ? -27.633 10.009 26.115 1.00 69.00 856 ASN A O 1
ATOM 6591 N N . GLY A 1 857 ? -26.598 9.876 28.092 1.00 65.19 857 GLY A N 1
ATOM 6592 C CA . GLY A 1 857 ? -26.579 11.315 28.374 1.00 65.19 857 GLY A CA 1
ATOM 6593 C C . GLY A 1 857 ? -25.352 12.066 27.847 1.00 65.19 857 GLY A C 1
ATOM 6594 O O . GLY A 1 857 ? -25.094 13.175 28.316 1.00 65.19 857 GLY A O 1
ATOM 6595 N N . SER A 1 858 ? -24.554 11.493 26.938 1.00 71.81 858 SER A N 1
ATOM 6596 C CA . SER A 1 858 ? -23.363 12.181 26.413 1.00 71.81 858 SER A CA 1
ATOM 6597 C C . SER A 1 858 ? -23.688 13.246 25.362 1.00 71.81 858 SER A C 1
ATOM 6599 O O . SER A 1 858 ? -23.158 14.351 25.453 1.00 71.81 858 SER A O 1
ATOM 6601 N N . TYR A 1 859 ? -24.610 12.986 24.429 1.00 71.81 859 TYR A N 1
ATOM 6602 C CA . TYR A 1 859 ? -24.939 13.921 23.342 1.00 71.81 859 TYR A CA 1
ATOM 6603 C C . TYR A 1 859 ? -25.481 15.300 23.755 1.00 71.81 859 TYR A C 1
ATOM 6605 O O . TYR A 1 859 ? -25.189 16.274 23.055 1.00 71.81 859 TYR A O 1
ATOM 6613 N N . PRO A 1 860 ? -26.184 15.476 24.895 1.00 75.62 860 PRO A N 1
ATOM 6614 C CA . PRO A 1 860 ? -26.535 16.805 25.384 1.00 75.62 860 PRO A CA 1
ATOM 6615 C C . PRO A 1 860 ? -25.323 17.680 25.734 1.00 75.62 860 PRO A C 1
ATOM 6617 O O . PRO A 1 860 ? -25.454 18.900 25.717 1.00 75.62 860 PRO A O 1
ATOM 6620 N N . ARG A 1 861 ? -24.143 17.104 26.024 1.00 73.69 861 ARG A N 1
ATOM 6621 C CA . ARG A 1 861 ? -22.936 17.882 26.371 1.00 73.69 861 ARG A CA 1
ATOM 6622 C C . ARG A 1 861 ? -22.438 18.731 25.200 1.00 73.69 861 ARG A C 1
ATOM 6624 O O . ARG A 1 861 ? -21.934 19.829 25.419 1.00 73.69 861 ARG A O 1
ATOM 6631 N N . ASP A 1 862 ? -22.637 18.272 23.966 1.00 78.06 862 ASP A N 1
ATOM 6632 C CA . ASP A 1 862 ? -22.210 19.011 22.769 1.00 78.06 862 ASP A CA 1
ATOM 6633 C C . ASP A 1 862 ? -23.150 20.168 22.419 1.00 78.06 862 ASP A C 1
ATOM 6635 O O . ASP A 1 862 ? -22.787 21.069 21.653 1.00 78.06 862 ASP A O 1
ATOM 6639 N N . LEU A 1 863 ? -24.348 20.196 23.020 1.00 77.44 863 LEU A N 1
ATOM 6640 C CA . LEU A 1 863 ? -25.247 21.341 22.909 1.00 77.44 863 LEU A CA 1
ATOM 6641 C C . LEU A 1 863 ? -24.614 22.600 23.485 1.00 77.44 863 LEU A C 1
ATOM 6643 O O . LEU A 1 863 ? -24.863 23.672 22.947 1.00 77.44 863 LEU A O 1
ATOM 6647 N N . ASP A 1 864 ? -23.759 22.496 24.507 1.00 72.81 864 ASP A N 1
ATOM 6648 C CA . ASP A 1 864 ? -23.062 23.655 25.072 1.00 72.81 864 ASP A CA 1
ATOM 6649 C C . ASP A 1 864 ? -22.225 24.362 24.000 1.00 72.81 864 ASP A C 1
ATOM 6651 O O . ASP A 1 864 ? -22.270 25.586 23.872 1.00 72.81 864 ASP A O 1
ATOM 6655 N N . ALA A 1 865 ? -21.477 23.600 23.198 1.00 74.38 865 ALA A N 1
ATOM 6656 C CA . ALA A 1 865 ? -20.674 24.155 22.115 1.00 74.38 865 ALA A CA 1
ATOM 6657 C C . ALA A 1 865 ? -21.564 24.762 21.023 1.00 74.38 865 ALA A C 1
ATOM 6659 O O . ALA A 1 865 ? -21.317 25.883 20.571 1.00 74.38 865 ALA A O 1
ATOM 6660 N N . PHE A 1 866 ? -22.636 24.056 20.653 1.00 80.00 866 PHE A N 1
ATOM 6661 C CA . PHE A 1 866 ? -23.607 24.519 19.666 1.00 80.00 866 PHE A CA 1
ATOM 6662 C C . PHE A 1 866 ? -24.355 25.792 20.105 1.00 80.00 866 PHE A C 1
ATOM 6664 O O . PHE A 1 866 ? -24.576 26.690 19.293 1.00 80.00 866 PHE A O 1
ATOM 6671 N N . LEU A 1 867 ? -24.736 25.915 21.374 1.00 75.75 867 LEU A N 1
ATOM 6672 C CA . LEU A 1 867 ? -25.506 27.048 21.897 1.00 75.75 867 LEU A CA 1
ATOM 6673 C C . LEU A 1 867 ? -24.626 28.240 22.290 1.00 75.75 867 LEU A C 1
ATOM 6675 O O . LEU A 1 867 ? -25.136 29.357 22.380 1.00 75.75 867 LEU A O 1
ATOM 6679 N N . ARG A 1 868 ? -23.319 28.033 22.497 1.00 72.25 868 ARG A N 1
ATOM 6680 C CA . ARG A 1 868 ? -22.363 29.108 22.812 1.00 72.25 868 ARG A CA 1
ATOM 6681 C C . ARG A 1 868 ? -22.120 30.045 21.631 1.00 72.25 868 ARG A C 1
ATOM 6683 O O . ARG A 1 868 ? -22.013 31.250 21.831 1.00 72.25 868 ARG A O 1
ATOM 6690 N N . GLU A 1 869 ? -22.041 29.513 20.411 1.00 69.19 869 GLU A N 1
ATOM 6691 C CA . GLU A 1 869 ? -21.806 30.302 19.191 1.00 69.19 869 GLU A CA 1
ATOM 6692 C C . GLU A 1 869 ? -22.837 29.983 18.096 1.00 69.19 869 GLU A C 1
ATOM 6694 O O . GLU A 1 869 ? -22.469 29.561 17.000 1.00 69.19 869 GLU A O 1
ATOM 6699 N N . PRO A 1 870 ? -24.134 30.227 18.349 1.00 65.44 870 PRO A N 1
ATOM 6700 C CA . PRO A 1 870 ? -25.236 29.739 17.519 1.00 65.44 870 PRO A CA 1
ATOM 6701 C C . PRO A 1 870 ? -25.138 30.159 16.046 1.00 65.44 870 PRO A C 1
ATOM 6703 O O . PRO A 1 870 ? -25.474 29.398 15.144 1.00 65.44 870 PRO A O 1
ATOM 6706 N N . HIS A 1 871 ? -24.593 31.350 15.795 1.00 63.59 871 HIS A N 1
ATOM 6707 C CA . HIS A 1 871 ? -24.366 31.896 14.459 1.00 63.59 871 HIS A CA 1
ATOM 6708 C C . HIS A 1 871 ? -23.337 31.106 13.627 1.00 63.59 871 HIS A C 1
ATOM 6710 O O . HIS A 1 871 ? -23.334 31.200 12.398 1.00 63.59 871 HIS A O 1
ATOM 6716 N N . ARG A 1 872 ? -22.473 30.317 14.278 1.00 68.12 872 ARG A N 1
ATOM 6717 C CA . ARG A 1 872 ? -21.479 29.438 13.648 1.00 68.12 872 ARG A CA 1
ATOM 6718 C C . ARG A 1 872 ? -21.909 27.979 13.650 1.00 68.12 872 ARG A C 1
ATOM 6720 O O . ARG A 1 872 ? -21.409 27.226 12.833 1.00 68.12 872 ARG A O 1
ATOM 6727 N N . SER A 1 873 ? -22.839 27.551 14.495 1.00 69.25 873 SER A N 1
ATOM 6728 C CA . SER A 1 873 ? -23.006 26.123 14.806 1.00 69.25 873 SER A CA 1
ATOM 6729 C C . SER A 1 873 ? -23.521 25.228 13.676 1.00 69.25 873 SER A C 1
ATOM 6731 O O . SER A 1 873 ? -23.474 24.010 13.792 1.00 69.25 873 SER A O 1
ATOM 6733 N N . MET A 1 874 ? -23.975 25.823 12.574 1.00 72.75 874 MET A N 1
ATOM 6734 C CA . MET A 1 874 ? -24.420 25.121 11.362 1.00 72.75 874 MET A CA 1
ATOM 6735 C C . MET A 1 874 ? -23.513 25.386 10.148 1.00 72.75 874 MET A C 1
ATOM 6737 O O . MET A 1 874 ? -23.751 24.872 9.059 1.00 72.75 874 MET A O 1
ATOM 6741 N N . THR A 1 875 ? -22.483 26.220 10.320 1.00 65.00 875 THR A N 1
ATOM 6742 C CA . THR A 1 875 ? -21.537 26.629 9.263 1.00 65.00 875 THR A CA 1
ATOM 6743 C C . THR A 1 875 ? -20.077 26.429 9.657 1.00 65.00 875 THR A C 1
ATOM 6745 O O . THR A 1 875 ? -19.173 26.585 8.827 1.00 65.00 875 THR A O 1
ATOM 6748 N N . ALA A 1 876 ? -19.834 26.112 10.927 1.00 64.75 876 ALA A N 1
ATOM 6749 C CA . ALA A 1 876 ? -18.521 25.848 11.447 1.00 64.75 876 ALA A CA 1
ATOM 6750 C C . ALA A 1 876 ? -18.031 24.545 10.832 1.00 64.75 876 ALA A C 1
ATOM 6752 O O . ALA A 1 876 ? -18.690 23.507 10.876 1.00 64.75 876 ALA A O 1
ATOM 6753 N N . GLN A 1 877 ? -16.888 24.648 10.167 1.00 65.44 877 GLN A N 1
ATOM 6754 C CA . GLN A 1 877 ? -16.241 23.487 9.604 1.00 65.44 877 GLN A CA 1
ATOM 6755 C C . GLN A 1 877 ? -15.681 22.715 10.791 1.00 65.44 877 GLN A C 1
ATOM 6757 O O . GLN A 1 877 ? -14.885 23.311 11.519 1.00 65.44 877 GLN A O 1
ATOM 6762 N N . PRO A 1 878 ? -16.019 21.429 10.981 1.00 62.69 878 PRO A N 1
ATOM 6763 C CA . PRO A 1 878 ? -15.194 20.581 11.816 1.00 62.69 878 PRO A CA 1
ATOM 6764 C C . PRO A 1 878 ? -13.812 20.523 11.158 1.00 62.69 878 PRO A C 1
ATOM 6766 O O . PRO A 1 878 ? -13.554 19.755 10.231 1.00 62.69 878 PRO A O 1
ATOM 6769 N N . THR A 1 879 ? -12.937 21.446 11.550 1.00 60.03 879 THR A N 1
ATOM 6770 C CA . THR A 1 879 ? -11.510 21.376 11.280 1.00 60.03 879 THR A CA 1
ATOM 6771 C C . THR A 1 879 ? -10.973 20.352 12.258 1.00 60.03 879 THR A C 1
ATOM 6773 O O . THR A 1 879 ? -10.848 20.656 13.442 1.00 60.03 879 THR A O 1
ATOM 6776 N N . LEU A 1 880 ? -10.776 19.131 11.752 1.00 58.00 880 LEU A N 1
ATOM 6777 C CA . LEU A 1 880 ? -10.015 18.029 12.351 1.00 58.00 880 LEU A CA 1
ATOM 6778 C C . LEU A 1 880 ? -9.932 18.083 13.892 1.00 58.00 880 LEU A C 1
ATOM 6780 O O . LEU A 1 880 ? -8.888 18.403 14.451 1.00 58.00 880 LEU A O 1
ATOM 6784 N N . GLY A 1 881 ? -11.051 17.781 14.563 1.00 56.19 881 GLY A N 1
ATOM 6785 C CA . GLY A 1 881 ? -11.049 17.334 15.964 1.00 56.19 881 GLY A CA 1
ATOM 6786 C C . GLY A 1 881 ? -11.302 18.361 17.074 1.00 56.19 881 GLY A C 1
ATOM 6787 O O . GLY A 1 881 ? -11.305 17.965 18.232 1.00 56.19 881 GLY A O 1
ATOM 6788 N N . THR A 1 882 ? -11.541 19.648 16.793 1.00 59.94 882 THR A N 1
ATOM 6789 C CA . THR A 1 882 ? -11.747 20.643 17.883 1.00 59.94 882 THR A CA 1
ATOM 6790 C C . THR A 1 882 ? -13.116 21.310 17.908 1.00 59.94 882 THR A C 1
ATOM 6792 O O . THR A 1 882 ? -13.432 22.041 18.850 1.00 59.94 882 THR A O 1
ATOM 6795 N N . ASP A 1 883 ? -13.955 21.061 16.904 1.00 72.38 883 ASP A N 1
ATOM 6796 C CA . ASP A 1 883 ? -15.226 21.758 16.781 1.00 72.38 883 ASP A CA 1
ATOM 6797 C C . ASP A 1 883 ? -16.427 20.930 17.249 1.00 72.38 883 ASP A C 1
ATOM 6799 O O . ASP A 1 883 ? -17.183 20.366 16.454 1.00 72.38 883 ASP A O 1
ATOM 6803 N N . TYR A 1 884 ? -16.649 20.938 18.563 1.00 79.12 884 TYR A N 1
ATOM 6804 C CA . TYR A 1 884 ? -17.826 20.346 19.207 1.00 79.12 884 TYR A CA 1
ATOM 6805 C C . TYR A 1 884 ? -19.173 20.899 18.683 1.00 79.12 884 TYR A C 1
ATOM 6807 O O . TYR A 1 884 ? -20.224 20.313 18.942 1.00 79.12 884 TYR A O 1
ATOM 6815 N N . ARG A 1 885 ? -19.191 22.003 17.910 1.00 81.94 885 ARG A N 1
ATOM 6816 C CA . ARG A 1 885 ? -20.432 22.555 17.330 1.00 81.94 885 ARG A CA 1
ATOM 6817 C C . ARG A 1 885 ? -21.055 21.614 16.300 1.00 81.94 885 ARG A C 1
ATOM 6819 O O . ARG A 1 885 ? -22.282 21.542 16.230 1.00 81.94 885 ARG A O 1
ATOM 6826 N N . ALA A 1 886 ? -20.239 20.888 15.529 1.00 81.62 886 ALA A N 1
ATOM 6827 C CA . ALA A 1 886 ? -20.741 19.927 14.547 1.00 81.62 886 ALA A CA 1
ATOM 6828 C C . ALA A 1 886 ? -21.494 18.778 15.238 1.00 81.62 886 ALA A C 1
ATOM 6830 O O . ALA A 1 886 ? -22.606 18.450 14.823 1.00 81.62 886 ALA A O 1
ATOM 6831 N N . TYR A 1 887 ? -20.966 18.273 16.357 1.00 83.94 887 TYR A N 1
ATOM 6832 C CA . TYR A 1 887 ? -21.635 17.279 17.199 1.00 83.94 887 TYR A CA 1
ATOM 6833 C C . TYR A 1 887 ? -22.972 17.811 17.711 1.00 83.94 887 TYR A C 1
ATOM 6835 O O . TYR A 1 887 ? -24.009 17.200 17.462 1.00 83.94 887 TYR A O 1
ATOM 6843 N N . GLY A 1 888 ? -22.985 19.000 18.326 1.00 83.50 888 GLY A N 1
ATOM 6844 C CA . GLY A 1 888 ? -24.206 19.602 18.867 1.00 83.50 888 GLY A CA 1
ATOM 6845 C C . GLY A 1 888 ? -25.265 19.952 17.813 1.00 83.50 888 GLY A C 1
ATOM 6846 O O . GLY A 1 888 ? -26.439 20.103 18.144 1.00 83.50 888 GLY A O 1
ATOM 6847 N N . SER A 1 889 ? -24.901 20.007 16.528 1.00 86.50 889 SER A N 1
ATOM 6848 C CA . SER A 1 889 ? -25.848 20.249 15.434 1.00 86.50 889 SER A CA 1
ATOM 6849 C C . SER A 1 889 ? -26.782 19.068 15.124 1.00 86.50 889 SER A C 1
ATOM 6851 O O . SER A 1 889 ? -27.713 19.219 14.326 1.00 86.50 889 SER A O 1
ATOM 6853 N N . PHE A 1 890 ? -26.634 17.929 15.817 1.00 90.06 890 PHE A N 1
ATOM 6854 C CA . PHE A 1 890 ? -27.581 16.804 15.775 1.00 90.06 890 PHE A CA 1
ATOM 6855 C C . PHE A 1 890 ? -29.037 17.218 16.057 1.00 90.06 890 PHE A C 1
ATOM 6857 O O . PHE A 1 890 ? -29.984 16.562 15.606 1.00 90.06 890 PHE A O 1
ATOM 6864 N N . ILE A 1 891 ? -29.249 18.324 16.779 1.00 88.12 891 ILE A N 1
ATOM 6865 C CA . ILE A 1 891 ? -30.590 18.861 17.029 1.00 88.12 891 ILE A CA 1
ATOM 6866 C C . ILE A 1 891 ? -31.291 19.297 15.746 1.00 88.12 891 ILE A C 1
ATOM 6868 O O . ILE A 1 891 ? -32.518 19.275 15.695 1.00 88.12 891 ILE A O 1
ATOM 6872 N N . PHE A 1 892 ? -30.546 19.652 14.695 1.00 90.88 892 PHE A N 1
ATOM 6873 C CA . PHE A 1 892 ? -31.140 19.954 13.401 1.00 90.88 892 PHE A CA 1
ATOM 6874 C C . PHE A 1 892 ? -31.676 18.684 12.738 1.00 90.88 892 PHE A C 1
ATOM 6876 O O . PHE A 1 892 ? -32.824 18.670 12.301 1.00 90.88 892 PHE A O 1
ATOM 6883 N N . ALA A 1 893 ? -30.909 17.589 12.745 1.00 93.06 893 ALA A N 1
ATOM 6884 C CA . ALA A 1 893 ? -31.392 16.284 12.288 1.00 93.06 893 ALA A CA 1
ATOM 6885 C C . ALA A 1 893 ? -32.622 15.822 13.096 1.00 93.06 893 ALA A C 1
ATOM 6887 O O . ALA A 1 893 ? -33.621 15.390 12.520 1.00 93.06 893 ALA A O 1
ATOM 6888 N N . SER A 1 894 ? -32.599 16.025 14.416 1.00 91.62 894 SER A N 1
ATOM 6889 C CA . SER A 1 894 ? -33.735 15.738 15.304 1.00 91.62 894 SER A CA 1
ATOM 6890 C C . SER A 1 894 ? -34.955 16.614 14.995 1.00 91.62 894 SER A C 1
ATOM 6892 O O . SER A 1 894 ? -36.083 16.130 14.991 1.00 91.62 894 SER A O 1
ATOM 6894 N N . PHE A 1 895 ? -34.756 17.898 14.685 1.00 91.25 895 PHE A N 1
ATOM 6895 C CA . PHE A 1 895 ? -35.824 18.803 14.260 1.00 91.25 895 PHE A CA 1
ATOM 6896 C C . PHE A 1 895 ? -36.435 18.363 12.925 1.00 91.25 895 PHE A C 1
ATOM 6898 O O . PHE A 1 895 ? -37.661 18.357 12.790 1.00 91.25 895 PHE A O 1
ATOM 6905 N N . LEU A 1 896 ? -35.610 17.954 11.955 1.00 93.25 896 LEU A N 1
ATOM 6906 C CA . LEU A 1 896 ? -36.098 17.413 10.687 1.00 93.25 896 LEU A CA 1
ATOM 6907 C C . LEU A 1 896 ? -36.931 16.147 10.916 1.00 93.25 896 LEU A C 1
ATOM 6909 O O . LEU A 1 896 ? -38.034 16.052 10.388 1.00 93.25 896 LEU A O 1
ATOM 6913 N N . GLU A 1 897 ? -36.468 15.217 11.750 1.00 93.31 897 GLU A N 1
ATOM 6914 C CA . GLU A 1 897 ? -37.242 14.031 12.135 1.00 93.31 897 GLU A CA 1
ATOM 6915 C C . GLU A 1 897 ? -38.575 14.409 12.797 1.00 93.31 897 GLU A C 1
ATOM 6917 O O . GLU A 1 897 ? -39.645 14.000 12.347 1.00 93.31 897 GLU A O 1
ATOM 6922 N N . GLN A 1 898 ? -38.532 15.188 13.875 1.00 89.75 898 GLN A N 1
ATOM 6923 C CA . GLN A 1 898 ? -39.687 15.380 14.750 1.00 89.75 898 GLN A CA 1
ATOM 6924 C C . GLN A 1 898 ? -40.696 16.380 14.186 1.00 89.75 898 GLN A C 1
ATOM 6926 O O . GLN A 1 898 ? -41.903 16.168 14.293 1.00 89.75 898 GLN A O 1
ATOM 6931 N N . LYS A 1 899 ? -40.222 17.491 13.609 1.00 88.56 899 LYS A N 1
ATOM 6932 C CA . LYS A 1 899 ? -41.073 18.619 13.200 1.00 88.56 899 LYS A CA 1
ATOM 6933 C C . LYS A 1 899 ? -41.373 18.636 11.710 1.00 88.56 899 LYS A C 1
ATOM 6935 O O . LYS A 1 899 ? -42.490 18.988 11.345 1.00 88.56 899 LYS A O 1
ATOM 6940 N N . VAL A 1 900 ? -40.419 18.251 10.862 1.00 91.06 900 VAL A N 1
ATOM 6941 C CA . VAL A 1 900 ? -40.635 18.220 9.404 1.00 91.06 900 VAL A CA 1
ATOM 6942 C C . VAL A 1 900 ? -41.224 16.881 8.974 1.00 91.06 900 VAL A C 1
ATOM 6944 O O . VAL A 1 900 ? -42.193 16.853 8.221 1.00 91.06 900 VAL A O 1
ATOM 6947 N N . ALA A 1 901 ? -40.685 15.779 9.494 1.00 93.56 901 ALA A N 1
ATOM 6948 C CA . ALA A 1 901 ? -41.089 14.424 9.139 1.00 93.56 901 ALA A CA 1
ATOM 6949 C C . ALA A 1 901 ? -42.119 13.804 10.091 1.00 93.56 901 ALA A C 1
ATOM 6951 O O . ALA A 1 901 ? -42.445 12.628 9.945 1.00 93.56 901 ALA A O 1
ATOM 6952 N N . ASN A 1 902 ? -42.643 14.573 11.052 1.00 92.38 902 ASN A N 1
ATOM 6953 C CA . ASN A 1 902 ? -43.639 14.119 12.026 1.00 92.38 902 ASN A CA 1
ATOM 6954 C C . ASN A 1 902 ? -43.221 12.821 12.756 1.00 92.38 902 ASN A C 1
ATOM 6956 O O . ASN A 1 902 ? -43.957 11.836 12.787 1.00 92.38 902 ASN A O 1
ATOM 6960 N N . ASN A 1 903 ? -42.010 12.826 13.323 1.00 89.38 903 ASN A N 1
ATOM 6961 C CA . ASN A 1 903 ? -41.331 11.693 13.968 1.00 89.38 903 ASN A CA 1
ATOM 6962 C C . ASN A 1 903 ? -40.938 10.541 13.023 1.00 89.38 903 ASN A C 1
ATOM 6964 O O . ASN A 1 903 ? -40.638 9.437 13.483 1.00 89.38 903 ASN A O 1
ATOM 6968 N N . ASN A 1 904 ? -40.907 10.770 11.705 1.00 94.06 904 ASN A N 1
ATOM 6969 C CA . ASN A 1 904 ? -40.398 9.780 10.762 1.00 94.06 904 ASN A CA 1
ATOM 6970 C C . ASN A 1 904 ? -38.868 9.882 10.609 1.00 94.06 904 ASN A C 1
ATOM 6972 O O . ASN A 1 904 ? -38.340 10.705 9.860 1.00 94.06 904 ASN A O 1
ATOM 6976 N N . LYS A 1 905 ? -38.164 8.959 11.273 1.00 92.31 905 LYS A N 1
ATOM 6977 C CA . LYS A 1 905 ? -36.697 8.792 11.242 1.00 92.31 905 LYS A CA 1
ATOM 6978 C C . LYS A 1 905 ? -36.121 8.536 9.850 1.00 92.31 905 LYS A C 1
ATOM 6980 O O . LYS A 1 905 ? -34.929 8.751 9.629 1.00 92.31 905 LYS A O 1
ATOM 6985 N N . GLU A 1 906 ? -36.938 8.088 8.899 1.00 96.06 906 GLU A N 1
ATOM 6986 C CA . GLU A 1 906 ? -36.492 7.816 7.534 1.00 96.06 906 GLU A CA 1
ATOM 6987 C C . GLU A 1 906 ? -36.052 9.069 6.778 1.00 96.06 906 GLU A C 1
ATOM 6989 O O . GLU A 1 906 ? -35.338 8.933 5.782 1.00 96.06 906 GLU A O 1
ATOM 6994 N N . ILE A 1 907 ? -36.416 10.275 7.233 1.00 97.19 907 ILE A N 1
ATOM 6995 C CA . ILE A 1 907 ? -35.987 11.515 6.575 1.00 97.19 907 ILE A CA 1
ATOM 6996 C C . ILE A 1 907 ? -34.459 11.603 6.487 1.00 97.19 907 ILE A C 1
ATOM 6998 O O . ILE A 1 907 ? -33.931 11.929 5.426 1.00 97.19 907 ILE A O 1
ATOM 7002 N N . ILE A 1 908 ? -33.736 11.208 7.542 1.00 97.88 908 ILE A N 1
ATOM 7003 C CA . ILE A 1 908 ? -32.265 11.247 7.573 1.00 97.88 908 ILE A CA 1
ATOM 7004 C C . ILE A 1 908 ? -31.667 10.274 6.554 1.00 97.88 908 ILE A C 1
ATOM 7006 O O . ILE A 1 908 ? -30.791 10.643 5.770 1.00 97.88 908 ILE A O 1
ATOM 7010 N N . ARG A 1 909 ? -32.194 9.048 6.496 1.00 97.56 909 ARG A N 1
ATOM 7011 C CA . ARG A 1 909 ? -31.788 8.043 5.505 1.00 97.56 909 ARG A CA 1
ATOM 7012 C C . ARG A 1 909 ? -32.083 8.509 4.076 1.00 97.56 909 ARG A C 1
ATOM 7014 O O . ARG A 1 909 ? -31.260 8.326 3.184 1.00 97.56 909 ARG A O 1
ATOM 7021 N N . THR A 1 910 ? -33.243 9.121 3.856 1.00 97.75 910 THR A N 1
ATOM 7022 C CA . THR A 1 910 ? -33.682 9.604 2.538 1.00 97.75 910 THR A CA 1
ATOM 7023 C C . THR A 1 910 ? -32.808 10.757 2.043 1.00 97.75 910 THR A C 1
ATOM 7025 O O . THR A 1 910 ? -32.493 10.810 0.856 1.00 97.75 910 THR A O 1
ATOM 7028 N N . ILE A 1 911 ? -32.340 11.628 2.943 1.00 97.56 911 ILE A N 1
ATOM 7029 C CA . ILE A 1 911 ? -31.342 12.667 2.640 1.00 97.56 911 ILE A CA 1
ATOM 7030 C C . ILE A 1 911 ? -30.031 12.034 2.159 1.00 97.56 911 ILE A C 1
ATOM 7032 O O . ILE A 1 911 ? -29.525 12.407 1.099 1.00 97.56 911 ILE A O 1
ATOM 7036 N N . TRP A 1 912 ? -29.511 11.038 2.883 1.00 97.50 912 TRP A N 1
ATOM 7037 C CA . TRP A 1 912 ? -28.300 10.307 2.491 1.00 97.50 912 TRP A CA 1
ATOM 7038 C C . TRP A 1 912 ? -28.448 9.587 1.144 1.00 97.50 912 TRP A C 1
ATOM 7040 O O . TRP A 1 912 ? -27.564 9.675 0.288 1.00 97.50 912 TRP A O 1
ATOM 7050 N N . GLN A 1 913 ? -29.592 8.942 0.909 1.00 96.88 913 GLN A N 1
ATOM 7051 C CA . GLN A 1 913 ? -29.886 8.296 -0.370 1.00 96.88 913 GLN A CA 1
ATOM 7052 C C . GLN A 1 913 ? -29.955 9.318 -1.511 1.00 96.88 913 GLN A C 1
ATOM 7054 O O . GLN A 1 913 ? -29.334 9.121 -2.554 1.00 96.88 913 GLN A O 1
ATOM 7059 N N . ARG A 1 914 ? -30.629 10.455 -1.295 1.00 96.12 914 ARG A N 1
ATOM 7060 C CA . ARG A 1 914 ? -30.708 11.526 -2.293 1.00 96.12 914 ARG A CA 1
ATOM 7061 C C . ARG A 1 914 ? -29.326 12.080 -2.630 1.00 96.12 914 ARG A C 1
ATOM 7063 O O . ARG A 1 914 ? -29.043 12.317 -3.804 1.00 96.12 914 ARG A O 1
ATOM 7070 N N . TYR A 1 915 ? -28.464 12.260 -1.629 1.00 94.94 915 TYR A N 1
ATOM 7071 C CA . TYR A 1 915 ? -27.080 12.687 -1.831 1.00 94.94 915 TYR A CA 1
ATOM 7072 C C . TYR A 1 915 ? -26.292 11.704 -2.703 1.00 94.94 915 TYR A C 1
ATOM 7074 O O . TYR A 1 915 ? -25.641 12.136 -3.659 1.00 94.94 915 TYR A O 1
ATOM 7082 N N . LYS A 1 916 ? -26.392 10.398 -2.417 1.00 93.69 916 LYS A N 1
ATOM 7083 C CA . LYS A 1 916 ? -25.760 9.325 -3.203 1.00 93.69 916 LYS A CA 1
ATOM 7084 C C . LYS A 1 916 ? -26.225 9.356 -4.660 1.00 93.69 916 LYS A C 1
ATOM 7086 O O . LYS A 1 916 ? -25.398 9.437 -5.569 1.00 93.69 916 LYS A O 1
ATOM 7091 N N . ASP A 1 917 ? -27.540 9.354 -4.873 1.00 93.69 917 ASP A N 1
ATOM 7092 C CA . ASP A 1 917 ? -28.152 9.279 -6.203 1.00 93.69 917 ASP A CA 1
ATOM 7093 C C . ASP A 1 917 ? -27.772 10.484 -7.072 1.00 93.69 917 ASP A C 1
ATOM 7095 O O . ASP A 1 917 ? -27.460 10.348 -8.253 1.00 93.69 917 ASP A O 1
ATOM 7099 N N . ARG A 1 918 ? -27.765 11.685 -6.487 1.00 91.25 918 ARG A N 1
ATOM 7100 C CA . ARG A 1 918 ? -27.444 12.920 -7.210 1.00 91.25 918 ARG A CA 1
ATOM 7101 C C . ARG A 1 918 ? -25.953 13.080 -7.480 1.00 91.25 918 ARG A C 1
ATOM 7103 O O . ARG A 1 918 ? -25.590 13.551 -8.559 1.00 91.25 918 ARG A O 1
ATOM 7110 N N . ASN A 1 919 ? -25.085 12.671 -6.554 1.00 85.44 919 ASN A N 1
ATOM 7111 C CA . ASN A 1 919 ? -23.645 12.681 -6.811 1.00 85.44 919 ASN A CA 1
ATOM 7112 C C . ASN A 1 919 ? -23.243 11.681 -7.896 1.00 85.44 919 ASN A C 1
ATOM 7114 O O . ASN A 1 919 ? -22.365 12.000 -8.695 1.00 85.44 919 ASN A O 1
ATOM 7118 N N . ALA A 1 920 ? -23.901 10.519 -7.971 1.00 82.81 920 ALA A N 1
ATOM 7119 C CA . ALA A 1 920 ? -23.667 9.552 -9.043 1.00 82.81 920 ALA A CA 1
ATOM 7120 C C . ALA A 1 920 ? -23.934 10.140 -10.444 1.00 82.81 920 ALA A C 1
ATOM 7122 O O . ALA A 1 920 ? -23.324 9.704 -11.415 1.00 82.81 920 ALA A O 1
ATOM 7123 N N . ILE A 1 921 ? -24.810 11.148 -10.542 1.00 81.00 921 ILE A N 1
ATOM 7124 C CA . ILE A 1 921 ? -25.154 11.827 -11.798 1.00 81.00 921 ILE A CA 1
ATOM 7125 C C . ILE A 1 921 ? -24.246 13.044 -12.052 1.00 81.00 921 ILE A C 1
ATOM 7127 O O . ILE A 1 921 ? -23.761 13.219 -13.166 1.00 81.00 921 ILE A O 1
ATOM 7131 N N . ASN A 1 922 ? -24.013 13.888 -11.038 1.00 77.00 922 ASN A N 1
ATOM 7132 C CA . ASN A 1 922 ? -23.442 15.233 -11.222 1.00 77.00 922 ASN A CA 1
ATOM 7133 C C . ASN A 1 922 ? -21.989 15.407 -10.736 1.00 77.00 922 ASN A C 1
ATOM 7135 O O . ASN A 1 922 ? -21.406 16.463 -10.965 1.00 77.00 922 ASN A O 1
ATOM 7139 N N . GLY A 1 923 ? -21.403 14.432 -10.031 1.00 73.31 923 GLY A N 1
ATOM 7140 C CA . GLY A 1 923 ? -19.998 14.448 -9.587 1.00 73.31 923 GLY A CA 1
ATOM 7141 C C . GLY A 1 923 ? -19.594 15.508 -8.543 1.00 73.31 923 GLY A C 1
ATOM 7142 O O . GLY A 1 923 ? -18.472 15.448 -8.050 1.00 73.31 923 GLY A O 1
ATOM 7143 N N . ALA A 1 924 ? -20.469 16.459 -8.195 1.00 73.25 924 ALA A N 1
ATOM 7144 C CA . ALA A 1 924 ? -20.218 17.526 -7.214 1.00 73.25 924 ALA A CA 1
ATOM 7145 C C . ALA A 1 924 ? -21.519 18.002 -6.531 1.00 73.25 924 ALA A C 1
ATOM 7147 O O . ALA A 1 924 ? -21.827 19.194 -6.492 1.00 73.25 924 ALA A O 1
ATOM 7148 N N . TYR A 1 925 ? -22.341 17.068 -6.050 1.00 82.94 925 TYR A N 1
ATOM 7149 C CA . TYR A 1 925 ? -23.626 17.391 -5.433 1.00 82.94 925 TYR A CA 1
ATOM 7150 C C . TYR A 1 925 ? -23.483 17.618 -3.921 1.00 82.94 925 TYR A C 1
ATOM 7152 O O . TYR A 1 925 ? -22.872 16.812 -3.228 1.00 82.94 925 TYR A O 1
ATOM 7160 N N . ASN A 1 926 ? -24.057 18.713 -3.415 1.00 85.81 926 ASN A N 1
ATOM 7161 C CA . ASN A 1 926 ? -23.904 19.198 -2.037 1.00 85.81 926 ASN A CA 1
ATOM 7162 C C . ASN A 1 926 ? -25.002 18.635 -1.110 1.00 85.81 926 ASN A C 1
ATOM 7164 O O . ASN A 1 926 ? -26.178 18.585 -1.493 1.00 85.81 926 ASN A O 1
ATOM 7168 N N . ILE A 1 927 ? -24.647 18.257 0.124 1.00 91.38 927 ILE A N 1
ATOM 7169 C CA . ILE A 1 927 ? -25.579 17.608 1.065 1.00 91.38 927 ILE A CA 1
ATOM 7170 C C . ILE A 1 927 ? -26.743 18.515 1.473 1.00 91.38 927 ILE A C 1
ATOM 7172 O O . ILE A 1 927 ? -27.868 18.043 1.603 1.00 91.38 927 ILE A O 1
ATOM 7176 N N . THR A 1 928 ? -26.538 19.831 1.560 1.00 88.88 928 THR A N 1
ATOM 7177 C CA . THR A 1 928 ? -27.623 20.789 1.844 1.00 88.88 928 THR A CA 1
ATOM 7178 C C . THR A 1 928 ? -28.679 20.805 0.743 1.00 88.88 928 THR A C 1
ATOM 7180 O O . THR A 1 928 ? -29.859 20.986 1.025 1.00 88.88 928 THR A O 1
ATOM 7183 N N . THR A 1 929 ? -28.287 20.539 -0.507 1.00 89.56 929 THR A N 1
ATOM 7184 C CA . THR A 1 929 ? -29.245 20.429 -1.620 1.00 89.56 929 THR A CA 1
ATOM 7185 C C . THR A 1 929 ? -30.039 19.127 -1.510 1.00 89.56 929 THR A C 1
ATOM 7187 O O . THR A 1 929 ? -31.235 19.114 -1.775 1.00 89.56 929 THR A O 1
ATOM 7190 N N . ALA A 1 930 ? -29.413 18.041 -1.039 1.00 93.38 930 ALA A N 1
ATOM 7191 C CA . ALA A 1 930 ? -30.131 16.807 -0.719 1.00 93.38 930 ALA A CA 1
ATOM 7192 C C . ALA A 1 930 ? -31.162 17.018 0.403 1.00 93.38 930 ALA A C 1
ATOM 7194 O O . ALA A 1 930 ? -32.283 16.532 0.281 1.00 93.38 930 ALA A O 1
ATOM 7195 N N . ILE A 1 931 ? -30.805 17.763 1.459 1.00 93.69 931 ILE A N 1
ATOM 7196 C CA . ILE A 1 931 ? -31.732 18.130 2.541 1.00 93.69 931 ILE A CA 1
ATOM 7197 C C . ILE A 1 931 ? -32.930 18.892 1.963 1.00 93.69 931 ILE A C 1
ATOM 7199 O O . ILE A 1 931 ? -34.073 18.479 2.157 1.00 93.69 931 ILE A O 1
ATOM 7203 N N . ASP A 1 932 ? -32.669 19.944 1.185 1.00 91.38 932 ASP A N 1
ATOM 7204 C CA . ASP A 1 932 ? -33.703 20.795 0.591 1.00 91.38 932 ASP A CA 1
ATOM 7205 C C . ASP A 1 932 ? -34.657 20.028 -0.347 1.00 91.38 932 ASP A C 1
ATOM 7207 O O . ASP A 1 932 ? -35.864 20.244 -0.309 1.00 91.38 932 ASP A O 1
ATOM 7211 N N . GLU A 1 933 ? -34.146 19.077 -1.139 1.00 94.12 933 GLU A N 1
ATOM 7212 C CA . GLU A 1 933 ? -34.957 18.233 -2.036 1.00 94.12 933 GLU A CA 1
ATOM 7213 C C . GLU A 1 933 ? -35.793 17.163 -1.307 1.00 94.12 933 GLU A C 1
ATOM 7215 O O . GLU A 1 933 ? -36.759 16.632 -1.869 1.00 94.12 933 GLU A O 1
ATOM 7220 N N . VAL A 1 934 ? -35.413 16.781 -0.085 1.00 96.81 934 VAL A N 1
ATOM 7221 C CA . VAL A 1 934 ? -36.108 15.728 0.672 1.00 96.81 934 VAL A CA 1
ATOM 7222 C C . VAL A 1 934 ? -37.216 16.288 1.553 1.00 96.81 934 VAL A C 1
ATOM 7224 O O . VAL A 1 934 ? -38.265 15.658 1.660 1.00 96.81 934 VAL A O 1
ATOM 7227 N N . MET A 1 935 ? -37.046 17.477 2.131 1.00 94.94 935 MET A N 1
ATOM 7228 C CA . MET A 1 935 ? -38.048 18.073 3.025 1.00 94.94 935 MET A CA 1
ATOM 7229 C C . MET A 1 935 ? -39.467 18.171 2.415 1.00 94.94 935 MET A C 1
ATOM 7231 O O . MET A 1 935 ? -40.409 17.759 3.101 1.00 94.94 935 MET A O 1
ATOM 7235 N N . PRO A 1 936 ? -39.651 18.571 1.134 1.00 96.06 936 PRO A N 1
ATOM 7236 C CA . PRO A 1 936 ? -40.965 18.608 0.487 1.00 96.06 936 PRO A CA 1
ATOM 7237 C C . PRO A 1 936 ? -41.689 17.258 0.411 1.00 96.06 936 PRO A C 1
ATOM 7239 O O . PRO A 1 936 ? -42.908 17.225 0.257 1.00 96.06 936 PRO A O 1
ATOM 7242 N N . GLN A 1 937 ? -40.959 16.140 0.505 1.00 95.88 937 GLN A N 1
ATOM 7243 C CA . GLN A 1 937 ? -41.538 14.790 0.460 1.00 95.88 937 GLN A CA 1
ATOM 7244 C C . GLN A 1 937 ? -42.291 14.444 1.752 1.00 95.88 937 GLN A C 1
ATOM 7246 O O . GLN A 1 937 ? -43.192 13.611 1.728 1.00 95.88 937 GLN A O 1
ATOM 7251 N N . TYR A 1 938 ? -41.934 15.091 2.865 1.00 94.25 938 TYR A N 1
ATOM 7252 C CA . TYR A 1 938 ? -42.555 14.884 4.174 1.00 94.25 938 TYR A CA 1
ATOM 7253 C C . TYR A 1 938 ? -43.549 15.993 4.524 1.00 94.25 938 TYR A C 1
ATOM 7255 O O . TYR A 1 938 ? -44.599 15.732 5.107 1.00 94.25 938 TYR A O 1
ATOM 7263 N N . ASN A 1 939 ? -43.251 17.227 4.120 1.00 92.00 939 ASN A N 1
ATOM 7264 C CA . ASN A 1 939 ? -44.162 18.358 4.210 1.00 92.00 939 ASN A CA 1
ATOM 7265 C C . ASN A 1 939 ? -43.973 19.230 2.968 1.00 92.00 939 ASN A C 1
ATOM 7267 O O . ASN A 1 939 ? -42.935 19.859 2.807 1.00 92.00 939 ASN A O 1
ATOM 7271 N N . VAL A 1 940 ? -45.000 19.299 2.115 1.00 88.25 940 VAL A N 1
ATOM 7272 C CA . VAL A 1 940 ? -44.969 19.937 0.782 1.00 88.25 940 VAL A CA 1
ATOM 7273 C C . VAL A 1 940 ? -44.479 21.390 0.809 1.00 88.25 940 VAL A C 1
ATOM 7275 O O . VAL A 1 940 ? -43.925 21.879 -0.173 1.00 88.25 940 VAL A O 1
ATOM 7278 N N . THR A 1 941 ? -44.666 22.092 1.929 1.00 86.62 941 THR A N 1
ATOM 7279 C CA . THR A 1 941 ? -44.238 23.492 2.087 1.00 86.62 941 THR A CA 1
ATOM 7280 C C . THR A 1 941 ? -42.843 23.645 2.694 1.00 86.62 941 THR A C 1
ATOM 7282 O O . THR A 1 941 ? -42.303 24.752 2.713 1.00 86.62 941 THR A O 1
ATOM 7285 N N . SER A 1 942 ? -42.244 22.564 3.185 1.00 86.19 942 SER A N 1
ATOM 7286 C CA . SER A 1 942 ? -40.963 22.585 3.881 1.00 86.19 942 SER A CA 1
ATOM 7287 C C . SER A 1 942 ? -39.789 22.542 2.911 1.00 86.19 942 SER A C 1
ATOM 7289 O O . SER A 1 942 ? -39.721 21.724 2.002 1.00 86.19 942 SER A O 1
ATOM 7291 N N . ASN A 1 943 ? -38.830 23.422 3.153 1.00 86.31 943 ASN A N 1
ATOM 7292 C CA . ASN A 1 943 ? -37.509 23.486 2.533 1.00 86.31 943 ASN A CA 1
ATOM 7293 C C . ASN A 1 943 ? -36.575 24.163 3.550 1.00 86.31 943 ASN A C 1
ATOM 7295 O O . ASN A 1 943 ? -37.055 24.709 4.555 1.00 86.31 943 ASN A O 1
ATOM 7299 N N . LEU A 1 944 ? -35.262 24.153 3.321 1.00 82.81 944 LEU A N 1
ATOM 7300 C CA . LEU A 1 944 ? -34.297 24.789 4.223 1.00 82.81 944 LEU A CA 1
ATOM 7301 C C . LEU A 1 944 ? -34.644 26.260 4.450 1.00 82.81 944 LEU A C 1
ATOM 7303 O O . LEU A 1 944 ? -34.601 26.747 5.574 1.00 82.81 944 LEU A O 1
ATOM 7307 N N . ALA A 1 945 ? -35.080 26.955 3.404 1.00 74.94 945 ALA A N 1
ATOM 7308 C CA . ALA A 1 945 ? -35.390 28.374 3.472 1.00 74.94 945 ALA A CA 1
ATOM 7309 C C . ALA A 1 945 ? -36.606 28.698 4.376 1.00 74.94 945 ALA A C 1
ATOM 7311 O O . ALA A 1 945 ? -36.681 29.790 4.943 1.00 74.94 945 ALA A O 1
ATOM 7312 N N . ASN A 1 946 ? -37.550 27.769 4.532 1.00 78.81 946 ASN A N 1
ATOM 7313 C CA . ASN A 1 946 ? -38.736 27.913 5.381 1.00 78.81 946 ASN A CA 1
ATOM 7314 C C . ASN A 1 946 ? -38.510 27.358 6.793 1.00 78.81 946 ASN A C 1
ATOM 7316 O O . ASN A 1 946 ? -38.942 27.962 7.775 1.00 78.81 946 ASN A O 1
ATOM 7320 N N . GLU A 1 947 ? -37.831 26.219 6.907 1.00 83.81 947 GLU A N 1
ATOM 7321 C CA . GLU A 1 947 ? -37.710 25.491 8.169 1.00 83.81 947 GLU A CA 1
ATOM 7322 C C . GLU A 1 947 ? -36.467 25.866 8.972 1.00 83.81 947 GLU A C 1
ATOM 7324 O O . GLU A 1 947 ? -36.527 25.856 10.198 1.00 83.81 947 GLU A O 1
ATOM 7329 N N . PHE A 1 948 ? -35.361 26.251 8.328 1.00 82.44 948 PHE A N 1
ATOM 7330 C CA . PHE A 1 948 ? -34.160 26.672 9.050 1.00 82.44 948 PHE A CA 1
ATOM 7331 C C . PHE A 1 948 ? -34.422 27.891 9.953 1.00 82.44 948 PHE A C 1
ATOM 7333 O O . PHE A 1 948 ? -34.075 27.825 11.126 1.00 82.44 948 PHE A O 1
ATOM 7340 N N . PRO A 1 949 ? -35.144 28.948 9.523 1.00 75.69 949 PRO A N 1
ATOM 7341 C CA . PRO A 1 949 ? -35.539 30.034 10.425 1.00 75.69 949 PRO A CA 1
ATOM 7342 C C . PRO A 1 949 ? -36.388 29.568 11.620 1.00 75.69 949 PRO A C 1
ATOM 7344 O O . PRO A 1 949 ? -36.239 30.099 12.719 1.00 75.69 949 PRO A O 1
ATOM 7347 N N . ARG A 1 950 ? -37.266 28.570 11.428 1.00 77.75 950 ARG A N 1
ATOM 7348 C CA . ARG A 1 950 ? -38.089 27.991 12.509 1.00 77.75 950 ARG A CA 1
ATOM 7349 C C . ARG A 1 950 ? -37.231 27.182 13.477 1.00 77.75 950 ARG A C 1
ATOM 7351 O O . ARG A 1 950 ? -37.406 27.297 14.685 1.00 77.75 950 ARG A O 1
ATOM 7358 N N . PHE A 1 951 ? -36.286 26.405 12.957 1.00 82.25 951 PHE A N 1
ATOM 7359 C CA . PHE A 1 951 ? -35.283 25.702 13.748 1.00 82.25 951 PHE A CA 1
ATOM 7360 C C . PHE A 1 951 ? -34.440 26.682 14.572 1.00 82.25 951 PHE A C 1
ATOM 7362 O O . PHE A 1 951 ? -34.346 26.531 15.789 1.00 82.25 951 PHE A O 1
ATOM 7369 N N . THR A 1 952 ? -33.891 27.704 13.918 1.00 75.44 952 THR A N 1
ATOM 7370 C CA . THR A 1 952 ? -33.074 28.762 14.513 1.00 75.44 952 THR A CA 1
ATOM 7371 C C . THR A 1 952 ? -33.835 29.458 15.641 1.00 75.44 952 THR A C 1
ATOM 7373 O O . THR A 1 952 ? -33.313 29.614 16.742 1.00 75.44 952 THR A O 1
ATOM 7376 N N . TRP A 1 953 ? -35.102 29.804 15.407 1.00 71.62 953 TRP A N 1
ATOM 7377 C CA . TRP A 1 953 ? -35.981 30.366 16.430 1.00 71.62 953 TRP A CA 1
ATOM 7378 C C . TRP A 1 953 ? -36.158 29.436 17.636 1.00 71.62 953 TRP A C 1
ATOM 7380 O O . TRP A 1 953 ? -35.904 29.841 18.769 1.00 71.62 953 TRP A O 1
ATOM 7390 N N . ASN A 1 954 ? -36.540 28.180 17.388 1.00 69.94 954 ASN A N 1
ATOM 7391 C CA . ASN A 1 954 ? -36.831 27.211 18.444 1.00 69.94 954 ASN A CA 1
ATOM 7392 C C . ASN A 1 954 ? -35.607 26.876 19.308 1.00 69.94 954 ASN A C 1
ATOM 7394 O O . ASN A 1 954 ? -35.773 26.535 20.476 1.00 69.94 954 ASN A O 1
ATOM 7398 N N . ASN A 1 955 ? -34.398 26.937 18.742 1.00 67.56 955 ASN A N 1
ATOM 7399 C CA . ASN A 1 955 ? -33.202 26.396 19.390 1.00 67.56 955 ASN A CA 1
ATOM 7400 C C . ASN A 1 955 ? -32.196 27.458 19.843 1.00 67.56 955 ASN A C 1
ATOM 7402 O O . ASN A 1 955 ? -31.521 27.236 20.843 1.00 67.56 955 ASN A O 1
ATOM 7406 N N . TYR A 1 956 ? -32.089 28.608 19.171 1.00 65.69 956 TYR A N 1
ATOM 7407 C CA . TYR A 1 956 ? -31.097 29.626 19.541 1.00 65.69 956 TYR A CA 1
ATOM 7408 C C . TYR A 1 956 ? -31.648 30.724 20.451 1.00 65.69 956 TYR A C 1
ATOM 7410 O O . TYR A 1 956 ? -30.925 31.223 21.317 1.00 65.69 956 TYR A O 1
ATOM 7418 N N . PHE A 1 957 ? -32.919 31.095 20.276 1.00 59.34 957 PHE A N 1
ATOM 7419 C CA . PHE A 1 957 ? -33.469 32.336 20.839 1.00 59.34 957 PHE A CA 1
ATOM 7420 C C . PHE A 1 957 ? -34.469 32.134 21.980 1.00 59.34 957 PHE A C 1
ATOM 7422 O O . PHE A 1 957 ? -34.994 33.102 22.521 1.00 59.34 957 PHE A O 1
ATOM 7429 N N . MET A 1 958 ? -34.652 30.894 22.436 1.00 52.53 958 MET A N 1
ATOM 7430 C CA . MET A 1 958 ? -35.204 30.619 23.763 1.00 52.53 958 MET A CA 1
ATOM 7431 C C . MET A 1 958 ? -34.084 30.806 24.807 1.00 52.53 958 MET A C 1
ATOM 7433 O O . MET A 1 958 ? -33.318 29.886 25.096 1.00 52.53 958 MET A O 1
ATOM 7437 N N . ILE A 1 959 ? -33.904 32.042 25.290 1.00 48.41 959 ILE A N 1
ATOM 7438 C CA . ILE A 1 959 ? -32.809 32.438 26.196 1.00 48.41 959 ILE A CA 1
ATOM 7439 C C . ILE A 1 959 ? -33.153 32.110 27.664 1.00 48.41 959 ILE A C 1
ATOM 7441 O O . ILE A 1 959 ? -34.262 32.378 28.125 1.00 48.41 959 ILE A O 1
ATOM 7445 N N . THR A 1 960 ? -32.165 31.518 28.347 1.00 42.22 960 THR A N 1
ATOM 7446 C CA . THR A 1 960 ? -31.930 31.277 29.795 1.00 42.22 960 THR A CA 1
ATOM 7447 C C . THR A 1 960 ? -33.058 30.790 30.713 1.00 42.22 960 THR A C 1
ATOM 7449 O O . THR A 1 960 ? -32.807 29.858 31.462 1.00 42.22 960 THR A O 1
ATOM 7452 N N . TYR A 1 961 ? -34.275 31.335 30.682 1.00 41.31 961 TYR A N 1
ATOM 7453 C CA . TYR A 1 961 ? -35.329 30.966 31.648 1.00 41.31 961 TYR A CA 1
ATOM 7454 C C . TYR A 1 961 ? -36.370 29.977 31.106 1.00 41.31 961 TYR A C 1
ATOM 7456 O O . TYR A 1 961 ? -36.971 29.225 31.870 1.00 41.31 961 TYR A O 1
ATOM 7464 N N . THR A 1 962 ? -36.592 29.930 29.791 1.00 43.47 962 THR A N 1
ATOM 7465 C CA . THR A 1 962 ? -37.578 29.019 29.181 1.00 43.47 962 THR A CA 1
ATOM 7466 C C . THR A 1 962 ? -37.025 27.637 28.874 1.00 43.47 962 THR A C 1
ATOM 7468 O O . THR A 1 962 ? -37.809 26.696 28.810 1.00 43.47 962 THR A O 1
ATOM 7471 N N . TYR A 1 963 ? -35.707 27.479 28.729 1.00 42.75 963 TYR A N 1
ATOM 7472 C CA . TYR A 1 963 ? -35.101 26.159 28.529 1.00 42.75 963 TYR A CA 1
ATOM 7473 C C . TYR A 1 963 ? -35.283 25.279 29.774 1.00 42.75 963 TYR A C 1
ATOM 7475 O O . TYR A 1 963 ? -35.698 24.131 29.645 1.00 42.75 963 TYR A O 1
ATOM 7483 N N . ASP A 1 964 ? -35.122 25.848 30.974 1.00 42.53 964 ASP A N 1
ATOM 7484 C CA . ASP A 1 964 ? -35.380 25.143 32.235 1.00 42.53 964 ASP A CA 1
ATOM 7485 C C . ASP A 1 964 ? -36.843 24.699 32.366 1.00 42.53 964 ASP A C 1
ATOM 7487 O O . ASP A 1 964 ? -37.086 23.578 32.807 1.00 42.53 964 ASP A O 1
ATOM 7491 N N . ILE A 1 965 ? -37.801 25.530 31.924 1.00 40.97 965 ILE A N 1
ATOM 7492 C CA . ILE A 1 965 ? -39.257 25.281 31.998 1.00 40.97 965 ILE A CA 1
ATOM 7493 C C . ILE A 1 965 ? -39.750 24.345 30.876 1.00 40.97 965 ILE A C 1
ATOM 7495 O O . ILE A 1 965 ? -40.638 23.520 31.082 1.00 40.97 965 ILE A O 1
ATOM 7499 N N . GLN A 1 966 ? -39.208 24.445 29.660 1.00 40.22 966 GLN A N 1
ATOM 7500 C CA . GLN A 1 966 ? -39.639 23.611 28.534 1.00 40.22 966 GLN A CA 1
ATOM 7501 C C . GLN A 1 966 ? -38.927 22.266 28.475 1.00 40.22 966 GLN A C 1
ATOM 7503 O O . GLN A 1 966 ? -39.564 21.299 28.082 1.00 40.22 966 GLN A O 1
ATOM 7508 N N . VAL A 1 967 ? -37.681 22.132 28.937 1.00 41.59 967 VAL A N 1
ATOM 7509 C CA . VAL A 1 967 ? -37.100 20.797 29.168 1.00 41.59 967 VAL A CA 1
ATOM 7510 C C . VAL A 1 967 ? -37.886 20.079 30.271 1.00 41.59 967 VAL A C 1
ATOM 7512 O O . VAL A 1 967 ? -38.153 18.886 30.129 1.00 41.59 967 VAL A O 1
ATOM 7515 N N . THR A 1 968 ? -38.385 20.799 31.289 1.00 38.97 968 THR A N 1
ATOM 7516 C CA . THR A 1 968 ? -39.332 20.206 32.251 1.00 38.97 968 THR A CA 1
ATOM 7517 C C . THR A 1 968 ? -40.661 19.776 31.625 1.00 38.97 968 THR A C 1
ATOM 7519 O O . THR A 1 968 ? -41.219 18.755 32.022 1.00 38.97 968 THR A O 1
ATOM 7522 N N . ASN A 1 969 ? -41.147 20.505 30.616 1.00 36.84 969 ASN A N 1
ATOM 7523 C CA . ASN A 1 969 ? -42.444 20.257 29.972 1.00 36.84 969 ASN A CA 1
ATOM 7524 C C . ASN A 1 969 ? -42.398 19.403 28.689 1.00 36.84 969 ASN A C 1
ATOM 7526 O O . ASN A 1 969 ? -43.449 18.999 28.209 1.00 36.84 969 ASN A O 1
ATOM 7530 N N . VAL A 1 970 ? -41.233 19.141 28.094 1.00 39.47 970 VAL A N 1
ATOM 7531 C CA . VAL A 1 970 ? -41.064 18.238 26.934 1.00 39.47 970 VAL A CA 1
ATOM 7532 C C . VAL A 1 970 ? -40.705 16.826 27.406 1.00 39.47 970 VAL A C 1
ATOM 7534 O O . VAL A 1 970 ? -41.080 15.848 26.765 1.00 39.47 970 VAL A O 1
ATOM 7537 N N . TYR A 1 971 ? -40.082 16.709 28.582 1.00 38.09 971 TYR A N 1
ATOM 7538 C CA . TYR A 1 971 ? -39.885 15.455 29.310 1.00 38.09 971 TYR A CA 1
ATOM 7539 C C . TYR A 1 971 ? -40.846 15.383 30.507 1.00 38.09 971 TYR A C 1
ATOM 7541 O O . TYR A 1 971 ? -40.417 15.293 31.655 1.00 38.09 971 TYR A O 1
ATOM 7549 N N . THR A 1 972 ? -42.158 15.432 30.241 1.00 34.50 972 THR A N 1
ATOM 7550 C CA . THR A 1 972 ? -43.261 15.583 31.222 1.00 34.50 972 THR A CA 1
ATOM 7551 C C . THR A 1 972 ? -43.357 14.531 32.335 1.00 34.50 972 THR A C 1
ATOM 7553 O O . THR A 1 972 ? -44.304 14.574 33.114 1.00 34.50 972 THR A O 1
ATOM 7556 N N . ASP A 1 973 ? -42.414 13.597 32.450 1.00 39.69 973 ASP A N 1
ATOM 7557 C CA . ASP A 1 973 ? -42.366 12.629 33.550 1.00 39.69 973 ASP A CA 1
ATOM 7558 C C . ASP A 1 973 ? -41.136 12.797 34.456 1.00 39.69 973 ASP A C 1
ATOM 7560 O O . ASP A 1 973 ? -40.651 11.853 35.073 1.00 39.69 973 ASP A O 1
ATOM 7564 N N . LEU A 1 974 ? -40.642 14.031 34.586 1.00 37.69 974 LEU A N 1
ATOM 7565 C CA . LEU A 1 974 ? -39.593 14.400 35.546 1.00 37.69 974 LEU A CA 1
ATOM 7566 C C . LEU A 1 974 ? -39.962 14.128 37.012 1.00 37.69 974 LEU A C 1
ATOM 7568 O O . LEU A 1 974 ? -39.069 13.937 37.831 1.00 37.69 974 LEU A O 1
ATOM 7572 N N . ALA A 1 975 ? -41.255 14.034 37.339 1.00 37.12 975 ALA A N 1
ATOM 7573 C CA . ALA A 1 975 ? -41.735 13.644 38.667 1.00 37.12 975 ALA A CA 1
ATOM 7574 C C . ALA A 1 975 ? -41.686 12.122 38.930 1.00 37.12 975 ALA A C 1
ATOM 7576 O O . ALA A 1 975 ? -41.850 11.707 40.076 1.00 37.12 975 ALA A O 1
ATOM 7577 N N . LYS A 1 976 ? -41.457 11.291 37.900 1.00 38.47 976 LYS A N 1
ATOM 7578 C CA . LYS A 1 976 ? -41.253 9.835 38.030 1.00 38.47 976 LYS A CA 1
ATOM 7579 C C . LYS A 1 976 ? -39.791 9.408 37.957 1.00 38.47 976 LYS A C 1
ATOM 7581 O O . LYS A 1 976 ? -39.501 8.224 38.122 1.00 38.47 976 LYS A O 1
ATOM 7586 N N . PHE A 1 977 ? -38.863 10.341 37.752 1.00 38.00 977 PHE A N 1
ATOM 7587 C CA . PHE A 1 977 ? -37.457 10.040 37.976 1.00 38.00 977 PHE A CA 1
ATOM 7588 C C . PHE A 1 977 ? -37.227 9.888 39.484 1.00 38.00 977 PHE A C 1
ATOM 7590 O O . PHE A 1 977 ? -37.610 10.777 40.249 1.00 38.00 977 PHE A O 1
ATOM 7597 N N . PRO A 1 978 ? -36.611 8.785 39.945 1.00 37.47 978 PRO A N 1
ATOM 7598 C CA . PRO A 1 978 ? -36.196 8.684 41.333 1.00 37.47 978 PRO A CA 1
ATOM 7599 C C . PRO A 1 978 ? -35.293 9.879 41.659 1.00 37.47 978 PRO A C 1
ATOM 7601 O O . PRO A 1 978 ? -34.454 10.266 40.842 1.00 37.47 978 PRO A O 1
ATOM 7604 N N . ALA A 1 979 ? -35.420 10.439 42.864 1.00 39.72 979 ALA A N 1
ATOM 7605 C CA . ALA A 1 979 ? -34.624 11.573 43.352 1.00 39.72 979 ALA A CA 1
ATOM 7606 C C . ALA A 1 979 ? -33.094 11.319 43.392 1.00 39.72 979 ALA A C 1
ATOM 7608 O O . ALA A 1 979 ? -32.338 12.142 43.898 1.00 39.72 979 ALA A O 1
ATOM 7609 N N . THR A 1 980 ? -32.627 10.192 42.857 1.00 40.28 980 THR A N 1
ATOM 7610 C CA . THR A 1 980 ? -31.232 9.760 42.785 1.00 40.28 980 THR A CA 1
ATOM 7611 C C . THR A 1 980 ? -30.547 10.080 41.453 1.00 40.28 980 THR A C 1
ATOM 7613 O O . THR A 1 980 ? -29.346 9.855 41.336 1.00 40.28 980 THR A O 1
ATOM 7616 N N . PHE A 1 981 ? -31.230 10.683 40.469 1.00 37.53 981 PHE A N 1
ATOM 7617 C CA . PHE A 1 981 ? -30.572 11.250 39.278 1.00 37.53 981 PHE A CA 1
ATOM 7618 C C . PHE A 1 981 ? -29.968 12.641 39.571 1.00 37.53 981 PHE A C 1
ATOM 7620 O O . PHE A 1 981 ? -30.275 13.648 38.936 1.00 37.53 981 PHE A O 1
ATOM 7627 N N . THR A 1 982 ? -29.085 12.699 40.570 1.00 35.47 982 THR A N 1
ATOM 7628 C CA . THR A 1 982 ? -28.238 13.857 40.908 1.00 35.47 982 THR A CA 1
ATOM 7629 C C . THR A 1 982 ? -26.834 13.694 40.326 1.00 35.47 982 THR A C 1
ATOM 7631 O O . THR A 1 982 ? -25.843 14.024 40.979 1.00 35.47 982 THR A O 1
ATOM 7634 N N . GLY A 1 983 ? -26.737 13.150 39.110 1.00 43.47 983 GLY A N 1
ATOM 7635 C CA . GLY A 1 983 ? -25.471 13.052 38.395 1.00 43.47 983 GLY A CA 1
ATOM 7636 C C . GLY A 1 983 ? -24.820 14.438 38.277 1.00 43.47 983 GLY A C 1
ATOM 7637 O O . GLY A 1 983 ? -25.525 15.406 37.945 1.00 43.47 983 GLY A O 1
ATOM 7638 N N . PRO A 1 984 ? -23.506 14.564 38.538 1.00 39.94 984 PRO A N 1
ATOM 7639 C CA . PRO A 1 984 ? -22.770 15.808 38.375 1.00 39.94 984 PRO A CA 1
ATOM 7640 C C . PRO A 1 984 ? -23.006 16.446 37.012 1.00 39.94 984 PRO A C 1
ATOM 7642 O O . PRO A 1 984 ? -23.015 17.663 36.948 1.00 39.94 984 PRO A O 1
ATOM 7645 N N . GLU A 1 985 ? -23.270 15.672 35.953 1.00 39.94 985 GLU A N 1
ATOM 7646 C CA . GLU A 1 985 ? -23.420 16.178 34.583 1.00 39.94 985 GLU A CA 1
ATOM 7647 C C . GLU A 1 985 ? -24.748 16.891 34.323 1.00 39.94 985 GLU A C 1
ATOM 7649 O O . GLU A 1 985 ? -24.796 17.817 33.519 1.00 39.94 985 GLU A O 1
ATOM 7654 N N . TRP A 1 986 ? -25.812 16.527 35.044 1.00 41.66 986 TRP A N 1
ATOM 7655 C CA . TRP A 1 986 ? -27.126 17.171 34.915 1.00 41.66 986 TRP A CA 1
ATOM 7656 C C . TRP A 1 986 ? -27.285 18.381 35.835 1.00 41.66 986 TRP A C 1
ATOM 7658 O O . TRP A 1 986 ? -27.981 19.350 35.518 1.00 41.66 986 TRP A O 1
ATOM 7668 N N . LYS A 1 987 ? -26.556 18.371 36.954 1.00 41.72 987 LYS A N 1
ATOM 7669 C CA . LYS A 1 987 ? -26.278 19.579 37.730 1.00 41.72 987 LYS A CA 1
ATOM 7670 C C . LYS A 1 987 ? -25.335 20.516 36.958 1.00 41.72 987 LYS A C 1
ATOM 7672 O O . LYS A 1 987 ? -25.648 21.695 36.875 1.00 41.72 987 LYS A O 1
ATOM 7677 N N . LEU A 1 988 ? -24.299 19.991 36.290 1.00 40.91 988 LEU A N 1
ATOM 7678 C CA . LEU A 1 988 ? -23.407 20.747 35.399 1.00 40.91 988 LEU A CA 1
ATOM 7679 C C . LEU A 1 988 ? -24.167 21.372 34.234 1.00 40.91 988 LEU A C 1
ATOM 7681 O O . LEU A 1 988 ? -23.901 22.518 33.919 1.00 40.91 988 LEU A O 1
ATOM 7685 N N . PHE A 1 989 ? -25.085 20.648 33.588 1.00 42.81 989 PHE A N 1
ATOM 7686 C CA . PHE A 1 989 ? -25.889 21.186 32.488 1.00 42.81 989 PHE A CA 1
ATOM 7687 C C . PHE A 1 989 ? -26.703 22.400 32.944 1.00 42.81 989 PHE A C 1
ATOM 7689 O O . PHE A 1 989 ? -26.642 23.448 32.312 1.00 42.81 989 PHE A O 1
ATOM 7696 N N . ARG A 1 990 ? -27.378 22.316 34.099 1.00 44.22 990 ARG A N 1
ATOM 7697 C CA . ARG A 1 990 ? -28.090 23.465 34.686 1.00 44.22 990 ARG A CA 1
ATOM 7698 C C . ARG A 1 990 ? -27.148 24.592 35.124 1.00 44.22 990 ARG A C 1
ATOM 7700 O O . ARG A 1 990 ? -27.391 25.745 34.794 1.00 44.22 990 ARG A O 1
ATOM 7707 N N . GLU A 1 991 ? -26.047 24.272 35.802 1.00 43.56 991 GLU A N 1
ATOM 7708 C CA . GLU A 1 991 ? -25.043 25.255 36.246 1.00 43.56 991 GLU A CA 1
ATOM 7709 C C . GLU A 1 991 ? -24.288 25.912 35.069 1.00 43.56 991 GLU A C 1
ATOM 7711 O O . GLU A 1 991 ? -23.830 27.053 35.166 1.00 43.56 991 GLU A O 1
ATOM 7716 N N . ARG A 1 992 ? -24.190 25.243 33.915 1.00 41.66 992 ARG A N 1
ATOM 7717 C CA . ARG A 1 992 ? -23.608 25.792 32.680 1.00 41.66 992 ARG A CA 1
ATOM 7718 C C . ARG A 1 992 ? -24.613 26.549 31.826 1.00 41.66 992 ARG A C 1
ATOM 7720 O O . ARG A 1 992 ? -24.215 27.508 31.175 1.00 41.66 992 ARG A O 1
ATOM 7727 N N . LEU A 1 993 ? -25.903 26.222 31.893 1.00 39.56 993 LEU A N 1
ATOM 7728 C CA . LEU A 1 993 ? -26.962 27.087 31.364 1.00 39.56 993 LEU A CA 1
ATOM 7729 C C . LEU A 1 993 ? -27.051 28.420 32.127 1.00 39.56 993 LEU A C 1
ATOM 7731 O O . LEU A 1 993 ? -27.491 29.414 31.551 1.00 39.56 993 LEU A O 1
ATOM 7735 N N . THR A 1 994 ? -26.582 28.463 33.381 1.00 38.28 994 THR A N 1
ATOM 7736 C CA . THR A 1 994 ? -26.424 29.706 34.154 1.00 38.28 994 THR A CA 1
ATOM 7737 C C . THR A 1 994 ? -25.125 30.470 33.885 1.00 38.28 994 THR A C 1
ATOM 7739 O O . THR A 1 994 ? -24.997 31.597 34.364 1.00 38.28 994 THR A O 1
ATOM 7742 N N . TYR A 1 995 ? -24.165 29.922 33.121 1.00 38.56 995 TYR A N 1
ATOM 7743 C CA . TYR A 1 995 ? -23.008 30.716 32.696 1.00 38.56 995 TYR A CA 1
ATOM 7744 C C . TYR A 1 995 ? -23.502 31.845 31.780 1.00 38.56 995 TYR A C 1
ATOM 7746 O O . TYR A 1 995 ? -24.254 31.563 30.839 1.00 38.56 995 TYR A O 1
ATOM 7754 N N . PRO A 1 996 ? -23.090 33.108 32.009 1.00 42.12 996 PRO A N 1
ATOM 7755 C CA . PRO A 1 996 ? -23.368 34.182 31.072 1.00 42.12 996 PRO A CA 1
ATOM 7756 C C . PRO A 1 996 ? -22.898 33.717 29.697 1.00 42.12 996 PRO A C 1
ATOM 7758 O O . PRO A 1 996 ? -21.727 33.365 29.521 1.00 42.12 996 PRO A O 1
ATOM 7761 N N . ARG A 1 997 ? -23.815 33.655 28.724 1.00 44.66 997 ARG A N 1
ATOM 7762 C CA . ARG A 1 997 ? -23.393 33.554 27.326 1.00 44.66 997 ARG A CA 1
ATOM 7763 C C . ARG A 1 997 ? -22.449 34.733 27.114 1.00 44.66 997 ARG A C 1
ATOM 7765 O O . ARG A 1 997 ? -22.675 35.783 27.711 1.00 44.66 997 ARG A O 1
ATOM 7772 N N . ASN A 1 998 ? -21.385 34.556 26.334 1.00 40.16 998 ASN A N 1
ATOM 7773 C CA . ASN A 1 998 ? -20.577 35.696 25.925 1.00 40.16 998 ASN A CA 1
ATOM 7774 C C . ASN A 1 998 ? -21.505 36.619 25.129 1.00 40.16 998 ASN A C 1
ATOM 7776 O O . ASN A 1 998 ? -21.609 36.502 23.908 1.00 40.16 998 ASN A O 1
ATOM 7780 N N . ASP A 1 999 ? -22.181 37.536 25.816 1.00 41.59 999 ASP A N 1
ATOM 7781 C CA . ASP A 1 999 ? -22.487 38.817 25.237 1.00 41.59 999 ASP A CA 1
ATOM 7782 C C . ASP A 1 999 ? -21.146 39.267 24.672 1.00 41.59 999 ASP A C 1
ATOM 7784 O O . ASP A 1 999 ? -20.103 39.178 25.331 1.00 41.59 999 ASP A O 1
ATOM 7788 N N . TRP A 1 1000 ? -21.124 39.651 23.404 1.00 41.16 1000 TRP A N 1
ATOM 7789 C CA . TRP A 1 1000 ? -19.942 40.243 22.792 1.00 41.16 1000 TRP A CA 1
ATOM 7790 C C . TRP A 1 1000 ? -19.727 41.654 23.387 1.00 41.16 1000 TRP A C 1
ATOM 7792 O O . TRP A 1 1000 ? -19.610 42.649 22.687 1.00 41.16 1000 TRP A O 1
ATOM 7802 N N . GLU A 1 1001 ? -19.715 41.745 24.714 1.00 39.06 1001 GLU A N 1
ATOM 7803 C CA . GLU A 1 1001 ? -19.305 42.859 25.560 1.00 39.06 1001 GLU A CA 1
ATOM 7804 C C . GLU A 1 1001 ? -17.807 42.739 25.898 1.00 39.06 1001 GLU A C 1
ATOM 7806 O O . GLU A 1 1001 ? -17.325 43.314 26.871 1.00 39.06 1001 GLU A O 1
ATOM 7811 N N . GLY A 1 1002 ? -17.053 41.972 25.096 1.00 32.53 1002 GLY A N 1
ATOM 7812 C CA . GLY A 1 1002 ? -15.642 41.675 25.306 1.00 32.53 1002 GLY A CA 1
ATOM 7813 C C . GLY A 1 1002 ? -14.827 42.921 25.651 1.00 32.53 1002 GLY A C 1
ATOM 7814 O O . GLY A 1 1002 ? -14.753 43.881 24.888 1.00 32.53 1002 GLY A O 1
ATOM 7815 N N . THR A 1 1003 ? -14.177 42.841 26.806 1.00 33.91 1003 THR A N 1
ATOM 7816 C CA . THR A 1 1003 ? -13.345 43.819 27.519 1.00 33.91 1003 THR A CA 1
ATOM 7817 C C . THR A 1 1003 ? -12.055 44.241 26.791 1.00 33.91 1003 THR A C 1
ATOM 7819 O O . THR A 1 1003 ? -11.060 44.575 27.427 1.00 33.91 1003 THR A O 1
ATOM 7822 N N . ASN A 1 1004 ? -12.055 44.249 25.458 1.00 37.44 1004 ASN A N 1
ATOM 7823 C CA . ASN A 1 1004 ? -11.063 44.919 24.621 1.00 37.44 1004 ASN A CA 1
ATOM 7824 C C . ASN A 1 1004 ? -11.784 45.492 23.388 1.00 37.44 1004 ASN A C 1
ATOM 7826 O O . ASN A 1 1004 ? -12.235 44.716 22.543 1.00 37.44 1004 ASN A O 1
ATOM 7830 N N . PRO A 1 1005 ? -11.920 46.825 23.258 1.00 37.12 1005 PRO A N 1
ATOM 7831 C CA . PRO A 1 1005 ? -12.685 47.418 22.173 1.00 37.12 1005 PRO A CA 1
ATOM 7832 C C . PRO A 1 1005 ? -11.939 47.215 20.848 1.00 37.12 1005 PRO A C 1
ATOM 7834 O O . PRO A 1 1005 ? -10.797 47.647 20.692 1.00 37.12 1005 PRO A O 1
ATOM 7837 N N . PRO A 1 1006 ? -12.621 46.643 19.849 1.00 37.59 1006 PRO A N 1
ATOM 7838 C CA . PRO A 1 1006 ? -12.897 47.464 18.687 1.00 37.59 1006 PRO A CA 1
ATOM 7839 C C . PRO A 1 1006 ? -14.411 47.549 18.460 1.00 37.59 1006 PRO A C 1
ATOM 7841 O O . PRO A 1 1006 ? -15.045 46.659 17.903 1.00 37.59 1006 PRO A O 1
ATOM 7844 N N . SER A 1 1007 ? -14.974 48.670 18.915 1.00 42.06 1007 SER A N 1
ATOM 7845 C CA . SER A 1 1007 ? -16.135 49.387 18.359 1.00 42.06 1007 SER A CA 1
ATOM 7846 C C . SER A 1 1007 ? -17.504 48.713 18.158 1.00 42.06 1007 SER A C 1
ATOM 7848 O O . SER A 1 1007 ? -18.427 49.446 17.820 1.00 42.06 1007 SER A O 1
ATOM 7850 N N . ASN A 1 1008 ? -17.720 47.418 18.392 1.00 48.75 1008 ASN A N 1
ATOM 7851 C CA . ASN A 1 1008 ? -19.020 46.785 18.110 1.00 48.75 1008 ASN A CA 1
ATOM 7852 C C . ASN A 1 1008 ? -19.536 45.943 19.290 1.00 48.75 1008 ASN A C 1
ATOM 7854 O O . ASN A 1 1008 ? -19.280 44.746 19.355 1.00 48.75 1008 ASN A O 1
ATOM 7858 N N . GLY A 1 1009 ? -20.299 46.564 20.193 1.00 43.72 1009 GLY A N 1
ATOM 7859 C CA . GLY A 1 1009 ? -21.013 45.874 21.274 1.00 43.72 1009 GLY A CA 1
ATOM 7860 C C . GLY A 1 1009 ? -21.660 46.874 22.231 1.00 43.72 1009 GLY A C 1
ATOM 7861 O O . GLY A 1 1009 ? -21.002 47.365 23.135 1.00 43.72 1009 GLY A O 1
ATOM 7862 N N . ILE A 1 1010 ? -22.935 47.197 21.985 1.00 40.16 1010 ILE A N 1
ATOM 7863 C CA . ILE A 1 1010 ? -23.790 48.195 22.668 1.00 40.16 1010 ILE A CA 1
ATOM 7864 C C . ILE A 1 1010 ? -23.399 49.664 22.423 1.00 40.16 1010 ILE A C 1
ATOM 7866 O O . ILE A 1 1010 ? -22.669 50.296 23.182 1.00 40.16 1010 ILE A O 1
ATOM 7870 N N . ALA A 1 1011 ? -23.991 50.261 21.386 1.00 38.81 1011 ALA A N 1
ATOM 7871 C CA . ALA A 1 1011 ? -24.015 51.710 21.215 1.00 38.81 1011 ALA A CA 1
ATOM 7872 C C . ALA A 1 1011 ? -25.237 52.307 21.939 1.00 38.81 1011 ALA A C 1
ATOM 7874 O O . ALA A 1 1011 ? -26.371 52.143 21.493 1.00 38.81 1011 ALA A O 1
ATOM 7875 N N . ASN A 1 1012 ? -25.021 53.020 23.048 1.00 39.94 1012 ASN A N 1
ATOM 7876 C CA . ASN A 1 1012 ? -26.045 53.891 23.634 1.00 39.94 1012 ASN A CA 1
ATOM 7877 C C . ASN A 1 1012 ? -26.018 55.239 22.886 1.00 39.94 1012 ASN A C 1
ATOM 7879 O O . ASN A 1 1012 ? -25.158 56.073 23.167 1.00 39.94 1012 ASN A O 1
ATOM 7883 N N . ALA A 1 1013 ? -26.927 55.470 21.935 1.00 40.78 1013 ALA A N 1
ATOM 7884 C CA . ALA A 1 1013 ? -27.039 56.749 21.225 1.00 40.78 1013 ALA A CA 1
ATOM 7885 C C . ALA A 1 1013 ? -28.503 57.204 21.106 1.00 40.78 1013 ALA A C 1
ATOM 7887 O O . ALA A 1 1013 ? -29.390 56.407 20.815 1.00 40.78 1013 ALA A O 1
ATOM 7888 N N . ALA A 1 1014 ? -28.754 58.499 21.333 1.00 41.78 1014 ALA A N 1
ATOM 7889 C CA . ALA A 1 1014 ? -30.097 59.086 21.401 1.00 41.78 1014 ALA A CA 1
ATOM 7890 C C . ALA A 1 1014 ? -30.774 59.317 20.029 1.00 41.78 1014 ALA A C 1
ATOM 7892 O O . ALA A 1 1014 ? -31.966 59.604 19.990 1.00 41.78 1014 ALA A O 1
ATOM 7893 N N . VAL A 1 1015 ? -30.048 59.187 18.907 1.00 44.97 1015 VAL A N 1
ATOM 7894 C CA . VAL A 1 1015 ? -30.570 59.275 17.526 1.00 44.97 1015 VAL A CA 1
ATOM 7895 C C . VAL A 1 1015 ? -29.737 58.347 16.625 1.00 44.97 1015 VAL A C 1
ATOM 7897 O O . VAL A 1 1015 ? -28.510 58.428 16.640 1.00 44.97 1015 VAL A O 1
ATOM 7900 N N . PHE A 1 1016 ? -30.384 57.450 15.867 1.00 48.28 1016 PHE A N 1
ATOM 7901 C CA . PHE A 1 1016 ? -29.725 56.358 15.130 1.00 48.28 1016 PHE A CA 1
ATOM 7902 C C . PHE A 1 1016 ? -29.616 56.621 13.616 1.00 48.28 1016 PHE A C 1
ATOM 7904 O O . PHE A 1 1016 ? -30.602 56.538 12.889 1.00 48.28 1016 PHE A O 1
ATOM 7911 N N . THR A 1 1017 ? -28.387 56.827 13.146 1.00 45.84 1017 THR A N 1
ATOM 7912 C CA . THR A 1 1017 ? -27.899 56.351 11.838 1.00 45.84 1017 THR A CA 1
ATOM 7913 C C . THR A 1 1017 ? -26.500 55.810 12.083 1.00 45.84 1017 THR A C 1
ATOM 7915 O O . THR A 1 1017 ? -25.524 56.558 12.029 1.00 45.84 1017 THR A O 1
ATOM 7918 N N . GLN A 1 1018 ? -26.395 54.533 12.449 1.00 44.78 1018 GLN A N 1
ATOM 7919 C CA . GLN A 1 1018 ? -25.106 53.889 12.681 1.00 44.78 1018 GLN A CA 1
ATOM 7920 C C . GLN A 1 1018 ? -24.939 52.734 11.702 1.00 44.78 1018 GLN A C 1
ATOM 7922 O O . GLN A 1 1018 ? -25.722 51.787 11.703 1.00 44.78 1018 GLN A O 1
ATOM 7927 N N . ARG A 1 1019 ? -23.897 52.831 10.876 1.00 46.53 1019 ARG A N 1
ATOM 7928 C CA . ARG A 1 1019 ? -23.458 51.765 9.983 1.00 46.53 1019 ARG A CA 1
ATOM 7929 C C . ARG A 1 1019 ? -22.711 50.732 10.819 1.00 46.53 1019 ARG A C 1
ATOM 7931 O O . ARG A 1 1019 ? -21.571 50.979 11.210 1.00 46.53 1019 ARG A O 1
ATOM 7938 N N . VAL A 1 1020 ? -23.333 49.596 11.111 1.00 47.69 1020 VAL A N 1
ATOM 7939 C CA . VAL A 1 1020 ? -22.656 48.496 11.814 1.00 47.69 1020 VAL A CA 1
ATOM 7940 C C . VAL A 1 1020 ? -22.148 47.503 10.772 1.00 47.69 1020 VAL A C 1
ATOM 7942 O O . VAL A 1 1020 ? -22.911 47.034 9.930 1.00 47.69 1020 VAL A O 1
ATOM 7945 N N . ILE A 1 1021 ? -20.842 47.224 10.795 1.00 48.91 1021 ILE A N 1
ATOM 7946 C CA . ILE A 1 1021 ? -20.198 46.244 9.911 1.00 48.91 1021 ILE A CA 1
ATOM 7947 C C . ILE A 1 1021 ? -19.948 44.980 10.734 1.00 48.91 1021 ILE A C 1
ATOM 7949 O O . ILE A 1 1021 ? -19.047 44.953 11.575 1.00 48.91 1021 ILE A O 1
ATOM 7953 N N . GLY A 1 1022 ? -20.753 43.940 10.510 1.00 49.47 1022 GLY A N 1
ATOM 7954 C CA . GLY A 1 1022 ? -20.471 42.607 11.040 1.00 49.47 1022 GLY A CA 1
ATOM 7955 C C . GLY A 1 1022 ? -19.421 41.913 10.172 1.00 49.47 1022 GLY A C 1
ATOM 7956 O O . GLY A 1 1022 ? -19.698 41.628 9.010 1.00 49.47 1022 GLY A O 1
ATOM 7957 N N . TYR A 1 1023 ? -18.227 41.654 10.714 1.00 44.34 1023 TYR A N 1
ATOM 7958 C CA . TYR A 1 1023 ? -17.162 40.918 10.022 1.00 44.34 1023 TYR A CA 1
ATOM 7959 C C . TYR A 1 1023 ? -17.220 39.419 10.368 1.00 44.34 1023 TYR A C 1
ATOM 7961 O O . TYR A 1 1023 ? -16.848 39.046 11.485 1.00 44.34 1023 TYR A O 1
ATOM 7969 N N . PRO A 1 1024 ? -17.615 38.522 9.449 1.00 46.81 1024 PRO A N 1
ATOM 7970 C CA . PRO A 1 1024 ? -17.181 37.133 9.525 1.00 46.81 1024 PRO A CA 1
ATOM 7971 C C . PRO A 1 1024 ? -15.682 37.065 9.168 1.00 46.81 1024 PRO A C 1
ATOM 7973 O O . PRO A 1 1024 ? -15.270 37.549 8.121 1.00 46.81 1024 PRO A O 1
ATOM 7976 N N . TRP A 1 1025 ? -14.858 36.509 10.062 1.00 38.38 1025 TRP A N 1
ATOM 7977 C CA . TRP A 1 1025 ? -13.396 36.394 9.913 1.00 38.38 1025 TRP A CA 1
ATOM 7978 C C . TRP A 1 1025 ? -12.946 35.748 8.581 1.00 38.38 1025 TRP A C 1
ATOM 7980 O O . TRP A 1 1025 ? -13.569 34.818 8.071 1.00 38.38 1025 TRP A O 1
ATOM 7990 N N . ASN A 1 1026 ? -11.808 36.224 8.064 1.00 35.16 1026 ASN A N 1
ATOM 7991 C CA . ASN A 1 1026 ? -11.442 36.236 6.640 1.00 35.16 1026 ASN A CA 1
ATOM 7992 C C . ASN A 1 1026 ? -10.629 35.022 6.139 1.00 35.16 1026 ASN A C 1
ATOM 7994 O O . ASN A 1 1026 ? -9.862 35.161 5.185 1.00 35.16 1026 ASN A O 1
ATOM 7998 N N . SER A 1 1027 ? -10.724 33.842 6.745 1.00 38.59 1027 SER A N 1
ATOM 7999 C CA . SER A 1 1027 ? -9.897 32.702 6.321 1.00 38.59 1027 SER A CA 1
ATOM 8000 C C . SER A 1 1027 ? -10.709 31.408 6.208 1.00 38.59 1027 SER A C 1
ATOM 8002 O O . SER A 1 1027 ? -11.477 31.060 7.100 1.00 38.59 1027 SER A O 1
ATOM 8004 N N . PHE A 1 1028 ? -10.511 30.694 5.088 1.00 41.38 1028 PHE A N 1
ATOM 8005 C CA . PHE A 1 1028 ? -11.061 29.375 4.697 1.00 41.38 1028 PHE A CA 1
ATOM 8006 C C . PHE A 1 1028 ? -12.428 29.415 3.929 1.00 41.38 1028 PHE A C 1
ATOM 8008 O O . PHE A 1 1028 ? -13.321 30.175 4.284 1.00 41.38 1028 PHE A O 1
ATOM 8015 N N . GLY A 1 1029 ? -12.580 28.692 2.799 1.00 43.97 1029 GLY A N 1
ATOM 8016 C CA . GLY A 1 1029 ? -13.715 28.785 1.823 1.00 43.97 1029 GLY A CA 1
ATOM 8017 C C . GLY A 1 1029 ? -14.811 27.707 1.979 1.00 43.97 1029 GLY A C 1
ATOM 8018 O O . GLY A 1 1029 ? -14.722 26.938 2.925 1.00 43.97 1029 GLY A O 1
ATOM 8019 N N . THR A 1 1030 ? -15.833 27.471 1.132 1.00 47.12 1030 THR A N 1
ATOM 8020 C CA . THR A 1 1030 ? -16.760 28.288 0.292 1.00 47.12 1030 THR A CA 1
ATOM 8021 C C . THR A 1 1030 ? -18.122 27.539 0.080 1.00 47.12 1030 THR A C 1
ATOM 8023 O O . THR A 1 1030 ? -18.794 27.758 -0.923 1.00 47.12 1030 THR A O 1
ATOM 8026 N N . SER A 1 1031 ? -18.570 26.604 0.953 1.00 47.12 1031 SER A N 1
ATOM 8027 C CA . SER A 1 1031 ? -19.801 25.797 0.676 1.00 47.12 1031 SER A CA 1
ATOM 8028 C C . SER A 1 1031 ? -20.871 25.678 1.775 1.00 47.12 1031 SER A C 1
ATOM 8030 O O . SER A 1 1031 ? -22.046 25.539 1.435 1.00 47.12 1031 SER A O 1
ATOM 8032 N N . ALA A 1 1032 ? -20.546 25.786 3.070 1.00 47.22 1032 ALA A N 1
ATOM 8033 C CA . ALA A 1 1032 ? -21.543 25.732 4.160 1.00 47.22 1032 ALA A CA 1
ATOM 8034 C C . ALA A 1 1032 ? -22.342 27.046 4.347 1.00 47.22 1032 ALA A C 1
ATOM 8036 O O . ALA A 1 1032 ? -22.994 27.274 5.360 1.00 47.22 1032 ALA A O 1
ATOM 8037 N N . GLU A 1 1033 ? -22.302 27.936 3.359 1.00 53.22 1033 GLU A N 1
ATOM 8038 C CA . GLU A 1 1033 ? -22.761 29.329 3.433 1.00 53.22 1033 GLU A CA 1
ATOM 8039 C C . GLU A 1 1033 ? -24.292 29.491 3.538 1.00 53.22 1033 GLU A C 1
ATOM 8041 O O . GLU A 1 1033 ? -24.790 30.591 3.772 1.00 53.22 1033 GLU A O 1
ATOM 8046 N N . LYS A 1 1034 ? -25.047 28.392 3.407 1.00 54.06 1034 LYS A N 1
ATOM 8047 C CA . LYS A 1 1034 ? -26.518 28.376 3.400 1.00 54.06 1034 LYS A CA 1
ATOM 8048 C C . LYS A 1 1034 ? -27.172 28.218 4.774 1.00 54.06 1034 LYS A C 1
ATOM 8050 O O . LYS A 1 1034 ? -28.388 28.254 4.838 1.00 54.06 1034 LYS A O 1
ATOM 8055 N N . LEU A 1 1035 ? -26.417 28.018 5.857 1.00 64.12 1035 LEU A N 1
ATOM 8056 C CA . LEU A 1 1035 ? -26.994 27.733 7.184 1.00 64.12 1035 LEU A CA 1
ATOM 8057 C C . LEU A 1 1035 ? -26.488 28.687 8.280 1.00 64.12 1035 LEU A C 1
ATOM 8059 O O . LEU A 1 1035 ? -26.483 28.351 9.458 1.00 64.12 1035 LEU A O 1
ATOM 8063 N N . GLY A 1 1036 ? -26.042 29.892 7.918 1.00 65.31 1036 GLY A N 1
ATOM 8064 C CA . GLY A 1 1036 ? -25.688 30.927 8.894 1.00 65.31 1036 GLY A CA 1
ATOM 8065 C C . GLY A 1 1036 ? -26.927 31.664 9.397 1.00 65.31 1036 GLY A C 1
ATOM 8066 O O . GLY A 1 1036 ? -27.782 32.025 8.588 1.00 65.31 1036 GLY A O 1
ATOM 8067 N N . ALA A 1 1037 ? -27.007 31.926 10.702 1.00 66.06 1037 ALA A N 1
ATOM 8068 C CA . ALA A 1 1037 ? -28.033 32.782 11.294 1.00 66.06 1037 ALA A CA 1
ATOM 8069 C C . ALA A 1 1037 ? -27.383 33.918 12.094 1.00 66.06 1037 ALA A C 1
ATOM 8071 O O . ALA A 1 1037 ? -26.600 33.668 13.006 1.00 66.06 1037 ALA A O 1
ATOM 8072 N N . ALA A 1 1038 ? -27.710 35.166 11.771 1.00 65.38 1038 ALA A N 1
ATOM 8073 C CA . ALA A 1 1038 ? -27.348 36.330 12.569 1.00 65.38 1038 ALA A CA 1
ATOM 8074 C C . ALA A 1 1038 ? -28.561 36.827 13.360 1.00 65.38 1038 ALA A C 1
ATOM 8076 O O . ALA A 1 1038 ? -29.696 36.773 12.881 1.00 65.38 1038 ALA A O 1
ATOM 8077 N N . TYR A 1 1039 ? -28.295 37.323 14.565 1.00 68.12 1039 TYR A N 1
ATOM 8078 C CA . TYR A 1 1039 ? -29.284 37.827 15.507 1.00 68.12 1039 TYR A CA 1
ATOM 8079 C C . TYR A 1 1039 ? -28.986 39.279 15.831 1.00 68.12 1039 TYR A C 1
ATOM 8081 O O . TYR A 1 1039 ? -27.859 39.611 16.200 1.00 68.12 1039 TYR A O 1
ATOM 8089 N N . ILE A 1 1040 ? -29.993 40.133 15.698 1.00 70.38 1040 ILE A N 1
ATOM 8090 C CA . ILE A 1 1040 ? -29.920 41.522 16.136 1.00 70.38 1040 ILE A CA 1
ATOM 8091 C C . ILE A 1 1040 ? -31.147 41.784 17.004 1.00 70.38 1040 ILE A C 1
ATOM 8093 O O . ILE A 1 1040 ? -32.279 41.575 16.567 1.00 70.38 1040 ILE A O 1
ATOM 8097 N N . GLU A 1 1041 ? -30.919 42.229 18.234 1.00 70.12 1041 GLU A N 1
ATOM 8098 C CA . GLU A 1 1041 ? -31.978 42.581 19.177 1.00 70.12 1041 GLU A CA 1
ATOM 8099 C C . GLU A 1 1041 ? -32.047 44.090 19.354 1.00 70.12 1041 GLU A C 1
ATOM 8101 O O . GLU A 1 1041 ? -31.041 44.758 19.598 1.00 70.12 1041 GLU A O 1
ATOM 8106 N N . PHE A 1 1042 ? -33.259 44.618 19.254 1.00 73.88 1042 PHE A N 1
ATOM 8107 C CA . PHE A 1 1042 ? -33.577 45.995 19.578 1.00 73.88 1042 PHE A CA 1
ATOM 8108 C C . PHE A 1 1042 ? -34.381 45.997 20.869 1.00 73.88 1042 PHE A C 1
ATOM 8110 O O . PHE A 1 1042 ? -35.507 45.497 20.903 1.00 73.88 1042 PHE A O 1
ATOM 8117 N N . ILE A 1 1043 ? -33.807 46.580 21.917 1.00 72.12 1043 ILE A N 1
ATOM 8118 C CA . ILE A 1 1043 ? -34.454 46.730 23.219 1.00 72.12 1043 ILE A CA 1
ATOM 8119 C C . ILE A 1 1043 ? -34.723 48.223 23.432 1.00 72.12 1043 ILE A C 1
ATOM 8121 O O . ILE A 1 1043 ? -33.780 49.020 23.361 1.00 72.12 1043 ILE A O 1
ATOM 8125 N N . PRO A 1 1044 ? -35.972 48.636 23.692 1.00 68.38 1044 PRO A N 1
ATOM 8126 C CA . PRO A 1 1044 ? -36.239 49.981 24.162 1.00 68.38 1044 PRO A CA 1
ATOM 8127 C C . PRO A 1 1044 ? -35.632 50.134 25.563 1.00 68.38 1044 PRO A C 1
ATOM 8129 O O . PRO A 1 1044 ? -36.099 49.531 26.524 1.00 68.38 1044 PRO A O 1
ATOM 8132 N N . ARG A 1 1045 ? -34.548 50.911 25.695 1.00 64.88 1045 ARG A N 1
ATOM 8133 C CA . ARG A 1 1045 ? -33.988 51.254 27.010 1.00 64.88 1045 ARG A CA 1
ATOM 8134 C C . ARG A 1 1045 ? -34.673 52.499 27.559 1.00 64.88 1045 ARG A C 1
ATOM 8136 O O . ARG A 1 1045 ? -34.595 53.568 26.954 1.00 64.88 1045 ARG A O 1
ATOM 8143 N N . ASP A 1 1046 ? -35.258 52.363 28.745 1.00 57.06 1046 ASP A N 1
ATOM 8144 C CA . ASP A 1 1046 ? -35.646 53.490 29.589 1.00 57.06 1046 ASP A CA 1
ATOM 8145 C C . ASP A 1 1046 ? -34.370 54.156 30.123 1.00 57.06 1046 ASP A C 1
ATOM 8147 O O . ASP A 1 1046 ? -33.864 53.840 31.200 1.00 57.06 1046 ASP A O 1
ATOM 8151 N N . ASN A 1 1047 ? -33.821 55.109 29.371 1.00 54.53 1047 ASN A N 1
ATOM 8152 C CA . ASN A 1 1047 ? -32.959 56.104 29.996 1.00 54.53 1047 ASN A CA 1
ATOM 8153 C C . ASN A 1 1047 ? -33.860 56.898 30.944 1.00 54.53 1047 ASN A C 1
ATOM 8155 O O . ASN A 1 1047 ? -34.887 57.407 30.499 1.00 54.53 1047 ASN A O 1
ATOM 8159 N N . ALA A 1 1048 ? -33.485 56.983 32.222 1.00 47.38 1048 ALA A N 1
ATOM 8160 C CA . ALA A 1 1048 ? -34.317 57.328 33.384 1.00 47.38 1048 ALA A CA 1
ATOM 8161 C C . ALA A 1 1048 ? -35.235 58.577 33.310 1.00 47.38 1048 ALA A C 1
ATOM 8163 O O . ALA A 1 1048 ? -35.952 58.828 34.267 1.00 47.38 1048 ALA A O 1
ATOM 8164 N N . ASN A 1 1049 ? -35.268 59.344 32.213 1.00 49.34 1049 ASN A N 1
ATOM 8165 C CA . ASN A 1 1049 ? -36.154 60.494 32.005 1.00 49.34 1049 ASN A CA 1
ATOM 8166 C C . ASN A 1 1049 ? -36.818 60.589 30.607 1.00 49.34 1049 ASN A C 1
ATOM 8168 O O . ASN A 1 1049 ? -37.472 61.592 30.328 1.00 49.34 1049 ASN A O 1
ATOM 8172 N N . GLN A 1 1050 ? -36.693 59.597 29.714 1.00 55.03 1050 GLN A N 1
ATOM 8173 C CA . GLN A 1 1050 ? -37.370 59.609 28.405 1.00 55.03 1050 GLN A CA 1
ATOM 8174 C C . GLN A 1 1050 ? -37.913 58.222 28.052 1.00 55.03 1050 GLN A C 1
ATOM 8176 O O . GLN A 1 1050 ? -37.248 57.439 27.379 1.00 55.03 1050 GLN A O 1
ATOM 8181 N N . LYS A 1 1051 ? -39.151 57.932 28.473 1.00 56.94 1051 LYS A N 1
ATOM 8182 C CA . LYS A 1 1051 ? -39.887 56.784 27.931 1.00 56.94 1051 LYS A CA 1
ATOM 8183 C C . LYS A 1 1051 ? -40.060 56.992 26.431 1.00 56.94 1051 LYS A C 1
ATOM 8185 O O . LYS A 1 1051 ? -40.594 58.025 26.013 1.00 56.94 1051 LYS A O 1
ATOM 8190 N N . LEU A 1 1052 ? -39.627 56.021 25.626 1.00 62.03 1052 LEU A N 1
ATOM 8191 C CA . LEU A 1 1052 ? -39.974 55.992 24.208 1.00 62.03 1052 LEU A CA 1
ATOM 8192 C C . LEU A 1 1052 ? -41.494 56.082 24.109 1.00 62.03 1052 LEU A C 1
ATOM 8194 O O . LEU A 1 1052 ? -42.218 55.323 24.753 1.00 62.03 1052 LEU A O 1
ATOM 8198 N N . ASN A 1 1053 ? -41.996 57.057 23.350 1.00 64.19 1053 ASN A N 1
ATOM 8199 C CA . ASN A 1 1053 ? -43.436 57.208 23.231 1.00 64.19 1053 ASN A CA 1
ATOM 8200 C C . ASN A 1 1053 ? -44.024 55.915 22.633 1.00 64.19 1053 ASN A C 1
ATOM 8202 O O . ASN A 1 1053 ? -43.373 55.222 21.837 1.00 64.19 1053 ASN A O 1
ATOM 8206 N N . ALA A 1 1054 ? -45.274 55.606 22.988 1.00 62.62 1054 ALA A N 1
ATOM 8207 C CA . ALA A 1 1054 ? -46.011 54.432 22.514 1.00 62.62 1054 ALA A CA 1
ATOM 8208 C C . ALA A 1 1054 ? -46.257 54.425 20.988 1.00 62.62 1054 ALA A C 1
ATOM 8210 O O . ALA A 1 1054 ? -47.126 53.711 20.515 1.00 62.62 1054 ALA A O 1
ATOM 8211 N N . ARG A 1 1055 ? -45.553 55.271 20.226 1.00 68.81 1055 ARG A N 1
ATOM 8212 C CA . ARG A 1 1055 ? -45.744 55.561 18.802 1.00 68.81 1055 ARG A CA 1
ATOM 8213 C C . ARG A 1 1055 ? -44.425 55.603 18.023 1.00 68.81 1055 ARG A C 1
ATOM 8215 O O . ARG A 1 1055 ? -44.412 55.992 16.862 1.00 68.81 1055 ARG A O 1
ATOM 8222 N N . THR A 1 1056 ? -43.317 55.199 18.642 1.00 72.62 1056 THR A N 1
ATOM 8223 C CA . THR A 1 1056 ? -42.020 55.078 17.965 1.00 72.62 1056 THR A CA 1
ATOM 8224 C C . THR A 1 1056 ? -42.119 54.035 16.850 1.00 72.62 1056 THR A C 1
ATOM 8226 O O . THR A 1 1056 ? -42.592 52.930 17.110 1.00 72.62 1056 THR A O 1
ATOM 8229 N N . VAL A 1 1057 ? -41.669 54.355 15.631 1.00 76.38 1057 VAL A N 1
ATOM 8230 C CA . VAL A 1 1057 ? -41.545 53.372 14.543 1.00 76.38 1057 VAL A CA 1
ATOM 8231 C C . VAL A 1 1057 ? -40.076 52.988 14.394 1.00 76.38 1057 VAL A C 1
ATOM 8233 O O . VAL A 1 1057 ? -39.234 53.804 14.010 1.00 76.38 1057 VAL A O 1
ATOM 8236 N N . LEU A 1 1058 ? -39.748 51.733 14.690 1.00 74.75 1058 LEU A N 1
ATOM 8237 C CA . LEU A 1 1058 ? -38.430 51.184 14.393 1.00 74.75 1058 LEU A CA 1
ATOM 8238 C C . LEU A 1 1058 ? -38.392 50.804 12.912 1.00 74.75 1058 LEU A C 1
ATOM 8240 O O . LEU A 1 1058 ? -39.087 49.875 12.505 1.00 74.75 1058 LEU A O 1
ATOM 8244 N N . THR A 1 1059 ? -37.588 51.511 12.114 1.00 74.62 1059 THR A N 1
ATOM 8245 C CA . THR A 1 1059 ? -37.350 51.156 10.712 1.00 74.62 1059 THR A CA 1
ATOM 8246 C C . THR A 1 1059 ? -35.992 50.475 10.577 1.00 74.62 1059 THR A C 1
ATOM 8248 O O . THR A 1 1059 ? -34.937 51.085 10.746 1.00 74.62 1059 THR A O 1
ATOM 8251 N N . VAL A 1 1060 ? -35.997 49.187 10.254 1.00 68.62 1060 VAL A N 1
ATOM 8252 C CA . VAL A 1 1060 ? -34.767 48.433 9.996 1.00 68.62 1060 VAL A CA 1
ATOM 8253 C C . VAL A 1 1060 ? -34.553 48.388 8.490 1.00 68.62 1060 VAL A C 1
ATOM 8255 O O . VAL A 1 1060 ? -35.384 47.817 7.782 1.00 68.62 1060 VAL A O 1
ATOM 8258 N N . THR A 1 1061 ? -33.458 48.984 8.008 1.00 69.75 1061 THR A N 1
ATOM 8259 C CA . THR A 1 1061 ? -33.042 48.887 6.604 1.00 69.75 1061 THR A CA 1
ATOM 8260 C C . THR A 1 1061 ? -31.770 48.052 6.509 1.00 69.75 1061 THR A C 1
ATOM 8262 O O . THR A 1 1061 ? -30.692 48.472 6.919 1.00 69.75 1061 THR A O 1
ATOM 8265 N N . LEU A 1 1062 ? -31.861 46.850 5.949 1.00 65.88 1062 LEU A N 1
ATOM 8266 C CA . LEU A 1 1062 ? -30.661 46.080 5.612 1.00 65.88 1062 LEU A CA 1
ATOM 8267 C C . LEU A 1 1062 ? -30.243 46.452 4.195 1.00 65.88 1062 LEU A C 1
ATOM 8269 O O . LEU A 1 1062 ? -30.877 46.010 3.239 1.00 65.88 1062 LEU A O 1
ATOM 8273 N N . ALA A 1 1063 ? -29.221 47.301 4.081 1.00 62.56 1063 ALA A N 1
ATOM 8274 C CA . ALA A 1 1063 ? -28.683 47.781 2.816 1.00 62.56 1063 ALA A CA 1
ATOM 8275 C C . ALA A 1 1063 ? -27.453 46.962 2.426 1.00 62.56 1063 ALA A C 1
ATOM 8277 O O . ALA A 1 1063 ? -26.380 47.072 3.022 1.00 62.56 1063 ALA A O 1
ATOM 8278 N N . THR A 1 1064 ? -27.584 46.142 1.392 1.00 60.47 1064 THR A N 1
ATOM 8279 C CA . THR A 1 1064 ? -26.451 45.353 0.934 1.00 60.47 1064 THR A CA 1
ATOM 8280 C C . THR A 1 1064 ? -25.570 46.192 0.003 1.00 60.47 1064 THR A C 1
ATOM 8282 O O . THR A 1 1064 ? -25.996 46.624 -1.066 1.00 60.47 1064 THR A O 1
ATOM 8285 N N . ASN A 1 1065 ? -24.323 46.471 0.404 1.00 56.94 1065 ASN A N 1
ATOM 8286 C CA . ASN A 1 1065 ? -23.356 47.218 -0.420 1.00 56.94 1065 ASN A CA 1
ATOM 8287 C C . ASN A 1 1065 ? -22.723 46.308 -1.486 1.00 56.94 1065 ASN A C 1
ATOM 8289 O O . ASN A 1 1065 ? -21.510 46.099 -1.501 1.00 56.94 1065 ASN A O 1
ATOM 8293 N N . TRP A 1 1066 ? -23.551 45.702 -2.334 1.00 58.59 1066 TRP A N 1
ATOM 8294 C CA . TRP A 1 1066 ? -23.116 44.725 -3.331 1.00 58.59 1066 TRP A CA 1
ATOM 8295 C C . TRP A 1 1066 ? -22.940 45.384 -4.701 1.00 58.59 1066 TRP A C 1
ATOM 8297 O O . TRP A 1 1066 ? -23.832 46.071 -5.187 1.00 58.59 1066 TRP A O 1
ATOM 8307 N N . SER A 1 1067 ? -21.793 45.159 -5.346 1.00 50.09 1067 SER A N 1
ATOM 8308 C CA . SER A 1 1067 ? -21.533 45.595 -6.728 1.00 50.09 1067 SER A CA 1
ATOM 8309 C C . SER A 1 1067 ? -22.064 44.615 -7.783 1.00 50.09 1067 SER A C 1
ATOM 8311 O O . SER A 1 1067 ? -22.038 44.921 -8.972 1.00 50.09 1067 SER A O 1
ATOM 8313 N N . THR A 1 1068 ? -22.560 43.444 -7.372 1.00 50.28 1068 THR A N 1
ATOM 8314 C CA . THR A 1 1068 ? -23.134 42.422 -8.256 1.00 50.28 1068 THR A CA 1
ATOM 8315 C C . THR A 1 1068 ? -24.584 42.123 -7.856 1.00 50.28 1068 THR A C 1
ATOM 8317 O O . THR A 1 1068 ? -24.851 41.914 -6.670 1.00 50.28 1068 THR A O 1
ATOM 8320 N N . PRO A 1 1069 ? -25.543 42.113 -8.805 1.00 51.47 1069 PRO A N 1
ATOM 8321 C CA . PRO A 1 1069 ? -26.928 41.764 -8.514 1.00 51.47 1069 PRO A CA 1
ATOM 8322 C C . PRO A 1 1069 ? -26.991 40.324 -8.007 1.00 51.47 1069 PRO A C 1
ATOM 8324 O O . PRO A 1 1069 ? -26.700 39.385 -8.748 1.00 51.47 1069 PRO A O 1
ATOM 8327 N N . ILE A 1 1070 ? -27.373 40.138 -6.746 1.00 48.59 1070 ILE A N 1
ATOM 8328 C CA . ILE A 1 1070 ? -27.700 38.805 -6.251 1.00 48.59 1070 ILE A CA 1
ATOM 8329 C C . ILE A 1 1070 ? -28.964 38.357 -6.964 1.00 48.59 1070 ILE A C 1
ATOM 8331 O O . ILE A 1 1070 ? -29.971 39.068 -6.968 1.00 48.59 1070 ILE A O 1
ATOM 8335 N N . ALA A 1 1071 ? -28.918 37.169 -7.557 1.00 48.59 1071 ALA A N 1
ATOM 8336 C CA . ALA A 1 1071 ? -30.096 36.479 -8.051 1.00 48.59 1071 ALA A CA 1
ATOM 8337 C C . ALA A 1 1071 ? -31.007 36.103 -6.863 1.00 48.59 1071 ALA A C 1
ATOM 8339 O O . ALA A 1 1071 ? -30.986 34.977 -6.394 1.00 48.59 1071 ALA A O 1
ATOM 8340 N N . SER A 1 1072 ? -31.736 37.089 -6.333 1.00 44.34 1072 SER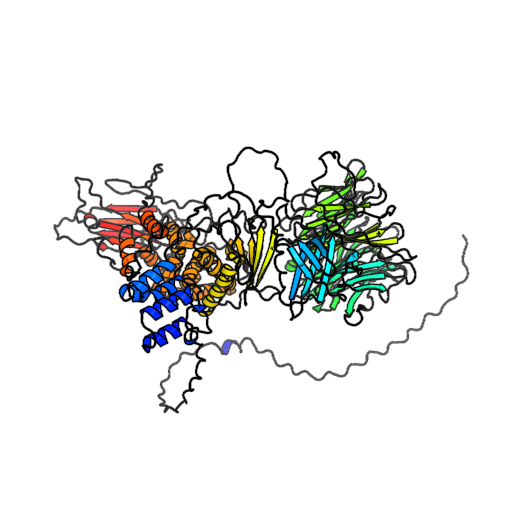 A N 1
ATOM 8341 C CA . SER A 1 1072 ? -32.971 37.074 -5.531 1.00 44.34 1072 SER A CA 1
ATOM 8342 C C . SER A 1 1072 ? -33.248 35.975 -4.480 1.00 44.34 1072 SER A C 1
ATOM 8344 O O . SER A 1 1072 ? -34.402 35.883 -4.063 1.00 44.34 1072 SER A O 1
ATOM 8346 N N . ARG A 1 1073 ? -32.314 35.106 -4.069 1.00 51.00 1073 ARG A N 1
ATOM 8347 C CA . ARG A 1 1073 ? -32.688 33.876 -3.337 1.00 51.00 1073 ARG A CA 1
ATOM 8348 C C . ARG A 1 1073 ? -32.048 33.619 -1.980 1.00 51.00 1073 ARG A C 1
ATOM 8350 O O . ARG A 1 1073 ? -32.581 32.764 -1.279 1.00 51.00 1073 ARG A O 1
ATOM 8357 N N . ASP A 1 1074 ? -31.015 34.344 -1.561 1.00 58.53 1074 ASP A N 1
ATOM 8358 C CA . ASP A 1 1074 ? -30.206 33.793 -0.469 1.00 58.53 1074 ASP A CA 1
ATOM 8359 C C . ASP A 1 1074 ? -30.550 34.329 0.926 1.00 58.53 1074 ASP A C 1
ATOM 8361 O O . ASP A 1 1074 ? -31.053 33.543 1.719 1.00 58.53 1074 ASP A O 1
ATOM 8365 N N . ALA A 1 1075 ? -30.409 35.615 1.260 1.00 59.53 1075 ALA A N 1
ATOM 8366 C CA . ALA A 1 1075 ? -30.678 36.057 2.639 1.00 59.53 1075 ALA A CA 1
ATOM 8367 C C . ALA A 1 1075 ? -32.183 36.089 2.988 1.00 59.53 1075 ALA A C 1
ATOM 8369 O O . ALA A 1 1075 ? -32.989 36.680 2.270 1.00 59.53 1075 ALA A O 1
ATOM 8370 N N . ARG A 1 1076 ? -32.577 35.503 4.126 1.00 65.31 1076 ARG A N 1
ATOM 8371 C CA . ARG A 1 1076 ? -33.955 35.595 4.645 1.00 65.31 1076 ARG A CA 1
ATOM 8372 C C . ARG A 1 1076 ? -33.998 36.299 5.976 1.00 65.31 1076 ARG A C 1
ATOM 8374 O O . ARG A 1 1076 ? -33.378 35.857 6.939 1.00 65.31 1076 ARG A O 1
ATOM 8381 N N . ILE A 1 1077 ? -34.797 37.351 6.032 1.00 68.38 1077 ILE A N 1
ATOM 8382 C CA . ILE A 1 1077 ? -34.936 38.181 7.216 1.00 68.38 1077 ILE A CA 1
ATOM 8383 C C . ILE A 1 1077 ? -36.303 37.944 7.846 1.00 68.38 1077 ILE A C 1
ATOM 8385 O O . ILE A 1 1077 ? -37.339 38.110 7.201 1.00 68.38 1077 ILE A O 1
ATOM 8389 N N . SER A 1 1078 ? -36.285 37.530 9.109 1.00 69.06 1078 SER A N 1
ATOM 8390 C CA . SER A 1 1078 ? -37.470 37.450 9.965 1.00 69.06 1078 SER A CA 1
ATOM 8391 C C . SER A 1 1078 ? -37.403 38.573 10.988 1.00 69.06 1078 SER A C 1
ATOM 8393 O O . SER A 1 1078 ? -36.371 38.739 11.638 1.00 69.06 1078 SER A O 1
ATOM 8395 N N . VAL A 1 1079 ? -38.489 39.331 11.131 1.00 70.19 1079 VAL A N 1
ATOM 8396 C CA . VAL A 1 1079 ? -38.634 40.324 12.200 1.00 70.19 1079 VAL A CA 1
ATOM 8397 C C . VAL A 1 1079 ? -39.729 39.864 13.138 1.00 70.19 1079 VAL A C 1
ATOM 8399 O O . VAL A 1 1079 ? -40.847 39.590 12.710 1.00 70.19 1079 VAL A O 1
ATOM 8402 N N . VAL A 1 1080 ? -39.390 39.778 14.419 1.00 71.12 1080 VAL A N 1
ATOM 8403 C CA . VAL A 1 1080 ? -40.277 39.295 15.470 1.00 71.12 1080 VAL A CA 1
ATOM 8404 C C . VAL A 1 1080 ? -40.417 40.397 16.518 1.00 71.12 1080 VAL A C 1
ATOM 8406 O O . VAL A 1 1080 ? -39.528 40.557 17.359 1.00 71.12 1080 VAL A O 1
ATOM 8409 N N . PRO A 1 1081 ? -41.493 41.201 16.468 1.00 67.88 1081 PRO A N 1
ATOM 8410 C CA . PRO A 1 1081 ? -41.851 42.057 17.588 1.00 67.88 1081 PRO A CA 1
ATOM 8411 C C . PRO A 1 1081 ? -42.378 41.208 18.749 1.00 67.88 1081 PRO A C 1
ATOM 8413 O O . PRO A 1 1081 ? -43.228 40.341 18.545 1.00 67.88 1081 PRO A O 1
ATOM 8416 N N . MET A 1 1082 ? -41.907 41.468 19.968 1.00 67.00 1082 MET A N 1
ATOM 8417 C CA . MET A 1 1082 ? -42.379 40.793 21.178 1.00 67.00 1082 MET A CA 1
ATOM 8418 C C . MET A 1 1082 ? -42.971 41.822 22.144 1.00 67.00 1082 MET A C 1
ATOM 8420 O O . MET A 1 1082 ? -42.299 42.775 22.535 1.00 67.00 1082 MET A O 1
ATOM 8424 N N . THR A 1 1083 ? -44.243 41.641 22.501 1.00 61.66 1083 THR A N 1
ATOM 8425 C CA . THR A 1 1083 ? -45.007 42.516 23.414 1.00 61.66 1083 THR A CA 1
ATOM 8426 C C . THR A 1 1083 ? -45.003 42.059 24.864 1.00 61.66 1083 THR A C 1
ATOM 8428 O O . THR A 1 1083 ? -45.273 42.864 25.742 1.00 61.66 1083 THR A O 1
ATOM 8431 N N . ASN A 1 1084 ? -44.801 40.762 25.088 1.00 62.56 1084 ASN A N 1
ATOM 8432 C CA . ASN A 1 1084 ? -44.725 40.144 26.402 1.00 62.56 1084 ASN A CA 1
ATOM 8433 C C . ASN A 1 1084 ? -43.935 38.844 26.251 1.00 62.56 1084 ASN A C 1
ATOM 8435 O O . ASN A 1 1084 ? -44.330 37.963 25.483 1.00 62.56 1084 ASN A O 1
ATOM 8439 N N . PHE A 1 1085 ? -42.816 38.716 26.958 1.00 52.00 1085 PHE A N 1
ATOM 8440 C CA . PHE A 1 1085 ? -41.951 37.532 26.872 1.00 52.00 1085 PHE A CA 1
ATOM 8441 C C . PHE A 1 1085 ? -42.639 36.228 27.339 1.00 52.00 1085 PHE A C 1
ATOM 8443 O O . PHE A 1 1085 ? -42.153 35.138 27.048 1.00 52.00 1085 PHE A O 1
ATOM 8450 N N . LEU A 1 1086 ? -43.772 36.326 28.048 1.00 50.25 1086 LEU A N 1
ATOM 8451 C CA . LEU A 1 1086 ? -44.505 35.186 28.612 1.00 50.25 1086 LEU A CA 1
ATOM 8452 C C . LEU A 1 1086 ? -45.548 34.550 27.667 1.00 50.25 1086 LEU A C 1
ATOM 8454 O O . LEU A 1 1086 ? -45.970 33.424 27.925 1.00 50.25 1086 LEU A O 1
ATOM 8458 N N . ASP A 1 1087 ? -45.932 35.202 26.564 1.00 47.22 1087 ASP A N 1
ATOM 8459 C CA . ASP A 1 1087 ? -46.951 34.691 25.627 1.00 47.22 1087 ASP A CA 1
ATOM 8460 C C . ASP A 1 1087 ? -46.326 33.825 24.512 1.00 47.22 1087 ASP A C 1
ATOM 8462 O O . ASP A 1 1087 ? -46.311 34.181 23.329 1.00 47.22 1087 ASP A O 1
ATOM 8466 N N . LEU A 1 1088 ? -45.771 32.669 24.894 1.00 46.91 1088 LEU A N 1
ATOM 8467 C CA . LEU A 1 1088 ? -45.242 31.665 23.963 1.00 46.91 1088 LEU A CA 1
ATOM 8468 C C . LEU A 1 1088 ? -46.333 30.669 23.516 1.00 46.91 1088 LEU A C 1
ATOM 8470 O O . LEU A 1 1088 ? -47.055 30.144 24.366 1.00 46.91 1088 LEU A O 1
ATOM 8474 N N . PRO A 1 1089 ? -46.401 30.300 22.218 1.00 46.12 1089 PRO A N 1
ATOM 8475 C CA . PRO A 1 1089 ? -45.555 30.762 21.113 1.00 46.12 1089 PRO A CA 1
ATOM 8476 C C . PRO A 1 1089 ? -46.083 32.064 20.469 1.00 46.12 1089 PRO A C 1
ATOM 8478 O O . PRO A 1 1089 ? -47.298 32.223 20.332 1.00 46.12 1089 PRO A O 1
ATOM 8481 N N . PRO A 1 1090 ? -45.208 32.973 19.990 1.00 46.50 1090 PRO A N 1
ATOM 8482 C CA . PRO A 1 1090 ? -45.648 34.127 19.215 1.00 46.50 1090 PRO A CA 1
ATOM 8483 C C . PRO A 1 1090 ? -46.299 33.693 17.896 1.00 46.50 1090 PRO A C 1
ATOM 8485 O O . PRO A 1 1090 ? -46.128 32.570 17.411 1.00 46.50 1090 PRO A O 1
ATOM 8488 N N . ARG A 1 1091 ? -47.041 34.625 17.287 1.00 51.97 1091 ARG A N 1
ATOM 8489 C CA . ARG A 1 1091 ? -47.638 34.451 15.954 1.00 51.97 1091 ARG A CA 1
ATOM 8490 C C . ARG A 1 1091 ? -46.558 34.080 14.914 1.00 51.97 1091 ARG A C 1
ATOM 8492 O O . ARG A 1 1091 ? -45.415 34.507 15.064 1.00 51.97 1091 ARG A O 1
ATOM 8499 N N . PRO A 1 1092 ? -46.901 33.297 13.871 1.00 47.94 1092 PRO A N 1
ATOM 8500 C CA . PRO A 1 1092 ? -45.944 32.814 12.873 1.00 47.94 1092 PRO A CA 1
ATOM 8501 C C . PRO A 1 1092 ? -45.099 33.943 12.268 1.00 47.94 1092 PRO A C 1
ATOM 8503 O O . PRO A 1 1092 ? -45.630 34.996 11.925 1.00 47.94 1092 PRO A O 1
ATOM 8506 N N . ASN A 1 1093 ? -43.792 33.688 12.131 1.00 53.78 1093 ASN A N 1
ATOM 8507 C CA . ASN A 1 1093 ? -42.811 34.621 11.576 1.00 53.78 1093 ASN A CA 1
ATOM 8508 C C . ASN A 1 1093 ? -43.292 35.215 10.248 1.00 53.78 1093 ASN A C 1
ATOM 8510 O O . ASN A 1 1093 ? -43.555 34.479 9.294 1.00 53.78 1093 ASN A O 1
ATOM 8514 N N . THR A 1 1094 ? -43.327 36.541 10.156 1.00 56.97 1094 THR A N 1
ATOM 8515 C CA . THR A 1 1094 ? -43.553 37.221 8.883 1.00 56.97 1094 THR A CA 1
ATOM 8516 C C . THR A 1 1094 ? -42.201 37.468 8.218 1.00 56.97 1094 THR A C 1
ATOM 8518 O O . THR A 1 1094 ? -41.390 38.267 8.688 1.00 56.97 1094 THR A O 1
ATOM 8521 N N . PHE A 1 1095 ? -41.925 36.731 7.142 1.00 55.16 1095 PHE A N 1
ATOM 8522 C CA . PHE A 1 1095 ? -40.730 36.941 6.328 1.00 55.16 1095 PHE A CA 1
ATOM 8523 C C . PHE A 1 1095 ? -40.850 38.248 5.548 1.00 55.16 1095 PHE A C 1
ATOM 8525 O O . PHE A 1 1095 ? -41.891 38.526 4.952 1.00 55.16 1095 PHE A O 1
ATOM 8532 N N . ILE A 1 1096 ? -39.773 39.027 5.514 1.00 60.44 1096 ILE A N 1
ATOM 8533 C CA . ILE A 1 1096 ? -39.734 40.265 4.734 1.00 60.44 1096 ILE A CA 1
ATOM 8534 C C . ILE A 1 1096 ? -39.329 39.921 3.305 1.00 60.44 1096 ILE A C 1
ATOM 8536 O O . ILE A 1 1096 ? -38.231 39.408 3.077 1.00 60.44 1096 ILE A O 1
ATOM 8540 N N . SER A 1 1097 ? -40.196 40.203 2.332 1.00 56.38 1097 SER A N 1
ATOM 8541 C CA . SER A 1 1097 ? -39.827 40.110 0.918 1.00 56.38 1097 SER A CA 1
ATOM 8542 C C . SER A 1 1097 ? -38.807 41.193 0.565 1.00 56.38 1097 SER A C 1
ATOM 8544 O O . SER A 1 1097 ? -38.961 42.351 0.955 1.00 56.38 1097 SER A O 1
ATOM 8546 N N . THR A 1 1098 ? -37.779 40.836 -0.205 1.00 53.88 1098 THR A N 1
ATOM 8547 C CA . THR A 1 1098 ? -36.795 41.786 -0.743 1.00 53.88 1098 THR A CA 1
ATOM 8548 C C . THR A 1 1098 ? -37.482 42.896 -1.532 1.00 53.88 1098 THR A C 1
ATOM 8550 O O . THR A 1 1098 ? -38.268 42.599 -2.435 1.00 53.88 1098 THR A O 1
ATOM 8553 N N . ARG A 1 1099 ? -37.123 44.158 -1.284 1.00 57.78 1099 ARG A N 1
ATOM 8554 C CA . ARG A 1 1099 ? -37.473 45.277 -2.168 1.00 57.78 1099 ARG A CA 1
ATOM 8555 C C . ARG A 1 1099 ? -36.193 45.815 -2.806 1.00 57.78 1099 ARG A C 1
ATOM 8557 O O . ARG A 1 1099 ? -35.177 45.962 -2.133 1.00 57.78 1099 ARG A O 1
ATOM 8564 N N . SER A 1 1100 ? -36.206 46.123 -4.102 1.00 50.34 1100 SER A N 1
ATOM 8565 C CA . SER A 1 1100 ? -35.087 46.871 -4.689 1.00 50.34 1100 SER A CA 1
ATOM 8566 C C . SER A 1 1100 ? -35.125 48.297 -4.139 1.00 50.34 1100 S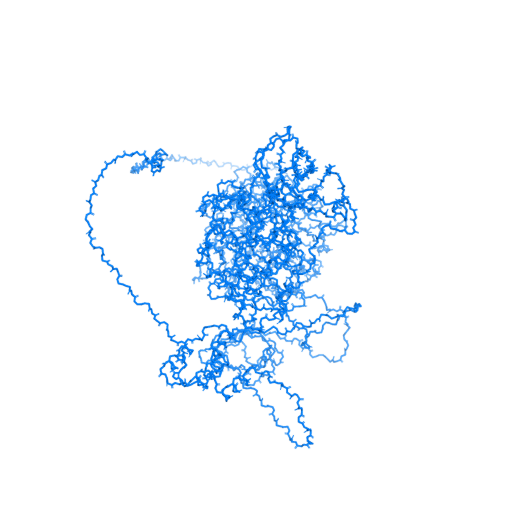ER A C 1
ATOM 8568 O O . SER A 1 1100 ? -36.081 49.031 -4.406 1.00 50.34 1100 SER A O 1
ATOM 8570 N N . VAL A 1 1101 ? -34.119 48.693 -3.363 1.00 49.91 1101 VAL A N 1
ATOM 8571 C CA . VAL A 1 1101 ? -33.980 50.065 -2.863 1.00 49.91 1101 VAL A CA 1
ATOM 8572 C C . VAL A 1 1101 ? -32.715 50.629 -3.512 1.00 49.91 1101 VAL A C 1
ATOM 8574 O O . VAL A 1 1101 ? -31.613 50.470 -2.999 1.00 49.91 1101 VAL A O 1
ATOM 8577 N N . GLY A 1 1102 ? -32.861 51.218 -4.703 1.00 64.31 1102 GLY A N 1
ATOM 8578 C CA . GLY A 1 1102 ? -31.726 51.648 -5.534 1.00 64.31 1102 GLY A CA 1
ATOM 8579 C C . GLY A 1 1102 ? -31.018 50.485 -6.247 1.00 64.31 1102 GLY A C 1
ATOM 8580 O O . GLY A 1 1102 ? -31.659 49.505 -6.619 1.00 64.31 1102 GLY A O 1
ATOM 8581 N N . SER A 1 1103 ? -29.698 50.594 -6.453 1.00 54.72 1103 SER A N 1
ATOM 8582 C CA . SER A 1 1103 ? -28.862 49.551 -7.081 1.00 54.72 1103 SER A CA 1
ATOM 8583 C C . SER A 1 1103 ? -28.533 48.365 -6.158 1.00 54.72 1103 SER A C 1
ATOM 8585 O O . SER A 1 1103 ? -27.837 47.448 -6.586 1.00 54.72 1103 SER A O 1
ATOM 8587 N N . GLY A 1 1104 ? -29.012 48.374 -4.908 1.00 56.66 1104 GLY A N 1
ATOM 8588 C CA . GLY A 1 1104 ? -28.843 47.297 -3.929 1.00 56.66 1104 GLY A CA 1
ATOM 8589 C C . GLY A 1 1104 ? -30.170 46.632 -3.545 1.00 56.66 1104 GLY A C 1
ATOM 8590 O O . GLY A 1 1104 ? -31.251 47.218 -3.674 1.00 56.66 1104 GLY A O 1
ATOM 8591 N N . ALA A 1 1105 ? -30.100 45.391 -3.057 1.00 58.28 1105 ALA A N 1
ATOM 8592 C CA . ALA A 1 1105 ? -31.245 44.732 -2.435 1.00 58.28 1105 ALA A CA 1
ATOM 8593 C C . ALA A 1 1105 ? -31.400 45.275 -1.006 1.00 58.28 1105 ALA A C 1
ATOM 8595 O O . ALA A 1 1105 ? -30.485 45.157 -0.192 1.00 58.28 1105 ALA A O 1
ATOM 8596 N N . GLY A 1 1106 ? -32.544 45.897 -0.716 1.00 64.06 1106 GLY A N 1
ATOM 8597 C CA . GLY A 1 1106 ? -32.867 46.432 0.601 1.00 64.06 1106 GLY A CA 1
ATOM 8598 C C . GLY A 1 1106 ? -33.969 45.611 1.263 1.00 64.06 1106 GLY A C 1
ATOM 8599 O O . GLY A 1 1106 ? -34.973 45.283 0.629 1.00 64.06 1106 GLY A O 1
ATOM 8600 N N . TYR A 1 1107 ? -33.823 45.302 2.546 1.00 69.56 1107 TYR A N 1
ATOM 8601 C CA . TYR A 1 1107 ? -34.941 44.791 3.345 1.00 69.56 1107 TYR A CA 1
ATOM 8602 C C . TYR A 1 1107 ? -35.410 45.894 4.271 1.00 69.56 1107 TYR A C 1
ATOM 8604 O O . TYR A 1 1107 ? -34.597 46.452 5.005 1.00 69.56 1107 TYR A O 1
ATOM 8612 N N . LEU A 1 1108 ? -36.703 46.203 4.215 1.00 73.88 1108 LEU A N 1
ATOM 8613 C CA . LEU A 1 1108 ? -37.327 47.238 5.024 1.00 73.88 1108 LEU A CA 1
ATOM 8614 C C . LEU A 1 1108 ? -38.347 46.591 5.957 1.00 73.88 1108 LEU A C 1
ATOM 8616 O O . LEU A 1 1108 ? -39.310 45.986 5.490 1.00 73.88 1108 LEU A O 1
ATOM 8620 N N . ALA A 1 1109 ? -38.145 46.750 7.261 1.00 75.44 1109 ALA A N 1
ATOM 8621 C CA . ALA A 1 1109 ? -39.115 46.378 8.285 1.00 75.44 1109 ALA A CA 1
ATOM 8622 C C . ALA A 1 1109 ? -39.530 47.621 9.062 1.00 75.44 1109 ALA A C 1
ATOM 8624 O O . ALA A 1 1109 ? -38.647 48.364 9.496 1.00 75.44 1109 ALA A O 1
ATOM 8625 N N . ARG A 1 1110 ? -40.829 47.830 9.287 1.00 79.44 1110 ARG A N 1
ATOM 8626 C CA . ARG A 1 1110 ? -41.318 48.878 10.190 1.00 79.44 1110 ARG A CA 1
ATOM 8627 C C . ARG A 1 1110 ? -42.040 48.243 11.367 1.00 79.44 1110 ARG A C 1
ATOM 8629 O O . ARG A 1 1110 ? -43.046 47.568 11.189 1.00 79.44 1110 ARG A O 1
ATOM 8636 N N . VAL A 1 1111 ? -41.542 48.450 12.581 1.00 78.38 1111 VAL A N 1
ATOM 8637 C CA . VAL A 1 1111 ? -42.249 48.045 13.804 1.00 78.38 1111 VAL A CA 1
ATOM 8638 C C . VAL A 1 1111 ? -42.849 49.276 14.451 1.00 78.38 1111 VAL A C 1
ATOM 8640 O O . VAL A 1 1111 ? -42.123 50.150 14.923 1.00 78.38 1111 VAL A O 1
ATOM 8643 N N . HIS A 1 1112 ? -44.175 49.344 14.457 1.00 79.88 1112 HIS A N 1
ATOM 8644 C CA . HIS A 1 1112 ? -44.926 50.454 15.023 1.00 79.88 1112 HIS A CA 1
ATOM 8645 C C . HIS A 1 1112 ? -45.112 50.257 16.522 1.00 79.88 1112 HIS A C 1
ATOM 8647 O O . HIS A 1 1112 ? -45.239 49.132 17.006 1.00 79.88 1112 HIS A O 1
ATOM 8653 N N . ASN A 1 1113 ? -45.165 51.376 17.245 1.00 79.31 1113 ASN A N 1
ATOM 8654 C CA . ASN A 1 1113 ? -45.312 51.409 18.698 1.00 79.31 1113 ASN A CA 1
ATOM 8655 C C . ASN A 1 1113 ? -44.164 50.681 19.415 1.00 79.31 1113 ASN A C 1
ATOM 8657 O O . ASN A 1 1113 ? -44.380 50.018 20.424 1.00 79.31 1113 ASN A O 1
ATOM 8661 N N . PHE A 1 1114 ? -42.932 50.829 18.910 1.00 77.00 1114 PHE A N 1
ATOM 8662 C CA . PHE A 1 1114 ? -41.733 50.183 19.447 1.00 77.00 1114 PHE A CA 1
ATOM 8663 C C . PHE A 1 1114 ? -41.521 50.439 20.945 1.00 77.00 1114 PHE A C 1
ATOM 8665 O O . PHE A 1 1114 ? -41.087 49.546 21.659 1.00 77.00 1114 PHE A O 1
ATOM 8672 N N . GLY A 1 1115 ? -41.915 51.618 21.444 1.00 73.06 1115 GLY A N 1
ATOM 8673 C CA . GLY A 1 1115 ? -41.877 51.944 22.877 1.00 73.06 1115 GLY A CA 1
ATOM 8674 C C . GLY A 1 1115 ? -42.843 51.134 23.759 1.00 73.06 1115 GLY A C 1
ATOM 8675 O O . GLY A 1 1115 ? -42.816 51.292 24.972 1.00 73.06 1115 GLY A O 1
ATOM 8676 N N . VAL A 1 1116 ? -43.706 50.302 23.164 1.00 74.69 1116 VAL A N 1
ATOM 8677 C CA . VAL A 1 1116 ? -44.608 49.352 23.845 1.00 74.69 1116 VAL A CA 1
ATOM 8678 C C . VAL A 1 1116 ? -44.163 47.899 23.624 1.00 74.69 1116 VAL A C 1
ATOM 8680 O O . VAL A 1 1116 ? -44.727 46.990 24.222 1.00 74.69 1116 VAL A O 1
ATOM 8683 N N . CYS A 1 1117 ? -43.191 47.645 22.742 1.00 73.31 1117 CYS A N 1
ATOM 8684 C CA . CYS A 1 1117 ? -42.617 46.309 22.598 1.00 73.31 1117 CYS A CA 1
ATOM 8685 C C . CYS A 1 1117 ? -41.598 46.096 23.726 1.00 73.31 1117 CYS A C 1
ATOM 8687 O O . CYS A 1 1117 ? -40.849 47.011 24.049 1.00 73.31 1117 CYS A O 1
ATOM 8689 N N . ASP A 1 1118 ? -41.498 44.886 24.269 1.00 72.62 1118 ASP A N 1
ATOM 8690 C CA . ASP A 1 1118 ? -40.385 44.533 25.160 1.00 72.62 1118 ASP A CA 1
ATOM 8691 C C . ASP A 1 1118 ? -39.074 44.474 24.369 1.00 72.62 1118 ASP A C 1
ATOM 8693 O O . ASP A 1 1118 ? -38.016 44.889 24.836 1.00 72.62 1118 ASP A O 1
ATOM 8697 N N . ARG A 1 1119 ? -39.147 43.915 23.156 1.00 76.12 1119 ARG A N 1
ATOM 8698 C CA . ARG A 1 1119 ? -38.011 43.722 22.251 1.00 76.12 1119 ARG A CA 1
ATOM 8699 C C . ARG A 1 1119 ? -38.485 43.516 20.817 1.00 76.12 1119 ARG A C 1
ATOM 8701 O O . ARG A 1 1119 ? -39.587 43.023 20.572 1.00 76.12 1119 ARG A O 1
ATOM 8708 N N . VAL A 1 1120 ? -37.631 43.854 19.859 1.00 72.44 1120 VAL A N 1
ATOM 8709 C CA . VAL A 1 1120 ? -37.770 43.439 18.458 1.00 72.44 1120 VAL A CA 1
ATOM 8710 C C . VAL A 1 1120 ? -36.531 42.655 18.076 1.00 72.44 1120 VAL A C 1
ATOM 8712 O O . VAL A 1 1120 ? -35.415 43.157 18.179 1.00 72.44 1120 VAL A O 1
ATOM 8715 N N . THR A 1 1121 ? -36.736 41.439 17.590 1.00 71.75 1121 THR A N 1
ATOM 8716 C CA . THR A 1 1121 ? -35.655 40.572 17.132 1.00 71.75 1121 THR A CA 1
ATOM 8717 C C . THR A 1 1121 ? -35.642 40.501 15.615 1.00 71.75 1121 THR A C 1
ATOM 8719 O O . THR A 1 1121 ? -36.666 40.251 14.980 1.00 71.75 1121 THR A O 1
ATOM 8722 N N . LEU A 1 1122 ? -34.459 40.668 15.039 1.00 72.00 1122 LEU A N 1
ATOM 8723 C CA . LEU A 1 1122 ? -34.169 40.439 13.635 1.00 72.00 1122 LEU A CA 1
ATOM 8724 C C . LEU A 1 1122 ? -33.309 39.180 13.501 1.00 72.00 1122 LEU A C 1
ATOM 8726 O O . LEU A 1 1122 ? -32.226 39.095 14.080 1.00 72.00 1122 LEU A O 1
ATOM 8730 N N . ILE A 1 1123 ? -33.776 38.227 12.699 1.00 71.19 1123 ILE A N 1
ATOM 8731 C CA . ILE A 1 1123 ? -33.049 36.997 12.378 1.00 71.19 1123 ILE A CA 1
ATOM 8732 C C . ILE A 1 1123 ? -32.717 37.024 10.897 1.00 71.19 1123 ILE A C 1
ATOM 8734 O O . ILE A 1 1123 ? -33.621 36.997 10.059 1.00 71.19 1123 ILE A O 1
ATOM 8738 N N . VAL A 1 1124 ? -31.428 37.057 10.577 1.00 70.25 1124 VAL A N 1
ATOM 8739 C CA . VAL A 1 1124 ? -30.929 37.016 9.201 1.00 70.25 1124 VAL A CA 1
ATOM 8740 C C . VAL A 1 1124 ? -30.374 35.623 8.942 1.00 70.25 1124 VAL A C 1
ATOM 8742 O O . VAL A 1 1124 ? -29.350 35.256 9.504 1.00 70.25 1124 VAL A O 1
ATOM 8745 N N . ASN A 1 1125 ? -31.049 34.836 8.114 1.00 68.31 1125 ASN A N 1
ATOM 8746 C CA . ASN A 1 1125 ? -30.614 33.493 7.729 1.00 68.31 1125 ASN A CA 1
ATOM 8747 C C . ASN A 1 1125 ? -29.910 33.520 6.365 1.00 68.31 1125 ASN A C 1
ATOM 8749 O O . ASN A 1 1125 ? -30.152 34.434 5.572 1.00 68.31 1125 ASN A O 1
ATOM 8753 N N . ASN A 1 1126 ? -29.104 32.487 6.090 1.00 63.47 1126 ASN A N 1
ATOM 8754 C CA . ASN A 1 1126 ? -28.346 32.267 4.848 1.00 63.47 1126 ASN A CA 1
ATOM 8755 C C . ASN A 1 1126 ? -27.307 33.368 4.563 1.00 63.47 1126 ASN A C 1
ATOM 8757 O O . ASN A 1 1126 ? -27.171 33.863 3.442 1.00 63.47 1126 ASN A O 1
ATOM 8761 N N . VAL A 1 1127 ? -26.592 33.797 5.600 1.00 57.16 1127 VAL A N 1
ATOM 8762 C CA . VAL A 1 1127 ? -25.518 34.787 5.468 1.00 57.16 1127 VAL A CA 1
ATOM 8763 C C . VAL A 1 1127 ? -24.232 34.087 5.013 1.00 57.16 1127 VAL A C 1
ATOM 8765 O O . VAL A 1 1127 ? -23.650 33.318 5.776 1.00 57.16 1127 VAL A O 1
ATOM 8768 N N . SER A 1 1128 ? -23.767 34.353 3.788 1.00 53.84 1128 SER A N 1
ATOM 8769 C CA . SER A 1 1128 ? -22.465 33.863 3.298 1.00 53.84 1128 SER A CA 1
ATOM 8770 C C . SER A 1 1128 ? -21.280 34.673 3.849 1.00 53.84 1128 SER A C 1
ATOM 8772 O O . SER A 1 1128 ? -21.396 35.873 4.111 1.00 53.84 1128 SER A O 1
ATOM 8774 N N . ARG A 1 1129 ? -20.111 34.011 3.962 1.00 49.88 1129 ARG A N 1
ATOM 8775 C CA . ARG A 1 1129 ? -18.812 34.576 4.387 1.00 49.88 1129 ARG A CA 1
ATOM 8776 C C . ARG A 1 1129 ? -18.366 35.775 3.548 1.00 49.88 1129 ARG A C 1
ATOM 8778 O O . ARG A 1 1129 ? -17.654 36.630 4.061 1.00 49.88 1129 ARG A O 1
ATOM 8785 N N . THR A 1 1130 ? -18.760 35.853 2.276 1.00 46.59 1130 THR A N 1
ATOM 8786 C CA . THR A 1 1130 ? -18.355 36.959 1.388 1.00 46.59 1130 THR A CA 1
ATOM 8787 C C . THR A 1 1130 ? -19.133 38.254 1.608 1.00 46.59 1130 THR A C 1
ATOM 8789 O O . THR A 1 1130 ? -18.803 39.273 0.998 1.00 46.59 1130 THR A O 1
ATOM 8792 N N . TYR A 1 1131 ? -20.160 38.255 2.459 1.00 52.28 1131 TYR A N 1
ATOM 8793 C CA . TYR A 1 1131 ? -21.009 39.424 2.639 1.00 52.28 1131 TYR A CA 1
ATOM 8794 C C . TYR A 1 1131 ? -20.675 40.155 3.936 1.00 52.28 1131 TYR A C 1
ATOM 8796 O O . TYR A 1 1131 ? -21.036 39.721 5.027 1.00 52.28 1131 TYR A O 1
ATOM 8804 N N . ASN A 1 1132 ? -20.071 41.338 3.803 1.00 53.16 1132 ASN A N 1
ATOM 8805 C CA . ASN A 1 1132 ? -20.183 42.360 4.837 1.00 53.16 1132 ASN A CA 1
ATOM 8806 C C . ASN A 1 1132 ? -21.665 42.738 4.926 1.00 53.16 1132 ASN A C 1
ATOM 8808 O O . ASN A 1 1132 ? -22.171 43.493 4.088 1.00 53.16 1132 ASN A O 1
ATOM 8812 N N . LEU A 1 1133 ? -22.375 42.179 5.908 1.00 52.19 1133 LEU A N 1
ATOM 8813 C CA . LEU A 1 1133 ? -23.700 42.665 6.262 1.00 52.19 1133 LEU A CA 1
ATOM 8814 C C . LEU A 1 1133 ? -23.514 44.058 6.847 1.00 52.19 1133 LEU A C 1
ATOM 8816 O O . LEU A 1 1133 ? -23.091 44.228 7.989 1.00 52.19 1133 LEU A O 1
ATOM 8820 N N . VAL A 1 1134 ? -23.801 45.046 6.012 1.00 56.09 1134 VAL A N 1
ATOM 8821 C CA . VAL A 1 1134 ? -24.017 46.411 6.449 1.00 56.09 1134 VAL A CA 1
ATOM 8822 C C . VAL A 1 1134 ? -25.514 46.557 6.652 1.00 56.09 1134 VAL A C 1
ATOM 8824 O O . VAL A 1 1134 ? -26.304 46.273 5.754 1.00 56.09 1134 VAL A O 1
ATOM 8827 N N . TYR A 1 1135 ? -25.912 46.962 7.844 1.00 59.59 1135 TYR A N 1
ATOM 8828 C CA . TYR A 1 1135 ? -27.293 47.316 8.127 1.00 59.59 1135 TYR A CA 1
ATOM 8829 C C . TYR A 1 1135 ? -27.335 48.747 8.627 1.00 59.59 1135 TYR A C 1
ATOM 8831 O O . TYR A 1 1135 ? -26.550 49.140 9.491 1.00 59.59 1135 TYR A O 1
ATOM 8839 N N . ASP A 1 1136 ? -28.266 49.504 8.059 1.00 58.34 1136 ASP A N 1
ATOM 8840 C CA . ASP A 1 1136 ? -28.584 50.857 8.470 1.00 58.34 1136 ASP A CA 1
ATOM 8841 C C . ASP A 1 1136 ? -29.890 50.786 9.263 1.00 58.34 1136 ASP A C 1
ATOM 8843 O O . ASP A 1 1136 ? -30.994 50.636 8.730 1.00 58.34 1136 ASP A O 1
ATOM 8847 N N . VAL A 1 1137 ? -29.769 50.848 10.584 1.00 56.28 1137 VAL A N 1
ATOM 8848 C CA . VAL A 1 1137 ? -30.940 50.916 11.459 1.00 56.28 1137 VAL A CA 1
ATOM 8849 C C . VAL A 1 1137 ? -31.298 52.382 11.642 1.00 56.28 1137 VAL A C 1
ATOM 8851 O O . VAL A 1 1137 ? -30.473 53.166 12.111 1.00 56.28 1137 VAL A O 1
ATOM 8854 N N . ALA A 1 1138 ? -32.534 52.740 11.300 1.00 59.69 1138 ALA A N 1
ATOM 8855 C CA . ALA A 1 1138 ? -33.075 54.073 11.513 1.00 59.69 1138 ALA A CA 1
ATOM 8856 C C . ALA A 1 1138 ? -34.344 53.974 12.369 1.00 59.69 1138 ALA A C 1
ATOM 8858 O O . ALA A 1 1138 ? -35.413 53.577 11.909 1.00 59.69 1138 ALA A O 1
ATOM 8859 N N . ALA A 1 1139 ? -34.261 54.362 13.638 1.00 54.19 1139 ALA A N 1
ATOM 8860 C CA . ALA A 1 1139 ? -35.465 54.586 14.430 1.00 54.19 1139 ALA A CA 1
ATOM 8861 C C . ALA A 1 1139 ? -36.017 55.974 14.078 1.00 54.19 1139 ALA A C 1
ATOM 8863 O O . ALA A 1 1139 ? -35.355 56.981 14.327 1.00 54.19 1139 ALA A O 1
ATOM 8864 N N . GLN A 1 1140 ? -37.210 56.037 13.483 1.00 59.66 1140 GLN A N 1
ATOM 8865 C CA . GLN A 1 1140 ? -37.890 57.303 13.219 1.00 59.66 1140 GLN A CA 1
ATOM 8866 C C . GLN A 1 1140 ? -39.071 57.450 14.175 1.00 59.66 1140 GLN A C 1
ATOM 8868 O O . GLN A 1 1140 ? -40.074 56.739 14.098 1.00 59.66 1140 GLN A O 1
ATOM 8873 N N . THR A 1 1141 ? -38.975 58.424 15.073 1.00 51.06 1141 THR A N 1
ATOM 8874 C CA . THR A 1 1141 ? -40.119 58.923 15.831 1.00 51.06 1141 THR A CA 1
ATOM 8875 C C . THR A 1 1141 ? -40.950 59.815 14.918 1.00 51.06 1141 THR A C 1
ATOM 8877 O O . THR A 1 1141 ? -40.711 61.011 14.782 1.00 51.06 1141 THR A O 1
ATOM 8880 N N . THR A 1 1142 ? -41.950 59.235 14.264 1.00 54.97 1142 THR A N 1
ATOM 8881 C CA . THR A 1 1142 ? -43.008 60.036 13.651 1.00 54.97 1142 THR A CA 1
ATOM 8882 C C . THR A 1 1142 ? -43.939 60.509 14.764 1.00 54.97 1142 THR A C 1
ATOM 8884 O O . THR A 1 1142 ? -44.441 59.706 15.543 1.00 54.97 1142 THR A O 1
ATOM 8887 N N . ILE A 1 1143 ? -44.129 61.825 14.890 1.00 50.50 1143 ILE A N 1
ATOM 8888 C CA . ILE A 1 1143 ? -45.127 62.417 15.789 1.00 50.50 1143 ILE A CA 1
ATOM 8889 C C . ILE A 1 1143 ? -46.401 62.594 14.954 1.00 50.50 1143 ILE A C 1
ATOM 8891 O O . ILE A 1 1143 ? -46.441 63.501 14.122 1.00 50.50 1143 ILE A O 1
ATOM 8895 N N . PRO A 1 1144 ? -47.442 61.755 15.105 1.00 48.47 1144 PRO A N 1
ATOM 8896 C CA . PRO A 1 1144 ? -48.705 61.998 14.428 1.00 48.47 1144 PRO A CA 1
ATOM 8897 C C . PRO A 1 1144 ? -49.414 63.154 15.132 1.00 48.47 1144 PRO A C 1
ATOM 8899 O O . PRO A 1 1144 ? -49.447 63.222 16.362 1.00 48.47 1144 PRO A O 1
ATOM 8902 N N . THR A 1 1145 ? -50.026 64.038 14.355 1.00 52.88 1145 THR A N 1
ATOM 8903 C CA . THR A 1 1145 ? -50.721 65.241 14.834 1.00 52.88 1145 THR A CA 1
ATOM 8904 C C . THR A 1 1145 ? -52.061 64.961 15.531 1.00 52.88 1145 THR A C 1
ATOM 8906 O O . THR A 1 1145 ? -52.771 65.902 15.873 1.00 52.88 1145 THR A O 1
ATOM 8909 N N . THR A 1 1146 ? -52.419 63.696 15.790 1.00 56.00 1146 THR A N 1
ATOM 8910 C CA . THR A 1 1146 ? -53.694 63.317 16.422 1.00 56.00 1146 THR A CA 1
ATOM 8911 C C . THR A 1 1146 ? -53.532 62.313 17.583 1.00 56.00 1146 THR A C 1
ATOM 8913 O O . THR A 1 1146 ? -52.723 61.378 17.523 1.00 56.00 1146 THR A O 1
ATOM 8916 N N . PRO A 1 1147 ? -54.269 62.490 18.699 1.00 47.88 1147 PRO A N 1
ATOM 8917 C CA . PRO A 1 1147 ? -54.254 61.568 19.831 1.00 47.88 1147 PRO A CA 1
ATOM 8918 C C . PRO A 1 1147 ? -55.167 60.359 19.556 1.00 47.88 1147 PRO A C 1
ATOM 8920 O O . PRO A 1 1147 ? -56.378 60.498 19.460 1.00 47.88 1147 PRO A O 1
ATOM 8923 N N . SER A 1 1148 ? -54.580 59.166 19.441 1.00 51.50 1148 SER A N 1
ATOM 8924 C CA . SER A 1 1148 ? -55.278 57.881 19.292 1.00 51.50 1148 SER A CA 1
ATOM 8925 C C . SER A 1 1148 ? -54.885 56.907 20.410 1.00 51.50 1148 SER A C 1
ATOM 8927 O O . SER A 1 1148 ? -53.755 56.954 20.913 1.00 51.50 1148 SER A O 1
ATOM 8929 N N . THR A 1 1149 ? -55.838 56.039 20.759 1.00 58.03 1149 THR A N 1
ATOM 8930 C CA . THR A 1 1149 ? -55.784 54.898 21.689 1.00 58.03 1149 THR A CA 1
ATOM 8931 C C . THR A 1 1149 ? -54.524 54.048 21.527 1.00 58.03 1149 THR A C 1
ATOM 8933 O O . THR A 1 1149 ? -54.003 53.930 20.422 1.00 58.03 1149 THR A O 1
ATOM 8936 N N . THR A 1 1150 ? -54.042 53.457 22.623 1.00 58.75 1150 THR A N 1
ATOM 8937 C CA . THR A 1 1150 ? -52.891 52.541 22.696 1.00 58.75 1150 THR A CA 1
ATOM 8938 C C . THR A 1 1150 ? -53.040 51.386 21.705 1.00 58.75 1150 THR A C 1
ATOM 8940 O O . THR A 1 1150 ? -53.780 50.436 21.943 1.00 58.75 1150 THR A O 1
ATOM 8943 N N . ILE A 1 1151 ? -52.347 51.477 20.572 1.00 65.38 1151 ILE A N 1
ATOM 8944 C CA . ILE A 1 1151 ? -52.272 50.397 19.588 1.00 65.38 1151 ILE A CA 1
ATOM 8945 C C . ILE A 1 1151 ? -51.169 49.430 20.064 1.00 65.38 1151 ILE A C 1
ATOM 8947 O O . ILE A 1 1151 ? -50.097 49.901 20.452 1.00 65.38 1151 ILE A O 1
ATOM 8951 N N . PRO A 1 1152 ? -51.395 48.101 20.069 1.00 74.19 1152 PRO A N 1
ATOM 8952 C CA . PRO A 1 1152 ? -50.351 47.132 20.405 1.00 74.19 1152 PRO A CA 1
ATOM 8953 C C . PRO A 1 1152 ? -49.150 47.256 19.453 1.00 74.19 1152 PRO A C 1
ATOM 8955 O O . PRO A 1 1152 ? -49.273 47.787 18.350 1.00 74.19 1152 PRO A O 1
ATOM 8958 N N . CYS A 1 1153 ? -47.978 46.778 19.867 1.00 75.62 1153 CYS A N 1
ATOM 8959 C CA . CYS A 1 1153 ? -46.818 46.653 18.981 1.00 75.62 1153 CYS A CA 1
ATOM 8960 C C . CYS A 1 1153 ? -47.193 45.776 17.775 1.00 75.62 1153 CYS A C 1
ATOM 8962 O O . CYS A 1 1153 ? -47.690 44.660 17.950 1.00 75.62 1153 CYS A O 1
ATOM 8964 N N . PHE A 1 1154 ? -46.981 46.271 16.555 1.00 78.69 1154 PHE A N 1
ATOM 8965 C CA . PHE A 1 1154 ? -47.255 45.501 15.341 1.00 78.69 1154 PHE A CA 1
ATOM 8966 C C . PHE A 1 1154 ? -46.186 45.737 14.273 1.00 78.69 1154 PHE A C 1
ATOM 8968 O O . PHE A 1 1154 ? -45.583 46.808 14.184 1.00 78.69 1154 PHE A O 1
ATOM 8975 N N . LEU A 1 1155 ? -45.944 44.702 13.469 1.00 77.38 1155 LEU A N 1
ATOM 8976 C CA . LEU A 1 1155 ? -45.048 44.742 12.319 1.00 77.38 1155 LEU A CA 1
ATOM 8977 C C . LEU A 1 1155 ? -45.837 45.213 11.092 1.00 77.38 1155 LEU A C 1
ATOM 8979 O O . LEU A 1 1155 ? -46.757 44.525 10.652 1.00 77.38 1155 LEU A O 1
ATOM 8983 N N . GLU A 1 1156 ? -45.470 46.365 10.543 1.00 74.62 1156 GLU A N 1
ATOM 8984 C CA . GLU A 1 1156 ? -45.881 46.807 9.212 1.00 74.62 1156 GLU A CA 1
ATOM 8985 C C . GLU A 1 1156 ? -44.833 46.302 8.214 1.00 74.62 1156 GLU A C 1
ATOM 8987 O O . GLU A 1 1156 ? -43.660 46.698 8.241 1.00 74.62 1156 GLU A O 1
ATOM 8992 N N . LEU A 1 1157 ? -45.249 45.373 7.355 1.00 63.78 1157 LEU A N 1
ATOM 8993 C CA . LEU A 1 1157 ? -44.474 45.002 6.179 1.00 63.78 1157 LEU A CA 1
ATOM 8994 C C . LEU A 1 1157 ? -44.886 45.899 5.004 1.00 63.78 1157 LEU A C 1
ATOM 8996 O O . LEU A 1 1157 ? -46.072 46.215 4.897 1.00 63.78 1157 LEU A O 1
ATOM 9000 N N . PRO A 1 1158 ? -43.931 46.328 4.162 1.00 52.12 1158 PRO A N 1
ATOM 9001 C CA . PRO A 1 1158 ? -44.219 47.138 2.983 1.00 52.12 1158 PRO A CA 1
ATOM 9002 C C . PRO A 1 1158 ? -45.055 46.416 1.922 1.00 52.12 1158 PRO A C 1
ATOM 9004 O O . PRO A 1 1158 ? -45.014 45.164 1.870 1.00 52.12 1158 PRO A O 1
#

pLDDT: mean 73.84, std 21.71, range [26.78, 98.25]

Sequence (1158 aa):
MPTPGATRALKPPTLAAYPAPQALPPLPAATATPARSLADFLRSFLPVIAGGAGAFTATPTPTRTPTPSPTPTLAPNTFQLIDAALARNAISLDQAATYKMYALFGARSQVPTQYIGTEPVPGDGTLLFLEAMKDWDRLSPATKNLINDFITPKEITNTVPPVLAPNVAVQPTQVAPPQKFSPGTFHIHGALTGLTGNQLQVVTERGATNIAIQPNSILRLDNQNVTIAQLQIGDILDGLIQVDARGQTIALHFAVLRAIGGTHGTNQVSPQVAATASARWSSAVNLASGTGWSNAPTVATDQQNNFYVVWSADGPPAGLRVWYQRGNASATLTIPGTAATDRNPAATVDGQGNLHLAWEGAANERSQVFYARGTWNGTTQTFGWTNPITISPVISTGVNNAYLTRIAATTWNGEPQLHVIWTEVYYPAPGVNVYRQVYRQWRAWTNQWLAPVVLNENANFSGAPALAIALTGRVGITFYESVNANCRVRYRECNLVSANGNCSDATRWTNVETVASSFGQNSHLAFDAASNAHLVWQGLASNGVKTIEYSTKPVTSTQWLTATVLGTSSLELYPMVGSGTPNHMYAVWGDWASNSSVNFRQWDGLEWLPSAKLDQPTGYGERWGALAMDALNRAHLVWQGRNGEIWYASASQTNILLAGCAYTEYYDTPNNFRIYYTRTRSPWFHDCQLWPPRLPADPTPVPDSPVPLDPANGYPYFVTLLGDSLEQSRTRYASMSYPVSQIPRDASNRYPVYISSAPIWFDLPVIGNISQGAPGITLPDHMFIERTAIYSPTMPIDSLRAELGAHEMFHTLQWTYVPSACRTGGQLCNWGTQSDLRWWMEATARWAEPNVYNLNGSYPRDLDAFLREPHRSMTAQPTLGTDYRAYGSFIFASFLEQKVANNNKEIIRTIWQRYKDRNAINGAYNITTAIDEVMPQYNVTSNLANEFPRFTWNNYFMITYTYDIQVTNVYTDLAKFPATFTGPEWKLFRERLTYPRNDWEGTNPPSNGIANAAVFTQRVIGYPWNSFGTSAEKLGAAYIEFIPRDNANQKLNARTVLTVTLATNWSTPIASRDARISVVPMTNFLDLPPRPNTFISTRSVGSGAGYLARVHNFGVCDRVTLIVNNVSRTYNLVYDVAAQTTIPTTPSTTIPCFLELP

Foldseek 3Di:
DDDDDDDDDDDDDPDDDDPDDDDDDDDPDDPDDDDDDPVVVVVPDDDDDDDDDDDDDDDDDDDDDDDDDDDPDDWDALLRLLVVCVVVVVDDLLLSLVLLLCLLVVVNVPHPPSSHIPDRDDDDSVVSNCVSCVCVVVHDPVSNVVVCVVVPPDPPPPDDDDDDDDDDDDDPDPDDPADQDAADKDWDWFFFADDDPQWTFGQGPVGTHIAGHDPPEFEDEPNDTDDSVPDDGGWIWTGMFGAHNVSHTPYDYTYTPDPPDDDDDDDDDDPDPPDDPDFDKDAKDFPFPDPWFKDFWAKEAAQQGKMKIWIATLDVVGFIWIWIDDPPDIDIDHDPPGDNQKGNKAWYAENVGKIKIWTWHDDPNATFIKIKIFDQDPVVRGTPIDHIDTPGDPDPPWRKHKHQKYKYWAADPNWIKMKMWTWIWTDPDVPFIKIWTKIWMATRVVRDIDDIDTLDIDSFDKDNKEWEAANQGKIKIWIWTADPNWIWIKIKIAGCVVVVNDPRDNVRIDDIDTQGPGRWHQKYWYAANQRKIKIWTWGADPVRAIFIKIWIHHPPHPDIDDIDTQGGHNAKDNWYWEYYHLQWIKIWIWHPPAQIWIWIWTRRNPDTDRIDTNDDDGHWNWDHKYWYAHNQRKIWIWTATRSNTIMIMIGDPPPPPVPWDWDFDWDDQPAAAIETEIDTDFPPDPPDDDDDDDDDDDDDDDTPDPQDADPVPRHRPLNVLLSVLQVLLLVLVVVLVFPSVLQAADPVNHQYEYEYQDPPVPPPPLQPDLDPAQQWDADQRHIYGYPPPADDPPHPSLCSSQVRRNLNSLLNRLSSLQAQPDPPGGSVVCCVPAQQSVLLSLLVSLLRRCSSVVPRPPLVVLLLLCQLCVLCLLPPRPSRHDRSSSSNNVVVLVCCCCPQQVNSNCLSVQLSNQSSVVCVPVVNDHSLVSNQVSSCVRPVPDGCQQCLVVSCCVRHPPALPVVVVVVCVVPVVPVVPPPPPPPVVVVVSNVSSPDPRPQVPDPPDDDDHDDPDPFFFDWDWDADDDDDDDHSLQNGKDKDKDAQDCPPPDQDALWWKWKKKFWFPDPDDDPQDAKKKWKDFAQDPPPPPDDDTDIAHWDDPDPTTITIKIKTSNSRTRMMMIMIGSGGNPTRRTITIGTDDDDDPDDDDRDHTDIDHD

Solvent-accessible surface area (backbone atoms only — not comparable to full-atom values): 66827 Å² total; per-residue (Å²): 136,88,87,87,86,80,88,80,88,77,79,80,81,82,81,76,78,77,79,76,83,76,79,75,81,84,76,81,82,77,83,75,80,77,82,80,56,79,73,68,69,65,70,80,76,75,87,82,89,77,90,80,93,77,92,78,92,76,86,88,76,88,80,81,80,82,80,80,78,82,76,83,77,75,72,58,23,28,60,57,38,36,51,54,31,40,76,67,66,74,40,53,73,50,52,39,32,50,35,41,47,26,57,71,72,69,41,49,91,74,34,62,72,94,35,62,33,90,39,77,70,86,67,57,71,67,59,52,46,47,66,41,43,73,56,54,91,79,42,49,72,68,49,51,51,59,50,42,66,75,70,50,84,76,79,82,75,87,72,79,78,82,90,75,84,92,86,78,81,86,71,80,80,78,76,75,78,69,72,78,56,68,59,44,77,43,82,47,60,29,37,27,73,40,80,56,94,53,29,41,28,30,41,30,96,89,44,77,38,56,44,63,53,48,99,82,48,64,36,35,44,90,90,36,84,48,58,80,88,75,63,52,79,60,26,32,39,41,35,41,38,32,24,38,94,84,45,43,55,68,40,44,45,37,44,66,56,68,66,86,74,76,92,71,79,96,74,90,80,84,94,81,86,87,87,78,85,64,66,56,58,48,75,64,42,74,78,38,86,61,102,29,49,28,41,36,31,22,40,26,40,26,88,85,65,28,40,38,40,32,28,15,25,64,28,90,83,39,8,36,35,37,35,39,41,53,90,93,49,69,55,78,43,75,51,81,93,49,44,57,70,28,34,46,42,16,41,26,35,34,94,84,58,36,41,36,39,35,26,24,30,72,55,94,96,25,36,32,32,35,35,35,45,28,40,71,34,84,86,78,75,42,65,54,64,48,80,70,43,77,73,51,82,85,62,91,85,49,73,50,37,32,40,56,42,33,40,44,49,45,69,55,96,90,34,44,31,40,41,37,39,29,27,35,36,38,44,93,45,95,96,42,54,33,20,27,38,38,36,35,36,36,36,54,91,74,71,42,72,50,62,73,27,73,75,43,79,36,70,40,63,39,43,57,52,26,60,28,58,21,86,80,38,35,41,39,38,35,33,26,36,40,56,95,89,38,24,25,26,35,36,38,39,27,45,27,72,88,35,73,74,45,73,62,41,66,86,53,37,52,71,84,39,76,78,34,91,54,40,18,40,54,46,20,43,24,27,19,67,76,41,25,41,38,38,24,24,31,33,51,45,97,85,71,36,23,22,35,31,33,34,42,27,47,70,92,47,97,54,68,49,80,72,42,78,76,43,71,46,79,42,48,45,68,32,38,36,30,36,29,52,79,40,41,34,39,42,36,31,32,29,60,77,68,62,25,36,49,33,34,32,40,36,73,64,86,53,73,47,77,75,43,71,57,81,65,84,88,70,29,49,61,51,52,60,24,57,28,46,32,76,82,47,28,41,39,39,32,32,15,35,56,78,17,29,35,36,34,34,37,28,49,68,62,76,77,54,67,96,57,67,58,54,76,47,74,48,71,41,100,74,54,38,33,39,35,36,50,50,76,70,71,84,86,58,95,87,70,86,77,83,78,82,90,72,86,88,76,94,74,84,79,77,76,71,83,75,61,55,32,88,90,77,71,46,49,39,68,60,55,50,34,42,52,24,38,53,51,27,48,54,47,40,40,76,69,71,45,72,69,84,66,52,50,56,50,99,82,62,21,31,44,32,39,37,31,72,58,83,72,53,82,75,49,93,86,54,74,81,55,54,88,70,57,59,57,50,58,46,71,69,38,33,42,33,45,50,76,83,64,76,49,96,81,53,62,71,50,50,54,34,28,65,52,10,22,18,39,51,38,43,35,53,50,43,69,37,50,63,57,79,41,96,84,56,32,44,59,42,50,53,74,70,33,53,41,47,44,29,51,49,42,10,49,16,50,47,42,17,53,74,63,38,73,82,52,76,60,66,68,61,25,35,55,48,17,65,69,43,52,49,39,26,63,42,50,58,60,60,64,58,73,44,45,19,22,42,22,35,13,57,55,57,50,42,44,20,48,70,50,35,70,61,34,67,56,54,63,56,49,24,45,48,44,33,27,59,44,27,76,75,64,77,75,60,55,47,67,58,20,45,37,69,43,36,35,79,60,30,78,84,38,30,55,88,61,43,46,62,52,49,47,47,70,69,64,68,57,62,75,66,50,51,66,55,43,56,51,63,73,48,71,57,65,87,73,52,65,94,76,80,70,48,68,67,63,53,42,50,55,60,52,62,65,47,79,69,80,63,65,66,60,97,65,87,79,92,71,61,84,85,91,68,98,72,52,80,54,82,48,75,53,78,65,80,94,73,87,90,92,70,34,38,72,48,18,42,49,82,46,78,46,63,69,69,72,52,98,86,53,74,57,52,64,51,25,28,40,33,42,35,40,45,41,87,51,96,62,88,74,84,87,72,64,73,44,43,35,56,47,80,34,68,53,96,81,62,76,80,70,79,81,80,54,69,60,71,82,40,79,58,75,92,25,61,22,38,64,42,36,31,37,12,38,44,52,23,62,34,37,39,38,38,39,30,26,52,40,76,89,52,65,51,36,34,43,43,36,64,46,73,62,81,72,97,67,96,72,78,92,60,74,55,44,78,49,72,126

Radius of gyration: 40.82 Å; Cα contacts (8 Å, |Δi|>4): 2145; chains: 1; bounding box: 118×107×126 Å

Nearest PDB structures (foldseek):
  2w38-assembly1_A  TM=5.332E-01  e=7.438E-08  Pseudomonas aeruginosa PAO1
  3h6j-assembly1_A  TM=5.290E-01  e=5.243E-08  Pseudomonas aeruginosa
  6htn-assembly1_B  TM=4.859E-01  e=2.121E-01  Kordia periserrulae